Protein AF-0000000077098611 (afdb_homodimer)

Solvent-accessible surface area (backbone atoms only — not comparable to full-atom values): 46359 Å² total; per-residue (Å²): 106,64,64,56,53,30,49,45,60,71,39,35,53,67,47,50,50,50,18,51,51,48,28,51,51,20,46,74,39,63,38,55,68,68,58,20,48,51,23,18,50,30,32,17,23,20,48,46,45,51,47,28,49,39,51,44,49,31,53,56,49,40,54,41,50,51,50,37,32,71,72,68,63,63,77,56,55,20,38,31,62,15,58,68,53,44,39,54,40,20,45,57,32,74,67,26,41,52,38,56,57,53,49,48,54,49,44,52,48,40,34,73,72,60,78,41,55,52,43,49,68,69,38,51,78,49,47,36,56,40,32,44,58,21,51,52,45,25,72,75,69,67,40,65,67,64,16,50,52,47,30,54,48,48,50,51,51,25,50,52,45,22,58,64,45,20,62,43,45,15,61,65,70,68,36,82,56,35,25,60,52,47,39,54,48,30,30,43,42,68,59,44,54,51,42,51,53,52,40,48,73,72,46,38,36,52,53,59,44,24,55,71,51,38,22,72,73,60,41,74,57,32,35,53,39,43,41,20,30,50,50,15,40,52,39,21,45,66,47,28,61,90,42,68,86,38,66,59,38,51,24,50,18,51,49,38,9,44,47,36,14,19,50,49,54,47,43,34,59,42,32,51,46,26,52,58,20,48,50,61,46,55,55,28,42,52,57,46,30,59,72,31,91,82,23,67,92,44,68,73,24,38,28,37,64,60,64,67,52,32,38,40,62,37,22,37,52,29,17,56,61,40,40,56,51,50,58,51,42,45,73,65,41,84,80,41,35,39,40,72,47,47,48,48,60,48,33,18,56,66,31,44,61,42,23,30,54,41,61,30,21,28,56,49,24,37,54,48,46,53,54,51,46,53,54,22,42,45,40,27,37,72,44,18,67,63,46,31,53,52,32,47,74,54,63,50,79,70,70,95,71,95,60,34,34,35,28,69,53,60,12,23,52,47,56,48,54,52,48,55,39,52,71,65,71,38,66,65,56,39,47,50,54,51,46,52,49,52,50,53,49,51,53,39,71,75,36,42,70,60,52,45,48,48,50,47,46,52,14,50,46,28,51,51,48,15,54,54,62,63,58,62,69,75,109,108,66,64,56,52,29,49,45,61,71,38,35,53,66,47,52,50,50,19,50,50,48,27,52,51,21,45,72,39,64,38,56,68,68,59,20,48,51,24,16,50,30,34,16,23,20,48,46,46,50,47,27,48,40,52,44,49,30,53,56,49,41,54,40,52,50,49,36,30,70,72,68,64,61,77,56,54,20,39,31,62,15,59,68,54,44,38,52,42,21,45,57,31,73,67,26,42,53,39,56,57,54,48,50,53,51,44,51,47,41,33,75,71,60,76,41,54,51,43,48,68,69,39,52,77,49,46,36,56,40,33,44,58,22,50,52,46,25,72,75,68,66,42,64,67,63,18,51,51,48,28,55,50,49,50,51,51,26,51,52,45,21,59,62,46,19,62,43,44,16,61,64,71,67,38,82,55,34,26,61,53,48,40,56,50,30,29,43,42,68,60,44,55,53,43,53,53,53,40,48,75,72,45,39,36,52,51,59,46,24,56,70,50,38,23,72,74,58,40,73,57,29,35,52,38,43,40,21,30,52,51,14,39,53,40,23,45,64,46,29,63,90,41,68,85,38,66,59,39,50,23,48,18,50,50,38,9,44,48,35,13,19,49,49,54,45,42,34,60,40,31,50,46,24,54,58,20,48,51,60,45,56,55,29,42,53,56,45,29,58,70,31,90,81,21,67,91,45,70,73,24,40,27,38,64,59,62,67,54,31,38,39,63,38,22,36,51,30,16,58,60,40,42,55,52,50,57,52,43,42,73,67,42,82,79,41,35,40,41,74,46,48,46,50,59,48,32,20,56,65,31,44,60,42,23,28,54,42,61,30,21,29,58,48,24,37,55,48,45,53,54,50,46,52,53,22,42,42,39,27,34,72,43,18,66,62,46,31,53,53,32,48,73,55,63,52,81,72,71,95,67,95,61,31,33,34,28,68,54,60,12,23,54,49,56,47,53,51,48,55,38,52,70,63,73,39,64,66,56,39,47,49,54,52,46,52,49,51,50,52,49,51,54,40,70,75,36,44,68,60,54,43,47,47,52,48,47,53,15,49,46,29,51,51,50,15,53,54,61,63,59,57,71,76,107

pLDDT: mean 88.27, std 10.85, range [21.41, 98.06]

Nearest PDB structures (foldseek):
  4rp9-assembly1_A  TM=6.936E-01  e=1.919E-07  Escherichia coli K-12
  4rp8-assembly1_C  TM=6.468E-01  e=1.290E-05  Escherichia coli K-12
  4rp9-assembly1_A  TM=7.002E-01  e=1.663E-07  Escherichia coli K-12
  4rp8-assembly1_C  TM=6.258E-01  e=1.122E-05  Escherichia coli K-12

Secondary structure (DSSP, 8-state):
-HHHHHHHHHHS-HHHHHHHHHHHHHHHTT--HHHHHHHHHHHHHHHHHHHHHHHHHHHHHHHHHHHHHHHH----SEEE--HHHHHHHHHHSHHHHHHHHHHHHHHHHHHHTTS-SEEGGGGGGGGHHHHHHHHHHHHHH--HHHHHHHHHHHHHHHHHHHHHHHHHHHHHHT-TTEEE--HHHHTTHHHHHHHHHHHHHTTGGGS---HHHHHHHHGGGGSHHHHHHHHHHHHHHHHTGGGTTSHHHHHHHHHHHHHHHHHHHHHHHHHHHHHHTTHHHHHHHHHHHHHSTTTTT---EEEE-THHHHTSHHHHHHHHHHHHHHHHHHHHSTT--EE--TTGGGHHHHTHHHHHHTTT-HHHHHHHHHHHHHHHHHHHHHHHHHHHHHHHHTT----SS--EEE-GGGG-HHHHHHHHHHHT--HHHHHHHHHHHHHHHHHHHHTHHHHHHHHHHHHHHHHHHHHHHHHGGG-/-HHHHHHHHHHS-HHHHHHHHHHHHHHHTT--HHHHHHHHHHHHHHHHHHHHHHHHHHHHHHHHHHHHHHHH----SEEE--HHHHHHHHHHSHHHHHHHHHHHHHHHHHHHTTS-SEEGGGGGGGGHHHHHHHHHHHHHH--HHHHHHHHHHHHHHHHHHHHHHHHHHHHHHT-TTEEE--HHHHTTHHHHHHHHHHHHHTTGGGS---HHHHHHHHGGGGSHHHHHHHHHHHHHHHHTGGGTTSHHHHHHHHHHHHHHHHHHHHHHHHHHHHHHTTHHHHHHHHHHHHHSTTTTT---EEEE-THHHHTSHHHHHHHHHHHHHHHHHHHHSTT--EE--TTGGGHHHHTHHHHHHTTT-HHHHHHHHHHHHHHHHHHHHHHHHHHHHHHHHTT----SS--EEE-GGGG-HHHHHHHHHHHT--HHHHHHHHHHHHHHHHHHHHTHHHHHHHHHHHHHHHHHHHHHHHHGGG-

InterPro domains:
  IPR004703 Phosphotransferase system, sugar-specific permease component [PF03611] (13-397)
  IPR013853 Galactitol permease IIC component [PIRSF006304] (3-451)
  IPR013853 Galactitol permease IIC component [PTHR37324] (12-449)

Foldseek 3Di:
DLVVLLCVPLVDDCLQVLLVLQLVLLVVLPHPNVLSNVLSNLQSQLVVVLVVLLVVLLVLLLVLLVLLCVLVVDAFQAEAPADRLLLSLLSLDPLSSVCLVVVQVLLVVCCLVPLALENCSSVSSLLSLLSSLLLLLCLQPVDSVLSSVLSSVLLSLLRLLQLLCQLLLCVLLVPPQATARNSLQSLCSVLLVVLLVVCVVVPLLQAAPFLVVQCVVPPPCSQLLNLQLVLLLVLLCLSCVPPPVDPVSVVSSNVSSNSSSCCLVCLLVSLVSNVVSCPSSVVSVVVSLCPDPSRVPGRRHYYDHLSNQLNDRLLSSLLSNLLSLLQVCQRPPPQFSYDHRSCSSVSSSNLSRSCSLQSSSSRSSNVSSNVLSSQLRNQQSVCQVSVQVSSVVSPNDDPPDSGGYTHSSSSSNNSSVLSVQSSVVDCVSNVVVVVVSVVSSVVCVVCVVVSSVVSVCSNVVSVVSNVVVVPVPVD/DLVVLLCVPLVDDCLQPLLVLQLVLLVVLPHDNVLSNVLSNLQSQLVVVLVVLLVVLLVLLLVLLVLLCVVVVDAFQAEAPADRLLLSLLSLDPLSSVCLVVVQVLLVVCCLVPLALENCVSPSSLLSLLSSLLLLLCLQPVDSVLSSVLSSVLLSQLRLLQLLCQLLLCVLLVPPQATARNSLQSLCSVLLVVLLVVCVVVPLLQAAPFLVVQCVVPPPCSQLLNLQLVLLLVLLCLSCVPPPVDPVSVVSSNVSSNSSSCCLPCLLVSLVSNVVSCPSSVVSVVVSLCPDPSRVPGRRHYYDHLSNQLNDRLLSSLLSNLLSLLQVCQRVPPQFSYRYRSCSSVSSSNLSRSCSLQSSSSRSSNVSSSVLSSQLRNQQSVCQVSVQVSSVVSPNDDPPDSGGYTHSSSSSNNSSVLSVQSSVVDCVSNVVNVVVSVVSSVVCVVCVVVSSVVSVCSNVVSVVSNVVVVPVVVD

Structure (mmCIF, N/CA/C/O backbone):
data_AF-0000000077098611-model_v1
#
loop_
_entity.id
_entity.type
_entity.pdbx_description
1 polymer 'PTS system Galactitol-specific IIC component'
#
loop_
_atom_site.group_PDB
_atom_site.id
_atom_site.type_symbol
_atom_site.label_atom_id
_atom_site.label_alt_id
_atom_site.label_comp_id
_atom_site.label_asym_id
_atom_site.label_entity_id
_atom_site.label_seq_id
_atom_site.pdbx_PDB_ins_code
_atom_site.Cartn_x
_atom_site.Cartn_y
_atom_site.Cartn_z
_atom_site.occupancy
_atom_site.B_iso_or_equiv
_atom_site.auth_seq_id
_atom_site.auth_comp_id
_atom_site.auth_asym_id
_atom_site.auth_atom_id
_atom_site.pdbx_PDB_model_num
ATOM 1 N N . MET A 1 1 ? -10.586 -32.062 15.016 1 54.62 1 MET A N 1
ATOM 2 C CA . MET A 1 1 ? -9.281 -31.734 14.461 1 54.62 1 MET A CA 1
ATOM 3 C C . MET A 1 1 ? -9.422 -30.922 13.18 1 54.62 1 MET A C 1
ATOM 5 O O . MET A 1 1 ? -8.836 -29.844 13.055 1 54.62 1 MET A O 1
ATOM 9 N N . TRP A 1 2 ? -10.312 -31.453 12.375 1 61.53 2 TRP A N 1
ATOM 10 C CA . TRP A 1 2 ? -10.508 -30.766 11.102 1 61.53 2 TRP A CA 1
ATOM 11 C C . TRP A 1 2 ? -11.172 -29.406 11.312 1 61.53 2 TRP A C 1
ATOM 13 O O . TRP A 1 2 ? -10.828 -28.438 10.641 1 61.53 2 TRP A O 1
ATOM 23 N N . ASP A 1 3 ? -11.977 -29.391 12.375 1 65.56 3 ASP A N 1
ATOM 24 C CA . ASP A 1 3 ? -12.68 -28.125 12.648 1 65.56 3 ASP A CA 1
ATOM 25 C C . ASP A 1 3 ? -11.703 -27.047 13.117 1 65.56 3 ASP A C 1
ATOM 27 O O . ASP A 1 3 ? -11.836 -25.891 12.742 1 65.56 3 ASP A O 1
ATOM 31 N N . THR A 1 4 ? -10.734 -27.578 13.836 1 71.06 4 THR A N 1
ATOM 32 C CA . THR A 1 4 ? -9.742 -26.641 14.344 1 71.06 4 THR A CA 1
ATOM 33 C C . THR A 1 4 ? -8.844 -26.141 13.219 1 71.06 4 THR A C 1
ATOM 35 O O . THR A 1 4 ? -8.508 -24.953 13.164 1 71.06 4 THR A O 1
ATOM 38 N N . LEU A 1 5 ? -8.531 -27.031 12.367 1 67.12 5 LEU A N 1
ATOM 39 C CA . LEU A 1 5 ? -7.688 -26.656 11.234 1 67.12 5 LEU A CA 1
ATOM 40 C C . LEU A 1 5 ? -8.43 -25.719 10.289 1 67.12 5 LEU A C 1
ATOM 42 O O . LEU A 1 5 ? -7.848 -24.75 9.781 1 67.12 5 LEU A O 1
ATOM 46 N N . LYS A 1 6 ? -9.688 -26.062 10.211 1 66.25 6 LYS A N 1
ATOM 47 C CA . LYS A 1 6 ? -10.531 -25.188 9.406 1 66.25 6 LYS A CA 1
ATOM 48 C C . LYS A 1 6 ? -10.562 -23.781 9.977 1 66.25 6 LYS A C 1
ATOM 50 O O . LYS A 1 6 ? -10.391 -22.797 9.242 1 66.25 6 LYS A O 1
ATOM 55 N N . LEU A 1 7 ? -10.766 -23.844 11.203 1 70.06 7 LEU A N 1
ATOM 56 C CA . LEU A 1 7 ? -10.867 -22.547 11.875 1 70.06 7 LEU A CA 1
ATOM 57 C C . LEU A 1 7 ? -9.562 -21.766 11.758 1 70.06 7 LEU A C 1
ATOM 59 O O . LEU A 1 7 ? -9.578 -20.547 11.594 1 70.06 7 LEU A O 1
ATOM 63 N N . PHE A 1 8 ? -8.531 -22.453 11.734 1 73.12 8 PHE A N 1
ATOM 64 C CA . PHE A 1 8 ? -7.215 -21.828 11.648 1 73.12 8 PHE A CA 1
ATOM 65 C C . PHE A 1 8 ? -7.02 -21.172 10.281 1 73.12 8 PHE A C 1
ATOM 67 O O . PHE A 1 8 ? -6.645 -20 10.203 1 73.12 8 PHE A O 1
ATOM 74 N N . PHE A 1 9 ? -7.277 -21.828 9.242 1 67.62 9 PHE A N 1
ATOM 75 C CA . PHE A 1 9 ? -7.004 -21.312 7.902 1 67.62 9 PHE A CA 1
ATOM 76 C C . PHE A 1 9 ? -8.055 -20.297 7.488 1 67.62 9 PHE A C 1
ATOM 78 O O . PHE A 1 9 ? -7.773 -19.406 6.68 1 67.62 9 PHE A O 1
ATOM 85 N N . ASP A 1 10 ? -9.203 -20.422 8.172 1 66.44 10 ASP A N 1
ATOM 86 C CA . ASP A 1 10 ? -10.242 -19.422 7.945 1 66.44 10 ASP A CA 1
ATOM 87 C C . ASP A 1 10 ? -9.883 -18.094 8.617 1 66.44 10 ASP A C 1
ATOM 89 O O . ASP A 1 10 ? -10.242 -17.031 8.117 1 66.44 10 ASP A O 1
ATOM 93 N N . THR A 1 11 ? -9.242 -18.391 9.695 1 68.56 11 THR A N 1
ATOM 94 C CA . THR A 1 11 ? -9.008 -17.234 10.57 1 68.56 11 THR A CA 1
ATOM 95 C C . THR A 1 11 ? -7.738 -16.5 10.164 1 68.56 11 THR A C 1
ATOM 97 O O . THR A 1 11 ? -7.707 -15.266 10.164 1 68.56 11 THR A O 1
ATOM 100 N N . PHE A 1 12 ? -6.785 -17.391 9.695 1 73.62 12 PHE A N 1
ATOM 101 C CA . PHE A 1 12 ? -5.492 -16.766 9.453 1 73.62 12 PHE A CA 1
ATOM 102 C C . PHE A 1 12 ? -5.207 -16.672 7.961 1 73.62 12 PHE A C 1
ATOM 104 O O . PHE A 1 12 ? -5.32 -17.672 7.238 1 73.62 12 PHE A O 1
ATOM 111 N N . GLY A 1 13 ? -4.938 -15.586 7.414 1 70.81 13 GLY A N 1
ATOM 112 C CA . GLY A 1 13 ? -4.574 -15.359 6.023 1 70.81 13 GLY A CA 1
ATOM 113 C C . GLY A 1 13 ? -3.172 -15.828 5.691 1 70.81 13 GLY A C 1
ATOM 114 O O . GLY A 1 13 ? -2.471 -16.375 6.547 1 70.81 13 GLY A O 1
ATOM 115 N N . ASN A 1 14 ? -2.799 -15.727 4.508 1 73.25 14 ASN A N 1
ATOM 116 C CA . ASN A 1 14 ? -1.501 -16.188 4.02 1 73.25 14 ASN A CA 1
ATOM 117 C C . ASN A 1 14 ? -0.354 -15.445 4.703 1 73.25 14 ASN A C 1
ATOM 119 O O . ASN A 1 14 ? 0.731 -16 4.879 1 73.25 14 ASN A O 1
ATOM 123 N N . TYR A 1 15 ? -0.613 -14.258 5.109 1 81.88 15 TYR A N 1
ATOM 124 C CA . TYR A 1 15 ? 0.443 -13.445 5.711 1 81.88 15 TYR A CA 1
ATOM 125 C C . TYR A 1 15 ? 0.815 -13.977 7.09 1 81.88 15 TYR A C 1
ATOM 127 O O . TYR A 1 15 ? 1.852 -13.602 7.648 1 81.88 15 TYR A O 1
ATOM 135 N N . ILE A 1 16 ? 0.06 -14.883 7.633 1 84.75 16 ILE A N 1
ATOM 136 C CA . ILE A 1 16 ? 0.346 -15.469 8.938 1 84.75 16 ILE A CA 1
ATOM 137 C C . ILE A 1 16 ? 0.72 -16.938 8.766 1 84.75 16 ILE A C 1
ATOM 139 O O . ILE A 1 16 ? 1.687 -17.422 9.359 1 84.75 16 ILE A O 1
ATOM 143 N N . THR A 1 17 ? 0.016 -17.625 7.926 1 81.75 17 THR A N 1
ATOM 144 C CA . THR A 1 17 ? 0.207 -19.062 7.793 1 81.75 17 THR A CA 1
ATOM 145 C C . THR A 1 17 ? 1.542 -19.359 7.121 1 81.75 17 THR A C 1
ATOM 147 O O . THR A 1 17 ? 2.271 -20.266 7.555 1 81.75 17 THR A O 1
ATOM 150 N N . VAL A 1 18 ? 1.851 -18.625 6.062 1 79.81 18 VAL A N 1
ATOM 151 C CA . VAL A 1 18 ? 3.082 -18.875 5.324 1 79.81 18 VAL A CA 1
ATOM 152 C C . VAL A 1 18 ? 4.289 -18.625 6.227 1 79.81 18 VAL A C 1
ATOM 154 O O . VAL A 1 18 ? 5.195 -19.453 6.305 1 79.81 18 VAL A O 1
ATOM 157 N N . PRO A 1 19 ? 4.316 -17.547 6.902 1 88.69 19 PRO A N 1
ATOM 158 C CA . PRO A 1 19 ? 5.434 -17.312 7.82 1 88.69 19 PRO A CA 1
ATOM 159 C C . PRO A 1 19 ? 5.574 -18.406 8.875 1 88.69 19 PRO A C 1
ATOM 161 O O . PRO A 1 19 ? 6.691 -18.781 9.227 1 88.69 19 PRO A O 1
ATOM 164 N N . ILE A 1 20 ? 4.512 -18.875 9.383 1 87.94 20 ILE A N 1
ATOM 165 C CA . ILE A 1 20 ? 4.562 -19.922 10.391 1 87.94 20 ILE A CA 1
ATOM 166 C C . ILE A 1 20 ? 5.16 -21.188 9.789 1 87.94 20 ILE A C 1
ATOM 168 O O . ILE A 1 20 ? 5.996 -21.844 10.406 1 87.94 20 ILE A O 1
ATOM 172 N N . ILE A 1 21 ? 4.723 -21.516 8.648 1 82.69 21 ILE A N 1
ATOM 173 C CA . ILE A 1 21 ? 5.223 -22.688 7.965 1 82.69 21 ILE A CA 1
ATOM 174 C C . ILE A 1 21 ? 6.719 -22.547 7.707 1 82.69 21 ILE A C 1
ATOM 176 O O . ILE A 1 21 ? 7.488 -23.484 7.941 1 82.69 21 ILE A O 1
ATOM 180 N N . ILE A 1 22 ? 7.121 -21.453 7.227 1 84.56 22 ILE A N 1
ATOM 181 C CA . ILE A 1 22 ? 8.531 -21.203 6.938 1 84.56 22 ILE A CA 1
ATOM 182 C C . ILE A 1 22 ? 9.336 -21.281 8.234 1 84.56 22 ILE A C 1
ATOM 184 O O . ILE A 1 22 ? 10.453 -21.797 8.242 1 84.56 22 ILE A O 1
ATOM 188 N N . PHE A 1 23 ? 8.781 -20.734 9.305 1 92.94 23 PHE A N 1
ATOM 189 C CA . PHE A 1 23 ? 9.43 -20.812 10.602 1 92.94 23 PHE A CA 1
ATOM 190 C C . PHE A 1 23 ? 9.703 -22.266 10.977 1 92.94 23 PHE A C 1
ATOM 192 O O . PHE A 1 23 ? 10.82 -22.609 11.367 1 92.94 23 PHE A O 1
ATOM 199 N N . ILE A 1 24 ? 8.734 -23.094 10.812 1 90.06 24 ILE A N 1
ATOM 200 C CA . ILE A 1 24 ? 8.836 -24.516 11.156 1 90.06 24 ILE A CA 1
ATOM 201 C C . ILE A 1 24 ? 9.859 -25.188 10.242 1 90.06 24 ILE A C 1
ATOM 203 O O . ILE A 1 24 ? 10.688 -25.984 10.703 1 90.06 24 ILE A O 1
ATOM 207 N N . ILE A 1 25 ? 9.844 -24.891 9.031 1 82.88 25 ILE A N 1
ATOM 208 C CA . ILE A 1 25 ? 10.758 -25.484 8.07 1 82.88 25 ILE A CA 1
ATOM 209 C C . ILE A 1 25 ? 12.195 -25.094 8.398 1 82.88 25 ILE A C 1
ATOM 211 O O . ILE A 1 25 ? 13.109 -25.906 8.32 1 82.88 25 ILE A O 1
ATOM 215 N N . CYS A 1 26 ? 12.344 -23.797 8.703 1 88.88 26 CYS A N 1
ATOM 216 C CA . CYS A 1 26 ? 13.672 -23.344 9.094 1 88.88 26 CYS A CA 1
ATOM 217 C C . CYS A 1 26 ? 14.188 -24.125 10.297 1 88.88 26 CYS A C 1
ATOM 219 O O . CYS A 1 26 ? 15.359 -24.484 10.352 1 88.88 26 CYS A O 1
ATOM 221 N N . LEU A 1 27 ? 13.297 -24.391 11.266 1 92.75 27 LEU A N 1
ATOM 222 C CA . LEU A 1 27 ? 13.688 -25.141 12.453 1 92.75 27 LEU A CA 1
ATOM 223 C C . LEU A 1 27 ? 14.039 -26.578 12.102 1 92.75 27 LEU A C 1
ATOM 225 O O . LEU A 1 27 ? 14.969 -27.156 12.68 1 92.75 27 LEU A O 1
ATOM 229 N N . ILE A 1 28 ? 13.289 -27.109 11.203 1 85.56 28 ILE A N 1
ATOM 230 C CA . ILE A 1 28 ? 13.547 -28.469 10.758 1 85.56 28 ILE A CA 1
ATOM 231 C C . ILE A 1 28 ? 14.93 -28.562 10.125 1 85.56 28 ILE A C 1
ATOM 233 O O . ILE A 1 28 ? 15.641 -29.562 10.305 1 85.56 28 ILE A O 1
ATOM 237 N N . PHE A 1 29 ? 15.352 -27.578 9.43 1 84.56 29 PHE A N 1
ATOM 238 C CA . PHE A 1 29 ? 16.656 -27.547 8.789 1 84.56 29 PHE A CA 1
ATOM 239 C C . PHE A 1 29 ? 17.719 -27.031 9.758 1 84.56 29 PHE A C 1
ATOM 241 O O . PHE A 1 29 ? 18.828 -26.656 9.344 1 84.56 29 PHE A O 1
ATOM 248 N N . LYS A 1 30 ? 17.297 -26.781 11.07 1 90.56 30 LYS A N 1
ATOM 249 C CA . LYS A 1 30 ? 18.188 -26.516 12.188 1 90.56 30 LYS A CA 1
ATOM 250 C C . LYS A 1 30 ? 18.734 -25.094 12.141 1 90.56 30 LYS A C 1
ATOM 252 O O . LYS A 1 30 ? 19.875 -24.844 12.508 1 90.56 30 LYS A O 1
ATOM 257 N N . ALA A 1 31 ? 17.984 -24.312 11.547 1 93.25 31 ALA A N 1
ATOM 258 C CA . ALA A 1 31 ? 18.344 -22.891 11.664 1 93.25 31 ALA A CA 1
ATOM 259 C C . ALA A 1 31 ? 18.125 -22.391 13.086 1 93.25 31 ALA A C 1
ATOM 261 O O . ALA A 1 31 ? 17.219 -22.859 13.789 1 93.25 31 ALA A O 1
ATOM 262 N N . PRO A 1 32 ? 19.031 -21.516 13.562 1 95.06 32 PRO A N 1
ATOM 263 C CA . PRO A 1 32 ? 18.766 -20.922 14.875 1 95.06 32 PRO A CA 1
ATOM 264 C C . PRO A 1 32 ? 17.391 -20.281 14.969 1 95.06 32 PRO A C 1
ATOM 266 O O . PRO A 1 32 ? 16.922 -19.656 14.016 1 95.06 32 PRO A O 1
ATOM 269 N N . VAL A 1 33 ? 16.797 -20.359 16.109 1 95.81 33 VAL A N 1
ATOM 270 C CA . VAL A 1 33 ? 15.438 -19.891 16.344 1 95.81 33 VAL A CA 1
ATOM 271 C C . VAL A 1 33 ? 15.32 -18.406 15.992 1 95.81 33 VAL A C 1
ATOM 273 O O . VAL A 1 33 ? 14.336 -17.984 15.383 1 95.81 33 VAL A O 1
ATOM 276 N N . LYS A 1 34 ? 16.359 -17.656 16.328 1 93.88 34 LYS A N 1
ATOM 277 C CA . LYS A 1 34 ? 16.375 -16.234 16.062 1 93.88 34 LYS A CA 1
ATOM 278 C C . LYS A 1 34 ? 16.297 -15.953 14.562 1 93.88 34 LYS A C 1
ATOM 280 O O . LYS A 1 34 ? 15.492 -15.133 14.117 1 93.88 34 LYS A O 1
ATOM 285 N N . LYS A 1 35 ? 17.062 -16.609 13.797 1 94.19 35 LYS A N 1
ATOM 286 C CA . LYS A 1 35 ? 17.109 -16.422 12.352 1 94.19 35 LYS A CA 1
ATOM 287 C C . LYS A 1 35 ? 15.812 -16.906 11.703 1 94.19 35 LYS A C 1
ATOM 289 O O . LYS A 1 35 ? 15.328 -16.297 10.742 1 94.19 35 LYS A O 1
ATOM 294 N N . ALA A 1 36 ? 15.359 -18.031 12.281 1 95.19 36 ALA A N 1
ATOM 295 C CA . ALA A 1 36 ? 14.094 -18.562 11.773 1 95.19 36 ALA A CA 1
ATOM 296 C C . ALA A 1 36 ? 12.953 -17.578 11.992 1 95.19 36 ALA A C 1
ATOM 298 O O . ALA A 1 36 ? 12.109 -17.391 11.109 1 95.19 36 ALA A O 1
ATOM 299 N N . PHE A 1 37 ? 12.984 -16.969 13.156 1 95.75 37 PHE A N 1
ATOM 300 C CA . PHE A 1 37 ? 11.953 -15.992 13.484 1 95.75 37 PHE A CA 1
ATOM 301 C C . PHE A 1 37 ? 12.07 -14.766 12.586 1 95.75 37 PHE A C 1
ATOM 303 O O . PHE A 1 37 ? 11.062 -14.266 12.086 1 95.75 37 PHE A O 1
ATOM 310 N N . MET A 1 38 ? 13.25 -14.32 12.367 1 94.31 38 MET A N 1
ATOM 311 C CA . MET A 1 38 ? 13.484 -13.164 11.508 1 94.31 38 MET A CA 1
ATOM 312 C C . MET A 1 38 ? 13.023 -13.445 10.078 1 94.31 38 MET A C 1
ATOM 314 O O . MET A 1 38 ? 12.406 -12.586 9.445 1 94.31 38 MET A O 1
ATOM 318 N N . SER A 1 39 ? 13.297 -14.625 9.656 1 92.56 39 SER A N 1
ATOM 319 C CA . SER A 1 39 ? 12.867 -15.047 8.328 1 92.56 39 SER A CA 1
ATOM 320 C C . SER A 1 39 ? 11.344 -15.031 8.211 1 92.56 39 SER A C 1
ATOM 322 O O . SER A 1 39 ? 10.797 -14.523 7.234 1 92.56 39 SER A O 1
ATOM 324 N N . ALA A 1 40 ? 10.719 -15.57 9.203 1 93.5 40 ALA A N 1
ATOM 325 C CA . ALA A 1 40 ? 9.258 -15.648 9.211 1 93.5 40 ALA A CA 1
ATOM 326 C C . ALA A 1 40 ? 8.633 -14.258 9.195 1 93.5 40 ALA A C 1
ATOM 328 O O . ALA A 1 40 ? 7.684 -14 8.453 1 93.5 40 ALA A O 1
ATOM 329 N N . VAL A 1 41 ? 9.172 -13.367 9.992 1 94.25 41 VAL A N 1
ATOM 330 C CA . VAL A 1 41 ? 8.625 -12.023 10.086 1 94.25 41 VAL A CA 1
ATOM 331 C C . VAL A 1 41 ? 8.82 -11.289 8.758 1 94.25 41 VAL A C 1
ATOM 333 O O . VAL A 1 41 ? 7.914 -10.609 8.273 1 94.25 41 VAL A O 1
ATOM 336 N N . LEU A 1 42 ? 9.969 -11.445 8.156 1 93 42 LEU A N 1
ATOM 337 C CA . LEU A 1 42 ? 10.258 -10.805 6.879 1 93 42 LEU A CA 1
ATOM 338 C C . LEU A 1 42 ? 9.281 -11.266 5.801 1 93 42 LEU A C 1
ATOM 340 O O . LEU A 1 42 ? 8.805 -10.461 5 1 93 42 LEU A O 1
ATOM 344 N N . ILE A 1 43 ? 9.016 -12.5 5.836 1 90.44 43 ILE A N 1
ATOM 345 C CA . ILE A 1 43 ? 8.109 -13.07 4.848 1 90.44 43 ILE A CA 1
ATOM 346 C C . ILE A 1 43 ? 6.695 -12.539 5.078 1 90.44 43 ILE A C 1
ATOM 348 O O . ILE A 1 43 ? 6.012 -12.148 4.133 1 90.44 43 ILE A O 1
ATOM 352 N N . GLY A 1 44 ? 6.277 -12.562 6.328 1 92.25 44 GLY A N 1
ATOM 353 C CA . GLY A 1 44 ? 4.969 -12.008 6.645 1 92.25 44 GLY A CA 1
ATOM 354 C C . GLY A 1 44 ? 4.824 -10.547 6.266 1 92.25 44 GLY A C 1
ATOM 355 O O . GLY A 1 44 ? 3.822 -10.156 5.664 1 92.25 44 GLY A O 1
ATOM 356 N N . VAL A 1 45 ? 5.801 -9.781 6.566 1 93.44 45 VAL A N 1
ATOM 357 C CA . VAL A 1 45 ? 5.828 -8.352 6.285 1 93.44 45 VAL A CA 1
ATOM 358 C C . VAL A 1 45 ? 5.848 -8.117 4.777 1 93.44 45 VAL A C 1
ATOM 360 O O . VAL A 1 45 ? 5.145 -7.238 4.27 1 93.44 45 VAL A O 1
ATOM 363 N N . GLY A 1 46 ? 6.641 -8.883 4.121 1 91.5 46 GLY A N 1
ATOM 364 C CA . GLY A 1 46 ? 6.688 -8.781 2.67 1 91.5 46 GLY A CA 1
ATOM 365 C C . GLY A 1 46 ? 5.355 -9.078 2.008 1 91.5 46 GLY A C 1
ATOM 366 O O . GLY A 1 46 ? 4.898 -8.32 1.151 1 91.5 46 GLY A O 1
ATOM 367 N N . LEU A 1 47 ? 4.762 -10.133 2.441 1 88.75 47 LEU A N 1
ATOM 368 C CA . LEU A 1 47 ? 3.475 -10.531 1.876 1 88.75 47 LEU A CA 1
ATOM 369 C C . LEU A 1 47 ? 2.406 -9.484 2.176 1 88.75 47 LEU A C 1
ATOM 371 O O . LEU A 1 47 ? 1.6 -9.148 1.305 1 88.75 47 LEU A O 1
ATOM 375 N N . LYS A 1 48 ? 2.379 -9.023 3.35 1 91.44 48 LYS A N 1
ATOM 376 C CA . LYS A 1 48 ? 1.413 -7.996 3.725 1 91.44 48 LYS A CA 1
ATOM 377 C C . LYS A 1 48 ? 1.639 -6.715 2.932 1 91.44 48 LYS A C 1
ATOM 379 O O . LYS A 1 48 ? 0.681 -6.07 2.496 1 91.44 48 LYS A O 1
ATOM 384 N N . GLY A 1 49 ? 2.883 -6.32 2.83 1 90.38 49 GLY A N 1
ATOM 385 C CA . GLY A 1 49 ? 3.209 -5.148 2.029 1 90.38 49 GLY A CA 1
ATOM 386 C C . GLY A 1 49 ? 2.736 -5.262 0.592 1 90.38 49 GLY A C 1
ATOM 387 O O . GLY A 1 49 ? 2.184 -4.305 0.039 1 90.38 49 GLY A O 1
ATOM 388 N N . MET A 1 50 ? 2.949 -6.371 -0.006 1 88.25 50 MET A N 1
ATOM 389 C CA . MET A 1 50 ? 2.504 -6.59 -1.379 1 88.25 50 MET A CA 1
ATOM 390 C C . MET A 1 50 ? 0.983 -6.543 -1.472 1 88.25 50 MET A C 1
ATOM 392 O O . MET A 1 50 ? 0.433 -6.055 -2.461 1 88.25 50 MET A O 1
ATOM 396 N N . ALA A 1 51 ? 0.385 -7.047 -0.451 1 87 51 ALA A N 1
ATOM 397 C CA . ALA A 1 51 ? -1.075 -7.012 -0.41 1 87 51 ALA A CA 1
ATOM 398 C C . ALA A 1 51 ? -1.587 -5.574 -0.337 1 87 51 ALA A C 1
ATOM 400 O O . ALA A 1 51 ? -2.629 -5.25 -0.912 1 87 51 ALA A O 1
ATOM 401 N N . PHE A 1 52 ? -0.87 -4.719 0.41 1 88.69 52 PHE A N 1
ATOM 402 C CA . PHE A 1 52 ? -1.232 -3.307 0.479 1 88.69 52 PHE A CA 1
ATOM 403 C C . PHE A 1 52 ? -1.282 -2.691 -0.915 1 88.69 52 PHE A C 1
ATOM 405 O O . PHE A 1 52 ? -2.258 -2.027 -1.271 1 88.69 52 PHE A O 1
ATOM 412 N N . ILE A 1 53 ? -0.291 -2.988 -1.677 1 87.69 53 ILE A N 1
ATOM 413 C CA . ILE A 1 53 ? -0.143 -2.369 -2.99 1 87.69 53 ILE A CA 1
ATOM 414 C C . ILE A 1 53 ? -1.187 -2.939 -3.949 1 87.69 53 ILE A C 1
ATOM 416 O O . ILE A 1 53 ? -1.854 -2.189 -4.668 1 87.69 53 ILE A O 1
ATOM 420 N N . THR A 1 54 ? -1.378 -4.207 -3.938 1 86.06 54 THR A N 1
ATOM 421 C CA . THR A 1 54 ? -2.289 -4.836 -4.883 1 86.06 54 THR A CA 1
ATOM 422 C C . THR A 1 54 ? -3.734 -4.457 -4.578 1 86.06 54 THR A C 1
ATOM 424 O O . THR A 1 54 ? -4.543 -4.281 -5.496 1 86.06 54 THR A O 1
ATOM 427 N N . SER A 1 55 ? -3.992 -4.379 -3.307 1 84.44 55 SER A N 1
ATOM 428 C CA . SER A 1 55 ? -5.344 -3.973 -2.93 1 84.44 55 SER A CA 1
ATOM 429 C C . SER A 1 55 ? -5.625 -2.537 -3.357 1 84.44 55 SER A C 1
ATOM 431 O O . SER A 1 55 ? -6.691 -2.246 -3.904 1 84.44 55 SER A O 1
ATOM 433 N N . ALA A 1 56 ? -4.75 -1.721 -3.084 1 85.56 56 ALA A N 1
ATOM 434 C CA . ALA A 1 56 ? -4.91 -0.323 -3.475 1 85.56 56 ALA A CA 1
ATOM 435 C C . ALA A 1 56 ? -4.969 -0.18 -4.992 1 85.56 56 ALA A C 1
ATOM 437 O O . ALA A 1 56 ? -5.785 0.579 -5.52 1 85.56 56 ALA A O 1
ATOM 438 N N . PHE A 1 57 ? -4.082 -0.862 -5.676 1 89.12 57 PHE A N 1
ATOM 439 C CA . PHE A 1 57 ? -4.09 -0.872 -7.133 1 89.12 57 PHE A CA 1
ATOM 440 C C . PHE A 1 57 ? -5.426 -1.387 -7.664 1 89.12 57 PHE A C 1
ATOM 442 O O . PHE A 1 57 ? -5.988 -0.816 -8.602 1 89.12 57 PHE A O 1
ATOM 449 N N . GLY A 1 58 ? -5.965 -2.408 -7.035 1 88.38 58 GLY A N 1
ATOM 450 C CA . GLY A 1 58 ? -7.254 -2.98 -7.406 1 88.38 58 GLY A CA 1
ATOM 451 C C . GLY A 1 58 ? -8.398 -2 -7.266 1 88.38 58 GLY A C 1
ATOM 452 O O . GLY A 1 58 ? -9.312 -1.979 -8.102 1 88.38 58 GLY A O 1
ATOM 453 N N . SER A 1 59 ? -8.352 -1.209 -6.277 1 86.44 59 SER A N 1
ATOM 454 C CA . SER A 1 59 ? -9.398 -0.217 -6.059 1 86.44 59 SER A CA 1
ATOM 455 C C . SER A 1 59 ? -9.414 0.826 -7.172 1 86.44 59 SER A C 1
ATOM 457 O O . SER A 1 59 ? -10.477 1.248 -7.621 1 86.44 59 SER A O 1
ATOM 459 N N . VAL A 1 60 ? -8.258 1.198 -7.59 1 88.44 60 VAL A N 1
ATOM 460 C CA . VAL A 1 60 ? -8.141 2.184 -8.656 1 88.44 60 VAL A CA 1
ATOM 461 C C . VAL A 1 60 ? -8.656 1.589 -9.969 1 88.44 60 VAL A C 1
ATOM 463 O O . VAL A 1 60 ? -9.406 2.244 -10.703 1 88.44 60 VAL A O 1
ATOM 466 N N . LEU A 1 61 ? -8.297 0.393 -10.203 1 88.75 61 LEU A N 1
ATOM 467 C CA . LEU A 1 61 ? -8.703 -0.26 -11.445 1 88.75 61 LEU A CA 1
ATOM 468 C C . LEU A 1 61 ? -10.188 -0.582 -11.43 1 88.75 61 LEU A C 1
ATOM 470 O O . LEU A 1 61 ? -10.852 -0.532 -12.469 1 88.75 61 LEU A O 1
ATOM 474 N N . SER A 1 62 ? -10.648 -0.986 -10.258 1 86.75 62 SER A N 1
ATOM 475 C CA . SER A 1 62 ? -12.078 -1.252 -10.141 1 86.75 62 SER A CA 1
ATOM 476 C C . SER A 1 62 ? -12.898 -0.018 -10.492 1 86.75 62 SER A C 1
ATOM 478 O O . SER A 1 62 ? -13.938 -0.124 -11.148 1 86.75 62 SER A O 1
ATOM 480 N N . ALA A 1 63 ? -12.508 1.114 -10.047 1 86.06 63 ALA A N 1
ATOM 481 C CA . ALA A 1 63 ? -13.188 2.365 -10.375 1 86.06 63 ALA A CA 1
ATOM 482 C C . ALA A 1 63 ? -13.141 2.635 -11.875 1 86.06 63 ALA A C 1
ATOM 484 O O . ALA A 1 63 ? -14.117 3.127 -12.453 1 86.06 63 ALA A O 1
ATOM 485 N N . LEU A 1 64 ? -12.031 2.334 -12.445 1 86.5 64 LEU A N 1
ATOM 486 C CA . LEU A 1 64 ? -11.867 2.51 -13.883 1 86.5 64 LEU A CA 1
ATOM 487 C C . LEU A 1 64 ? -12.82 1.602 -14.648 1 86.5 64 LEU A C 1
ATOM 489 O O . LEU A 1 64 ? -13.461 2.035 -15.609 1 86.5 64 LEU A O 1
ATOM 493 N N . VAL A 1 65 ? -12.93 0.381 -14.242 1 84.31 65 VAL A N 1
ATOM 494 C CA . VAL A 1 65 ? -13.773 -0.607 -14.898 1 84.31 65 VAL A CA 1
ATOM 495 C C . VAL A 1 65 ? -15.242 -0.236 -14.711 1 84.31 65 VAL A C 1
ATOM 497 O O . VAL A 1 65 ? -16.047 -0.389 -15.633 1 84.31 65 VAL A O 1
ATOM 500 N N . THR A 1 66 ? -15.594 0.163 -13.523 1 83.75 66 THR A N 1
ATOM 501 C CA . THR A 1 66 ? -16.969 0.578 -13.25 1 83.75 66 THR A CA 1
ATOM 502 C C . THR A 1 66 ? -17.375 1.725 -14.164 1 83.75 66 THR A C 1
ATOM 504 O O . THR A 1 66 ? -18.484 1.736 -14.688 1 83.75 66 THR A O 1
ATOM 507 N N . LYS A 1 67 ? -16.516 2.596 -14.312 1 83.12 67 LYS A N 1
ATOM 508 C CA . LYS A 1 67 ? -16.781 3.705 -15.219 1 83.12 67 LYS A CA 1
ATOM 509 C C . LYS A 1 67 ? -16.984 3.213 -16.656 1 83.12 67 LYS A C 1
ATOM 511 O O . LYS A 1 67 ? -17.859 3.693 -17.375 1 83.12 67 LYS A O 1
ATOM 516 N N . LEU A 1 68 ? -16.203 2.352 -17.062 1 80.56 68 LEU A N 1
ATOM 517 C CA . LEU A 1 68 ? -16.312 1.781 -18.406 1 80.56 68 LEU A CA 1
ATOM 518 C C . LEU A 1 68 ? -17.656 1.087 -18.594 1 80.56 68 LEU A C 1
ATOM 520 O O . LEU A 1 68 ? -18.266 1.196 -19.656 1 80.56 68 LEU A O 1
ATOM 524 N N . ILE A 1 69 ? -18.109 0.395 -17.594 1 81.5 69 ILE A N 1
ATOM 525 C CA . ILE A 1 69 ? -19.391 -0.3 -17.641 1 81.5 69 ILE A CA 1
ATOM 526 C C . ILE A 1 69 ? -20.531 0.716 -17.734 1 81.5 69 ILE A C 1
ATOM 528 O O . ILE A 1 69 ? -21.469 0.527 -18.516 1 81.5 69 ILE A O 1
ATOM 532 N N . GLU A 1 70 ? -20.422 1.716 -16.984 1 82.12 70 GLU A N 1
ATOM 533 C CA . GLU A 1 70 ? -21.453 2.744 -16.984 1 82.12 70 GLU A CA 1
ATOM 534 C C . GLU A 1 70 ? -21.531 3.451 -18.328 1 82.12 70 GLU A C 1
ATOM 536 O O . GLU A 1 70 ? -22.625 3.803 -18.797 1 82.12 70 GLU A O 1
ATOM 541 N N . GLN A 1 71 ? -20.484 3.564 -18.969 1 80.56 71 GLN A N 1
ATOM 542 C CA . GLN A 1 71 ? -20.422 4.309 -20.219 1 80.56 71 GLN A CA 1
ATOM 543 C C . GLN A 1 71 ? -20.812 3.424 -21.406 1 80.56 71 GLN A C 1
ATOM 545 O O . GLN A 1 71 ? -21.406 3.9 -22.375 1 80.56 71 GLN A O 1
ATOM 550 N N . THR A 1 72 ? -20.406 2.211 -21.312 1 78.19 72 THR A N 1
ATOM 551 C CA . THR A 1 72 ? -20.625 1.334 -22.453 1 78.19 72 THR A CA 1
ATOM 552 C C . THR A 1 72 ? -21.938 0.567 -22.312 1 78.19 72 THR A C 1
ATOM 554 O O . THR A 1 72 ? -22.469 0.053 -23.297 1 78.19 72 THR A O 1
ATOM 557 N N . GLY A 1 73 ? -22.406 0.384 -21.062 1 77.25 73 GLY A N 1
ATOM 558 C CA . GLY A 1 73 ? -23.609 -0.385 -20.812 1 77.25 73 GLY A CA 1
ATOM 559 C C . GLY A 1 73 ? -23.391 -1.885 -20.875 1 77.25 73 GLY A C 1
ATOM 560 O O . GLY A 1 73 ? -24.344 -2.662 -20.844 1 77.25 73 GLY A O 1
ATOM 561 N N . ILE A 1 74 ? -22.25 -2.264 -21.031 1 76.06 74 ILE A N 1
ATOM 562 C CA . ILE A 1 74 ? -21.938 -3.689 -21.125 1 76.06 74 ILE A CA 1
ATOM 563 C C . ILE A 1 74 ? -22.016 -4.312 -19.719 1 76.06 74 ILE A C 1
ATOM 565 O O . ILE A 1 74 ? -21.391 -3.824 -18.781 1 76.06 74 ILE A O 1
ATOM 569 N N . ASN A 1 75 ? -22.922 -5.207 -19.609 1 78.06 75 ASN A N 1
ATOM 570 C CA . ASN A 1 75 ? -23.078 -5.902 -18.344 1 78.06 75 ASN A CA 1
ATOM 571 C C . ASN A 1 75 ? -22.812 -7.395 -18.469 1 78.06 75 ASN A C 1
ATOM 573 O O . ASN A 1 75 ? -23.562 -8.109 -19.141 1 78.06 75 ASN A O 1
ATOM 577 N N . LEU A 1 76 ? -21.703 -7.809 -18.047 1 85.31 76 LEU A N 1
ATOM 578 C CA . LEU A 1 76 ? -21.375 -9.227 -17.984 1 85.31 76 LEU A CA 1
ATOM 579 C C . LEU A 1 76 ? -21.859 -9.852 -16.688 1 85.31 76 LEU A C 1
ATOM 581 O O . LEU A 1 76 ? -21.719 -9.266 -15.617 1 85.31 76 LEU A O 1
ATOM 585 N N . PRO A 1 77 ? -22.391 -10.922 -16.734 1 88.31 77 PRO A N 1
ATOM 586 C CA . PRO A 1 77 ? -23.109 -11.492 -15.594 1 88.31 77 PRO A CA 1
ATOM 587 C C . PRO A 1 77 ? -22.188 -12 -14.492 1 88.31 77 PRO A C 1
ATOM 589 O O . PRO A 1 77 ? -22.609 -12.164 -13.344 1 88.31 77 PRO A O 1
ATOM 592 N N . ALA A 1 78 ? -21.016 -12.422 -14.867 1 92.44 78 ALA A N 1
ATOM 593 C CA . ALA A 1 78 ? -20.141 -12.992 -13.859 1 92.44 78 ALA A CA 1
ATOM 594 C C . ALA A 1 78 ? -19.047 -12 -13.461 1 92.44 78 ALA A C 1
ATOM 596 O O . ALA A 1 78 ? -18.438 -11.359 -14.32 1 92.44 78 ALA A O 1
ATOM 597 N N . LEU A 1 79 ? -18.875 -11.875 -12.172 1 89.5 79 LEU A N 1
ATOM 598 C CA . LEU A 1 79 ? -17.891 -10.938 -11.633 1 89.5 79 LEU A CA 1
ATOM 599 C C . LEU A 1 79 ? -16.688 -11.68 -11.062 1 89.5 79 LEU A C 1
ATOM 601 O O . LEU A 1 79 ? -16.859 -12.633 -10.289 1 89.5 79 LEU A O 1
ATOM 605 N N . ASP A 1 80 ? -15.531 -11.273 -11.461 1 92.75 80 ASP A N 1
ATOM 606 C CA . ASP A 1 80 ? -14.305 -11.789 -10.867 1 92.75 80 ASP A CA 1
ATOM 607 C C . ASP A 1 80 ? -14.102 -11.242 -9.453 1 92.75 80 ASP A C 1
ATOM 609 O O . ASP A 1 80 ? -13.859 -10.039 -9.281 1 92.75 80 ASP A O 1
ATOM 613 N N . VAL A 1 81 ? -14.109 -12.156 -8.477 1 87.75 81 VAL A N 1
ATOM 614 C CA . VAL A 1 81 ? -14.07 -11.727 -7.086 1 87.75 81 VAL A CA 1
ATOM 615 C C . VAL A 1 81 ? -12.641 -11.812 -6.559 1 87.75 81 VAL A C 1
ATOM 617 O O . VAL A 1 81 ? -12.375 -11.461 -5.406 1 87.75 81 VAL A O 1
ATOM 620 N N . GLY A 1 82 ? -11.703 -12.359 -7.355 1 87.56 82 GLY A N 1
ATOM 621 C CA . GLY A 1 82 ? -10.297 -12.344 -6.973 1 87.56 82 GLY A CA 1
ATOM 622 C C . GLY A 1 82 ? -9.836 -13.633 -6.332 1 87.56 82 GLY A C 1
ATOM 623 O O . GLY A 1 82 ? -10.656 -14.469 -5.938 1 87.56 82 GLY A O 1
ATOM 624 N N . TRP A 1 83 ? -8.555 -13.742 -6.145 1 87.56 83 TRP A N 1
ATOM 625 C CA . TRP A 1 83 ? -7.941 -14.977 -5.66 1 87.56 83 TRP A CA 1
ATOM 626 C C . TRP A 1 83 ? -8.156 -15.133 -4.156 1 87.56 83 TRP A C 1
ATOM 628 O O . TRP A 1 83 ? -8.305 -16.25 -3.662 1 87.56 83 TRP A O 1
ATOM 638 N N . GLN A 1 84 ? -8.156 -14.086 -3.375 1 80.31 84 GLN A N 1
ATOM 639 C CA . GLN A 1 84 ? -8.336 -14.156 -1.928 1 80.31 84 GLN A CA 1
ATOM 640 C C . GLN A 1 84 ? -9.703 -14.734 -1.568 1 80.31 84 GLN A C 1
ATOM 642 O O . GLN A 1 84 ? -9.812 -15.555 -0.658 1 80.31 84 GLN A O 1
ATOM 647 N N . ALA A 1 85 ? -10.719 -14.219 -2.32 1 83.12 85 ALA A N 1
ATOM 648 C CA . ALA A 1 85 ? -12.07 -14.734 -2.098 1 83.12 85 ALA A CA 1
ATOM 649 C C . ALA A 1 85 ? -12.148 -16.219 -2.426 1 83.12 85 ALA A C 1
ATOM 651 O O . ALA A 1 85 ? -12.797 -16.984 -1.707 1 83.12 85 ALA A O 1
ATOM 652 N N . VAL A 1 86 ? -11.484 -16.578 -3.471 1 90 86 VAL A N 1
ATOM 653 C CA . VAL A 1 86 ? -11.484 -17.984 -3.891 1 90 86 VAL A CA 1
ATOM 654 C C . VAL A 1 86 ? -10.773 -18.844 -2.846 1 90 86 VAL A C 1
ATOM 656 O O . VAL A 1 86 ? -11.227 -19.938 -2.523 1 90 86 VAL A O 1
ATOM 659 N N . ALA A 1 87 ? -9.688 -18.344 -2.346 1 86.94 87 ALA A N 1
ATOM 660 C CA . ALA A 1 87 ? -8.953 -19.062 -1.313 1 86.94 87 ALA A CA 1
ATOM 661 C C . ALA A 1 87 ? -9.805 -19.266 -0.066 1 86.94 87 ALA A C 1
ATOM 663 O O . ALA A 1 87 ? -9.82 -20.344 0.522 1 86.94 87 ALA A O 1
ATOM 664 N N . SER A 1 88 ? -10.547 -18.219 0.309 1 81.25 88 SER A N 1
ATOM 665 C CA . SER A 1 88 ? -11.422 -18.297 1.472 1 81.25 88 SER A CA 1
ATOM 666 C C . SER A 1 88 ? -12.516 -19.344 1.269 1 81.25 88 SER A C 1
ATOM 668 O O . SER A 1 88 ? -12.82 -20.109 2.18 1 81.25 88 SER A O 1
ATOM 670 N N . VAL A 1 89 ? -13.039 -19.359 0.112 1 85.31 89 VAL A N 1
ATOM 671 C CA . VAL A 1 89 ? -14.086 -20.328 -0.201 1 85.31 89 VAL A CA 1
ATOM 672 C C . VAL A 1 89 ? -13.5 -21.734 -0.203 1 85.31 89 VAL A C 1
ATOM 674 O O . VAL A 1 89 ? -14.078 -22.656 0.382 1 85.31 89 VAL A O 1
ATOM 677 N N . ALA A 1 90 ? -12.352 -21.859 -0.834 1 88.5 90 ALA A N 1
ATOM 678 C CA . ALA A 1 90 ? -11.719 -23.172 -0.963 1 88.5 90 ALA A CA 1
ATOM 679 C C . ALA A 1 90 ? -11.414 -23.766 0.407 1 88.5 90 ALA A C 1
ATOM 681 O O . ALA A 1 90 ? -11.711 -24.938 0.658 1 88.5 90 ALA A O 1
ATOM 682 N N . TYR A 1 91 ? -10.984 -23.062 1.29 1 83.25 91 TYR A N 1
ATOM 683 C CA . TYR A 1 91 ? -10.57 -23.562 2.596 1 83.25 91 TYR A CA 1
ATOM 684 C C . TYR A 1 91 ? -11.766 -23.672 3.537 1 83.25 91 TYR A C 1
ATOM 686 O O . TYR A 1 91 ? -11.664 -24.281 4.609 1 83.25 91 TYR A O 1
ATOM 694 N N . SER A 1 92 ? -12.898 -23.109 3.135 1 79.19 92 SER A N 1
ATOM 695 C CA . SER A 1 92 ? -14.094 -23.188 3.965 1 79.19 92 SER A CA 1
ATOM 696 C C . SER A 1 92 ? -14.945 -24.406 3.607 1 79.19 92 SER A C 1
ATOM 698 O O . SER A 1 92 ? -15.891 -24.734 4.32 1 79.19 92 SER A O 1
ATOM 700 N N . THR A 1 93 ? -14.609 -25.016 2.506 1 83.38 93 THR A N 1
ATOM 701 C CA . THR A 1 93 ? -15.344 -26.219 2.129 1 83.38 93 THR A CA 1
ATOM 702 C C . THR A 1 93 ? -14.852 -27.438 2.916 1 83.38 93 THR A C 1
ATOM 704 O O . THR A 1 93 ? -13.703 -27.453 3.365 1 83.38 93 THR A O 1
ATOM 707 N N . ASP A 1 94 ? -15.727 -28.422 3.064 1 81.69 94 ASP A N 1
ATOM 708 C CA . ASP A 1 94 ? -15.336 -29.641 3.771 1 81.69 94 ASP A CA 1
ATOM 709 C C . ASP A 1 94 ? -14.211 -30.359 3.039 1 81.69 94 ASP A C 1
ATOM 711 O O . ASP A 1 94 ? -13.266 -30.844 3.668 1 81.69 94 ASP A O 1
ATOM 715 N N . ILE A 1 95 ? -14.32 -30.406 1.797 1 86.81 95 ILE A N 1
ATOM 716 C CA . ILE A 1 95 ? -13.32 -31.109 0.987 1 86.81 95 ILE A CA 1
ATOM 717 C C . ILE A 1 95 ? -11.984 -30.375 1.072 1 86.81 95 ILE A C 1
ATOM 719 O O . ILE A 1 95 ? -10.93 -31 1.074 1 86.81 95 ILE A O 1
ATOM 723 N N . GLY A 1 96 ? -12.023 -29.094 1.02 1 86.12 96 GLY A N 1
ATOM 724 C CA . GLY A 1 96 ? -10.812 -28.297 1.14 1 86.12 96 GLY A CA 1
ATOM 725 C C . GLY A 1 96 ? -10.078 -28.531 2.447 1 86.12 96 GLY A C 1
ATOM 726 O O . GLY A 1 96 ? -8.852 -28.672 2.459 1 86.12 96 GLY A O 1
ATOM 727 N N . MET A 1 97 ? -10.805 -28.625 3.455 1 79 97 MET A N 1
ATOM 728 C CA . MET A 1 97 ? -10.211 -28.844 4.77 1 79 97 MET A CA 1
ATOM 729 C C . MET A 1 97 ? -9.539 -30.219 4.828 1 79 97 MET A C 1
ATOM 731 O O . MET A 1 97 ? -8.453 -30.359 5.391 1 79 97 MET A O 1
ATOM 735 N N . MET A 1 98 ? -10.195 -31.141 4.297 1 85.38 98 MET A N 1
ATOM 736 C CA . MET A 1 98 ? -9.633 -32.469 4.266 1 85.38 98 MET A CA 1
ATOM 737 C C . MET A 1 98 ? -8.359 -32.531 3.434 1 85.38 98 MET A C 1
ATOM 739 O O . MET A 1 98 ? -7.41 -33.219 3.775 1 85.38 98 MET A O 1
ATOM 743 N N . PHE A 1 99 ? -8.391 -31.75 2.443 1 89.12 99 PHE A N 1
ATOM 744 C CA . PHE A 1 99 ? -7.258 -31.781 1.528 1 89.12 99 PHE A CA 1
ATOM 745 C C . PHE A 1 99 ? -6.027 -31.156 2.168 1 89.12 99 PHE A C 1
ATOM 747 O O . PHE A 1 99 ? -4.895 -31.469 1.79 1 89.12 99 PHE A O 1
ATOM 754 N N . ILE A 1 100 ? -6.188 -30.266 3.031 1 79.19 100 ILE A N 1
ATOM 755 C CA . ILE A 1 100 ? -5.039 -29.656 3.703 1 79.19 100 ILE A CA 1
ATOM 756 C C . ILE A 1 100 ? -4.164 -30.75 4.305 1 79.19 100 ILE A C 1
ATOM 758 O O . ILE A 1 100 ? -2.943 -30.75 4.121 1 79.19 100 ILE A O 1
ATOM 762 N N . GLY A 1 101 ? -4.746 -31.641 5.02 1 78.81 101 GLY A N 1
ATOM 763 C CA . GLY A 1 101 ? -4.012 -32.75 5.609 1 78.81 101 GLY A CA 1
ATOM 764 C C . GLY A 1 101 ? -3.531 -33.75 4.582 1 78.81 101 GLY A C 1
ATOM 765 O O . GLY A 1 101 ? -2.342 -34.094 4.535 1 78.81 101 GLY A O 1
ATOM 766 N N . VAL A 1 102 ? -4.457 -34.156 3.707 1 88.62 102 VAL A N 1
ATOM 767 C CA . VAL A 1 102 ? -4.152 -35.188 2.711 1 88.62 102 VAL A CA 1
ATOM 768 C C . VAL A 1 102 ? -3.115 -34.656 1.725 1 88.62 102 VAL A C 1
ATOM 770 O O . VAL A 1 102 ? -2.189 -35.375 1.341 1 88.62 102 VAL A O 1
ATOM 773 N N . GLY A 1 103 ? -3.34 -33.438 1.312 1 89.44 103 GLY A N 1
ATOM 774 C CA . GLY A 1 103 ? -2.406 -32.812 0.383 1 89.44 103 GLY A CA 1
ATOM 775 C C . GLY A 1 103 ? -1 -32.688 0.938 1 89.44 103 GLY A C 1
ATOM 776 O O . GLY A 1 103 ? -0.026 -33 0.24 1 89.44 103 GLY A O 1
ATOM 777 N N . LEU A 1 104 ? -0.914 -32.25 2.16 1 84.69 104 LEU A N 1
ATOM 778 C CA . LEU A 1 104 ? 0.387 -32.125 2.805 1 84.69 104 LEU A CA 1
ATOM 779 C C . LEU A 1 104 ? 1.112 -33.469 2.873 1 84.69 104 LEU A C 1
ATOM 781 O O . LEU A 1 104 ? 2.295 -33.531 2.535 1 84.69 104 LEU A O 1
ATOM 785 N N . ILE A 1 105 ? 0.466 -34.469 3.365 1 88.62 105 ILE A N 1
ATOM 786 C CA . ILE A 1 105 ? 1.054 -35.781 3.467 1 88.62 105 ILE A CA 1
ATOM 787 C C . ILE A 1 105 ? 1.48 -36.281 2.082 1 88.62 105 ILE A C 1
ATOM 789 O O . ILE A 1 105 ? 2.586 -36.812 1.911 1 88.62 105 ILE A O 1
ATOM 793 N N . PHE A 1 106 ? 0.608 -36.125 1.127 1 94.44 106 PHE A N 1
ATOM 794 C CA . PHE A 1 106 ? 0.889 -36.531 -0.247 1 94.44 106 PHE A CA 1
ATOM 795 C C . PHE A 1 106 ? 2.139 -35.844 -0.769 1 94.44 106 PHE A C 1
ATOM 797 O O . PHE A 1 106 ? 3.016 -36.469 -1.354 1 94.44 106 PHE A O 1
ATOM 804 N N . GLN A 1 107 ? 2.256 -34.562 -0.552 1 93 107 GLN A N 1
ATOM 805 C CA . GLN A 1 107 ? 3.367 -33.75 -1.043 1 93 107 GLN A CA 1
ATOM 806 C C . GLN A 1 107 ? 4.68 -34.156 -0.379 1 93 107 GLN A C 1
ATOM 808 O O . GLN A 1 107 ? 5.727 -34.188 -1.026 1 93 107 GLN A O 1
ATOM 813 N N . ILE A 1 108 ? 4.625 -34.438 0.866 1 87.31 108 ILE A N 1
ATOM 814 C CA . ILE A 1 108 ? 5.812 -34.906 1.582 1 87.31 108 ILE A CA 1
ATOM 815 C C . ILE A 1 108 ? 6.234 -36.281 1.054 1 87.31 108 ILE A C 1
ATOM 817 O O . ILE A 1 108 ? 7.418 -36.5 0.802 1 87.31 108 ILE A O 1
ATOM 821 N N . VAL A 1 109 ? 5.27 -37.156 0.866 1 92.38 109 VAL A N 1
ATOM 822 C CA . VAL A 1 109 ? 5.547 -38.5 0.422 1 92.38 109 VAL A CA 1
ATOM 823 C C . VAL A 1 109 ? 6.176 -38.469 -0.968 1 92.38 109 VAL A C 1
ATOM 825 O O . VAL A 1 109 ? 7.18 -39.156 -1.216 1 92.38 109 VAL A O 1
ATOM 828 N N . ILE A 1 110 ? 5.594 -37.719 -1.896 1 93.31 110 ILE A N 1
ATOM 829 C CA . ILE A 1 110 ? 6.102 -37.719 -3.266 1 93.31 110 ILE A CA 1
ATOM 830 C C . ILE A 1 110 ? 7.504 -37.125 -3.293 1 93.31 110 ILE A C 1
ATOM 832 O O . ILE A 1 110 ? 8.32 -37.5 -4.141 1 93.31 110 ILE A O 1
ATOM 836 N N . PHE A 1 111 ? 7.793 -36.25 -2.393 1 88.94 111 PHE A N 1
ATOM 837 C CA . PHE A 1 111 ? 9.133 -35.688 -2.283 1 88.94 111 PHE A CA 1
ATOM 838 C C . PHE A 1 111 ? 10.117 -36.719 -1.758 1 88.94 111 PHE A C 1
ATOM 840 O O . PHE A 1 111 ? 11.219 -36.875 -2.285 1 88.94 111 PHE A O 1
ATOM 847 N N . LEU A 1 112 ? 9.688 -37.469 -0.762 1 86.44 112 LEU A N 1
ATOM 848 C CA . LEU A 1 112 ? 10.547 -38.469 -0.115 1 86.44 112 LEU A CA 1
ATOM 849 C C . LEU A 1 112 ? 10.836 -39.625 -1.051 1 86.44 112 LEU A C 1
ATOM 851 O O . LEU A 1 112 ? 11.93 -40.219 -1.024 1 86.44 112 LEU A O 1
ATOM 855 N N . VAL A 1 113 ? 9.836 -39.969 -1.878 1 90.25 113 VAL A N 1
ATOM 856 C CA . VAL A 1 113 ? 10.016 -41.094 -2.779 1 90.25 113 VAL A CA 1
ATOM 857 C C . VAL A 1 113 ? 10.695 -40.656 -4.066 1 90.25 113 VAL A C 1
ATOM 859 O O . VAL A 1 113 ? 10.812 -41.406 -5.023 1 90.25 113 VAL A O 1
ATOM 862 N N . LYS A 1 114 ? 11.023 -39.375 -4.242 1 88.75 114 LYS A N 1
ATOM 863 C CA . LYS A 1 114 ? 11.859 -38.781 -5.281 1 88.75 114 LYS A CA 1
ATOM 864 C C . LYS A 1 114 ? 11.117 -38.719 -6.609 1 88.75 114 LYS A C 1
ATOM 866 O O . LYS A 1 114 ? 11.719 -38.844 -7.676 1 88.75 114 LYS A O 1
ATOM 871 N N . ILE A 1 115 ? 9.836 -38.656 -6.453 1 91.5 115 ILE A N 1
ATOM 872 C CA . ILE A 1 115 ? 9.047 -38.375 -7.652 1 91.5 115 ILE A CA 1
ATOM 873 C C . ILE A 1 115 ? 9.344 -36.938 -8.148 1 91.5 115 ILE A C 1
ATOM 875 O O . ILE A 1 115 ? 9.352 -36.688 -9.352 1 91.5 115 ILE A O 1
ATOM 879 N N . THR A 1 116 ? 9.578 -36.062 -7.188 1 92.44 116 THR A N 1
ATOM 880 C CA . THR A 1 116 ? 9.938 -34.688 -7.504 1 92.44 116 THR A CA 1
ATOM 881 C C . THR A 1 116 ? 11.055 -34.188 -6.586 1 92.44 116 THR A C 1
ATOM 883 O O . THR A 1 116 ? 11.242 -34.719 -5.488 1 92.44 116 THR A O 1
ATOM 886 N N . ASP A 1 117 ? 11.797 -33.25 -7.078 1 89.25 117 ASP A N 1
ATOM 887 C CA . ASP A 1 117 ? 12.867 -32.625 -6.293 1 89.25 117 ASP A CA 1
ATOM 888 C C . ASP A 1 117 ? 12.391 -31.328 -5.641 1 89.25 117 ASP A C 1
ATOM 890 O O . ASP A 1 117 ? 13.148 -30.688 -4.91 1 89.25 117 ASP A O 1
ATOM 894 N N . ILE A 1 118 ? 11.148 -30.984 -5.906 1 92.25 118 ILE A N 1
ATOM 895 C CA . ILE A 1 118 ? 10.602 -29.75 -5.379 1 92.25 118 ILE A CA 1
ATOM 896 C C . ILE A 1 118 ? 9.898 -30.016 -4.051 1 92.25 118 ILE A C 1
ATOM 898 O O . ILE A 1 118 ? 9.031 -30.891 -3.965 1 92.25 118 ILE A O 1
ATOM 902 N N . PHE A 1 119 ? 10.305 -29.391 -3.047 1 89.19 119 PHE A N 1
ATOM 903 C CA . PHE A 1 119 ? 9.633 -29.453 -1.756 1 89.19 119 PHE A CA 1
ATOM 904 C C . PHE A 1 119 ? 8.438 -28.5 -1.724 1 89.19 119 PHE A C 1
ATOM 906 O O . PHE A 1 119 ? 8.562 -27.344 -1.303 1 89.19 119 PHE A O 1
ATOM 913 N N . GLN A 1 120 ? 7.281 -29.016 -1.969 1 91.5 120 GLN A N 1
ATOM 914 C CA . GLN A 1 120 ? 6.078 -28.234 -2.225 1 91.5 120 GLN A CA 1
ATOM 915 C C . GLN A 1 120 ? 5.504 -27.672 -0.927 1 91.5 120 GLN A C 1
ATOM 917 O O . GLN A 1 120 ? 4.844 -26.641 -0.935 1 91.5 120 GLN A O 1
ATOM 922 N N . PRO A 1 121 ? 5.668 -28.312 0.211 1 84.06 121 PRO A N 1
ATOM 923 C CA . PRO A 1 121 ? 5.035 -27.844 1.446 1 84.06 121 PRO A CA 1
ATOM 924 C C . PRO A 1 121 ? 5.492 -26.438 1.854 1 84.06 121 PRO A C 1
ATOM 926 O O . PRO A 1 121 ? 4.82 -25.781 2.643 1 84.06 121 PRO A O 1
ATOM 929 N N . SER A 1 122 ? 6.602 -26 1.363 1 82.88 122 SER A N 1
ATOM 930 C CA . SER A 1 122 ? 7.07 -24.656 1.682 1 82.88 122 SER A CA 1
ATOM 931 C C . SER A 1 122 ? 6.137 -23.594 1.115 1 82.88 122 SER A C 1
ATOM 933 O O . SER A 1 122 ? 6.18 -22.438 1.53 1 82.88 122 SER A O 1
ATOM 935 N N . ASP A 1 123 ? 5.312 -23.875 0.227 1 85.62 123 ASP A N 1
ATOM 936 C CA . ASP A 1 123 ? 4.289 -23 -0.326 1 85.62 123 ASP A CA 1
ATOM 937 C C . ASP A 1 123 ? 2.906 -23.641 -0.234 1 85.62 123 ASP A C 1
ATOM 939 O O . ASP A 1 123 ? 2.148 -23.625 -1.206 1 85.62 123 ASP A O 1
ATOM 943 N N . LEU A 1 124 ? 2.625 -24.109 0.9 1 78.19 124 LEU A N 1
ATOM 944 C CA . LEU A 1 124 ? 1.429 -24.906 1.165 1 78.19 124 LEU A CA 1
ATOM 945 C C . LEU A 1 124 ? 0.169 -24.062 0.979 1 78.19 124 LEU A C 1
ATOM 947 O O . LEU A 1 124 ? -0.882 -24.594 0.605 1 78.19 124 LEU A O 1
ATOM 951 N N . TRP A 1 125 ? 0.284 -22.781 1.152 1 78.69 125 TRP A N 1
ATOM 952 C CA . TRP A 1 125 ? -0.886 -21.922 1.109 1 78.69 125 TRP A CA 1
ATOM 953 C C . TRP A 1 125 ? -1.517 -21.922 -0.279 1 78.69 125 TRP A C 1
ATOM 955 O O . TRP A 1 125 ? -2.732 -21.766 -0.416 1 78.69 125 TRP A O 1
ATOM 965 N N . ASN A 1 126 ? -0.769 -22.172 -1.287 1 87.5 126 ASN A N 1
ATOM 966 C CA . ASN A 1 126 ? -1.271 -22.125 -2.656 1 87.5 126 ASN A CA 1
ATOM 967 C C . ASN A 1 126 ? -2.025 -23.406 -3.02 1 87.5 126 ASN A C 1
ATOM 969 O O . ASN A 1 126 ? -2.557 -23.531 -4.125 1 87.5 126 ASN A O 1
ATOM 973 N N . ASN A 1 127 ? -2.244 -24.25 -2.082 1 89.56 127 ASN A N 1
ATOM 974 C CA . ASN A 1 127 ? -3.01 -25.469 -2.316 1 89.56 127 ASN A CA 1
ATOM 975 C C . ASN A 1 127 ? -4.48 -25.172 -2.582 1 89.56 127 ASN A C 1
ATOM 977 O O . ASN A 1 127 ? -5.203 -26.016 -3.127 1 89.56 127 ASN A O 1
ATOM 981 N N . TYR A 1 128 ? -4.895 -24 -2.23 1 90.69 128 TYR A N 1
ATOM 982 C CA . TYR A 1 128 ? -6.277 -23.625 -2.506 1 90.69 128 TYR A CA 1
ATOM 983 C C . TYR A 1 128 ? -6.57 -23.688 -4 1 90.69 128 TYR A C 1
ATOM 985 O O . TYR A 1 128 ? -7.703 -23.953 -4.406 1 90.69 128 TYR A O 1
ATOM 993 N N . SER A 1 129 ? -5.488 -23.5 -4.824 1 94.38 129 SER A N 1
ATOM 994 C CA . SER A 1 129 ? -5.637 -23.516 -6.277 1 94.38 129 SER A CA 1
ATOM 995 C C . SER A 1 129 ? -5.871 -24.922 -6.797 1 94.38 129 SER A C 1
ATOM 997 O O . SER A 1 129 ? -6.316 -25.109 -7.93 1 94.38 129 SER A O 1
ATOM 999 N N . ILE A 1 130 ? -5.609 -25.891 -5.988 1 95.69 130 ILE A N 1
ATOM 1000 C CA . ILE A 1 130 ? -5.887 -27.281 -6.32 1 95.69 130 ILE A CA 1
ATOM 1001 C C . ILE A 1 130 ? -7.238 -27.688 -5.742 1 95.69 130 ILE A C 1
ATOM 1003 O O . ILE A 1 130 ? -8.031 -28.359 -6.41 1 95.69 130 ILE A O 1
ATOM 1007 N N . ILE A 1 131 ? -7.516 -27.219 -4.578 1 94.5 131 ILE A N 1
ATOM 1008 C CA . ILE A 1 131 ? -8.719 -27.562 -3.83 1 94.5 131 ILE A CA 1
ATOM 1009 C C . ILE A 1 131 ? -9.961 -27.156 -4.621 1 94.5 131 ILE A C 1
ATOM 1011 O O . ILE A 1 131 ? -10.969 -27.859 -4.621 1 94.5 131 ILE A O 1
ATOM 1015 N N . VAL A 1 132 ? -9.891 -26.078 -5.293 1 94.88 132 VAL A N 1
ATOM 1016 C CA . VAL A 1 132 ? -11.047 -25.531 -5.988 1 94.88 132 VAL A CA 1
ATOM 1017 C C . VAL A 1 132 ? -11.523 -26.516 -7.055 1 94.88 132 VAL A C 1
ATOM 1019 O O . VAL A 1 132 ? -12.727 -26.672 -7.285 1 94.88 132 VAL A O 1
ATOM 1022 N N . TRP A 1 133 ? -10.672 -27.172 -7.695 1 96.38 133 TRP A N 1
ATOM 1023 C CA . TRP A 1 133 ? -11.047 -28.109 -8.758 1 96.38 133 TRP A CA 1
ATOM 1024 C C . TRP A 1 133 ? -11.742 -29.344 -8.18 1 96.38 133 TRP A C 1
ATOM 1026 O O . TRP A 1 133 ? -12.703 -29.844 -8.766 1 96.38 133 TRP A O 1
ATOM 1036 N N . GLY A 1 134 ? -11.227 -29.828 -7.113 1 96.12 134 GLY A N 1
ATOM 1037 C CA . GLY A 1 134 ? -11.914 -30.922 -6.438 1 96.12 134 GLY A CA 1
ATOM 1038 C C . GLY A 1 134 ? -13.297 -30.531 -5.945 1 96.12 134 GLY A C 1
ATOM 1039 O O . GLY A 1 134 ? -14.234 -31.328 -6.027 1 96.12 134 GLY A O 1
ATOM 1040 N N . SER A 1 135 ? -13.406 -29.328 -5.43 1 93.81 135 SER A N 1
ATOM 1041 C CA . SER A 1 135 ? -14.695 -28.844 -4.949 1 93.81 135 SER A CA 1
ATOM 1042 C C . SER A 1 135 ? -15.703 -28.734 -6.086 1 93.81 135 SER A C 1
ATOM 1044 O O . SER A 1 135 ? -16.891 -29 -5.891 1 93.81 135 SER A O 1
ATOM 1046 N N . LEU A 1 136 ? -15.234 -28.312 -7.23 1 94.5 136 LEU A N 1
ATOM 1047 C CA . LEU A 1 136 ? -16.109 -28.219 -8.398 1 94.5 136 LEU A CA 1
ATOM 1048 C C . LEU A 1 136 ? -16.641 -29.594 -8.781 1 94.5 136 LEU A C 1
ATOM 1050 O O . LEU A 1 136 ? -17.844 -29.75 -9 1 94.5 136 LEU A O 1
ATOM 1054 N N . LEU A 1 137 ? -15.773 -30.516 -8.867 1 96.12 137 LEU A N 1
ATOM 1055 C CA . LEU A 1 137 ? -16.188 -31.875 -9.234 1 96.12 137 LEU A CA 1
ATOM 1056 C C . LEU A 1 137 ? -17.141 -32.438 -8.195 1 96.12 137 LEU A C 1
ATOM 1058 O O . LEU A 1 137 ? -18.141 -33.094 -8.547 1 96.12 137 LEU A O 1
ATOM 1062 N N . TYR A 1 138 ? -16.844 -32.219 -6.992 1 94.75 138 TYR A N 1
ATOM 1063 C CA . TYR A 1 138 ? -17.703 -32.719 -5.922 1 94.75 138 TYR A CA 1
ATOM 1064 C C . TYR A 1 138 ? -19.078 -32.094 -5.984 1 94.75 138 TYR A C 1
ATOM 1066 O O . TYR A 1 138 ? -20.094 -32.781 -5.73 1 94.75 138 TYR A O 1
ATOM 1074 N N . GLN A 1 139 ? -19.141 -30.891 -6.211 1 91.69 139 GLN A N 1
ATOM 1075 C CA . GLN A 1 139 ? -20.422 -30.188 -6.297 1 91.69 139 GLN A CA 1
ATOM 1076 C C . GLN A 1 139 ? -21.297 -30.75 -7.418 1 91.69 139 GLN A C 1
ATOM 1078 O O . GLN A 1 139 ? -22.516 -30.828 -7.289 1 91.69 139 GLN A O 1
ATOM 1083 N N . ILE A 1 140 ? -20.703 -31.141 -8.5 1 93.75 140 ILE A N 1
ATOM 1084 C CA . ILE A 1 140 ? -21.422 -31.578 -9.68 1 93.75 140 ILE A CA 1
ATOM 1085 C C . ILE A 1 140 ? -21.766 -33.062 -9.539 1 93.75 140 ILE A C 1
ATOM 1087 O O . ILE A 1 140 ? -22.891 -33.5 -9.812 1 93.75 140 ILE A O 1
ATOM 1091 N N . LYS A 1 141 ? -20.828 -33.875 -9.07 1 95 141 LYS A N 1
ATOM 1092 C CA . LYS A 1 141 ? -20.984 -35.344 -9.117 1 95 141 LYS A CA 1
ATOM 1093 C C . LYS A 1 141 ? -21.25 -35.906 -7.723 1 95 141 LYS A C 1
ATOM 1095 O O . LYS A 1 141 ? -21.688 -37.031 -7.59 1 95 141 LYS A O 1
ATOM 1100 N N . GLY A 1 142 ? -20.859 -35.219 -6.707 1 93.19 142 GLY A N 1
ATOM 1101 C CA . GLY A 1 142 ? -21.062 -35.656 -5.344 1 93.19 142 GLY A CA 1
ATOM 1102 C C . GLY A 1 142 ? -20.172 -36.844 -4.965 1 93.19 142 GLY A C 1
ATOM 1103 O O . GLY A 1 142 ? -20.484 -37.594 -4.051 1 93.19 142 GLY A O 1
ATOM 1104 N N . ASN A 1 143 ? -19.172 -37.062 -5.664 1 94.69 143 ASN A N 1
ATOM 1105 C CA . ASN A 1 143 ? -18.25 -38.188 -5.41 1 94.69 143 ASN A CA 1
ATOM 1106 C C . ASN A 1 143 ? -16.953 -37.688 -4.777 1 94.69 143 ASN A C 1
ATOM 1108 O O . ASN A 1 143 ? -16.125 -37.094 -5.453 1 94.69 143 ASN A O 1
ATOM 1112 N N . LEU A 1 144 ? -16.766 -38.031 -3.553 1 94.38 144 LEU A N 1
ATOM 1113 C CA . LEU A 1 144 ? -15.633 -37.531 -2.771 1 94.38 144 LEU A CA 1
ATOM 1114 C C . LEU A 1 144 ? -14.336 -38.188 -3.227 1 94.38 144 LEU A C 1
ATOM 1116 O O . LEU A 1 144 ? -13.305 -37.531 -3.334 1 94.38 144 LEU A O 1
ATOM 1120 N N . VAL A 1 145 ? -14.344 -39.406 -3.467 1 94.94 145 VAL A N 1
ATOM 1121 C CA . VAL A 1 145 ? -13.148 -40.156 -3.816 1 94.94 145 VAL A CA 1
ATOM 1122 C C . VAL A 1 145 ? -12.578 -39.656 -5.137 1 94.94 145 VAL A C 1
ATOM 1124 O O . VAL A 1 145 ? -11.383 -39.375 -5.227 1 94.94 145 VAL A O 1
ATOM 1127 N N . ILE A 1 146 ? -13.414 -39.562 -6.148 1 96.12 146 ILE A N 1
ATOM 1128 C CA . ILE A 1 146 ? -12.953 -39.094 -7.453 1 96.12 146 ILE A CA 1
ATOM 1129 C C . ILE A 1 146 ? -12.461 -37.656 -7.348 1 96.12 146 ILE A C 1
ATOM 1131 O O . ILE A 1 146 ? -11.539 -37.25 -8.055 1 96.12 146 ILE A O 1
ATOM 1135 N N . SER A 1 147 ? -13.094 -36.875 -6.477 1 97.12 147 SER A N 1
ATOM 1136 C CA . SER A 1 147 ? -12.641 -35.5 -6.258 1 97.12 147 SER A CA 1
ATOM 1137 C C . SER A 1 147 ? -11.227 -35.469 -5.699 1 97.12 147 SER A C 1
ATOM 1139 O O . SER A 1 147 ? -10.406 -34.625 -6.121 1 97.12 147 SER A O 1
ATOM 1141 N N . PHE A 1 148 ? -10.953 -36.281 -4.762 1 96.94 148 PHE A N 1
ATOM 1142 C CA . PHE A 1 148 ? -9.609 -36.344 -4.184 1 96.94 148 PHE A CA 1
ATOM 1143 C C . PHE A 1 148 ? -8.602 -36.844 -5.211 1 96.94 148 PHE A C 1
ATOM 1145 O O . PHE A 1 148 ? -7.477 -36.344 -5.277 1 96.94 148 PHE A O 1
ATOM 1152 N N . VAL A 1 149 ? -8.984 -37.844 -5.98 1 97.25 149 VAL A N 1
ATOM 1153 C CA . VAL A 1 149 ? -8.094 -38.344 -7.031 1 97.25 149 VAL A CA 1
ATOM 1154 C C . VAL A 1 149 ? -7.773 -37.219 -8.008 1 97.25 149 VAL A C 1
ATOM 1156 O O . VAL A 1 149 ? -6.629 -37.094 -8.438 1 97.25 149 VAL A O 1
ATOM 1159 N N . LEU A 1 150 ? -8.773 -36.469 -8.352 1 97.88 150 LEU A N 1
ATOM 1160 C CA . LEU A 1 150 ? -8.578 -35.344 -9.242 1 97.88 150 LEU A CA 1
ATOM 1161 C C . LEU A 1 150 ? -7.582 -34.344 -8.648 1 97.88 150 LEU A C 1
ATOM 1163 O O . LEU A 1 150 ? -6.645 -33.938 -9.328 1 97.88 150 LEU A O 1
ATOM 1167 N N . MET A 1 151 ? -7.758 -33.969 -7.395 1 97.81 151 MET A N 1
ATOM 1168 C CA . MET A 1 151 ? -6.891 -32.969 -6.754 1 97.81 151 MET A CA 1
ATOM 1169 C C . MET A 1 151 ? -5.453 -33.469 -6.691 1 97.81 151 MET A C 1
ATOM 1171 O O . MET A 1 151 ? -4.52 -32.719 -6.98 1 97.81 151 MET A O 1
ATOM 1175 N N . LEU A 1 152 ? -5.297 -34.719 -6.316 1 97.81 152 LEU A N 1
ATOM 1176 C CA . LEU A 1 152 ? -3.959 -35.281 -6.242 1 97.81 152 LEU A CA 1
ATOM 1177 C C . LEU A 1 152 ? -3.316 -35.344 -7.625 1 97.81 152 LEU A C 1
ATOM 1179 O O . LEU A 1 152 ? -2.117 -35.094 -7.77 1 97.81 152 LEU A O 1
ATOM 1183 N N . PHE A 1 153 ? -4.113 -35.719 -8.594 1 98.06 153 PHE A N 1
ATOM 1184 C CA . PHE A 1 153 ? -3.607 -35.781 -9.961 1 98.06 153 PHE A CA 1
ATOM 1185 C C . PHE A 1 153 ? -3.219 -34.406 -10.469 1 98.06 153 PHE A C 1
ATOM 1187 O O . PHE A 1 153 ? -2.164 -34.25 -11.086 1 98.06 153 PHE A O 1
ATOM 1194 N N . VAL A 1 154 ? -4.082 -33.406 -10.266 1 97.44 154 VAL A N 1
ATOM 1195 C CA . VAL A 1 154 ? -3.773 -32.062 -10.664 1 97.44 154 VAL A CA 1
ATOM 1196 C C . VAL A 1 154 ? -2.484 -31.594 -9.984 1 97.44 154 VAL A C 1
ATOM 1198 O O . VAL A 1 154 ? -1.665 -30.906 -10.602 1 97.44 154 VAL A O 1
ATOM 1201 N N . ASN A 1 155 ? -2.297 -31.938 -8.727 1 97.06 155 ASN A N 1
ATOM 1202 C CA . ASN A 1 155 ? -1.07 -31.609 -8.008 1 97.06 155 ASN A CA 1
ATOM 1203 C C . ASN A 1 155 ? 0.158 -32.188 -8.703 1 97.06 155 ASN A C 1
ATOM 1205 O O . ASN A 1 155 ? 1.178 -31.516 -8.836 1 97.06 155 ASN A O 1
ATOM 1209 N N . LEU A 1 156 ? 0.05 -33.406 -9.125 1 97.56 156 LEU A N 1
ATOM 1210 C CA . LEU A 1 156 ? 1.151 -34.062 -9.828 1 97.56 156 LEU A CA 1
ATOM 1211 C C . LEU A 1 156 ? 1.454 -33.344 -11.141 1 97.56 156 LEU A C 1
ATOM 1213 O O . LEU A 1 156 ? 2.619 -33.156 -11.492 1 97.56 156 LEU A O 1
ATOM 1217 N N . VAL A 1 157 ? 0.425 -33 -11.844 1 97.69 157 VAL A N 1
ATOM 1218 C CA . VAL A 1 157 ? 0.595 -32.312 -13.117 1 97.69 157 VAL A CA 1
ATOM 1219 C C . VAL A 1 157 ? 1.271 -30.969 -12.883 1 97.69 157 VAL A C 1
ATOM 1221 O O . VAL A 1 157 ? 2.195 -30.594 -13.609 1 97.69 157 VAL A O 1
ATOM 1224 N N . VAL A 1 158 ? 0.836 -30.219 -11.891 1 96.12 158 VAL A N 1
ATOM 1225 C CA . VAL A 1 158 ? 1.389 -28.922 -11.547 1 96.12 158 VAL A CA 1
ATOM 1226 C C . VAL A 1 158 ? 2.875 -29.062 -11.227 1 96.12 158 VAL A C 1
ATOM 1228 O O . VAL A 1 158 ? 3.691 -28.25 -11.68 1 96.12 158 VAL A O 1
ATOM 1231 N N . LEU A 1 159 ? 3.232 -30.062 -10.516 1 96.25 159 LEU A N 1
ATOM 1232 C CA . LEU A 1 159 ? 4.625 -30.281 -10.125 1 96.25 159 LEU A CA 1
ATOM 1233 C C . LEU A 1 159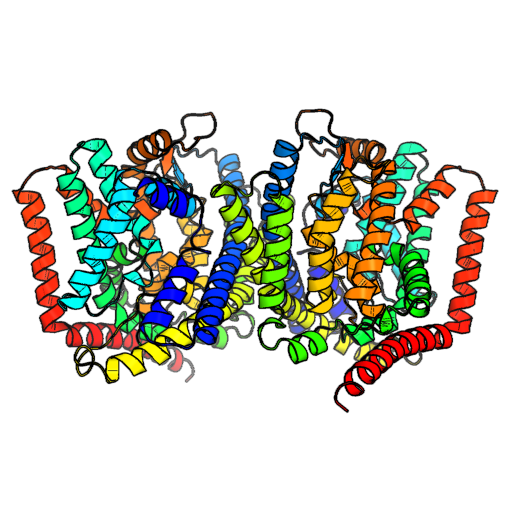 ? 5.484 -30.594 -11.344 1 96.25 159 LEU A C 1
ATOM 1235 O O . LEU A 1 159 ? 6.625 -30.141 -11.445 1 96.25 159 LEU A O 1
ATOM 1239 N N . LEU A 1 160 ? 4.961 -31.406 -12.211 1 97.19 160 LEU A N 1
ATOM 1240 C CA . LEU A 1 160 ? 5.691 -31.703 -13.438 1 97.19 160 LEU A CA 1
ATOM 1241 C C . LEU A 1 160 ? 5.953 -30.438 -14.242 1 97.19 160 LEU A C 1
ATOM 1243 O O . LEU A 1 160 ? 7.078 -30.203 -14.695 1 97.19 160 LEU A O 1
ATOM 1247 N N . LEU A 1 161 ? 4.957 -29.656 -14.414 1 97.56 161 LEU A N 1
ATOM 1248 C CA . LEU A 1 161 ? 5.078 -28.422 -15.18 1 97.56 161 LEU A CA 1
ATOM 1249 C C . LEU A 1 161 ? 6.031 -27.438 -14.492 1 97.56 161 LEU A C 1
ATOM 1251 O O . LEU A 1 161 ? 6.805 -26.75 -15.164 1 97.56 161 LEU A O 1
ATOM 1255 N N . ALA A 1 162 ? 5.965 -27.391 -13.18 1 97 162 ALA A N 1
ATOM 1256 C CA . ALA A 1 162 ? 6.871 -26.531 -12.414 1 97 162 ALA A CA 1
ATOM 1257 C C . ALA A 1 162 ? 8.32 -26.969 -12.602 1 97 162 ALA A C 1
ATOM 1259 O O . ALA A 1 162 ? 9.219 -26.141 -12.719 1 97 162 ALA A O 1
ATOM 1260 N N . GLU A 1 163 ? 8.555 -28.25 -12.625 1 96.12 163 GLU A N 1
ATOM 1261 C CA . GLU A 1 163 ? 9.906 -28.766 -12.82 1 96.12 163 GLU A CA 1
ATOM 1262 C C . GLU A 1 163 ? 10.43 -28.422 -14.211 1 96.12 163 GLU A C 1
ATOM 1264 O O . GLU A 1 163 ? 11.617 -28.156 -14.391 1 96.12 163 GLU A O 1
ATOM 1269 N N . ILE A 1 164 ? 9.562 -28.5 -15.148 1 97.06 164 ILE A N 1
ATOM 1270 C CA . ILE A 1 164 ? 9.953 -28.234 -16.531 1 97.06 164 ILE A CA 1
ATOM 1271 C C . ILE A 1 164 ? 10.5 -26.812 -16.641 1 97.06 164 ILE A C 1
ATOM 1273 O O . ILE A 1 164 ? 11.531 -26.594 -17.297 1 97.06 164 ILE A O 1
ATOM 1277 N N . VAL A 1 165 ? 9.859 -25.844 -15.984 1 97.19 165 VAL A N 1
ATOM 1278 C CA . VAL A 1 165 ? 10.242 -24.453 -16.188 1 97.19 165 VAL A CA 1
ATOM 1279 C C . VAL A 1 165 ? 11.086 -23.984 -15.008 1 97.19 165 VAL A C 1
ATOM 1281 O O . VAL A 1 165 ? 11.422 -22.797 -14.922 1 97.19 165 VAL A O 1
ATOM 1284 N N . GLN A 1 166 ? 11.406 -24.859 -14.062 1 96.44 166 GLN A N 1
ATOM 1285 C CA . GLN A 1 166 ? 12.086 -24.5 -12.82 1 96.44 166 GLN A CA 1
ATOM 1286 C C . GLN A 1 166 ? 13.406 -23.781 -13.102 1 96.44 166 GLN A C 1
ATOM 1288 O O . GLN A 1 166 ? 13.664 -22.703 -12.555 1 96.44 166 GLN A O 1
ATOM 1293 N N . LYS A 1 167 ? 14.242 -24.328 -13.914 1 95.25 167 LYS A N 1
ATOM 1294 C CA . LYS A 1 167 ? 15.562 -23.766 -14.18 1 95.25 167 LYS A CA 1
ATOM 1295 C C . LYS A 1 167 ? 15.453 -22.391 -14.859 1 95.25 167 LYS A C 1
ATOM 1297 O O . LYS A 1 167 ? 16.156 -21.453 -14.484 1 95.25 167 LYS A O 1
ATOM 1302 N N . ARG A 1 168 ? 14.586 -22.359 -15.828 1 96.06 168 ARG A N 1
ATOM 1303 C CA . ARG A 1 168 ? 14.383 -21.094 -16.531 1 96.06 168 ARG A CA 1
ATOM 1304 C C . ARG A 1 168 ? 13.922 -20 -15.586 1 96.06 168 ARG A C 1
ATOM 1306 O O . ARG A 1 168 ? 14.414 -18.875 -15.648 1 96.06 168 ARG A O 1
ATOM 1313 N N . TRP A 1 169 ? 12.953 -20.297 -14.734 1 96.56 169 TRP A N 1
ATOM 1314 C CA . TRP A 1 169 ? 12.414 -19.344 -13.781 1 96.56 169 TRP A CA 1
ATOM 1315 C C . TRP A 1 169 ? 13.469 -18.938 -12.766 1 96.56 169 TRP A C 1
ATOM 1317 O O . TRP A 1 169 ? 13.664 -17.734 -12.5 1 96.56 169 TRP A O 1
ATOM 1327 N N . SER A 1 170 ? 14.211 -19.891 -12.258 1 94.88 170 SER A N 1
ATOM 1328 C CA . SER A 1 170 ? 15.242 -19.672 -11.25 1 94.88 170 SER A CA 1
ATOM 1329 C C . SER A 1 170 ? 16.375 -18.812 -11.805 1 94.88 170 SER A C 1
ATOM 1331 O O . SER A 1 170 ? 16.859 -17.891 -11.133 1 94.88 170 SER A O 1
ATOM 1333 N N . THR A 1 171 ? 16.75 -19.078 -13.016 1 95 171 THR A N 1
ATOM 1334 C CA . THR A 1 171 ? 17.844 -18.344 -13.641 1 95 171 THR A CA 1
ATOM 1335 C C . THR A 1 171 ? 17.422 -16.891 -13.93 1 95 171 THR A C 1
ATOM 1337 O O . THR A 1 171 ? 18.156 -15.961 -13.617 1 95 171 THR A O 1
ATOM 1340 N N . TYR A 1 172 ? 16.281 -16.719 -14.461 1 95.88 172 TYR A N 1
ATOM 1341 C CA . TYR A 1 172 ? 15.852 -15.391 -14.875 1 95.88 172 TYR A CA 1
ATOM 1342 C C . TYR A 1 172 ? 15.609 -14.492 -13.672 1 95.88 172 TYR A C 1
ATOM 1344 O O . TYR A 1 172 ? 16.016 -13.328 -13.664 1 95.88 172 TYR A O 1
ATOM 1352 N N . TYR A 1 173 ? 14.953 -14.992 -12.664 1 94.94 173 TYR A N 1
ATOM 1353 C CA . TYR A 1 173 ? 14.562 -14.18 -11.523 1 94.94 173 TYR A CA 1
ATOM 1354 C C . TYR A 1 173 ? 15.633 -14.203 -10.445 1 94.94 173 TYR A C 1
ATOM 1356 O O . TYR A 1 173 ? 15.5 -13.547 -9.406 1 94.94 173 TYR A O 1
ATOM 1364 N N . HIS A 1 174 ? 16.688 -15.031 -10.594 1 91.56 174 HIS A N 1
ATOM 1365 C CA . HIS A 1 174 ? 17.875 -15.062 -9.75 1 91.56 174 HIS A CA 1
ATOM 1366 C C . HIS A 1 174 ? 17.562 -15.602 -8.359 1 91.56 174 HIS A C 1
ATOM 1368 O O . HIS A 1 174 ? 17.938 -14.992 -7.352 1 91.56 174 HIS A O 1
ATOM 1374 N N . TYR A 1 175 ? 16.828 -16.656 -8.383 1 88.5 175 TYR A N 1
ATOM 1375 C CA . TYR A 1 175 ? 16.578 -17.406 -7.156 1 88.5 175 TYR A CA 1
ATOM 1376 C C . TYR A 1 175 ? 17.062 -18.859 -7.285 1 88.5 175 TYR A C 1
ATOM 1378 O O . TYR A 1 175 ? 16.266 -19.766 -7.508 1 88.5 175 TYR A O 1
ATOM 1386 N N . PRO A 1 176 ? 18.344 -18.969 -7.059 1 87.38 176 PRO A N 1
ATOM 1387 C CA . PRO A 1 176 ? 18.906 -20.312 -7.227 1 87.38 176 PRO A CA 1
ATOM 1388 C C . PRO A 1 176 ? 18.297 -21.328 -6.258 1 87.38 176 PRO A C 1
ATOM 1390 O O . PRO A 1 176 ? 18.141 -21.031 -5.07 1 87.38 176 PRO A O 1
ATOM 1393 N N . GLY A 1 177 ? 17.922 -22.453 -6.812 1 84.12 177 GLY A N 1
ATOM 1394 C CA . GLY A 1 177 ? 17.391 -23.531 -5.992 1 84.12 177 GLY A CA 1
ATOM 1395 C C . GLY A 1 177 ? 15.93 -23.344 -5.621 1 84.12 177 GLY A C 1
ATOM 1396 O O . GLY A 1 177 ? 15.43 -24.016 -4.715 1 84.12 177 GLY A O 1
ATOM 1397 N N . CYS A 1 178 ? 15.297 -22.484 -6.25 1 90.12 178 CYS A N 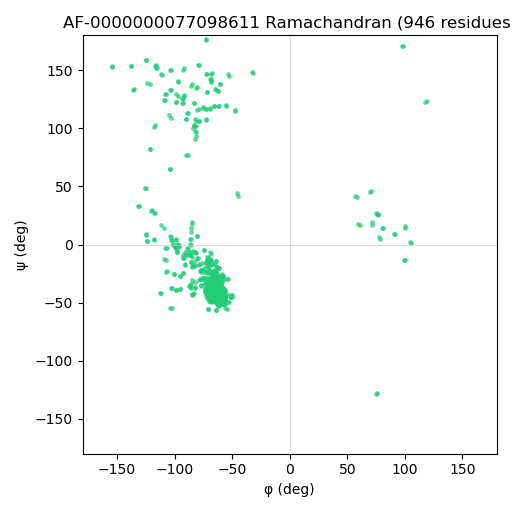1
ATOM 1398 C CA . CYS A 1 178 ? 13.891 -22.219 -5.965 1 90.12 178 CYS A CA 1
ATOM 1399 C C . CYS A 1 178 ? 13.016 -22.531 -7.172 1 90.12 178 CYS A C 1
ATOM 1401 O O . CYS A 1 178 ? 13.516 -22.609 -8.297 1 90.12 178 CYS A O 1
ATOM 1403 N N . ALA A 1 179 ? 11.812 -22.844 -6.879 1 94.06 179 ALA A N 1
ATOM 1404 C CA . ALA A 1 179 ? 10.828 -23.078 -7.934 1 94.06 179 ALA A CA 1
ATOM 1405 C C . ALA A 1 179 ? 9.508 -22.391 -7.617 1 94.06 179 ALA A C 1
ATOM 1407 O O . ALA A 1 179 ? 9.078 -22.359 -6.461 1 94.06 179 ALA A O 1
ATOM 1408 N N . MET A 1 180 ? 9 -21.734 -8.594 1 93.62 180 MET A N 1
ATOM 1409 C CA . MET A 1 180 ? 7.629 -21.234 -8.492 1 93.62 180 MET A CA 1
ATOM 1410 C C . MET A 1 180 ? 6.625 -22.328 -8.859 1 93.62 180 MET A C 1
ATOM 1412 O O . MET A 1 180 ? 6.664 -22.859 -9.969 1 93.62 180 MET A O 1
ATOM 1416 N N . ILE A 1 181 ? 5.703 -22.688 -7.953 1 93.88 181 ILE A N 1
ATOM 1417 C CA . ILE A 1 181 ? 4.855 -23.844 -8.211 1 93.88 181 ILE A CA 1
ATOM 1418 C C . ILE A 1 181 ? 3.385 -23.438 -8.117 1 93.88 181 ILE A C 1
ATOM 1420 O O . ILE A 1 181 ? 2.504 -24.297 -8.031 1 93.88 181 ILE A O 1
ATOM 1424 N N . ALA A 1 182 ? 3.092 -22.156 -8 1 92.88 182 ALA A N 1
ATOM 1425 C CA . ALA A 1 182 ? 1.692 -21.75 -7.918 1 92.88 182 ALA A CA 1
ATOM 1426 C C . ALA A 1 182 ? 0.857 -22.422 -9 1 92.88 182 ALA A C 1
ATOM 1428 O O . ALA A 1 182 ? 1.079 -22.219 -10.188 1 92.88 182 ALA A O 1
ATOM 1429 N N . PRO A 1 183 ? -0.068 -23.25 -8.57 1 93.31 183 PRO A N 1
ATOM 1430 C CA . PRO A 1 183 ? -0.812 -24.047 -9.547 1 93.31 183 PRO A CA 1
ATOM 1431 C C . PRO A 1 183 ? -1.556 -23.188 -10.57 1 93.31 183 PRO A C 1
ATOM 1433 O O . PRO A 1 183 ? -1.7 -23.594 -11.727 1 93.31 183 PRO A O 1
ATOM 1436 N N . HIS A 1 184 ? -1.993 -22.016 -10.148 1 92.31 184 HIS A N 1
ATOM 1437 C CA . HIS A 1 184 ? -2.785 -21.156 -11.023 1 92.31 184 HIS A CA 1
ATOM 1438 C C . HIS A 1 184 ? -1.925 -20.547 -12.125 1 92.31 184 HIS A C 1
ATOM 1440 O O . HIS A 1 184 ? -2.449 -20.062 -13.125 1 92.31 184 HIS A O 1
ATOM 1446 N N . HIS A 1 185 ? -0.665 -20.609 -12.031 1 93.5 185 HIS A N 1
ATOM 1447 C CA . HIS A 1 185 ? 0.224 -20.172 -13.102 1 93.5 185 HIS A CA 1
ATOM 1448 C C . HIS A 1 185 ? 0.782 -21.359 -13.875 1 93.5 185 HIS A C 1
ATOM 1450 O O . HIS A 1 185 ? 0.912 -21.297 -15.102 1 93.5 185 HIS A O 1
ATOM 1456 N N . MET A 1 186 ? 1.06 -22.422 -13.148 1 94.69 186 MET A N 1
ATOM 1457 C CA . MET A 1 186 ? 1.724 -23.562 -13.766 1 94.69 186 MET A CA 1
ATOM 1458 C C . MET A 1 186 ? 0.803 -24.25 -14.766 1 94.69 186 MET A C 1
ATOM 1460 O O . MET A 1 186 ? 1.271 -24.844 -15.742 1 94.69 186 MET A O 1
ATOM 1464 N N . GLY A 1 187 ? -0.434 -24.156 -14.547 1 93.88 187 GLY A N 1
ATOM 1465 C CA . GLY A 1 187 ? -1.374 -24.766 -15.477 1 93.88 187 GLY A CA 1
ATOM 1466 C C . GLY A 1 187 ? -1.332 -24.141 -16.859 1 93.88 187 GLY A C 1
ATOM 1467 O O . GLY A 1 187 ? -1.82 -24.719 -17.828 1 93.88 187 GLY A O 1
ATOM 1468 N N . ASP A 1 188 ? -0.737 -23.031 -16.969 1 95.56 188 ASP A N 1
ATOM 1469 C CA . ASP A 1 188 ? -0.675 -22.344 -18.25 1 95.56 188 ASP A CA 1
ATOM 1470 C C . ASP A 1 188 ? 0.647 -22.609 -18.969 1 95.56 188 ASP A C 1
ATOM 1472 O O . ASP A 1 188 ? 0.84 -22.203 -20.109 1 95.56 188 ASP A O 1
ATOM 1476 N N . VAL A 1 189 ? 1.528 -23.312 -18.344 1 97.5 189 VAL A N 1
ATOM 1477 C CA . VAL A 1 189 ? 2.879 -23.547 -18.844 1 97.5 189 VAL A CA 1
ATOM 1478 C C . VAL A 1 189 ? 2.814 -24.234 -20.203 1 97.5 189 VAL A C 1
ATOM 1480 O O . VAL A 1 189 ? 3.521 -23.844 -21.141 1 97.5 189 VAL A O 1
ATOM 1483 N N . PRO A 1 190 ? 1.945 -25.281 -20.422 1 97.38 190 PRO A N 1
ATOM 1484 C CA . PRO A 1 190 ? 1.911 -25.922 -21.734 1 97.38 190 PRO A CA 1
ATOM 1485 C C . PRO A 1 190 ? 1.574 -24.938 -22.859 1 97.38 190 PRO A C 1
ATOM 1487 O O . PRO A 1 190 ? 2.199 -24.969 -23.922 1 97.38 190 PRO A O 1
ATOM 1490 N N . LEU A 1 191 ? 0.659 -24.078 -22.609 1 97.5 191 LEU A N 1
ATOM 1491 C CA . LEU A 1 191 ? 0.303 -23.078 -23.609 1 97.5 191 LEU A CA 1
ATOM 1492 C C . LEU A 1 191 ? 1.461 -22.109 -23.859 1 97.5 191 LEU A C 1
ATOM 1494 O O . LEU A 1 191 ? 1.746 -21.75 -25 1 97.5 191 LEU A O 1
ATOM 1498 N N . TYR A 1 192 ? 2.088 -21.719 -22.797 1 97.88 192 TYR A N 1
ATOM 1499 C CA . TYR A 1 192 ? 3.184 -20.75 -22.922 1 97.88 192 TYR A CA 1
ATOM 1500 C C . TYR A 1 192 ? 4.371 -21.391 -23.641 1 97.88 192 TYR A C 1
ATOM 1502 O O . TYR A 1 192 ? 5.086 -20.703 -24.375 1 97.88 192 TYR A O 1
ATOM 1510 N N . LEU A 1 193 ? 4.617 -22.688 -23.406 1 97.44 193 LEU A N 1
ATOM 1511 C CA . LEU A 1 193 ? 5.711 -23.375 -24.094 1 97.44 193 LEU A CA 1
ATOM 1512 C C . LEU A 1 193 ? 5.457 -23.422 -25.594 1 97.44 193 LEU A C 1
ATOM 1514 O O . LEU A 1 193 ? 6.359 -23.172 -26.391 1 97.44 193 LEU A O 1
ATOM 1518 N N . VAL A 1 194 ? 4.238 -23.734 -25.953 1 97.38 194 VAL A N 1
ATOM 1519 C CA . VAL A 1 194 ? 3.873 -23.812 -27.359 1 97.38 194 VAL A CA 1
ATOM 1520 C C . VAL A 1 194 ? 3.969 -22.438 -28 1 97.38 194 VAL A C 1
ATOM 1522 O O . VAL A 1 194 ? 4.516 -22.281 -29.094 1 97.38 194 VAL A O 1
ATOM 1525 N N . LEU A 1 195 ? 3.463 -21.469 -27.328 1 97.62 195 LEU A N 1
ATOM 1526 C CA . LEU A 1 195 ? 3.467 -20.109 -27.875 1 97.62 195 LEU A CA 1
ATOM 1527 C C . LEU A 1 195 ? 4.891 -19.562 -27.969 1 97.62 195 LEU A C 1
ATOM 1529 O O . LEU A 1 195 ? 5.207 -18.797 -28.891 1 97.62 195 LEU A O 1
ATOM 1533 N N . ASP A 1 196 ? 5.703 -19.906 -26.938 1 96.81 196 ASP A N 1
ATOM 1534 C CA . ASP A 1 196 ? 7.102 -19.484 -26.984 1 96.81 196 ASP A CA 1
ATOM 1535 C C . ASP A 1 196 ? 7.789 -20.016 -28.25 1 96.81 196 ASP A C 1
ATOM 1537 O O . ASP A 1 196 ? 8.555 -19.297 -28.891 1 96.81 196 ASP A O 1
ATOM 1541 N N . PHE A 1 197 ? 7.496 -21.25 -28.562 1 95 197 PHE A N 1
ATOM 1542 C CA . PHE A 1 197 ? 8.062 -21.875 -29.75 1 95 197 PHE A CA 1
ATOM 1543 C C . PHE A 1 197 ? 7.551 -21.219 -31.016 1 95 197 PHE A C 1
ATOM 1545 O O . PHE A 1 197 ? 8.336 -20.859 -31.906 1 95 197 PHE A O 1
ATOM 1552 N N . ILE A 1 198 ? 6.25 -21.016 -31.141 1 97.19 198 ILE A N 1
ATOM 1553 C CA . ILE A 1 198 ? 5.613 -20.484 -32.344 1 97.19 198 ILE A CA 1
ATOM 1554 C C . ILE A 1 198 ? 6.059 -19.031 -32.562 1 97.19 198 ILE A C 1
ATOM 1556 O O . ILE A 1 198 ? 6.441 -18.656 -33.656 1 97.19 198 ILE A O 1
ATOM 1560 N N . LEU A 1 199 ? 6.008 -18.266 -31.516 1 96.19 199 LEU A N 1
ATOM 1561 C CA . LEU A 1 199 ? 6.363 -16.859 -31.641 1 96.19 199 LEU A CA 1
ATOM 1562 C C . LEU A 1 199 ? 7.852 -16.703 -31.922 1 96.19 199 LEU A C 1
ATOM 1564 O O . LEU A 1 199 ? 8.258 -15.758 -32.594 1 96.19 199 LEU A O 1
ATOM 1568 N N . GLY A 1 200 ? 8.656 -17.578 -31.312 1 92.69 200 GLY A N 1
ATOM 1569 C CA . GLY A 1 200 ? 10.07 -17.578 -31.656 1 92.69 200 GLY A CA 1
ATOM 1570 C C . GLY A 1 200 ? 10.328 -17.812 -33.125 1 92.69 200 GLY A C 1
ATOM 1571 O O . GLY A 1 200 ? 11.164 -17.141 -33.719 1 92.69 200 GLY A O 1
ATOM 1572 N N . LYS A 1 201 ? 9.602 -18.719 -33.719 1 93.12 201 LYS A N 1
ATOM 1573 C CA . LYS A 1 201 ? 9.734 -19.031 -35.125 1 93.12 201 LYS A CA 1
ATOM 1574 C C . LYS A 1 201 ? 9.234 -17.891 -36.031 1 93.12 201 LYS A C 1
ATOM 1576 O O . LYS A 1 201 ? 9.75 -17.672 -37.125 1 93.12 201 LYS A O 1
ATOM 1581 N N . LEU A 1 202 ? 8.273 -17.188 -35.5 1 94.88 202 LEU A N 1
ATOM 1582 C CA . LEU A 1 202 ? 7.699 -16.078 -36.25 1 94.88 202 LEU A CA 1
ATOM 1583 C C . LEU A 1 202 ? 8.562 -14.82 -36.125 1 94.88 202 LEU A C 1
ATOM 1585 O O . LEU A 1 202 ? 8.258 -13.789 -36.719 1 94.88 202 LEU A O 1
ATOM 1589 N N . GLY A 1 203 ? 9.609 -14.805 -35.281 1 91.12 203 GLY A N 1
ATOM 1590 C CA . GLY A 1 203 ? 10.578 -13.719 -35.219 1 91.12 203 GLY A CA 1
ATOM 1591 C C . GLY A 1 203 ? 10.328 -12.758 -34.062 1 91.12 203 GLY A C 1
ATOM 1592 O O . GLY A 1 203 ? 10.922 -11.672 -34.031 1 91.12 203 GLY A O 1
ATOM 1593 N N . ALA A 1 204 ? 9.539 -13.133 -33.156 1 92.56 204 ALA A N 1
ATOM 1594 C CA . ALA A 1 204 ? 9.234 -12.25 -32.031 1 92.56 204 ALA A CA 1
ATOM 1595 C C . ALA A 1 204 ? 10.477 -11.992 -31.172 1 92.56 204 ALA A C 1
ATOM 1597 O O . ALA A 1 204 ? 10.578 -10.961 -30.5 1 92.56 204 ALA A O 1
ATOM 1598 N N . ASP A 1 205 ? 11.398 -12.852 -31.203 1 90.94 205 ASP A N 1
ATOM 1599 C CA . ASP A 1 205 ? 12.617 -12.727 -30.406 1 90.94 205 ASP A CA 1
ATOM 1600 C C . ASP A 1 205 ? 13.523 -11.625 -30.969 1 90.94 205 ASP A C 1
ATOM 1602 O O . ASP A 1 205 ? 14.398 -11.125 -30.25 1 90.94 205 ASP A O 1
ATOM 1606 N N . LYS A 1 206 ? 13.312 -11.25 -32.188 1 87.56 206 LYS A N 1
ATOM 1607 C CA . LYS A 1 206 ? 14.148 -10.234 -32.812 1 87.56 206 LYS A CA 1
ATOM 1608 C C . LYS A 1 206 ? 13.781 -8.836 -32.344 1 87.56 206 LYS A C 1
ATOM 1610 O O . LYS A 1 206 ? 14.594 -7.91 -32.438 1 87.56 206 LYS A O 1
ATOM 1615 N N . ILE A 1 207 ? 12.594 -8.734 -31.875 1 89.38 207 ILE A N 1
ATOM 1616 C CA . ILE A 1 207 ? 12.172 -7.453 -31.312 1 89.38 207 ILE A CA 1
ATOM 1617 C C . ILE A 1 207 ? 12.68 -7.34 -29.875 1 89.38 207 ILE A C 1
ATOM 1619 O O . ILE A 1 207 ? 12.18 -8.016 -28.969 1 89.38 207 ILE A O 1
ATOM 1623 N N . ASN A 1 208 ? 13.664 -6.496 -29.672 1 85.31 208 ASN A N 1
ATOM 1624 C CA . ASN A 1 208 ? 14.328 -6.402 -28.375 1 85.31 208 ASN A CA 1
ATOM 1625 C C . ASN A 1 208 ? 13.648 -5.379 -27.469 1 85.31 208 ASN A C 1
ATOM 1627 O O . ASN A 1 208 ? 14.195 -4.297 -27.234 1 85.31 208 ASN A O 1
ATOM 1631 N N . LEU A 1 209 ? 12.562 -5.742 -26.922 1 89.94 209 LEU A N 1
ATOM 1632 C CA . LEU A 1 209 ? 11.875 -4.898 -25.953 1 89.94 209 LEU A CA 1
ATOM 1633 C C . LEU A 1 209 ? 12.078 -5.418 -24.531 1 89.94 209 LEU A C 1
ATOM 1635 O O . LEU A 1 209 ? 11.117 -5.832 -23.875 1 89.94 209 LEU A O 1
ATOM 1639 N N . ARG A 1 210 ? 13.312 -5.359 -24.125 1 90.56 210 ARG A N 1
ATOM 1640 C CA . ARG A 1 210 ? 13.734 -5.676 -22.766 1 90.56 210 ARG A CA 1
ATOM 1641 C C . ARG A 1 210 ? 14.031 -4.41 -21.984 1 90.56 210 ARG A C 1
ATOM 1643 O O . ARG A 1 210 ? 14.352 -3.369 -22.562 1 90.56 210 ARG A O 1
ATOM 1650 N N . PRO A 1 211 ? 13.812 -4.527 -20.703 1 87.94 211 PRO A N 1
ATOM 1651 C CA . PRO A 1 211 ? 13.984 -3.32 -19.891 1 87.94 211 PRO A CA 1
ATOM 1652 C C . PRO A 1 211 ? 15.32 -2.623 -20.141 1 87.94 211 PRO A C 1
ATOM 1654 O O . PRO A 1 211 ? 15.367 -1.399 -20.281 1 87.94 211 PRO A O 1
ATOM 1657 N N . ASP A 1 212 ? 16.391 -3.344 -20.203 1 87.38 212 ASP A N 1
ATOM 1658 C CA . ASP A 1 212 ? 17.703 -2.762 -20.438 1 87.38 212 ASP A CA 1
ATOM 1659 C C . ASP A 1 212 ? 17.781 -2.111 -21.812 1 87.38 212 ASP A C 1
ATOM 1661 O O . ASP A 1 212 ? 18.359 -1.033 -21.969 1 87.38 212 ASP A O 1
ATOM 1665 N N . ALA A 1 213 ? 17.25 -2.74 -22.812 1 86 213 ALA A N 1
ATOM 1666 C CA . ALA A 1 213 ? 17.234 -2.213 -24.172 1 86 213 ALA A CA 1
ATOM 1667 C C . ALA A 1 213 ? 16.391 -0.944 -24.266 1 86 213 ALA A C 1
ATOM 1669 O O . ALA A 1 213 ? 16.766 0.006 -24.953 1 86 213 ALA A O 1
ATOM 1670 N N . ILE A 1 214 ? 15.336 -0.969 -23.625 1 87.25 214 ILE A N 1
ATOM 1671 C CA . ILE A 1 214 ? 14.453 0.193 -23.609 1 87.25 214 ILE A CA 1
ATOM 1672 C C . ILE A 1 214 ? 15.164 1.379 -22.969 1 87.25 214 ILE A C 1
ATOM 1674 O O . ILE A 1 214 ? 15.148 2.488 -23.5 1 87.25 214 ILE A O 1
ATOM 1678 N N . LYS A 1 215 ? 15.695 1.118 -21.828 1 87.12 215 LYS A N 1
ATOM 1679 C CA . LYS A 1 215 ? 16.422 2.164 -21.125 1 87.12 215 LYS A CA 1
ATOM 1680 C C . LYS A 1 215 ? 17.547 2.736 -21.984 1 87.12 215 LYS A C 1
ATOM 1682 O O . LYS A 1 215 ? 17.781 3.945 -21.984 1 87.12 215 LYS A O 1
ATOM 1687 N N . LYS A 1 216 ? 18.266 1.945 -22.75 1 87.56 216 LYS A N 1
ATOM 1688 C CA . LYS A 1 216 ? 19.359 2.371 -23.609 1 87.56 216 LYS A CA 1
ATOM 1689 C C . LYS A 1 216 ? 18.844 3.217 -24.781 1 87.56 216 LYS A C 1
ATOM 1691 O O . LYS A 1 216 ? 19.516 4.156 -25.203 1 87.56 216 LYS A O 1
ATOM 1696 N N . LYS A 1 217 ? 17.719 2.971 -25.234 1 87.62 217 LYS A N 1
ATOM 1697 C CA . LYS A 1 217 ? 17.172 3.635 -26.406 1 87.62 217 LYS A CA 1
ATOM 1698 C C . LYS A 1 217 ? 16.547 4.977 -26.047 1 87.62 217 LYS A C 1
ATOM 1700 O O . LYS A 1 217 ? 16.719 5.965 -26.766 1 87.62 217 LYS A O 1
ATOM 1705 N N . ILE A 1 218 ? 15.789 4.988 -24.875 1 89 218 ILE A N 1
ATOM 1706 C CA . ILE A 1 218 ? 15.016 6.195 -24.625 1 89 218 ILE A CA 1
ATOM 1707 C C . ILE A 1 218 ? 15.492 6.852 -23.328 1 89 218 ILE A C 1
ATOM 1709 O O . ILE A 1 218 ? 14.906 7.84 -22.875 1 89 218 ILE A O 1
ATOM 1713 N N . GLY A 1 219 ? 16.469 6.344 -22.75 1 88.56 219 GLY A N 1
ATOM 1714 C CA . GLY A 1 219 ? 17.094 6.969 -21.594 1 88.56 219 GLY A CA 1
ATOM 1715 C C . GLY A 1 219 ? 16.297 6.82 -20.312 1 88.56 219 GLY A C 1
ATOM 1716 O O . GLY A 1 219 ? 15.883 5.715 -19.969 1 88.56 219 GLY A O 1
ATOM 1717 N N . PHE A 1 220 ? 16.062 8 -19.641 1 87.12 220 PHE A N 1
ATOM 1718 C CA . PHE A 1 220 ? 15.438 7.957 -18.328 1 87.12 220 PHE A CA 1
ATOM 1719 C C . PHE A 1 220 ? 13.984 7.5 -18.438 1 87.12 220 PHE A C 1
ATOM 1721 O O . PHE A 1 220 ? 13.438 6.918 -17.5 1 87.12 220 PHE A O 1
ATOM 1728 N N . LEU A 1 221 ? 13.398 7.672 -19.562 1 89.44 221 LEU A N 1
ATOM 1729 C CA . LEU A 1 221 ? 12.008 7.273 -19.766 1 89.44 221 LEU A CA 1
ATOM 1730 C C . LEU A 1 221 ? 11.875 5.758 -19.797 1 89.44 221 LEU A C 1
ATOM 1732 O O . LEU A 1 221 ? 10.766 5.227 -19.672 1 89.44 221 LEU A O 1
ATOM 1736 N N . GLY A 1 222 ? 13.008 5.113 -19.906 1 88.25 222 GLY A N 1
ATOM 1737 C CA . GLY A 1 222 ? 13.023 3.658 -19.922 1 88.25 222 GLY A CA 1
ATOM 1738 C C . GLY A 1 222 ? 13.117 3.049 -18.531 1 88.25 222 GLY A C 1
ATOM 1739 O O . GLY A 1 222 ? 12.992 1.832 -18.375 1 88.25 222 GLY A O 1
ATOM 1740 N N . GLU A 1 223 ? 13.242 3.92 -17.562 1 91 223 GLU A N 1
ATOM 1741 C CA . GLU A 1 223 ? 13.242 3.428 -16.188 1 91 223 GLU A CA 1
ATOM 1742 C C . GLU A 1 223 ? 11.852 2.967 -15.758 1 91 223 GLU A C 1
ATOM 1744 O O . GLU A 1 223 ? 10.844 3.537 -16.188 1 91 223 GLU A O 1
ATOM 1749 N N . PRO A 1 224 ? 11.812 1.941 -14.906 1 89.62 224 PRO A N 1
ATOM 1750 C CA . PRO A 1 224 ? 10.539 1.313 -14.555 1 89.62 224 PRO A CA 1
ATOM 1751 C C . PRO A 1 224 ? 9.484 2.328 -14.102 1 89.62 224 PRO A C 1
ATOM 1753 O O . PRO A 1 224 ? 8.32 2.236 -14.508 1 89.62 224 PRO A O 1
ATOM 1756 N N . MET A 1 225 ? 9.852 3.232 -13.328 1 92.31 225 MET A N 1
ATOM 1757 C CA . MET A 1 225 ? 8.914 4.219 -12.797 1 92.31 225 MET A CA 1
ATOM 1758 C C . MET A 1 225 ? 8.258 5.008 -13.93 1 92.31 225 MET A C 1
ATOM 1760 O O . MET A 1 225 ? 7.047 5.227 -13.922 1 92.31 225 MET A O 1
ATOM 1764 N N . TYR A 1 226 ? 8.977 5.367 -14.969 1 94.12 226 TYR A N 1
ATOM 1765 C CA . TYR A 1 226 ? 8.461 6.176 -16.078 1 94.12 226 TYR A CA 1
ATOM 1766 C C . TYR A 1 226 ? 7.719 5.309 -17.078 1 94.12 226 TYR A C 1
ATOM 1768 O O . TYR A 1 226 ? 6.75 5.758 -17.703 1 94.12 226 TYR A O 1
ATOM 1776 N N . VAL A 1 227 ? 8.25 4.145 -17.266 1 90.69 227 VAL A N 1
ATOM 1777 C CA . VAL A 1 227 ? 7.512 3.199 -18.094 1 90.69 227 VAL A CA 1
ATOM 1778 C C . VAL A 1 227 ? 6.113 2.988 -17.516 1 90.69 227 VAL A C 1
ATOM 1780 O O . VAL A 1 227 ? 5.129 2.939 -18.25 1 90.69 227 VAL A O 1
ATOM 1783 N N . GLY A 1 228 ? 6.074 2.84 -16.188 1 92.44 228 GLY A N 1
ATOM 1784 C CA . GLY A 1 228 ? 4.785 2.725 -15.531 1 92.44 228 GLY A CA 1
ATOM 1785 C C . GLY A 1 228 ? 3.877 3.916 -15.781 1 92.44 228 GLY A C 1
ATOM 1786 O O . GLY A 1 228 ? 2.67 3.752 -15.969 1 92.44 228 GLY A O 1
ATOM 1787 N N . LEU A 1 229 ? 4.441 5.062 -15.766 1 94.81 229 LEU A N 1
ATOM 1788 C CA . LEU A 1 229 ? 3.68 6.277 -16.031 1 94.81 229 LEU A CA 1
ATOM 1789 C C . LEU A 1 229 ? 3.061 6.234 -17.438 1 94.81 229 LEU A C 1
ATOM 1791 O O . LEU A 1 229 ? 1.888 6.574 -17.609 1 94.81 229 LEU A O 1
ATOM 1795 N N . ILE A 1 230 ? 3.803 5.84 -18.391 1 93.25 230 ILE A N 1
ATOM 1796 C CA . ILE A 1 230 ? 3.361 5.785 -19.781 1 93.25 230 ILE A CA 1
ATOM 1797 C C . ILE A 1 230 ? 2.277 4.723 -19.938 1 93.25 230 ILE A C 1
ATOM 1799 O O . ILE A 1 230 ? 1.231 4.977 -20.531 1 93.25 230 ILE A O 1
ATOM 1803 N N . VAL A 1 231 ? 2.582 3.605 -19.391 1 90.12 231 VAL A N 1
ATOM 1804 C CA . VAL A 1 231 ? 1.616 2.516 -19.469 1 90.12 231 VAL A CA 1
ATOM 1805 C C . VAL A 1 231 ? 0.314 2.922 -18.781 1 90.12 231 VAL A C 1
ATOM 1807 O O . VAL A 1 231 ? -0.775 2.623 -19.281 1 90.12 231 VAL A O 1
ATOM 1810 N N . GLY A 1 232 ? 0.445 3.529 -17.609 1 93.25 232 GLY A N 1
ATOM 1811 C CA . GLY A 1 232 ? -0.73 4.008 -16.891 1 93.25 232 GLY A CA 1
ATOM 1812 C C . GLY A 1 232 ? -1.531 5.027 -17.688 1 93.25 232 GLY A C 1
ATOM 1813 O O . GLY A 1 232 ? -2.762 5.035 -17.625 1 93.25 232 GLY A O 1
ATOM 1814 N N . LEU A 1 233 ? -0.825 5.902 -18.375 1 94.06 233 LEU A N 1
ATOM 1815 C CA . LEU A 1 233 ? -1.493 6.875 -19.234 1 94.06 233 LEU A CA 1
ATOM 1816 C C . LEU A 1 233 ? -2.311 6.176 -20.312 1 94.06 233 LEU A C 1
ATOM 1818 O O . LEU A 1 233 ? -3.455 6.555 -20.578 1 94.06 233 LEU A O 1
ATOM 1822 N N . ILE A 1 234 ? -1.718 5.191 -20.891 1 90.75 234 ILE A N 1
ATOM 1823 C CA . ILE A 1 234 ? -2.402 4.426 -21.938 1 90.75 234 ILE A CA 1
ATOM 1824 C C . ILE A 1 234 ? -3.635 3.744 -21.344 1 90.75 234 ILE A C 1
ATOM 1826 O O . ILE A 1 234 ? -4.727 3.82 -21.906 1 90.75 234 ILE A O 1
ATOM 1830 N N . LEU A 1 235 ? -3.477 3.17 -20.234 1 88.88 235 LEU A N 1
ATOM 1831 C CA . LEU A 1 235 ? -4.566 2.463 -19.578 1 88.88 235 LEU A CA 1
ATOM 1832 C C . LEU A 1 235 ? -5.688 3.426 -19.203 1 88.88 235 LEU A C 1
ATOM 1834 O O . LEU A 1 235 ? -6.867 3.117 -19.391 1 88.88 235 LEU A O 1
ATOM 1838 N N . GLY A 1 236 ? -5.27 4.539 -18.594 1 91.06 236 GLY A N 1
ATOM 1839 C CA . GLY A 1 236 ? -6.258 5.543 -18.234 1 91.06 236 GLY A CA 1
ATOM 1840 C C . GLY A 1 236 ? -7.059 6.047 -19.422 1 91.06 236 GLY A C 1
ATOM 1841 O O . GLY A 1 236 ? -8.273 6.223 -19.328 1 91.06 236 GLY A O 1
ATOM 1842 N N . ILE A 1 237 ? -6.398 6.258 -20.547 1 90.75 237 ILE A N 1
ATOM 1843 C CA . ILE A 1 237 ? -7.051 6.758 -21.75 1 90.75 237 ILE A CA 1
ATOM 1844 C C . ILE A 1 237 ? -8.008 5.703 -22.297 1 90.75 237 ILE A C 1
ATOM 1846 O O . ILE A 1 237 ? -9.148 6.012 -22.656 1 90.75 237 ILE A O 1
ATOM 1850 N N . VAL A 1 238 ? -7.613 4.52 -22.297 1 84.25 238 VAL A N 1
ATOM 1851 C CA . VAL A 1 238 ? -8.445 3.432 -22.797 1 84.25 238 VAL A CA 1
ATOM 1852 C C . VAL A 1 238 ? -9.688 3.289 -21.922 1 84.25 238 VAL A C 1
ATOM 1854 O O . VAL A 1 238 ? -10.789 3.061 -22.422 1 84.25 238 VAL A O 1
ATOM 1857 N N . GLY A 1 239 ? -9.508 3.426 -20.656 1 84.56 239 GLY A N 1
ATOM 1858 C CA . GLY A 1 239 ? -10.617 3.295 -19.719 1 84.56 239 GLY A CA 1
ATOM 1859 C C . GLY A 1 239 ? -11.602 4.445 -19.812 1 84.56 239 GLY A C 1
ATOM 1860 O O . GLY A 1 239 ? -12.75 4.324 -19.359 1 84.56 239 GLY A O 1
ATOM 1861 N N . ASN A 1 240 ? -11.102 5.582 -20.359 1 87.5 240 ASN A N 1
ATOM 1862 C CA . ASN A 1 240 ? -11.945 6.77 -20.453 1 87.5 240 ASN A CA 1
ATOM 1863 C C . ASN A 1 240 ? -12.156 7.184 -21.906 1 87.5 240 ASN A C 1
ATOM 1865 O O . ASN A 1 240 ? -12.398 8.359 -22.188 1 87.5 240 ASN A O 1
ATOM 1869 N N . ILE A 1 241 ? -12.094 6.309 -22.766 1 82.5 241 ILE A N 1
ATOM 1870 C CA . ILE A 1 241 ? -12.062 6.602 -24.188 1 82.5 241 ILE A CA 1
ATOM 1871 C C . ILE A 1 241 ? -13.344 7.328 -24.594 1 82.5 241 ILE A C 1
ATOM 1873 O O . ILE A 1 241 ? -13.32 8.188 -25.484 1 82.5 241 ILE A O 1
ATOM 1877 N N . SER A 1 242 ? -14.43 7.121 -23.984 1 83.5 242 SER A N 1
ATOM 1878 C CA . SER A 1 242 ? -15.711 7.695 -24.359 1 83.5 242 SER A CA 1
ATOM 1879 C C . SER A 1 242 ? -15.898 9.078 -23.75 1 83.5 242 SER A C 1
ATOM 1881 O O . SER A 1 242 ? -16.781 9.836 -24.172 1 83.5 242 SER A O 1
ATOM 1883 N N . THR A 1 243 ? -15.148 9.477 -22.812 1 87.5 243 THR A N 1
ATOM 1884 C CA . THR A 1 243 ? -15.383 10.727 -22.094 1 87.5 243 THR A CA 1
ATOM 1885 C C . THR A 1 243 ? -14.102 11.547 -22 1 87.5 243 THR A C 1
ATOM 1887 O O . THR A 1 243 ? -13.852 12.219 -21 1 87.5 243 THR A O 1
ATOM 1890 N N . LEU A 1 244 ? -13.32 11.445 -22.984 1 87 244 LEU A N 1
ATOM 1891 C CA . LEU A 1 244 ? -12.031 12.133 -22.953 1 87 244 LEU A CA 1
ATOM 1892 C C . LEU A 1 244 ? -12.211 13.641 -23.031 1 87 244 LEU A C 1
ATOM 1894 O O . LEU A 1 244 ? -11.281 14.398 -22.766 1 87 244 LEU A O 1
ATOM 1898 N N . ASN A 1 245 ? -13.367 14.062 -23.234 1 84.94 245 ASN A N 1
ATOM 1899 C CA . ASN A 1 245 ? -13.648 15.492 -23.328 1 84.94 245 ASN A CA 1
ATOM 1900 C C . ASN A 1 245 ? -13.961 16.078 -21.953 1 84.94 245 ASN A C 1
ATOM 1902 O O . ASN A 1 245 ? -14.062 17.297 -21.797 1 84.94 245 ASN A O 1
ATOM 1906 N N . GLU A 1 246 ? -14.109 15.297 -21.031 1 84.62 246 GLU A N 1
ATOM 1907 C CA . GLU A 1 246 ? -14.422 15.727 -19.672 1 84.62 246 GLU A CA 1
ATOM 1908 C C . GLU A 1 246 ? -13.164 15.805 -18.812 1 84.62 246 GLU A C 1
ATOM 1910 O O . GLU A 1 246 ? -12.297 14.93 -18.891 1 84.62 246 GLU A O 1
ATOM 1915 N N . MET A 1 247 ? -13.102 16.828 -18 1 82.12 247 MET A N 1
ATOM 1916 C CA . MET A 1 247 ? -11.961 17.016 -17.109 1 82.12 247 MET A CA 1
ATOM 1917 C C . MET A 1 247 ? -11.883 15.906 -16.078 1 82.12 247 MET A C 1
ATOM 1919 O O . MET A 1 247 ? -10.789 15.484 -15.688 1 82.12 247 MET A O 1
ATOM 1923 N N . THR A 1 248 ? -13.016 15.508 -15.664 1 80.81 248 THR A N 1
ATOM 1924 C CA . THR A 1 248 ? -13.062 14.445 -14.664 1 80.81 248 THR A CA 1
ATOM 1925 C C . THR A 1 248 ? -12.383 13.18 -15.195 1 80.81 248 THR A C 1
ATOM 1927 O O . THR A 1 248 ? -11.742 12.453 -14.438 1 80.81 248 THR A O 1
ATOM 1930 N N . SER A 1 249 ? -12.508 12.969 -16.484 1 87.19 249 SER A N 1
ATOM 1931 C CA . SER A 1 249 ? -11.852 11.82 -17.094 1 87.19 249 SER A CA 1
ATOM 1932 C C . SER A 1 249 ? -10.336 11.961 -17.062 1 87.19 249 SER A C 1
ATOM 1934 O O . SER A 1 249 ? -9.625 10.984 -16.844 1 87.19 249 SER A O 1
ATOM 1936 N N . TRP A 1 250 ? -9.93 13.125 -17.203 1 87.88 250 TRP A N 1
ATOM 1937 C CA . TRP A 1 250 ? -8.484 13.344 -17.172 1 87.88 250 TRP A CA 1
ATOM 1938 C C . TRP A 1 250 ? -7.934 13.211 -15.766 1 87.88 250 TRP A C 1
ATOM 1940 O O . TRP A 1 250 ? -6.762 12.867 -15.578 1 87.88 250 TRP A O 1
ATOM 1950 N N . GLY A 1 251 ? -8.789 13.523 -14.812 1 87.5 251 GLY A N 1
ATOM 1951 C CA . GLY A 1 251 ? -8.406 13.25 -13.438 1 87.5 251 GLY A CA 1
ATOM 1952 C C . GLY A 1 251 ? -8.188 11.773 -13.164 1 87.5 251 GLY A C 1
ATOM 1953 O O . GLY A 1 251 ? -7.219 11.398 -12.492 1 87.5 251 GLY A O 1
ATOM 1954 N N . GLN A 1 252 ? -9.07 11.031 -13.695 1 89 252 GLN A N 1
ATOM 1955 C CA . GLN A 1 252 ? -8.938 9.594 -13.508 1 89 252 GLN A CA 1
ATOM 1956 C C . GLN A 1 252 ? -7.742 9.047 -14.289 1 89 252 GLN A C 1
ATOM 1958 O O . GLN A 1 252 ? -7.051 8.141 -13.82 1 89 252 GLN A O 1
ATOM 1963 N N . VAL A 1 253 ? -7.562 9.594 -15.477 1 92.25 253 VAL A N 1
ATOM 1964 C CA . VAL A 1 253 ? -6.422 9.188 -16.281 1 92.25 253 VAL A CA 1
ATOM 1965 C C . VAL A 1 253 ? -5.121 9.469 -15.539 1 92.25 253 VAL A C 1
ATOM 1967 O O . VAL A 1 253 ? -4.242 8.609 -15.461 1 92.25 253 VAL A O 1
ATOM 1970 N N . ALA A 1 254 ? -5.047 10.625 -14.977 1 92.31 254 ALA A N 1
ATOM 1971 C CA . ALA A 1 254 ? -3.857 11 -14.211 1 92.31 254 ALA A CA 1
ATOM 1972 C C . ALA A 1 254 ? -3.682 10.102 -12.992 1 92.31 254 ALA A C 1
ATOM 1974 O O . ALA A 1 254 ? -2.561 9.727 -12.648 1 92.31 254 ALA A O 1
ATOM 1975 N N . ASP A 1 255 ? -4.738 9.789 -12.406 1 91.5 255 ASP A N 1
ATOM 1976 C CA . ASP A 1 255 ? -4.695 8.938 -11.227 1 91.5 255 ASP A CA 1
ATOM 1977 C C . ASP A 1 255 ? -4.172 7.543 -11.57 1 91.5 255 ASP A C 1
ATOM 1979 O O . ASP A 1 255 ? -3.332 6.992 -10.859 1 91.5 255 ASP A O 1
ATOM 1983 N N . VAL A 1 256 ? -4.684 7.02 -12.641 1 92.56 256 VAL A N 1
ATOM 1984 C CA . VAL A 1 256 ? -4.246 5.699 -13.078 1 92.56 256 VAL A CA 1
ATOM 1985 C C . VAL A 1 256 ? -2.77 5.738 -13.461 1 92.56 256 VAL A C 1
ATOM 1987 O O . VAL A 1 256 ? -2.012 4.82 -13.133 1 92.56 256 VAL A O 1
ATOM 1990 N N . ALA A 1 257 ? -2.389 6.785 -14.125 1 94.5 257 ALA A N 1
ATOM 1991 C CA . ALA A 1 257 ? -1.004 6.938 -14.562 1 94.5 257 ALA A CA 1
ATOM 1992 C C . ALA A 1 257 ? -0.053 6.973 -13.367 1 94.5 257 ALA A C 1
ATOM 1994 O O . ALA A 1 257 ? 0.933 6.234 -13.328 1 94.5 257 ALA A O 1
ATOM 1995 N N . VAL A 1 258 ? -0.332 7.762 -12.398 1 94.06 258 VAL A N 1
ATOM 1996 C CA . VAL A 1 258 ? 0.537 7.891 -11.234 1 94.06 258 VAL A CA 1
ATOM 1997 C C . VAL A 1 258 ? 0.503 6.602 -10.414 1 94.06 258 VAL A C 1
ATOM 1999 O O . VAL A 1 258 ? 1.515 6.203 -9.836 1 94.06 258 VAL A O 1
ATOM 2002 N N . THR A 1 259 ? -0.632 5.965 -10.359 1 93.94 259 THR A N 1
ATOM 2003 C CA . THR A 1 259 ? -0.767 4.703 -9.641 1 93.94 259 THR A CA 1
ATOM 2004 C C . THR A 1 259 ? 0.144 3.637 -10.242 1 93.94 259 THR A C 1
ATOM 2006 O O . THR A 1 259 ? 0.868 2.951 -9.516 1 93.94 259 THR A O 1
ATOM 2009 N N . CYS A 1 260 ? 0.088 3.496 -11.555 1 93.19 260 CYS A N 1
ATOM 2010 C CA . CYS A 1 260 ? 0.938 2.518 -12.227 1 93.19 260 CYS A CA 1
ATOM 2011 C C . CYS A 1 260 ? 2.412 2.83 -12 1 93.19 260 CYS A C 1
ATOM 2013 O O . CYS A 1 260 ? 3.219 1.925 -11.781 1 93.19 260 CYS A O 1
ATOM 2015 N N . SER A 1 261 ? 2.693 4.07 -12.055 1 95.06 261 SER A N 1
ATOM 2016 C CA . SER A 1 261 ? 4.062 4.504 -11.789 1 95.06 261 SER A CA 1
ATOM 2017 C C . SER A 1 261 ? 4.492 4.141 -10.367 1 95.06 261 SER A C 1
ATOM 2019 O O . SER A 1 261 ? 5.605 3.66 -10.156 1 95.06 261 SER A O 1
ATOM 2021 N N . ALA A 1 262 ? 3.678 4.355 -9.438 1 94.31 262 ALA A N 1
ATOM 2022 C CA . ALA A 1 262 ? 3.965 4.051 -8.039 1 94.31 262 ALA A CA 1
ATOM 2023 C C . ALA A 1 262 ? 4.152 2.551 -7.832 1 94.31 262 ALA A C 1
ATOM 2025 O O . ALA A 1 262 ? 5.055 2.125 -7.105 1 94.31 262 ALA A O 1
ATOM 2026 N N . VAL A 1 263 ? 3.307 1.799 -8.438 1 92.25 263 VAL A N 1
ATOM 2027 C CA . VAL A 1 263 ? 3.402 0.348 -8.312 1 92.25 263 VAL A CA 1
ATOM 2028 C C . VAL A 1 263 ? 4.754 -0.129 -8.844 1 92.25 263 VAL A C 1
ATOM 2030 O O . VAL A 1 263 ? 5.43 -0.932 -8.195 1 92.25 263 VAL A O 1
ATOM 2033 N N . MET A 1 264 ? 5.172 0.432 -10.023 1 91.81 264 MET A N 1
ATOM 2034 C CA . MET A 1 264 ? 6.43 0.036 -10.656 1 91.81 264 MET A CA 1
ATOM 2035 C C . MET A 1 264 ? 7.621 0.425 -9.781 1 91.81 264 MET A C 1
ATOM 2037 O O . MET A 1 264 ? 8.641 -0.267 -9.773 1 91.81 264 MET A O 1
ATOM 2041 N N . ALA A 1 265 ? 7.477 1.467 -9.055 1 92 265 ALA A N 1
ATOM 2042 C CA . ALA A 1 265 ? 8.586 1.983 -8.258 1 92 265 ALA A CA 1
ATOM 2043 C C . ALA A 1 265 ? 8.656 1.3 -6.898 1 92 265 ALA A C 1
ATOM 2045 O O . ALA A 1 265 ? 9.75 1.052 -6.375 1 92 265 ALA A O 1
ATOM 2046 N N . ILE A 1 266 ? 7.574 0.972 -6.316 1 92.69 266 ILE A N 1
ATOM 2047 C CA . ILE A 1 266 ? 7.516 0.604 -4.906 1 92.69 266 ILE A CA 1
ATOM 2048 C C . ILE A 1 266 ? 7.496 -0.917 -4.77 1 92.69 266 ILE A C 1
ATOM 2050 O O . ILE A 1 266 ? 8.117 -1.473 -3.861 1 92.69 266 ILE A O 1
ATOM 2054 N N . PHE A 1 267 ? 6.801 -1.611 -5.633 1 91.38 267 PHE A N 1
ATOM 2055 C CA . PHE A 1 267 ? 6.605 -3.051 -5.5 1 91.38 267 PHE A CA 1
ATOM 2056 C C . PHE A 1 267 ? 7.945 -3.773 -5.422 1 91.38 267 PHE A C 1
ATOM 2058 O O . PHE A 1 267 ? 8.141 -4.645 -4.574 1 91.38 267 PHE A O 1
ATOM 2065 N N . PRO A 1 268 ? 8.922 -3.414 -6.312 1 90.25 268 PRO A N 1
ATOM 2066 C CA . PRO A 1 268 ? 10.211 -4.105 -6.262 1 90.25 268 PRO A CA 1
ATOM 2067 C C . PRO A 1 268 ? 10.922 -3.934 -4.918 1 90.25 268 PRO A C 1
ATOM 2069 O O . PRO A 1 268 ? 11.633 -4.832 -4.473 1 90.25 268 PRO A O 1
ATOM 2072 N N . LYS A 1 269 ? 10.75 -2.828 -4.309 1 90.75 269 LYS A N 1
ATOM 2073 C CA . LYS A 1 269 ? 11.359 -2.592 -3.002 1 90.75 269 LYS A CA 1
ATOM 2074 C C . LYS A 1 269 ? 10.766 -3.512 -1.94 1 90.75 269 LYS A C 1
ATOM 2076 O O . LYS A 1 269 ? 11.477 -4.016 -1.072 1 90.75 269 LYS A O 1
ATOM 2081 N N . ILE A 1 270 ? 9.547 -3.713 -2.002 1 91.5 270 ILE A N 1
ATOM 2082 C CA . ILE A 1 270 ? 8.867 -4.602 -1.066 1 91.5 270 ILE A CA 1
ATOM 2083 C C . ILE A 1 270 ? 9.234 -6.055 -1.371 1 91.5 270 ILE A C 1
ATOM 2085 O O . ILE A 1 270 ? 9.453 -6.852 -0.456 1 91.5 270 ILE A O 1
ATOM 2089 N N . ALA A 1 271 ? 9.266 -6.336 -2.689 1 88.19 271 ALA A N 1
ATOM 2090 C CA . ALA A 1 271 ? 9.648 -7.684 -3.107 1 88.19 271 ALA A CA 1
ATOM 2091 C C . ALA A 1 271 ? 11.031 -8.047 -2.594 1 88.19 271 ALA A C 1
ATOM 2093 O O . ALA A 1 271 ? 11.297 -9.211 -2.268 1 88.19 271 ALA A O 1
ATOM 2094 N N . GLY A 1 272 ? 11.914 -7.062 -2.6 1 87.88 272 GLY A N 1
ATOM 2095 C CA . GLY A 1 272 ? 13.25 -7.297 -2.057 1 87.88 272 GLY A CA 1
ATOM 2096 C C . GLY A 1 272 ? 13.234 -7.68 -0.59 1 87.88 272 GLY A C 1
ATOM 2097 O O . GLY A 1 272 ? 13.977 -8.562 -0.167 1 87.88 272 GLY A O 1
ATOM 2098 N N . LEU A 1 273 ? 12.406 -7.039 0.139 1 88.12 273 LEU A N 1
ATOM 2099 C CA . LEU A 1 273 ? 12.242 -7.379 1.548 1 88.12 273 LEU A CA 1
ATOM 2100 C C . LEU A 1 273 ? 11.719 -8.805 1.705 1 88.12 273 LEU A C 1
ATOM 2102 O O . LEU A 1 273 ? 12.195 -9.555 2.555 1 88.12 273 LEU A O 1
ATOM 2106 N N . PHE A 1 274 ? 10.797 -9.164 0.941 1 88.44 274 PHE A N 1
ATOM 2107 C CA . PHE A 1 274 ? 10.203 -10.5 0.945 1 88.44 274 PHE A CA 1
ATOM 2108 C C . PHE A 1 274 ? 11.242 -11.555 0.592 1 88.44 274 PHE A C 1
ATOM 2110 O O . PHE A 1 274 ? 11.367 -12.562 1.288 1 88.44 274 PHE A O 1
ATOM 2117 N N . ALA A 1 275 ? 12.008 -11.273 -0.438 1 86.62 275 ALA A N 1
ATOM 2118 C CA . ALA A 1 275 ? 13.023 -12.219 -0.916 1 86.62 275 ALA A CA 1
ATOM 2119 C C . ALA A 1 275 ? 14.078 -12.477 0.155 1 86.62 275 ALA A C 1
ATOM 2121 O O . ALA A 1 275 ? 14.594 -13.594 0.266 1 86.62 275 ALA A O 1
ATOM 2122 N N . SER A 1 276 ? 14.359 -11.484 0.902 1 88.5 276 SER A N 1
ATOM 2123 C CA . SER A 1 276 ? 15.375 -11.609 1.939 1 88.5 276 SER A CA 1
ATOM 2124 C C . SER A 1 276 ? 14.945 -12.602 3.018 1 88.5 276 SER A C 1
ATOM 2126 O O . SER A 1 276 ? 15.781 -13.172 3.715 1 88.5 276 SER A O 1
ATOM 2128 N N . GLY A 1 277 ? 13.695 -12.812 3.104 1 88.06 277 GLY A N 1
ATOM 2129 C CA . GLY A 1 277 ? 13.172 -13.75 4.086 1 88.06 277 GLY A CA 1
ATOM 2130 C C . GLY A 1 277 ? 13.5 -15.195 3.758 1 88.06 277 GLY A C 1
ATOM 2131 O O . GLY A 1 277 ? 13.438 -16.062 4.633 1 88.06 277 GLY A O 1
ATOM 2132 N N . PHE A 1 278 ? 13.883 -15.469 2.551 1 82.88 278 PHE A N 1
ATOM 2133 C CA . PHE A 1 278 ? 14.094 -16.844 2.135 1 82.88 278 PHE A CA 1
ATOM 2134 C C . PHE A 1 278 ? 15.578 -17.203 2.178 1 82.88 278 PHE A C 1
ATOM 2136 O O . PHE A 1 278 ? 15.945 -18.359 1.941 1 82.88 278 PHE A O 1
ATOM 2143 N N . THR A 1 279 ? 16.375 -16.266 2.512 1 83.88 279 THR A N 1
ATOM 2144 C CA . THR A 1 279 ? 17.812 -16.516 2.529 1 83.88 279 THR A CA 1
ATOM 2145 C C . THR A 1 279 ? 18.172 -17.547 3.584 1 83.88 279 THR A C 1
ATOM 2147 O O . THR A 1 279 ? 19.016 -18.422 3.346 1 83.88 279 THR A O 1
ATOM 2150 N N . VAL A 1 280 ? 17.547 -17.547 4.695 1 87.12 280 VAL A N 1
ATOM 2151 C CA . VAL A 1 280 ? 17.844 -18.469 5.797 1 87.12 280 VAL A CA 1
ATOM 2152 C C . VAL A 1 280 ? 17.5 -19.891 5.391 1 87.12 280 VAL A C 1
ATOM 2154 O O . VAL A 1 280 ? 18.266 -20.828 5.641 1 87.12 280 VAL A O 1
ATOM 2157 N N . ILE A 1 281 ? 16.406 -20.078 4.789 1 82.12 281 ILE A N 1
ATOM 2158 C CA . ILE A 1 281 ? 15.969 -21.422 4.406 1 82.12 281 ILE A CA 1
ATOM 2159 C C . ILE A 1 281 ? 16.906 -21.969 3.336 1 82.12 281 ILE A C 1
ATOM 2161 O O . ILE A 1 281 ? 17.25 -23.156 3.361 1 82.12 281 ILE A O 1
ATOM 2165 N N . THR A 1 282 ? 17.25 -21.141 2.414 1 77.62 282 THR A N 1
ATOM 2166 C CA . THR A 1 282 ? 18.109 -21.594 1.337 1 77.62 282 THR A CA 1
ATOM 2167 C C . THR A 1 282 ? 19.5 -21.938 1.875 1 77.62 282 THR A C 1
ATOM 2169 O O . THR A 1 282 ? 20.078 -22.969 1.496 1 77.62 282 THR A O 1
ATOM 2172 N N . ASP A 1 283 ? 20 -21.156 2.785 1 83.06 283 ASP A N 1
ATOM 2173 C CA . ASP A 1 283 ? 21.328 -21.375 3.355 1 83.06 283 ASP A CA 1
ATOM 2174 C C . ASP A 1 283 ? 21.344 -22.641 4.211 1 83.06 283 ASP A C 1
ATOM 2176 O O . ASP A 1 283 ? 22.25 -23.484 4.078 1 83.06 283 ASP A O 1
ATOM 2180 N N . TYR A 1 284 ? 20.375 -22.812 5.016 1 84.31 284 TYR A N 1
ATOM 2181 C CA . TYR A 1 284 ? 20.406 -23.906 5.984 1 84.31 284 TYR A CA 1
ATOM 2182 C C . TYR A 1 284 ? 19.906 -25.203 5.352 1 84.31 284 TYR A C 1
ATOM 2184 O O . TYR A 1 284 ? 20.297 -26.281 5.777 1 84.31 284 TYR A O 1
ATOM 2192 N N . SER A 1 285 ? 19.031 -25.078 4.426 1 76.94 285 SER A N 1
ATOM 2193 C CA . SER A 1 285 ? 18.641 -26.281 3.701 1 76.94 285 SER A CA 1
ATOM 2194 C C . SER A 1 285 ? 19.812 -26.875 2.945 1 76.94 285 SER A C 1
ATOM 2196 O O . SER A 1 285 ? 20 -28.094 2.936 1 76.94 285 SER A O 1
ATOM 2198 N N . ARG A 1 286 ? 20.516 -26.078 2.311 1 74.31 286 ARG A N 1
ATOM 2199 C CA . ARG A 1 286 ? 21.703 -26.531 1.603 1 74.31 286 ARG A CA 1
ATOM 2200 C C . ARG A 1 286 ? 22.703 -27.188 2.561 1 74.31 286 ARG A C 1
ATOM 2202 O O . ARG A 1 286 ? 23.281 -28.234 2.244 1 74.31 286 ARG A O 1
ATOM 2209 N N . LYS A 1 287 ? 22.875 -26.594 3.686 1 78 287 LYS A N 1
ATOM 2210 C CA . LYS A 1 287 ? 23.828 -27.078 4.676 1 78 287 LYS A CA 1
ATOM 2211 C C . LYS A 1 287 ? 23.375 -28.422 5.234 1 78 287 LYS A C 1
ATOM 2213 O O . LYS A 1 287 ? 24.203 -29.344 5.398 1 78 287 LYS A O 1
ATOM 2218 N N . THR A 1 288 ? 22.156 -28.5 5.562 1 77.31 288 THR A N 1
ATOM 2219 C CA . THR A 1 288 ? 21.625 -29.703 6.188 1 77.31 288 THR A CA 1
ATOM 2220 C C . THR A 1 288 ? 21.562 -30.844 5.176 1 77.31 288 THR A C 1
ATOM 2222 O O . THR A 1 288 ? 21.844 -32 5.512 1 77.31 288 THR A O 1
ATOM 2225 N N . LEU A 1 289 ? 21.141 -30.562 4.023 1 70.44 289 LEU A N 1
ATOM 2226 C CA . LEU A 1 289 ? 20.984 -31.609 3.01 1 70.44 289 LEU A CA 1
ATOM 2227 C C . LEU A 1 289 ? 22.328 -32.094 2.521 1 70.44 289 LEU A C 1
ATOM 2229 O O . LEU A 1 289 ? 22.484 -33.281 2.176 1 70.44 289 LEU A O 1
ATOM 2233 N N . LYS A 1 290 ? 23.219 -31.266 2.389 1 68.81 290 LYS A N 1
ATOM 2234 C CA . LYS A 1 290 ? 24.562 -31.688 2.021 1 68.81 290 LYS A CA 1
ATOM 2235 C C . LYS A 1 290 ? 25.094 -32.75 2.99 1 68.81 290 LYS A C 1
ATOM 2237 O O . LYS A 1 290 ? 25.859 -33.625 2.596 1 68.81 290 LYS A O 1
ATOM 2242 N N . LYS A 1 291 ? 24.625 -32.625 4.121 1 68.38 291 LYS A N 1
ATOM 2243 C CA . LYS A 1 291 ? 25.125 -33.531 5.152 1 68.38 291 LYS A CA 1
ATOM 2244 C C . LYS A 1 291 ? 24.281 -34.812 5.242 1 68.38 291 LYS A C 1
ATOM 2246 O O . LYS A 1 291 ? 24.672 -35.781 5.875 1 68.38 291 LYS A O 1
ATOM 2251 N N . SER A 1 292 ? 23.125 -34.656 4.668 1 65.06 292 SER A N 1
ATOM 2252 C CA . SER A 1 292 ? 22.203 -35.781 4.844 1 65.06 292 SER A CA 1
ATOM 2253 C C . SER A 1 292 ? 22.328 -36.781 3.713 1 65.06 292 SER A C 1
ATOM 2255 O O . SER A 1 292 ? 22.844 -36.469 2.641 1 65.06 292 SER A O 1
ATOM 2257 N N . LYS A 1 293 ? 22.031 -38.062 4.004 1 59.56 293 LYS A N 1
ATOM 2258 C CA . LYS A 1 293 ? 22.031 -39.188 3.076 1 59.56 293 LYS A CA 1
ATOM 2259 C C . LYS A 1 293 ? 21.062 -38.969 1.917 1 59.56 293 LYS A C 1
ATOM 2261 O O . LYS A 1 293 ? 21.234 -39.531 0.834 1 59.56 293 LYS A O 1
ATOM 2266 N N . TYR A 1 294 ? 20.047 -38.156 2.148 1 57.06 294 TYR A N 1
ATOM 2267 C CA . TYR A 1 294 ? 19.016 -37.938 1.152 1 57.06 294 TYR A CA 1
ATOM 2268 C C . TYR A 1 294 ? 19.453 -36.875 0.139 1 57.06 294 TYR A C 1
ATOM 2270 O O . TYR A 1 294 ? 18.875 -36.781 -0.944 1 57.06 294 TYR A O 1
ATOM 2278 N N . GLY A 1 295 ? 20.5 -36.062 0.53 1 57.5 295 GLY A N 1
ATOM 2279 C CA . GLY A 1 295 ? 20.781 -34.844 -0.249 1 57.5 295 GLY A CA 1
ATOM 2280 C C . GLY A 1 295 ? 22.047 -34.969 -1.073 1 57.5 295 GLY A C 1
ATOM 2281 O O . GLY A 1 295 ? 22.391 -34.031 -1.819 1 57.5 295 GLY A O 1
ATOM 2282 N N . LYS A 1 296 ? 22.906 -36 -0.827 1 55.81 296 LYS A N 1
ATOM 2283 C CA . LYS A 1 296 ? 24.219 -35.906 -1.471 1 55.81 296 LYS A CA 1
ATOM 2284 C C . LYS A 1 296 ? 24.078 -35.719 -2.977 1 55.81 296 LYS A C 1
ATOM 2286 O O . LYS A 1 296 ? 24.844 -34.969 -3.58 1 55.81 296 LYS A O 1
ATOM 2291 N N . ASP A 1 297 ? 23.109 -36.5 -3.658 1 59.78 297 ASP A N 1
ATOM 2292 C CA . ASP A 1 297 ? 23.062 -36.406 -5.113 1 59.78 297 ASP A CA 1
ATOM 2293 C C . ASP A 1 297 ? 21.781 -35.719 -5.582 1 59.78 297 ASP A C 1
ATOM 2295 O O . ASP A 1 297 ? 21.375 -35.875 -6.734 1 59.78 297 ASP A O 1
ATOM 2299 N N . ARG A 1 298 ? 21.109 -35 -4.586 1 69.25 298 ARG A N 1
ATOM 2300 C CA . ARG A 1 298 ? 19.828 -34.406 -5.02 1 69.25 298 ARG A CA 1
ATOM 2301 C C . ARG A 1 298 ? 19.812 -32.906 -4.793 1 69.25 298 ARG A C 1
ATOM 2303 O O . ARG A 1 298 ? 20.5 -32.406 -3.893 1 69.25 298 ARG A O 1
ATOM 2310 N N . GLU A 1 299 ? 19.234 -32.344 -5.863 1 73.25 299 GLU A N 1
ATOM 2311 C CA . GLU A 1 299 ? 19 -30.891 -5.707 1 73.25 299 GLU A CA 1
ATOM 2312 C C . GLU A 1 299 ? 17.75 -30.625 -4.887 1 73.25 299 GLU A C 1
ATOM 2314 O O . GLU A 1 299 ? 16.703 -31.234 -5.117 1 73.25 299 GLU A O 1
ATOM 2319 N N . PHE A 1 300 ? 17.828 -30.062 -3.805 1 80.31 300 PHE A N 1
ATOM 2320 C CA . PHE A 1 300 ? 16.703 -29.625 -3.002 1 80.31 300 PHE A CA 1
ATOM 2321 C C . PHE A 1 300 ? 16.156 -28.281 -3.494 1 80.31 300 PHE A C 1
ATOM 2323 O O . PHE A 1 300 ? 16.781 -27.234 -3.27 1 80.31 300 PHE A O 1
ATOM 2330 N N . ILE A 1 301 ? 15.086 -28.406 -4.195 1 89.44 301 ILE A N 1
ATOM 2331 C CA . ILE A 1 301 ? 14.461 -27.203 -4.738 1 89.44 301 ILE A CA 1
ATOM 2332 C C . ILE A 1 301 ? 13.305 -26.781 -3.836 1 89.44 301 ILE A C 1
ATOM 2334 O O . ILE A 1 301 ? 12.406 -27.578 -3.543 1 89.44 301 ILE A O 1
ATOM 2338 N N . ILE A 1 302 ? 13.383 -25.625 -3.389 1 86.75 302 ILE A N 1
ATOM 2339 C CA . ILE A 1 302 ? 12.359 -25.109 -2.482 1 86.75 302 ILE A CA 1
ATOM 2340 C C . ILE A 1 302 ? 11.266 -24.406 -3.281 1 86.75 302 ILE A C 1
ATOM 2342 O O . ILE A 1 302 ? 11.555 -23.594 -4.164 1 86.75 302 ILE A O 1
ATOM 2346 N N . ALA A 1 303 ? 10.047 -24.781 -3.02 1 91.69 303 ALA A N 1
ATOM 2347 C CA . ALA A 1 303 ? 8.93 -24.062 -3.617 1 91.69 303 ALA A CA 1
ATOM 2348 C C . ALA A 1 303 ? 8.758 -22.688 -2.98 1 91.69 303 ALA A C 1
ATOM 2350 O O . ALA A 1 303 ? 8.797 -22.547 -1.755 1 91.69 303 ALA A O 1
ATOM 2351 N N . VAL A 1 304 ? 8.633 -21.703 -3.832 1 87.94 304 VAL A N 1
ATOM 2352 C CA . VAL A 1 304 ? 8.516 -20.344 -3.32 1 87.94 304 VAL A CA 1
ATOM 2353 C C . VAL A 1 304 ? 7.25 -19.688 -3.863 1 87.94 304 VAL A C 1
ATOM 2355 O O . VAL A 1 304 ? 6.707 -20.125 -4.883 1 87.94 304 VAL A O 1
ATOM 2358 N N . ASN A 1 305 ? 6.832 -18.703 -3.168 1 87.62 305 ASN A N 1
ATOM 2359 C CA . ASN A 1 305 ? 5.648 -17.938 -3.555 1 87.62 305 ASN A CA 1
ATOM 2360 C C . ASN A 1 305 ? 5.887 -17.141 -4.84 1 87.62 305 ASN A C 1
ATOM 2362 O O . ASN A 1 305 ? 7 -16.672 -5.086 1 87.62 305 ASN A O 1
ATOM 2366 N N . ASP A 1 306 ? 4.867 -17 -5.578 1 91.38 306 ASP A N 1
ATOM 2367 C CA . ASP A 1 306 ? 4.941 -16.328 -6.879 1 91.38 306 ASP A CA 1
ATOM 2368 C C . ASP A 1 306 ? 5.195 -14.836 -6.715 1 91.38 306 ASP A C 1
ATOM 2370 O O . ASP A 1 306 ? 5.605 -14.164 -7.66 1 91.38 306 ASP A O 1
ATOM 2374 N N . ALA A 1 307 ? 5.039 -14.328 -5.59 1 88.31 307 ALA A N 1
ATOM 2375 C CA . ALA A 1 307 ? 5.266 -12.906 -5.332 1 88.31 307 ALA A CA 1
ATOM 2376 C C . ALA A 1 307 ? 6.723 -12.531 -5.582 1 88.31 307 ALA A C 1
ATOM 2378 O O . ALA A 1 307 ? 7.039 -11.367 -5.832 1 88.31 307 ALA A O 1
ATOM 2379 N N . LEU A 1 308 ? 7.605 -13.445 -5.59 1 88.25 308 LEU A N 1
ATOM 2380 C CA . LEU A 1 308 ? 9.031 -13.195 -5.754 1 88.25 308 LEU A CA 1
ATOM 2381 C C . LEU A 1 308 ? 9.336 -12.656 -7.148 1 88.25 308 LEU A C 1
ATOM 2383 O O . LEU A 1 308 ? 10.266 -11.867 -7.324 1 88.25 308 LEU A O 1
ATOM 2387 N N . GLY A 1 309 ? 8.539 -13.109 -8.078 1 92.94 309 GLY A N 1
ATOM 2388 C CA . GLY A 1 309 ? 8.805 -12.68 -9.445 1 92.94 309 GLY A CA 1
ATOM 2389 C C . GLY A 1 309 ? 8.023 -11.445 -9.836 1 92.94 309 GLY A C 1
ATOM 2390 O O . GLY A 1 309 ? 8.305 -10.82 -10.867 1 92.94 309 GLY A O 1
ATOM 2391 N N . TYR A 1 310 ? 7.07 -11.031 -9.023 1 91.25 310 TYR A N 1
ATOM 2392 C CA . TYR A 1 310 ? 6.113 -9.977 -9.344 1 91.25 310 TYR A CA 1
ATOM 2393 C C . TYR A 1 310 ? 6.82 -8.641 -9.539 1 91.25 310 TYR A C 1
ATOM 2395 O O . TYR A 1 310 ? 6.469 -7.867 -10.43 1 91.25 310 TYR A O 1
ATOM 2403 N N . GLY A 1 311 ? 7.855 -8.391 -8.828 1 88.75 311 GLY A N 1
ATOM 2404 C CA . GLY A 1 311 ? 8.469 -7.07 -8.758 1 88.75 311 GLY A CA 1
ATOM 2405 C C . GLY A 1 311 ? 9.484 -6.824 -9.859 1 88.75 311 GLY A C 1
ATOM 2406 O O . GLY A 1 311 ? 9.961 -5.703 -10.031 1 88.75 311 GLY A O 1
ATOM 2407 N N . GLU A 1 312 ? 9.789 -7.852 -10.641 1 93.62 312 GLU A N 1
ATOM 2408 C CA . GLU A 1 312 ? 10.766 -7.707 -11.727 1 93.62 312 GLU A CA 1
ATOM 2409 C C . GLU A 1 312 ? 10.227 -6.805 -12.828 1 93.62 312 GLU A C 1
ATOM 2411 O O . GLU A 1 312 ? 9.039 -6.84 -13.148 1 93.62 312 GLU A O 1
ATOM 2416 N N . ALA A 1 313 ? 11.07 -5.941 -13.406 1 92.25 313 ALA A N 1
ATOM 2417 C CA . ALA A 1 313 ? 10.703 -4.832 -14.281 1 92.25 313 ALA A CA 1
ATOM 2418 C C . ALA A 1 313 ? 9.93 -5.328 -15.5 1 92.25 313 ALA A C 1
ATOM 2420 O O . ALA A 1 313 ? 8.875 -4.785 -15.836 1 92.25 313 ALA A O 1
ATOM 2421 N N . ALA A 1 314 ? 10.469 -6.324 -16.188 1 95.56 314 ALA A N 1
ATOM 2422 C CA . ALA A 1 314 ? 9.797 -6.84 -17.375 1 95.56 314 ALA A CA 1
ATOM 2423 C C . ALA A 1 314 ? 8.461 -7.48 -17.016 1 95.56 314 ALA A C 1
ATOM 2425 O O . ALA A 1 314 ? 7.496 -7.391 -17.781 1 95.56 314 ALA A O 1
ATOM 2426 N N . THR A 1 315 ? 8.43 -8.125 -15.891 1 96.62 315 THR A N 1
ATOM 2427 C CA . THR A 1 315 ? 7.219 -8.789 -15.414 1 96.62 315 THR A CA 1
ATOM 2428 C C . THR A 1 315 ? 6.133 -7.762 -15.109 1 96.62 315 THR A C 1
ATOM 2430 O O . THR A 1 315 ? 4.996 -7.891 -15.578 1 96.62 315 THR A O 1
ATOM 2433 N N . LEU A 1 316 ? 6.445 -6.758 -14.406 1 93.56 316 LEU A N 1
ATOM 2434 C CA . LEU A 1 316 ? 5.504 -5.695 -14.062 1 93.56 316 LEU A CA 1
ATOM 2435 C C . LEU A 1 316 ? 5.016 -4.973 -15.312 1 93.56 316 LEU A C 1
ATOM 2437 O O . LEU A 1 316 ? 3.814 -4.75 -15.477 1 93.56 316 LEU A O 1
ATOM 2441 N N . THR A 1 317 ? 5.965 -4.664 -16.172 1 93.12 317 THR A N 1
ATOM 2442 C CA . THR A 1 317 ? 5.621 -3.928 -17.391 1 93.12 317 THR A CA 1
ATOM 2443 C C . THR A 1 317 ? 4.688 -4.75 -18.266 1 93.12 317 THR A C 1
ATOM 2445 O O . THR A 1 317 ? 3.668 -4.242 -18.75 1 93.12 317 THR A O 1
ATOM 2448 N N . THR A 1 318 ? 5.055 -5.965 -18.438 1 96.19 318 THR A N 1
ATOM 2449 C CA . THR A 1 318 ? 4.242 -6.848 -19.266 1 96.19 318 THR A CA 1
ATOM 2450 C C . THR A 1 318 ? 2.84 -7 -18.672 1 96.19 318 THR A C 1
ATOM 2452 O O . THR A 1 318 ? 1.846 -6.887 -19.406 1 96.19 318 THR A O 1
ATOM 2455 N N . GLY A 1 319 ? 2.799 -7.27 -17.406 1 95.38 319 GLY A N 1
ATOM 2456 C CA . GLY A 1 319 ? 1.513 -7.414 -16.75 1 95.38 319 GLY A CA 1
ATOM 2457 C C . GLY A 1 319 ? 0.635 -6.184 -16.875 1 95.38 319 GLY A C 1
ATOM 2458 O O . GLY A 1 319 ? -0.567 -6.293 -17.125 1 95.38 319 GLY A O 1
ATOM 2459 N N . LEU A 1 320 ? 1.199 -5.027 -16.734 1 91.94 320 LEU A N 1
ATOM 2460 C CA . LEU A 1 320 ? 0.458 -3.773 -16.828 1 91.94 320 LEU A CA 1
ATOM 2461 C C . LEU A 1 320 ? -0.057 -3.551 -18.25 1 91.94 320 LEU A C 1
ATOM 2463 O O . LEU A 1 320 ? -1.18 -3.078 -18.438 1 91.94 320 LEU A O 1
ATOM 2467 N N . LEU A 1 321 ? 0.754 -3.943 -19.203 1 93.56 321 LEU A N 1
ATOM 2468 C CA . LEU A 1 321 ? 0.378 -3.742 -20.594 1 93.56 321 LEU A CA 1
ATOM 2469 C C . LEU A 1 321 ? -0.754 -4.684 -20.984 1 93.56 321 LEU A C 1
ATOM 2471 O O . LEU A 1 321 ? -1.506 -4.395 -21.922 1 93.56 321 LEU A O 1
ATOM 2475 N N . VAL A 1 322 ? -0.847 -5.746 -20.297 1 95.81 322 VAL A N 1
ATOM 2476 C CA . VAL A 1 322 ? -1.899 -6.715 -20.594 1 95.81 322 VAL A CA 1
ATOM 2477 C C . VAL A 1 322 ? -3.246 -6.172 -20.109 1 95.81 322 VAL A C 1
ATOM 2479 O O . VAL A 1 322 ? -4.293 -6.535 -20.656 1 95.81 322 VAL A O 1
ATOM 2482 N N . ILE A 1 323 ? -3.293 -5.266 -19.156 1 92.56 323 ILE A N 1
ATOM 2483 C CA . ILE A 1 323 ? -4.512 -4.828 -18.484 1 92.56 323 ILE A CA 1
ATOM 2484 C C . ILE A 1 323 ? -5.461 -4.191 -19.5 1 92.56 323 ILE A C 1
ATOM 2486 O O . ILE A 1 323 ? -6.613 -4.605 -19.625 1 92.56 323 ILE A O 1
ATOM 2490 N N . PRO A 1 324 ? -4.984 -3.215 -20.281 1 89.31 324 PRO A N 1
ATOM 2491 C CA . PRO A 1 324 ? -5.914 -2.611 -21.234 1 89.31 324 PRO A CA 1
ATOM 2492 C C . PRO A 1 324 ? -6.438 -3.615 -22.266 1 89.31 324 PRO A C 1
ATOM 2494 O O . PRO A 1 324 ? -7.609 -3.564 -22.641 1 89.31 324 PRO A O 1
ATOM 2497 N N . VAL A 1 325 ? -5.664 -4.504 -22.688 1 92 325 VAL A N 1
ATOM 2498 C CA . VAL A 1 325 ? -6.07 -5.5 -23.672 1 92 325 VAL A CA 1
ATOM 2499 C C . VAL A 1 325 ? -7.035 -6.492 -23.031 1 92 325 VAL A C 1
ATOM 2501 O O . VAL A 1 325 ? -8.008 -6.926 -23.656 1 92 325 VAL A O 1
ATOM 2504 N N . ALA A 1 326 ? -6.691 -6.848 -21.812 1 92 326 ALA A N 1
ATOM 2505 C CA . ALA A 1 326 ? -7.562 -7.766 -21.078 1 92 326 ALA A CA 1
ATOM 2506 C C . ALA A 1 326 ? -8.969 -7.195 -20.953 1 92 326 ALA A C 1
ATOM 2508 O O . ALA A 1 326 ? -9.953 -7.914 -21.109 1 92 326 ALA A O 1
ATOM 2509 N N . LEU A 1 327 ? -9.062 -5.969 -20.672 1 86.38 327 LEU A N 1
ATOM 2510 C CA . LEU A 1 327 ? -10.359 -5.312 -20.562 1 86.38 327 LEU A CA 1
ATOM 2511 C C . LEU A 1 327 ? -11.094 -5.316 -21.891 1 86.38 327 LEU A C 1
ATOM 2513 O O . LEU A 1 327 ? -12.289 -5.605 -21.953 1 86.38 327 LEU A O 1
ATOM 2517 N N . LEU A 1 328 ? -10.398 -5.047 -22.906 1 86.69 328 LEU A N 1
ATOM 2518 C CA . LEU A 1 328 ? -11 -5.047 -24.234 1 86.69 328 LEU A CA 1
ATOM 2519 C C . LEU A 1 328 ? -11.453 -6.449 -24.641 1 86.69 328 LEU A C 1
ATOM 2521 O O . LEU A 1 328 ? -12.547 -6.629 -25.172 1 86.69 328 LEU A O 1
ATOM 2525 N N . LEU A 1 329 ? -10.648 -7.398 -24.328 1 91.62 329 LEU A N 1
ATOM 2526 C CA . LEU A 1 329 ? -10.945 -8.781 -24.672 1 91.62 329 LEU A CA 1
ATOM 2527 C C . LEU A 1 329 ? -12.18 -9.281 -23.922 1 91.62 329 LEU A C 1
ATOM 2529 O O . LEU A 1 329 ? -12.961 -10.07 -24.453 1 91.62 329 LEU A O 1
ATOM 2533 N N . ALA A 1 330 ? -12.289 -8.883 -22.703 1 89.81 330 ALA A N 1
ATOM 2534 C CA . ALA A 1 330 ? -13.422 -9.32 -21.891 1 89.81 330 ALA A CA 1
ATOM 2535 C C . ALA A 1 330 ? -14.75 -8.914 -22.547 1 89.81 330 ALA A C 1
ATOM 2537 O O . ALA A 1 330 ? -15.75 -9.625 -22.406 1 89.81 330 ALA A O 1
ATOM 2538 N N . PHE A 1 331 ? -14.742 -7.867 -23.312 1 86.5 331 PHE A N 1
ATOM 2539 C CA . PHE A 1 331 ? -15.969 -7.344 -23.875 1 86.5 331 PHE A CA 1
ATOM 2540 C C . PHE A 1 331 ? -16.188 -7.883 -25.297 1 86.5 331 PHE A C 1
ATOM 2542 O O . PHE A 1 331 ? -17.328 -8.016 -25.75 1 86.5 331 PHE A O 1
ATOM 2549 N N . ILE A 1 332 ? -15.07 -8.211 -25.969 1 90.12 332 ILE A N 1
ATOM 2550 C CA . ILE A 1 332 ? -15.195 -8.539 -27.375 1 90.12 332 ILE A CA 1
ATOM 2551 C C . ILE A 1 332 ? -15.188 -10.055 -27.562 1 90.12 332 ILE A C 1
ATOM 2553 O O . ILE A 1 332 ? -15.664 -10.562 -28.578 1 90.12 332 ILE A O 1
ATOM 2557 N N . LEU A 1 333 ? -14.617 -10.805 -26.688 1 94.38 333 LEU A N 1
ATOM 2558 C CA . LEU A 1 333 ? -14.461 -12.242 -26.844 1 94.38 333 LEU A CA 1
ATOM 2559 C C . LEU A 1 333 ? -15.805 -12.953 -26.75 1 94.38 333 LEU A C 1
ATOM 2561 O O . LEU A 1 333 ? -16.469 -12.906 -25.703 1 94.38 333 LEU A O 1
ATOM 2565 N N . PRO A 1 334 ? -16.125 -13.57 -27.844 1 94.44 334 PRO A N 1
ATOM 2566 C CA . PRO A 1 334 ? -17.391 -14.305 -27.797 1 94.44 334 PRO A CA 1
ATOM 2567 C C . PRO A 1 334 ? -17.375 -15.461 -26.812 1 94.44 334 PRO A C 1
ATOM 2569 O O . PRO A 1 334 ? -16.406 -16.234 -26.766 1 94.44 334 PRO A O 1
ATOM 2572 N N . GLY A 1 335 ? -18.375 -15.555 -26.047 1 93.94 335 GLY A N 1
ATOM 2573 C CA . GLY A 1 335 ? -18.484 -16.656 -25.094 1 93.94 335 GLY A CA 1
ATOM 2574 C C . GLY A 1 335 ? -18.078 -16.25 -23.672 1 93.94 335 GLY A C 1
ATOM 2575 O O . GLY A 1 335 ? -18.406 -16.953 -22.719 1 93.94 335 GLY A O 1
ATOM 2576 N N . ASN A 1 336 ? -17.469 -15.141 -23.578 1 95.94 336 ASN A N 1
ATOM 2577 C CA . ASN A 1 336 ? -17.047 -14.695 -22.25 1 95.94 336 ASN A CA 1
ATOM 2578 C C . ASN A 1 336 ? -18.188 -14.055 -21.484 1 95.94 336 ASN A C 1
ATOM 2580 O O . ASN A 1 336 ? -18.953 -13.25 -22.031 1 95.94 336 ASN A O 1
ATOM 2584 N N . ILE A 1 337 ? -18.328 -14.406 -20.234 1 94.62 337 ILE A N 1
ATOM 2585 C CA . ILE A 1 337 ? -19.359 -13.797 -19.422 1 94.62 337 ILE A CA 1
ATOM 2586 C C . ILE A 1 337 ? -18.75 -13.172 -18.172 1 94.62 337 ILE A C 1
ATOM 2588 O O . ILE A 1 337 ? -19.453 -12.688 -17.281 1 94.62 337 ILE A O 1
ATOM 2592 N N . VAL A 1 338 ? -17.438 -13.234 -18.094 1 94.31 338 VAL A N 1
ATOM 2593 C CA . VAL A 1 338 ? -16.734 -12.805 -16.891 1 94.31 338 VAL A CA 1
ATOM 2594 C C . VAL A 1 338 ? -16.234 -11.375 -17.047 1 94.31 338 VAL A C 1
ATOM 2596 O O . VAL A 1 338 ? -15.617 -11.047 -18.078 1 94.31 338 VAL A O 1
ATOM 2599 N N . LEU A 1 339 ? -16.531 -10.57 -16.141 1 90.12 339 LEU A N 1
ATOM 2600 C CA . LEU A 1 339 ? -15.883 -9.266 -16 1 90.12 339 LEU A CA 1
ATOM 2601 C C . LEU A 1 339 ? -14.656 -9.352 -15.102 1 90.12 339 LEU A C 1
ATOM 2603 O O . LEU A 1 339 ? -14.781 -9.477 -13.883 1 90.12 339 LEU A O 1
ATOM 2607 N N . PRO A 1 340 ? -13.438 -9.242 -15.703 1 92 340 PRO A N 1
ATOM 2608 C CA . PRO A 1 340 ? -12.203 -9.43 -14.93 1 92 340 PRO A CA 1
ATOM 2609 C C . PRO A 1 340 ? -11.797 -8.172 -14.164 1 92 340 PRO A C 1
ATOM 2611 O O . PRO A 1 340 ? -10.883 -7.461 -14.578 1 92 340 PRO A O 1
ATOM 2614 N N . VAL A 1 341 ? -12.234 -8.039 -12.969 1 86.19 341 VAL A N 1
ATOM 2615 C CA . VAL A 1 341 ? -11.961 -6.816 -12.219 1 86.19 341 VAL A CA 1
ATOM 2616 C C . VAL A 1 341 ? -10.828 -7.07 -11.219 1 86.19 341 VAL A C 1
ATOM 2618 O O . VAL A 1 341 ? -9.734 -6.516 -11.359 1 86.19 341 VAL A O 1
ATOM 2621 N N . MET A 1 342 ? -10.992 -8.07 -10.398 1 87.81 342 MET A N 1
ATOM 2622 C CA . MET A 1 342 ? -10.078 -8.258 -9.281 1 87.81 342 MET A CA 1
ATOM 2623 C C . MET A 1 342 ? -8.781 -8.922 -9.734 1 87.81 342 MET A C 1
ATOM 2625 O O . MET A 1 342 ? -7.785 -8.906 -9.016 1 87.81 342 MET A O 1
ATOM 2629 N N . VAL A 1 343 ? -8.758 -9.422 -10.93 1 92.31 343 VAL A N 1
ATOM 2630 C CA . VAL A 1 343 ? -7.566 -10.094 -11.43 1 92.31 343 VAL A CA 1
ATOM 2631 C C . VAL A 1 343 ? -6.598 -9.07 -12.008 1 92.31 343 VAL A C 1
ATOM 2633 O O . VAL A 1 343 ? -5.402 -9.344 -12.141 1 92.31 343 VAL A O 1
ATOM 2636 N N . LEU A 1 344 ? -7.055 -7.938 -12.312 1 90.44 344 LEU A N 1
ATOM 2637 C CA . LEU A 1 344 ? -6.27 -6.98 -13.078 1 90.44 344 LEU A CA 1
ATOM 2638 C C . LEU A 1 344 ? -4.969 -6.641 -12.367 1 90.44 344 LEU A C 1
ATOM 2640 O O . LEU A 1 344 ? -3.891 -6.715 -12.961 1 90.44 344 LEU A O 1
ATOM 2644 N N . PRO A 1 345 ? -5 -6.367 -11.062 1 89.5 345 PRO A N 1
ATOM 2645 C CA . PRO A 1 345 ? -3.729 -6.082 -10.391 1 89.5 345 PRO A CA 1
ATOM 2646 C C . PRO A 1 345 ? -2.824 -7.305 -10.281 1 89.5 345 PRO A C 1
ATOM 2648 O O . PRO A 1 345 ? -1.63 -7.176 -10 1 89.5 345 PRO A O 1
ATOM 2651 N N . SER A 1 346 ? -3.318 -8.461 -10.531 1 91.31 346 SER A N 1
ATOM 2652 C CA . SER A 1 346 ? -2.576 -9.703 -10.375 1 91.31 346 SER A CA 1
ATOM 2653 C C . SER A 1 346 ? -1.998 -10.18 -11.703 1 91.31 346 SER A C 1
ATOM 2655 O O . SER A 1 346 ? -1.302 -11.195 -11.766 1 91.31 346 SER A O 1
ATOM 2657 N N . LEU A 1 347 ? -2.229 -9.461 -12.742 1 93.81 347 LEU A N 1
ATOM 2658 C CA . LEU A 1 347 ? -1.817 -9.906 -14.062 1 93.81 347 LEU A CA 1
ATOM 2659 C C . LEU A 1 347 ? -0.3 -10.039 -14.148 1 93.81 347 LEU A C 1
ATOM 2661 O O . LEU A 1 347 ? 0.214 -10.922 -14.828 1 93.81 347 LEU A O 1
ATOM 2665 N N . PRO A 1 348 ? 0.437 -9.188 -13.414 1 93.19 348 PRO A N 1
ATOM 2666 C CA . PRO A 1 348 ? 1.886 -9.398 -13.438 1 93.19 348 PRO A CA 1
ATOM 2667 C C . PRO A 1 348 ? 2.293 -10.758 -12.867 1 93.19 348 PRO A C 1
ATOM 2669 O O . PRO A 1 348 ? 3.307 -11.32 -13.273 1 93.19 348 PRO A O 1
ATOM 2672 N N . TYR A 1 349 ? 1.538 -11.312 -12.016 1 92.94 349 TYR A N 1
ATOM 2673 C CA . TYR A 1 349 ? 1.807 -12.664 -11.539 1 92.94 349 TYR A CA 1
ATOM 2674 C C . TYR A 1 349 ? 1.679 -13.672 -12.664 1 92.94 349 TYR A C 1
ATOM 2676 O O . TYR A 1 349 ? 2.453 -14.633 -12.742 1 92.94 349 TYR A O 1
ATOM 2684 N N . MET A 1 350 ? 0.786 -13.445 -13.555 1 94.25 350 MET A N 1
ATOM 2685 C CA . MET A 1 350 ? 0.392 -14.422 -14.57 1 94.25 350 MET A CA 1
ATOM 2686 C C . MET A 1 350 ? 1.408 -14.469 -15.703 1 94.25 350 MET A C 1
ATOM 2688 O O . MET A 1 350 ? 1.445 -15.43 -16.469 1 94.25 350 MET A O 1
ATOM 2692 N N . VAL A 1 351 ? 2.225 -13.453 -15.773 1 97.25 351 VAL A N 1
ATOM 2693 C CA . VAL A 1 351 ? 3.092 -13.391 -16.953 1 97.25 351 VAL A CA 1
ATOM 2694 C C . VAL A 1 351 ? 4.508 -13.812 -16.562 1 97.25 351 VAL A C 1
ATOM 2696 O O . VAL A 1 351 ? 5.434 -13.711 -17.375 1 97.25 351 VAL A O 1
ATOM 2699 N N . GLU A 1 352 ? 4.715 -14.289 -15.359 1 97.12 352 GLU A N 1
ATOM 2700 C CA . GLU A 1 352 ? 6.051 -14.688 -14.914 1 97.12 352 GLU A CA 1
ATOM 2701 C C . GLU A 1 352 ? 6.633 -15.773 -15.812 1 97.12 352 GLU A C 1
ATOM 2703 O O . GLU A 1 352 ? 7.82 -15.75 -16.141 1 97.12 352 GLU A O 1
ATOM 2708 N N . VAL A 1 353 ? 5.801 -16.688 -16.266 1 97.44 353 VAL A N 1
ATOM 2709 C CA . VAL A 1 353 ? 6.281 -17.828 -17.047 1 97.44 353 VAL A CA 1
ATOM 2710 C C . VAL A 1 353 ? 6.73 -17.344 -18.438 1 97.44 353 VAL A C 1
ATOM 2712 O O . VAL A 1 353 ? 7.879 -17.562 -18.828 1 97.44 353 VAL A O 1
ATOM 2715 N N . PRO A 1 354 ? 5.883 -16.672 -19.188 1 97.81 354 PRO A N 1
ATOM 2716 C CA . PRO A 1 354 ? 6.348 -16.234 -20.5 1 97.81 354 PRO A CA 1
ATOM 2717 C C . PRO A 1 354 ? 7.508 -15.242 -20.422 1 97.81 354 PRO A C 1
ATOM 2719 O O . PRO A 1 354 ? 8.367 -15.211 -21.297 1 97.81 354 PRO A O 1
ATOM 2722 N N . VAL A 1 355 ? 7.582 -14.414 -19.406 1 97.5 355 VAL A N 1
ATOM 2723 C CA . VAL A 1 355 ? 8.672 -13.461 -19.25 1 97.5 355 VAL A CA 1
ATOM 2724 C C . VAL A 1 355 ? 9.984 -14.211 -19.016 1 97.5 355 VAL A C 1
ATOM 2726 O O . VAL A 1 355 ? 11.016 -13.859 -19.594 1 97.5 355 VAL A O 1
ATOM 2729 N N . SER A 1 356 ? 9.953 -15.242 -18.203 1 97.31 356 SER A N 1
ATOM 2730 C CA . SER A 1 356 ? 11.164 -16.031 -17.969 1 97.31 356 SER A CA 1
ATOM 2731 C C . SER A 1 356 ? 11.57 -16.797 -19.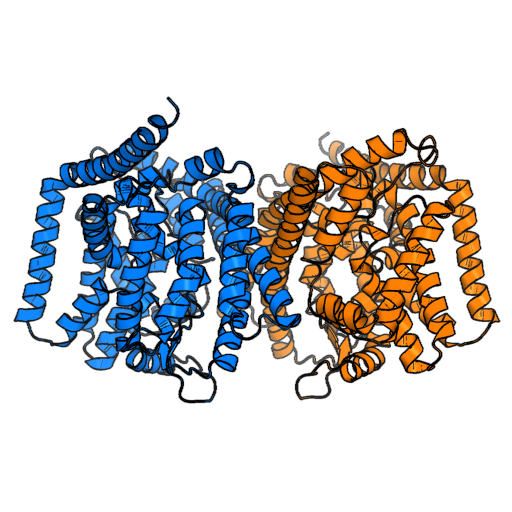219 1 97.31 356 SER A C 1
ATOM 2733 O O . SER A 1 356 ? 12.758 -16.891 -19.531 1 97.31 356 SER A O 1
ATOM 2735 N N . LEU A 1 357 ? 10.594 -17.312 -19.969 1 96.94 357 LEU A N 1
ATOM 2736 C CA . LEU A 1 357 ? 10.875 -18.109 -21.172 1 96.94 357 LEU A CA 1
ATOM 2737 C C . LEU A 1 357 ? 11.5 -17.234 -22.25 1 96.94 357 LEU A C 1
ATOM 2739 O O . LEU A 1 357 ? 12.297 -17.719 -23.062 1 96.94 357 LEU A O 1
ATOM 2743 N N . SER A 1 358 ? 11.141 -16.016 -22.266 1 95.88 358 SER A N 1
ATOM 2744 C CA . SER A 1 358 ? 11.625 -15.109 -23.312 1 95.88 358 SER A CA 1
ATOM 2745 C C . SER A 1 358 ? 12.789 -14.266 -22.812 1 95.88 358 SER A C 1
ATOM 2747 O O . SER A 1 358 ? 13.227 -13.328 -23.484 1 95.88 358 SER A O 1
ATOM 2749 N N . ASN A 1 359 ? 13.25 -14.492 -21.625 1 95.81 359 ASN A N 1
ATOM 2750 C CA . ASN A 1 359 ? 14.352 -13.781 -21.016 1 95.81 359 ASN A CA 1
ATOM 2751 C C . ASN A 1 359 ? 14.086 -12.273 -20.938 1 95.81 359 ASN A C 1
ATOM 2753 O O . ASN A 1 359 ? 14.93 -11.469 -21.344 1 95.81 359 ASN A O 1
ATOM 2757 N N . GLY A 1 360 ? 12.82 -12.008 -20.594 1 95.38 360 GLY A N 1
ATOM 2758 C CA . GLY A 1 360 ? 12.477 -10.625 -20.297 1 95.38 360 GLY A CA 1
ATOM 2759 C C . GLY A 1 360 ? 11.984 -9.867 -21.516 1 95.38 360 GLY A C 1
ATOM 2760 O O . GLY A 1 360 ? 11.859 -8.641 -21.484 1 95.38 360 GLY A O 1
ATOM 2761 N N . ASN A 1 361 ? 11.75 -10.57 -22.625 1 96.25 361 ASN A N 1
ATOM 2762 C CA . ASN A 1 361 ? 11.211 -9.922 -23.812 1 96.25 361 ASN A CA 1
ATOM 2763 C C . ASN A 1 361 ? 9.734 -9.555 -23.641 1 96.25 361 ASN A C 1
ATOM 2765 O O . ASN A 1 361 ? 8.859 -10.414 -23.766 1 96.25 361 ASN A O 1
ATOM 2769 N N . ILE A 1 362 ? 9.508 -8.289 -23.484 1 96.06 362 ILE A N 1
ATOM 2770 C CA . ILE A 1 362 ? 8.172 -7.793 -23.156 1 96.06 362 ILE A CA 1
ATOM 2771 C C . ILE A 1 362 ? 7.227 -8.031 -24.328 1 96.06 362 ILE A C 1
ATOM 2773 O O . ILE A 1 362 ? 6.082 -8.445 -24.141 1 96.06 362 ILE A O 1
ATOM 2777 N N . PHE A 1 363 ? 7.711 -7.852 -25.531 1 95.81 363 PHE A N 1
ATOM 2778 C CA . PHE A 1 363 ? 6.875 -7.98 -26.719 1 95.81 363 PHE A CA 1
ATOM 2779 C C . PHE A 1 363 ? 6.363 -9.406 -26.859 1 95.81 363 PHE A C 1
ATOM 2781 O O . PHE A 1 363 ? 5.156 -9.633 -26.969 1 95.81 363 PHE A O 1
ATOM 2788 N N . LYS A 1 364 ? 7.242 -10.344 -26.906 1 96.88 364 LYS A N 1
ATOM 2789 C CA . LYS A 1 364 ? 6.891 -11.758 -27.047 1 96.88 364 LYS A CA 1
ATOM 2790 C C . LYS A 1 364 ? 6.004 -12.219 -25.891 1 96.88 364 LYS A C 1
ATOM 2792 O O . LYS A 1 364 ? 5.02 -12.93 -26.109 1 96.88 364 LYS A O 1
ATOM 2797 N N . SER A 1 365 ? 6.363 -11.828 -24.656 1 97.56 365 SER A N 1
ATOM 2798 C CA . SER A 1 365 ? 5.605 -12.211 -23.469 1 97.56 365 SER A CA 1
ATOM 2799 C C . SER A 1 365 ? 4.203 -11.609 -23.484 1 97.56 365 SER A C 1
ATOM 2801 O O . SER A 1 365 ? 3.24 -12.25 -23.078 1 97.56 365 SER A O 1
ATOM 2803 N N . TRP A 1 366 ? 4.141 -10.375 -23.906 1 97.38 366 TRP A N 1
ATOM 2804 C CA . TRP A 1 366 ? 2.863 -9.672 -23.953 1 97.38 366 TRP A CA 1
ATOM 2805 C C . TRP A 1 366 ? 1.898 -10.359 -24.906 1 97.38 366 TRP A C 1
ATOM 2807 O O . TRP A 1 366 ? 0.728 -10.57 -24.578 1 97.38 366 TRP A O 1
ATOM 2817 N N . ILE A 1 367 ? 2.354 -10.75 -26.094 1 97.81 367 ILE A N 1
ATOM 2818 C CA . ILE A 1 367 ? 1.522 -11.43 -27.078 1 97.81 367 ILE A CA 1
ATOM 2819 C C . ILE A 1 367 ? 1.051 -12.773 -26.516 1 97.81 367 ILE A C 1
ATOM 2821 O O . ILE A 1 367 ? -0.135 -13.102 -26.594 1 97.81 367 ILE A O 1
ATOM 2825 N N . ALA A 1 368 ? 1.993 -13.492 -26.016 1 98.06 368 ALA A N 1
ATOM 2826 C CA . ALA A 1 368 ? 1.665 -14.797 -25.438 1 98.06 368 ALA A CA 1
ATOM 2827 C C . ALA A 1 368 ? 0.636 -14.656 -24.312 1 98.06 368 ALA A C 1
ATOM 2829 O O . ALA A 1 368 ? -0.324 -15.422 -24.25 1 98.06 368 ALA A O 1
ATOM 2830 N N . ALA A 1 369 ? 0.81 -13.672 -23.469 1 97.69 369 ALA A N 1
ATOM 2831 C CA . ALA A 1 369 ? -0.072 -13.453 -22.312 1 97.69 369 ALA A CA 1
ATOM 2832 C C . ALA A 1 369 ? -1.48 -13.086 -22.766 1 97.69 369 ALA A C 1
ATOM 2834 O O . ALA A 1 369 ? -2.469 -13.531 -22.188 1 97.69 369 ALA A O 1
ATOM 2835 N N . CYS A 1 370 ? -1.6 -12.266 -23.766 1 97.44 370 CYS A N 1
ATOM 2836 C CA . CYS A 1 370 ? -2.904 -11.867 -24.281 1 97.44 370 CYS A CA 1
ATOM 2837 C C . CYS A 1 370 ? -3.66 -13.07 -24.828 1 97.44 370 CYS A C 1
ATOM 2839 O O . CYS A 1 370 ? -4.859 -13.219 -24.594 1 97.44 370 CYS A O 1
ATOM 2841 N N . ILE A 1 371 ? -2.965 -13.914 -25.516 1 97.44 371 ILE A N 1
ATOM 2842 C CA . ILE A 1 371 ? -3.586 -15.094 -26.094 1 97.44 371 ILE A CA 1
ATOM 2843 C C . ILE A 1 371 ? -4.039 -16.047 -24.984 1 97.44 371 ILE A C 1
ATOM 2845 O O . ILE A 1 371 ? -5.172 -16.531 -25 1 97.44 371 ILE A O 1
ATOM 2849 N N . VAL A 1 372 ? -3.168 -16.25 -24.078 1 97.25 372 VAL A N 1
ATOM 2850 C CA . VAL A 1 372 ? -3.49 -17.141 -22.969 1 97.25 372 VAL A CA 1
ATOM 2851 C C . VAL A 1 372 ? -4.637 -16.562 -22.156 1 97.25 372 VAL A C 1
ATOM 2853 O O . VAL A 1 372 ? -5.48 -17.312 -21.641 1 97.25 372 VAL A O 1
ATOM 2856 N N . PHE A 1 373 ? -4.684 -15.273 -22 1 96.81 373 PHE A N 1
ATOM 2857 C CA . PHE A 1 373 ? -5.754 -14.633 -21.25 1 96.81 373 PHE A CA 1
ATOM 2858 C C . PHE A 1 373 ? -7.105 -14.891 -21.906 1 96.81 373 PHE A C 1
ATOM 2860 O O . PHE A 1 373 ? -8.117 -15.047 -21.203 1 96.81 373 PHE A O 1
ATOM 2867 N N . CYS A 1 374 ? -7.133 -14.953 -23.219 1 96.81 374 CYS A N 1
ATOM 2868 C CA . CYS A 1 374 ? -8.367 -15.297 -23.922 1 96.81 374 CYS A CA 1
ATOM 2869 C C . CYS A 1 374 ? -8.852 -16.688 -23.516 1 96.81 374 CYS A C 1
ATOM 2871 O O . CYS A 1 374 ? -10.031 -16.875 -23.219 1 96.81 374 CYS A O 1
ATOM 2873 N N . ALA A 1 375 ? -7.949 -17.578 -23.531 1 96.75 375 ALA A N 1
ATOM 2874 C CA . ALA A 1 375 ? -8.289 -18.938 -23.141 1 96.75 375 ALA A CA 1
ATOM 2875 C C . ALA A 1 375 ? -8.758 -18.984 -21.688 1 96.75 375 ALA A C 1
ATOM 2877 O O . ALA A 1 375 ? -9.703 -19.703 -21.359 1 96.75 375 ALA A O 1
ATOM 2878 N N . LYS A 1 376 ? -8.148 -18.203 -20.875 1 96.25 376 LYS A N 1
ATOM 2879 C CA . LYS A 1 376 ? -8.469 -18.172 -19.453 1 96.25 376 LYS A CA 1
ATOM 2880 C C . LYS A 1 376 ? -9.852 -17.578 -19.219 1 96.25 376 LYS A C 1
ATOM 2882 O O . LYS A 1 376 ? -10.602 -18.047 -18.359 1 96.25 376 LYS A O 1
ATOM 2887 N N . LEU A 1 377 ? -10.188 -16.562 -19.984 1 96.44 377 LEU A N 1
ATOM 2888 C CA . LEU A 1 377 ? -11.508 -15.953 -19.891 1 96.44 377 LEU A CA 1
ATOM 2889 C C . LEU A 1 377 ? -12.594 -16.969 -20.203 1 96.44 377 LEU A C 1
ATOM 2891 O O . LEU A 1 377 ? -13.602 -17.062 -19.5 1 96.44 377 LEU A O 1
ATOM 2895 N N . LEU A 1 378 ? -12.352 -17.75 -21.219 1 96.94 378 LEU A N 1
ATOM 2896 C CA . LEU A 1 378 ? -13.336 -18.734 -21.625 1 96.94 378 LEU A CA 1
ATOM 2897 C C . LEU A 1 378 ? -13.445 -19.859 -20.594 1 96.94 378 LEU A C 1
ATOM 2899 O O . LEU A 1 378 ? -14.539 -20.328 -20.297 1 96.94 378 LEU A O 1
ATOM 2903 N N . MET A 1 379 ? -12.344 -20.25 -20.094 1 96.75 379 MET A N 1
ATOM 2904 C CA . MET A 1 379 ? -12.344 -21.281 -19.062 1 96.75 379 MET A CA 1
ATOM 2905 C C . MET A 1 379 ? -13.078 -20.797 -17.812 1 96.75 379 MET A C 1
ATOM 2907 O O . MET A 1 379 ? -13.891 -21.531 -17.25 1 96.75 379 MET A O 1
ATOM 2911 N N . ALA A 1 380 ? -12.758 -19.594 -17.375 1 96.19 380 ALA A N 1
ATOM 2912 C CA . ALA A 1 380 ? -13.43 -19.016 -16.219 1 96.19 380 ALA A CA 1
ATOM 2913 C C . ALA A 1 380 ? -14.938 -18.906 -16.453 1 96.19 380 ALA A C 1
ATOM 2915 O O . ALA A 1 380 ? -15.734 -19.156 -15.547 1 96.19 380 ALA A O 1
ATOM 2916 N N . SER A 1 381 ? -15.32 -18.531 -17.641 1 96.5 381 SER A N 1
ATOM 2917 C CA . SER A 1 381 ? -16.719 -18.375 -18 1 96.5 381 SER A CA 1
ATOM 2918 C C . SER A 1 381 ? -17.484 -19.688 -17.844 1 96.5 381 SER A C 1
ATOM 2920 O O . SER A 1 381 ? -18.641 -19.703 -17.453 1 96.5 381 SER A O 1
ATOM 2922 N N . SER A 1 382 ? -16.797 -20.75 -18.125 1 96.06 382 SER A N 1
ATOM 2923 C CA . SER A 1 382 ? -17.453 -22.062 -18.109 1 96.06 382 SER A CA 1
ATOM 2924 C C . SER A 1 382 ? -17.703 -22.531 -16.688 1 96.06 382 SER A C 1
ATOM 2926 O O . SER A 1 382 ? -18.578 -23.359 -16.438 1 96.06 382 SER A O 1
ATOM 2928 N N . TRP A 1 383 ? -17 -22 -15.711 1 96.44 383 TRP A N 1
ATOM 2929 C CA . TRP A 1 383 ? -17.062 -22.516 -14.352 1 96.44 383 TRP A CA 1
ATOM 2930 C C . TRP A 1 383 ? -17.812 -21.547 -13.438 1 96.44 383 TRP A C 1
ATOM 2932 O O . TRP A 1 383 ? -18.062 -21.859 -12.266 1 96.44 383 TRP A O 1
ATOM 2942 N N . ALA A 1 384 ? -18.234 -20.422 -13.914 1 94.69 384 ALA A N 1
ATOM 2943 C CA . ALA A 1 384 ? -18.781 -19.328 -13.094 1 94.69 384 ALA A CA 1
ATOM 2944 C C . ALA A 1 384 ? -20.031 -19.781 -12.352 1 94.69 384 ALA A C 1
ATOM 2946 O O . ALA A 1 384 ? -20.172 -19.516 -11.156 1 94.69 384 ALA A O 1
ATOM 2947 N N . ALA A 1 385 ? -20.922 -20.5 -12.992 1 93.06 385 ALA A N 1
ATOM 2948 C CA . ALA A 1 385 ? -22.172 -20.922 -12.383 1 93.06 385 ALA A CA 1
ATOM 2949 C C . ALA A 1 385 ? -21.922 -21.906 -11.242 1 93.06 385 ALA A C 1
ATOM 2951 O O . ALA A 1 385 ? -22.469 -21.75 -10.148 1 93.06 385 ALA A O 1
ATOM 2952 N N . VAL A 1 386 ? -21.109 -22.859 -11.484 1 93.88 386 VAL A N 1
ATOM 2953 C CA . VAL A 1 386 ? -20.844 -23.906 -10.492 1 93.88 386 VAL A CA 1
ATOM 2954 C C . VAL A 1 386 ? -20.094 -23.297 -9.297 1 93.88 386 VAL A C 1
ATOM 2956 O O . VAL A 1 386 ? -20.391 -23.625 -8.148 1 93.88 386 VAL A O 1
ATOM 2959 N N . PHE A 1 387 ? -19.156 -22.453 -9.578 1 94.44 387 PHE A N 1
ATOM 2960 C CA . PHE A 1 387 ? -18.406 -21.844 -8.484 1 94.44 387 PHE A CA 1
ATOM 2961 C C . PHE A 1 387 ? -19.312 -20.984 -7.617 1 94.44 387 PHE A C 1
ATOM 2963 O O . PHE A 1 387 ? -19.141 -20.938 -6.395 1 94.44 387 PHE A O 1
ATOM 2970 N N . THR A 1 388 ? -20.219 -20.297 -8.219 1 92.62 388 THR A N 1
ATOM 2971 C CA . THR A 1 388 ? -21.156 -19.484 -7.469 1 92.62 388 THR A CA 1
ATOM 2972 C C . THR A 1 388 ? -21.938 -20.328 -6.465 1 92.62 388 THR A C 1
ATOM 2974 O O . THR A 1 388 ? -22.109 -19.922 -5.312 1 92.62 388 THR A O 1
ATOM 2977 N N . GLU A 1 389 ? -22.344 -21.453 -6.91 1 90.56 389 GLU A N 1
ATOM 2978 C CA . GLU A 1 389 ? -23.078 -22.359 -6.031 1 90.56 389 GLU A CA 1
ATOM 2979 C C . GLU A 1 389 ? -22.219 -22.797 -4.852 1 90.56 389 GLU A C 1
ATOM 2981 O O . GLU A 1 389 ? -22.703 -22.859 -3.717 1 90.56 389 GLU A O 1
ATOM 2986 N N . ILE A 1 390 ? -21.031 -23.109 -5.105 1 90.44 390 ILE A N 1
ATOM 2987 C CA . ILE A 1 390 ? -20.109 -23.547 -4.059 1 90.44 390 ILE A CA 1
ATOM 2988 C C . ILE A 1 390 ? -19.891 -22.422 -3.053 1 90.44 390 ILE A C 1
ATOM 2990 O O . ILE A 1 390 ? -19.891 -22.641 -1.842 1 90.44 390 ILE A O 1
ATOM 2994 N N . ALA A 1 391 ? -19.656 -21.219 -3.561 1 87.94 391 ALA A N 1
ATOM 2995 C CA . ALA A 1 391 ? -19.406 -20.062 -2.717 1 87.94 391 ALA A CA 1
ATOM 2996 C C . ALA A 1 391 ? -20.594 -19.766 -1.811 1 87.94 391 ALA A C 1
ATOM 2998 O O . ALA A 1 391 ? -20.422 -19.484 -0.622 1 87.94 391 ALA A O 1
ATOM 2999 N N . VAL A 1 392 ? -21.797 -19.875 -2.346 1 86.06 392 VAL A N 1
ATOM 3000 C CA . VAL A 1 392 ? -23.016 -19.641 -1.58 1 86.06 392 VAL A CA 1
ATOM 3001 C C . VAL A 1 392 ? -23.156 -20.703 -0.493 1 86.06 392 VAL A C 1
ATOM 3003 O O . VAL A 1 392 ? -23.5 -20.391 0.652 1 86.06 392 VAL A O 1
ATOM 3006 N N . ASN A 1 393 ? -22.844 -21.859 -0.837 1 84.62 393 ASN A N 1
ATOM 3007 C CA . ASN A 1 393 ? -22.938 -22.969 0.119 1 84.62 393 ASN A CA 1
ATOM 3008 C C . ASN A 1 393 ? -21.906 -22.812 1.238 1 84.62 393 ASN A C 1
ATOM 3010 O O . ASN A 1 393 ? -22.141 -23.281 2.357 1 84.62 393 ASN A O 1
ATOM 3014 N N . ALA A 1 394 ? -20.859 -22.219 0.885 1 79.88 394 ALA A N 1
ATOM 3015 C CA . ALA A 1 394 ? -19.797 -22.016 1.869 1 79.88 394 ALA A CA 1
ATOM 3016 C C . ALA A 1 394 ? -20.062 -20.797 2.732 1 79.88 394 ALA A C 1
ATOM 3018 O O . ALA A 1 394 ? -19.281 -20.484 3.641 1 79.88 394 ALA A O 1
ATOM 3019 N N . GLY A 1 395 ? -21.094 -20.016 2.432 1 75.75 395 GLY A N 1
ATOM 3020 C CA . GLY A 1 395 ? -21.484 -18.891 3.271 1 75.75 395 GLY A CA 1
ATOM 3021 C C . GLY A 1 395 ? -21.109 -17.547 2.688 1 75.75 395 GLY A C 1
ATOM 3022 O O . GLY A 1 395 ? -21.234 -16.516 3.35 1 75.75 395 GLY A O 1
ATOM 3023 N N . TYR A 1 396 ? -20.562 -17.609 1.581 1 75.12 396 TYR A N 1
ATOM 3024 C CA . TYR A 1 396 ? -20.219 -16.359 0.924 1 75.12 396 TYR A CA 1
ATOM 3025 C C . TYR A 1 396 ? -21.469 -15.578 0.546 1 75.12 396 TYR A C 1
ATOM 3027 O O . TYR A 1 396 ? -22.391 -16.125 -0.065 1 75.12 396 TYR A O 1
ATOM 3035 N N . GLU A 1 397 ? -21.578 -14.312 1.148 1 69.75 397 GLU A N 1
ATOM 3036 C CA . GLU A 1 397 ? -22.734 -13.484 0.83 1 69.75 397 GLU A CA 1
ATOM 3037 C C . GLU A 1 397 ? -22.578 -12.797 -0.522 1 69.75 397 GLU A C 1
ATOM 3039 O O . GLU A 1 397 ? -21.578 -12.109 -0.759 1 69.75 397 GLU A O 1
ATOM 3044 N N . VAL A 1 398 ? -23.266 -13.273 -1.386 1 65.94 398 VAL A N 1
ATOM 3045 C CA . VAL A 1 398 ? -23.266 -12.633 -2.697 1 65.94 398 VAL A CA 1
ATOM 3046 C C . VAL A 1 398 ? -24.234 -11.461 -2.703 1 65.94 398 VAL A C 1
ATOM 3048 O O . VAL A 1 398 ? -25.328 -11.547 -2.127 1 65.94 398 VAL A O 1
ATOM 3051 N N . THR A 1 399 ? -23.688 -10.148 -2.584 1 56.5 399 THR A N 1
ATOM 3052 C CA . THR A 1 399 ? -24.547 -8.969 -2.576 1 56.5 399 THR A CA 1
ATOM 3053 C C . THR A 1 399 ? -25.781 -9.188 -3.453 1 56.5 399 THR A C 1
ATOM 3055 O O . THR A 1 399 ? -25.734 -9.938 -4.43 1 56.5 399 THR A O 1
ATOM 3058 N N . ALA A 1 400 ? -26.906 -8.547 -3.039 1 44.34 400 ALA A N 1
ATOM 3059 C CA . ALA A 1 400 ? -28.25 -8.539 -3.6 1 44.34 400 ALA A CA 1
ATOM 3060 C C . ALA A 1 400 ? -28.234 -8.109 -5.062 1 44.34 400 ALA A C 1
ATOM 3062 O O . ALA A 1 400 ? -27.594 -7.121 -5.422 1 44.34 400 ALA A O 1
ATOM 3063 N N . GLY A 1 401 ? -28.734 -9.016 -6.141 1 50.84 401 GLY A N 1
ATOM 3064 C CA . GLY A 1 401 ? -28.953 -9.07 -7.582 1 50.84 401 GLY A CA 1
ATOM 3065 C C . GLY A 1 401 ? -28.125 -10.148 -8.266 1 50.84 401 GLY A C 1
ATOM 3066 O O . GLY A 1 401 ? -27.109 -10.586 -7.73 1 50.84 401 GLY A O 1
ATOM 3067 N N . THR A 1 402 ? -28.609 -11.164 -9.023 1 56.53 402 THR A N 1
ATOM 3068 C CA . THR A 1 402 ? -28.328 -12.477 -9.586 1 56.53 402 THR A CA 1
ATOM 3069 C C . THR A 1 402 ? -26.938 -12.516 -10.219 1 56.53 402 THR A C 1
ATOM 3071 O O . THR A 1 402 ? -26.781 -13.031 -11.328 1 56.53 402 THR A O 1
ATOM 3074 N N . VAL A 1 403 ? -25.828 -11.961 -9.578 1 75.88 403 VAL A N 1
ATOM 3075 C CA . VAL A 1 403 ? -24.594 -11.938 -10.344 1 75.88 403 VAL A CA 1
ATOM 3076 C C . VAL A 1 403 ? -23.766 -13.18 -10.023 1 75.88 403 VAL A C 1
ATOM 3078 O O . VAL A 1 403 ? -23.781 -13.672 -8.898 1 75.88 403 VAL A O 1
ATOM 3081 N N . LEU A 1 404 ? -23.359 -13.961 -11.062 1 90.12 404 LEU A N 1
ATOM 3082 C CA . LEU A 1 404 ? -22.375 -15.031 -10.961 1 90.12 404 LEU A CA 1
ATOM 3083 C C . LEU A 1 404 ? -21.031 -14.492 -10.492 1 90.12 404 LEU A C 1
ATOM 3085 O O . LEU A 1 404 ? -20.703 -13.32 -10.711 1 90.12 404 LEU A O 1
ATOM 3089 N N . ILE A 1 405 ? -20.453 -15.289 -9.602 1 91.56 405 ILE A N 1
ATOM 3090 C CA . ILE A 1 405 ? -19.125 -14.898 -9.18 1 91.56 405 ILE A CA 1
ATOM 3091 C C . ILE A 1 405 ? -18.109 -15.953 -9.602 1 91.56 405 ILE A C 1
ATOM 3093 O O . ILE A 1 405 ? -18.453 -17.125 -9.773 1 91.56 405 ILE A O 1
ATOM 3097 N N . ILE A 1 406 ? -16.875 -15.539 -9.82 1 93.31 406 ILE A N 1
ATOM 3098 C CA . ILE A 1 406 ? -15.781 -16.438 -10.188 1 93.31 406 ILE A CA 1
ATOM 3099 C C . ILE A 1 406 ? -14.445 -15.836 -9.766 1 93.31 406 ILE A C 1
ATOM 3101 O O . ILE A 1 406 ? -14.367 -14.648 -9.445 1 93.31 406 ILE A O 1
ATOM 3105 N N . GLY A 1 407 ? -13.453 -16.688 -9.516 1 92.12 407 GLY A N 1
ATOM 3106 C CA . GLY A 1 407 ? -12.07 -16.25 -9.422 1 92.12 407 GLY A CA 1
ATOM 3107 C C . GLY A 1 407 ? -11.203 -16.766 -10.562 1 92.12 407 GLY A C 1
ATOM 3108 O O . GLY A 1 407 ? -11.359 -17.891 -11.008 1 92.12 407 GLY A O 1
ATOM 3109 N N . PHE A 1 408 ? -10.266 -16 -10.953 1 91.88 408 PHE A N 1
ATOM 3110 C CA . PHE A 1 408 ? -9.469 -16.328 -12.133 1 91.88 408 PHE A CA 1
ATOM 3111 C C . PHE A 1 408 ? -8.492 -17.453 -11.82 1 91.88 408 PHE A C 1
ATOM 3113 O O . PHE A 1 408 ? -7.797 -17.938 -12.719 1 91.88 408 PHE A O 1
ATOM 3120 N N . ILE A 1 409 ? -8.484 -17.828 -10.609 1 90.44 409 ILE A N 1
ATOM 3121 C CA . ILE A 1 409 ? -7.773 -19.062 -10.258 1 90.44 409 ILE A CA 1
ATOM 3122 C C . ILE A 1 409 ? -8.359 -20.234 -11.023 1 90.44 409 ILE A C 1
ATOM 3124 O O . ILE A 1 409 ? -7.641 -21.172 -11.398 1 90.44 409 ILE A O 1
ATOM 3128 N N . LEU A 1 410 ? -9.68 -20.156 -11.242 1 93.5 410 LEU A N 1
ATOM 3129 C CA . LEU A 1 410 ? -10.406 -21.203 -11.93 1 93.5 410 LEU A CA 1
ATOM 3130 C C . LEU A 1 410 ? -10.328 -21.031 -13.445 1 93.5 410 LEU A C 1
ATOM 3132 O O . LEU A 1 410 ? -11.125 -21.609 -14.188 1 93.5 410 LEU A O 1
ATOM 3136 N N . SER A 1 411 ? -9.391 -20.25 -13.867 1 94.31 411 SER A N 1
ATOM 3137 C CA . SER A 1 411 ? -9.211 -20.016 -15.289 1 94.31 411 SER A CA 1
ATOM 3138 C C . SER A 1 411 ? -8.062 -20.844 -15.852 1 94.31 411 SER A C 1
ATOM 3140 O O . SER A 1 411 ? -7.781 -20.797 -17.047 1 94.31 411 SER A O 1
ATOM 3142 N N . ASN A 1 412 ? -7.438 -21.625 -15 1 94.31 412 ASN A N 1
ATOM 3143 C CA . ASN A 1 412 ? -6.344 -22.484 -15.438 1 94.31 412 ASN A CA 1
ATOM 3144 C C . ASN A 1 412 ? -6.809 -23.5 -16.469 1 94.31 412 ASN A C 1
ATOM 3146 O O . ASN A 1 412 ? -7.59 -24.391 -16.156 1 94.31 412 ASN A O 1
ATOM 3150 N N . CYS A 1 413 ? -6.254 -23.453 -17.625 1 94.5 413 CYS A N 1
ATOM 3151 C CA . CYS A 1 413 ? -6.77 -24.219 -18.75 1 94.5 413 CYS A CA 1
ATOM 3152 C C . CYS A 1 413 ? -6.438 -25.703 -18.578 1 94.5 413 CYS A C 1
ATOM 3154 O O . CYS A 1 413 ? -7.27 -26.562 -18.859 1 94.5 413 CYS A O 1
ATOM 3156 N N . THR A 1 414 ? -5.262 -26 -18.125 1 97.06 414 THR A N 1
ATOM 3157 C CA . THR A 1 414 ? -4.848 -27.391 -17.969 1 97.06 414 THR A CA 1
ATOM 3158 C C . THR A 1 414 ? -5.66 -28.078 -16.875 1 97.06 414 THR A C 1
ATOM 3160 O O . THR A 1 414 ? -6.219 -29.156 -17.094 1 97.06 414 THR A O 1
ATOM 3163 N N . ALA A 1 415 ? -5.77 -27.469 -15.773 1 96.75 415 ALA A N 1
ATOM 3164 C CA . ALA A 1 415 ? -6.555 -28.031 -14.688 1 96.75 415 ALA A CA 1
ATOM 3165 C C . ALA A 1 415 ? -8.031 -28.125 -15.062 1 96.75 415 ALA A C 1
ATOM 3167 O O . ALA A 1 415 ? -8.711 -29.094 -14.695 1 96.75 415 ALA A O 1
ATOM 3168 N N . GLY A 1 416 ? -8.492 -27.125 -15.805 1 96.56 416 GLY A N 1
ATOM 3169 C CA . GLY A 1 416 ? -9.875 -27.141 -16.266 1 96.56 416 GLY A CA 1
ATOM 3170 C C . GLY A 1 416 ? -10.172 -28.281 -17.203 1 96.56 416 GLY A C 1
ATOM 3171 O O . GLY A 1 416 ? -11.18 -28.984 -17.047 1 96.56 416 GLY A O 1
ATOM 3172 N N . LEU A 1 417 ? -9.281 -28.516 -18.141 1 96.69 417 LEU A N 1
ATOM 3173 C CA . LEU A 1 417 ? -9.469 -29.594 -19.094 1 96.69 417 LEU A CA 1
ATOM 3174 C C . LEU A 1 417 ? -9.406 -30.953 -18.406 1 96.69 417 LEU A C 1
ATOM 3176 O O . LEU A 1 417 ? -10.18 -31.859 -18.75 1 96.69 417 LEU A O 1
ATOM 3180 N N . ILE A 1 418 ? -8.523 -31.078 -17.469 1 97.88 418 ILE A N 1
ATOM 3181 C CA . ILE A 1 418 ? -8.422 -32.312 -16.703 1 97.88 418 ILE A CA 1
ATOM 3182 C C . ILE A 1 418 ? -9.719 -32.531 -15.93 1 97.88 418 ILE A C 1
ATOM 3184 O O . ILE A 1 418 ? -10.242 -33.656 -15.898 1 97.88 418 ILE A O 1
ATOM 3188 N N . THR A 1 419 ? -10.219 -31.453 -15.352 1 97.81 419 THR A N 1
ATOM 3189 C CA . THR A 1 419 ? -11.445 -31.562 -14.57 1 97.81 419 THR A CA 1
ATOM 3190 C C . THR A 1 419 ? -12.625 -31.953 -15.469 1 97.81 419 THR A C 1
ATOM 3192 O O . THR A 1 419 ? -13.461 -32.781 -15.078 1 97.81 419 THR A O 1
ATOM 3195 N N . TYR A 1 420 ? -12.688 -31.438 -16.703 1 97.25 420 TYR A N 1
ATOM 3196 C CA . TYR A 1 420 ? -13.719 -31.828 -17.656 1 97.25 420 TYR A CA 1
ATOM 3197 C C . TYR A 1 420 ? -13.625 -33.312 -17.969 1 97.25 420 TYR A C 1
ATOM 3199 O O . TYR A 1 420 ? -14.648 -34 -18.078 1 97.25 420 TYR A O 1
ATOM 3207 N N . ALA A 1 421 ? -12.453 -33.781 -18.109 1 97.75 421 ALA A N 1
ATOM 3208 C CA . ALA A 1 421 ? -12.25 -35.188 -18.391 1 97.75 421 ALA A CA 1
ATOM 3209 C C . ALA A 1 421 ? -12.75 -36.062 -17.234 1 97.75 421 ALA A C 1
ATOM 3211 O O . ALA A 1 421 ? -13.406 -37.094 -17.438 1 97.75 421 ALA A O 1
ATOM 3212 N N . PHE A 1 422 ? -12.414 -35.656 -16.047 1 97.94 422 PHE A N 1
ATOM 3213 C CA . PHE A 1 422 ? -12.82 -36.406 -14.867 1 97.94 422 PHE A CA 1
ATOM 3214 C C . PHE A 1 422 ? -14.336 -36.344 -14.688 1 97.94 422 PHE A C 1
ATOM 3216 O O . PHE A 1 422 ? -14.938 -37.312 -14.188 1 97.94 422 PHE A O 1
ATOM 3223 N N . LEU A 1 423 ? -14.953 -35.25 -15.07 1 97.12 423 LEU A N 1
ATOM 3224 C CA . LEU A 1 423 ? -16.391 -35.062 -14.93 1 97.12 423 LEU A CA 1
ATOM 3225 C C . LEU A 1 423 ? -17.156 -36.062 -15.797 1 97.12 423 LEU A C 1
ATOM 3227 O O . LEU A 1 423 ? -18.312 -36.375 -15.516 1 97.12 423 LEU A O 1
ATOM 3231 N N . THR A 1 424 ? -16.547 -36.594 -16.828 1 96.75 424 THR A N 1
ATOM 3232 C CA . THR A 1 424 ? -17.203 -37.594 -17.672 1 96.75 424 THR A CA 1
ATOM 3233 C C . THR A 1 424 ? -17.422 -38.906 -16.891 1 96.75 424 THR A C 1
ATOM 3235 O O . THR A 1 424 ? -18.25 -39.719 -17.266 1 96.75 424 THR A O 1
ATOM 3238 N N . MET A 1 425 ? -16.703 -39.156 -15.945 1 96.06 425 MET A N 1
ATOM 3239 C CA . MET A 1 425 ? -16.719 -40.375 -15.125 1 96.06 425 MET A CA 1
ATOM 3240 C C . MET A 1 425 ? -16.469 -41.594 -15.977 1 96.06 425 MET A C 1
ATOM 3242 O O . MET A 1 425 ? -16.812 -42.719 -15.578 1 96.06 425 MET A O 1
ATOM 3246 N N . ASN A 1 426 ? -15.938 -41.375 -17.141 1 96.81 426 ASN A N 1
ATOM 3247 C CA . ASN A 1 426 ? -15.562 -42.438 -18.062 1 96.81 426 ASN A CA 1
ATOM 3248 C C . ASN A 1 426 ? -14.125 -42.906 -17.812 1 96.81 426 ASN A C 1
ATOM 3250 O O . ASN A 1 426 ? -13.18 -42.156 -18.016 1 96.81 426 ASN A O 1
ATOM 3254 N N . PRO A 1 427 ? -13.977 -44.094 -17.375 1 95.75 427 PRO A N 1
ATOM 3255 C CA . PRO A 1 427 ? -12.641 -44.562 -17.031 1 95.75 427 PRO A CA 1
ATOM 3256 C C . PRO A 1 427 ? -11.672 -44.531 -18.219 1 95.75 427 PRO A C 1
ATOM 3258 O O . PRO A 1 427 ? -10.461 -44.375 -18.031 1 95.75 427 PRO A O 1
ATOM 3261 N N . ILE A 1 428 ? -12.164 -44.656 -19.406 1 97.12 428 ILE A N 1
ATOM 3262 C CA . ILE A 1 428 ? -11.305 -44.594 -20.578 1 97.12 428 ILE A CA 1
ATOM 3263 C C . ILE A 1 428 ? -10.75 -43.188 -20.766 1 97.12 428 ILE A C 1
ATOM 3265 O O . ILE A 1 428 ? -9.555 -43.031 -21.016 1 97.12 428 ILE A O 1
ATOM 3269 N N . ILE A 1 429 ? -11.609 -42.25 -20.641 1 97.62 429 ILE A N 1
ATOM 3270 C CA . ILE A 1 429 ? -11.188 -40.875 -20.797 1 97.62 429 ILE A CA 1
ATOM 3271 C C . ILE A 1 429 ? -10.227 -40.469 -19.688 1 97.62 429 IL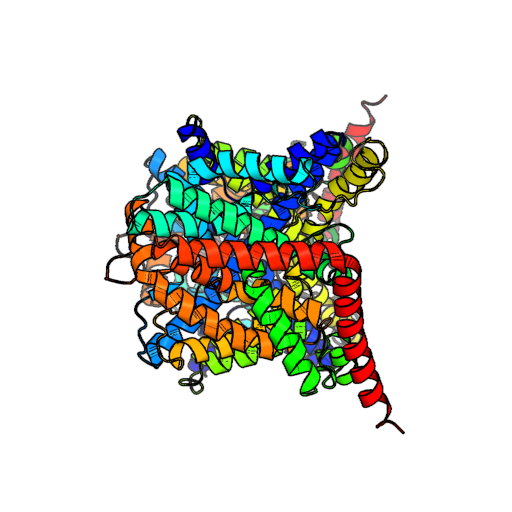E A C 1
ATOM 3273 O O . ILE A 1 429 ? -9.18 -39.875 -19.922 1 97.62 429 ILE A O 1
ATOM 3277 N N . ILE A 1 430 ? -10.578 -40.781 -18.469 1 97.5 430 ILE A N 1
ATOM 3278 C CA . ILE A 1 430 ? -9.734 -40.5 -17.312 1 97.5 430 ILE A CA 1
ATOM 3279 C C . ILE A 1 430 ? -8.406 -41.25 -17.453 1 97.5 430 ILE A C 1
ATOM 3281 O O . ILE A 1 430 ? -7.34 -40.656 -17.203 1 97.5 430 ILE A O 1
ATOM 3285 N N . GLY A 1 431 ? -8.5 -42.469 -17.875 1 97.19 431 GLY A N 1
ATOM 3286 C CA . GLY A 1 431 ? -7.289 -43.25 -18.109 1 97.19 431 GLY A CA 1
ATOM 3287 C C . GLY A 1 431 ? -6.387 -42.656 -19.172 1 97.19 431 GLY A C 1
ATOM 3288 O O . GLY A 1 431 ? -5.16 -42.688 -19.047 1 97.19 431 GLY A O 1
ATOM 3289 N N . LEU A 1 432 ? -6.984 -42.156 -20.219 1 97.38 432 LEU A N 1
ATOM 3290 C CA . LEU A 1 432 ? -6.219 -41.531 -21.281 1 97.38 432 LEU A CA 1
ATOM 3291 C C . LEU A 1 432 ? -5.492 -40.312 -20.766 1 97.38 432 LEU A C 1
ATOM 3293 O O . LEU A 1 432 ? -4.348 -40.031 -21.156 1 97.38 432 LEU A O 1
ATOM 3297 N N . VAL A 1 433 ? -6.168 -39.5 -19.938 1 97.81 433 VAL A N 1
ATOM 3298 C CA . VAL A 1 433 ? -5.566 -38.312 -19.359 1 97.81 433 VAL A CA 1
ATOM 3299 C C . VAL A 1 433 ? -4.387 -38.688 -18.484 1 97.81 433 VAL A C 1
ATOM 3301 O O . VAL A 1 433 ? -3.328 -38.062 -18.531 1 97.81 433 VAL A O 1
ATOM 3304 N N . ILE A 1 434 ? -4.516 -39.656 -17.672 1 97.88 434 ILE A N 1
ATOM 3305 C CA . ILE A 1 434 ? -3.455 -40.156 -16.797 1 97.88 434 ILE A CA 1
ATOM 3306 C C . ILE A 1 434 ? -2.299 -40.688 -17.641 1 97.88 434 ILE A C 1
ATOM 3308 O O . ILE A 1 434 ? -1.131 -40.469 -17.312 1 97.88 434 ILE A O 1
ATOM 3312 N N . ALA A 1 435 ? -2.643 -41.375 -18.734 1 97.94 435 ALA A N 1
ATOM 3313 C CA . ALA A 1 435 ? -1.623 -41.906 -19.625 1 97.94 435 ALA A CA 1
ATOM 3314 C C . ALA A 1 435 ? -0.794 -40.812 -20.266 1 97.94 435 ALA A C 1
ATOM 3316 O O . ALA A 1 435 ? 0.423 -40.938 -20.422 1 97.94 435 ALA A O 1
ATOM 3317 N N . VAL A 1 436 ? -1.454 -39.812 -20.688 1 97.69 436 VAL A N 1
ATOM 3318 C CA . VAL A 1 436 ? -0.747 -38.656 -21.281 1 97.69 436 VAL A CA 1
ATOM 3319 C C . VAL A 1 436 ? 0.212 -38.062 -20.25 1 97.69 436 VAL A C 1
ATOM 3321 O O . VAL A 1 436 ? 1.353 -37.75 -20.578 1 97.69 436 VAL A O 1
ATOM 3324 N N . TYR A 1 437 ? -0.233 -37.906 -19 1 97.62 437 TYR A N 1
ATOM 3325 C CA . TYR A 1 437 ? 0.616 -37.406 -17.938 1 97.62 437 TYR A CA 1
ATOM 3326 C C . TYR A 1 437 ? 1.827 -38.281 -17.719 1 97.62 437 TYR A C 1
ATOM 3328 O O . TYR A 1 437 ? 2.957 -37.812 -17.625 1 97.62 437 TYR A O 1
ATOM 3336 N N . LEU A 1 438 ? 1.558 -39.594 -17.625 1 97.69 438 LEU A N 1
ATOM 3337 C CA . LEU A 1 438 ? 2.643 -40.531 -17.375 1 97.69 438 LEU A CA 1
ATOM 3338 C C . LEU A 1 438 ? 3.658 -40.5 -18.516 1 97.69 438 LEU A C 1
ATOM 3340 O O . LEU A 1 438 ? 4.863 -40.594 -18.281 1 97.69 438 LEU A O 1
ATOM 3344 N N . LEU A 1 439 ? 3.137 -40.406 -19.688 1 97.5 439 LEU A N 1
ATOM 3345 C CA . LEU A 1 439 ? 4.027 -40.281 -20.844 1 97.5 439 LEU A CA 1
ATOM 3346 C C . LEU A 1 439 ? 4.887 -39.031 -20.75 1 97.5 439 LEU A C 1
ATOM 3348 O O . LEU A 1 439 ? 6.102 -39.094 -20.938 1 97.5 439 LEU A O 1
ATOM 3352 N N . CYS A 1 440 ? 4.273 -37.875 -20.484 1 97.19 440 CYS A N 1
ATOM 3353 C CA . CYS A 1 440 ? 5.008 -36.625 -20.359 1 97.19 440 CYS A CA 1
ATOM 3354 C C . CYS A 1 440 ? 5.992 -36.688 -19.188 1 97.19 440 CYS A C 1
ATOM 3356 O O . CYS A 1 440 ? 7.102 -36.156 -19.297 1 97.19 440 CYS A O 1
ATOM 3358 N N . PHE A 1 441 ? 5.551 -37.344 -18.125 1 97.38 441 PHE A N 1
ATOM 3359 C CA . PHE A 1 441 ? 6.375 -37.469 -16.938 1 97.38 441 PHE A CA 1
ATOM 3360 C C . PHE A 1 441 ? 7.637 -38.25 -17.219 1 97.38 441 PHE A C 1
ATOM 3362 O O . PHE A 1 441 ? 8.742 -37.812 -16.922 1 97.38 441 PHE A O 1
ATOM 3369 N N . VAL A 1 442 ? 7.488 -39.375 -17.875 1 97 442 VAL A N 1
ATOM 3370 C CA . VAL A 1 442 ? 8.609 -40.25 -18.172 1 97 442 VAL A CA 1
ATOM 3371 C C . VAL A 1 442 ? 9.523 -39.594 -19.203 1 97 442 VAL A C 1
ATOM 3373 O O . VAL A 1 442 ? 10.75 -39.625 -19.062 1 97 442 VAL A O 1
ATOM 3376 N N . LEU A 1 443 ? 8.914 -38.969 -20.203 1 96.56 443 LEU A N 1
ATOM 3377 C CA . LEU A 1 443 ? 9.695 -38.312 -21.234 1 96.56 443 LEU A CA 1
ATOM 3378 C C . LEU A 1 443 ? 10.523 -37.188 -20.625 1 96.56 443 LEU A C 1
ATOM 3380 O O . LEU A 1 443 ? 11.68 -36.969 -21 1 96.56 443 LEU A O 1
ATOM 3384 N N . PHE A 1 444 ? 9.938 -36.469 -19.688 1 96.19 444 PHE A N 1
ATOM 3385 C CA . PHE A 1 444 ? 10.656 -35.344 -19.078 1 96.19 444 PHE A CA 1
ATOM 3386 C C . PHE A 1 444 ? 11.766 -35.844 -18.172 1 96.19 444 PHE A C 1
ATOM 3388 O O . PHE A 1 444 ? 12.891 -35.344 -18.203 1 96.19 444 PHE A O 1
ATOM 3395 N N . LYS A 1 445 ? 11.422 -36.844 -17.344 1 94.44 445 LYS A N 1
ATOM 3396 C CA . LYS A 1 445 ? 12.414 -37.375 -16.406 1 94.44 445 LYS A CA 1
ATOM 3397 C C . LYS A 1 445 ? 13.609 -37.969 -17.141 1 94.44 445 LYS A C 1
ATOM 3399 O O . LYS A 1 445 ? 14.75 -37.844 -16.672 1 94.44 445 LYS A O 1
ATOM 3404 N N . LYS A 1 446 ? 13.406 -38.5 -18.281 1 95.25 446 LYS A N 1
ATOM 3405 C CA . LYS A 1 446 ? 14.477 -39.094 -19.078 1 95.25 446 LYS A CA 1
ATOM 3406 C C . LYS A 1 446 ? 15.289 -38.031 -19.797 1 95.25 446 LYS A C 1
ATOM 3408 O O . LYS A 1 446 ? 16.469 -38.25 -20.094 1 95.25 446 LYS A O 1
ATOM 3413 N N . ASN A 1 447 ? 14.602 -36.969 -20.109 1 96.56 447 ASN A N 1
ATOM 3414 C CA . ASN A 1 447 ? 15.258 -35.938 -20.891 1 96.56 447 ASN A CA 1
ATOM 3415 C C . ASN A 1 447 ? 15.305 -34.625 -20.156 1 96.56 447 ASN A C 1
ATOM 3417 O O . ASN A 1 447 ? 15.219 -33.531 -20.766 1 96.56 447 ASN A O 1
ATOM 3421 N N . LYS A 1 448 ? 15.352 -34.656 -18.938 1 94.38 448 LYS A N 1
ATOM 3422 C CA . LYS A 1 448 ? 15.25 -33.469 -18.094 1 94.38 448 LYS A CA 1
ATOM 3423 C C . LYS A 1 448 ? 16.312 -32.438 -18.469 1 94.38 448 LYS A C 1
ATOM 3425 O O . LYS A 1 448 ? 15.977 -31.281 -18.734 1 94.38 448 LYS A O 1
ATOM 3430 N N . GLN A 1 449 ? 17.578 -32.812 -18.484 1 94.25 449 GLN A N 1
ATOM 3431 C CA . GLN A 1 449 ? 18.672 -31.891 -18.781 1 94.25 449 GLN A CA 1
ATOM 3432 C C . GLN A 1 449 ? 18.547 -31.312 -20.188 1 94.25 449 GLN A C 1
ATOM 3434 O O . GLN A 1 449 ? 18.844 -30.141 -20.422 1 94.25 449 GLN A O 1
ATOM 3439 N N . LYS A 1 450 ? 18.094 -32.156 -21.109 1 95.81 450 LYS A N 1
ATOM 3440 C CA . LYS A 1 450 ? 17.922 -31.703 -22.484 1 95.81 450 LYS A CA 1
ATOM 3441 C C . LYS A 1 450 ? 16.844 -30.641 -22.578 1 95.81 450 LYS A C 1
ATOM 3443 O O . LYS A 1 450 ? 16.984 -29.656 -23.312 1 95.81 450 LYS A O 1
ATOM 3448 N N . VAL A 1 451 ? 15.758 -30.875 -21.906 1 95.81 451 VAL A N 1
ATOM 3449 C CA . VAL A 1 451 ? 14.648 -29.922 -21.906 1 95.81 451 VAL A CA 1
ATOM 3450 C C . VAL A 1 451 ? 15.102 -28.609 -21.281 1 95.81 451 VAL A C 1
ATOM 3452 O O . VAL A 1 451 ? 14.852 -27.531 -21.844 1 95.81 451 VAL A O 1
ATOM 3455 N N . TRP A 1 452 ? 15.758 -28.641 -20.141 1 95.81 452 TRP A N 1
ATOM 3456 C CA . TRP A 1 452 ? 16.25 -27.453 -19.453 1 95.81 452 TRP A CA 1
ATOM 3457 C C . TRP A 1 452 ? 17.25 -26.688 -20.328 1 95.81 452 TRP A C 1
ATOM 3459 O O . TRP A 1 452 ? 17.156 -25.453 -20.438 1 95.81 452 TRP A O 1
ATOM 3469 N N . ASP A 1 453 ? 18.172 -27.406 -20.953 1 95.38 453 ASP A N 1
ATOM 3470 C CA . ASP A 1 453 ? 19.156 -26.781 -21.812 1 95.38 453 ASP A CA 1
ATOM 3471 C C . ASP A 1 453 ? 18.484 -26.109 -23.016 1 95.38 453 ASP A C 1
ATOM 3473 O O . ASP A 1 453 ? 18.891 -25.016 -23.422 1 95.38 453 ASP A O 1
ATOM 3477 N N . TYR A 1 454 ? 17.547 -26.797 -23.547 1 94.75 454 TYR A N 1
ATOM 3478 C CA . TYR A 1 454 ? 16.812 -26.234 -24.672 1 94.75 454 TYR A CA 1
ATOM 3479 C C . TYR A 1 454 ? 16.156 -24.906 -24.266 1 94.75 454 TYR A C 1
ATOM 3481 O O . TYR A 1 454 ? 16.25 -23.922 -25 1 94.75 454 TYR A O 1
ATOM 3489 N N . LEU A 1 455 ? 15.438 -24.875 -23.156 1 95.62 455 LEU A N 1
ATOM 3490 C CA . LEU A 1 455 ? 14.742 -23.672 -22.703 1 95.62 455 LEU A CA 1
ATOM 3491 C C . LEU A 1 455 ? 15.727 -22.547 -22.406 1 95.62 455 LEU A C 1
ATOM 3493 O O . LEU A 1 455 ? 15.445 -21.391 -22.688 1 95.62 455 LEU A O 1
ATOM 3497 N N . GLU A 1 456 ? 16.875 -22.922 -21.797 1 94.81 456 GLU A N 1
ATOM 3498 C CA . GLU A 1 456 ? 17.906 -21.922 -21.531 1 94.81 456 GLU A CA 1
ATOM 3499 C C . GLU A 1 456 ? 18.484 -21.359 -22.828 1 94.81 456 GLU A C 1
ATOM 3501 O O . GLU A 1 456 ? 18.656 -20.141 -22.953 1 94.81 456 GLU A O 1
ATOM 3506 N N . HIS A 1 457 ? 18.719 -22.25 -23.75 1 92.31 457 HIS A N 1
ATOM 3507 C CA . HIS A 1 457 ? 19.297 -21.844 -25.031 1 92.31 457 HIS A CA 1
ATOM 3508 C C . HIS A 1 457 ? 18.312 -21 -25.828 1 92.31 457 HIS A C 1
ATOM 3510 O O . HIS A 1 457 ? 18.703 -20.016 -26.469 1 92.31 457 HIS A O 1
ATOM 3516 N N . ASN A 1 458 ? 17.156 -21.438 -25.812 1 91.5 458 ASN A N 1
ATOM 3517 C CA . ASN A 1 458 ? 16.125 -20.703 -26.531 1 91.5 458 ASN A CA 1
ATOM 3518 C C . ASN A 1 458 ? 15.953 -19.297 -25.969 1 91.5 458 ASN A C 1
ATOM 3520 O O . ASN A 1 458 ? 15.797 -18.328 -26.734 1 91.5 458 ASN A O 1
ATOM 3524 N N . ALA A 1 459 ? 15.945 -19.125 -24.719 1 91.81 459 ALA A N 1
ATOM 3525 C CA . ALA A 1 459 ? 15.789 -17.844 -24.062 1 91.81 459 ALA A CA 1
ATOM 3526 C C . ALA A 1 459 ? 16.984 -16.938 -24.344 1 91.81 459 ALA A C 1
ATOM 3528 O O . ALA A 1 459 ? 16.812 -15.742 -24.641 1 91.81 459 ALA A O 1
ATOM 3529 N N . MET A 1 460 ? 18.172 -17.469 -24.266 1 87 460 MET A N 1
ATOM 3530 C CA . MET A 1 460 ? 19.391 -16.703 -24.484 1 87 460 MET A CA 1
ATOM 3531 C C . MET A 1 460 ? 19.578 -16.391 -25.969 1 87 460 MET A C 1
ATOM 3533 O O . MET A 1 460 ? 20.078 -15.32 -26.328 1 87 460 MET A O 1
ATOM 3537 N N . GLY A 1 461 ? 19.234 -17.344 -26.734 1 77.69 461 GLY A N 1
ATOM 3538 C CA . GLY A 1 461 ? 19.312 -17.141 -28.172 1 77.69 461 GLY A CA 1
ATOM 3539 C C . GLY A 1 461 ? 18.438 -16 -28.672 1 77.69 461 GLY A C 1
ATOM 3540 O O . GLY A 1 461 ? 18.844 -15.211 -29.516 1 77.69 461 GLY A O 1
ATOM 3541 N N . GLY A 1 462 ? 17.359 -15.93 -28.188 1 76.88 462 GLY A N 1
ATOM 3542 C CA . GLY A 1 462 ? 16.484 -14.812 -28.516 1 76.88 462 GLY A CA 1
ATOM 3543 C C . GLY A 1 462 ? 17.047 -13.469 -28.109 1 76.88 462 GLY A C 1
ATOM 3544 O O . GLY A 1 462 ? 16.938 -12.492 -28.844 1 76.88 462 GLY A O 1
ATOM 3545 N N . ALA A 1 463 ? 17.719 -13.523 -26.984 1 77.31 463 ALA A N 1
ATOM 3546 C CA . ALA A 1 463 ? 18.344 -12.297 -26.5 1 77.31 463 ALA A CA 1
ATOM 3547 C C . ALA A 1 463 ? 19.516 -11.891 -27.375 1 77.31 463 ALA A C 1
ATOM 3549 O O . ALA A 1 463 ? 19.703 -10.711 -27.672 1 77.31 463 ALA A O 1
ATOM 3550 N N . GLN A 1 464 ? 20.297 -12.867 -27.766 1 73.69 464 GLN A N 1
ATOM 3551 C CA . GLN A 1 464 ? 21.422 -12.625 -28.641 1 73.69 464 GLN A CA 1
ATOM 3552 C C . GLN A 1 464 ? 20.969 -12.188 -30.031 1 73.69 464 GLN A C 1
ATOM 3554 O O . GLN A 1 464 ? 21.562 -11.297 -30.641 1 73.69 464 GLN A O 1
ATOM 3559 N N . ALA A 1 465 ? 19.969 -12.742 -30.516 1 68 465 ALA A N 1
ATOM 3560 C CA . ALA A 1 465 ? 19.406 -12.367 -31.812 1 68 465 ALA A CA 1
ATOM 3561 C C . ALA A 1 465 ? 18.953 -10.906 -31.812 1 68 465 ALA A C 1
ATOM 3563 O O . ALA A 1 465 ? 19.141 -10.188 -32.781 1 68 465 ALA A O 1
ATOM 3564 N N . ALA A 1 466 ? 18.375 -10.484 -30.797 1 70 466 ALA A N 1
ATOM 3565 C CA . ALA A 1 466 ? 17.891 -9.109 -30.656 1 70 466 ALA A CA 1
ATOM 3566 C C . ALA A 1 466 ? 19.062 -8.125 -30.594 1 70 466 ALA A C 1
ATOM 3568 O O . ALA A 1 466 ? 18.984 -7.031 -31.172 1 70 466 ALA A O 1
ATOM 3569 N N . ALA A 1 467 ? 20.141 -8.484 -29.906 1 67 467 ALA A N 1
ATOM 3570 C CA . ALA A 1 467 ? 21.328 -7.645 -29.781 1 67 467 ALA A CA 1
ATOM 3571 C C . ALA A 1 467 ? 22.031 -7.488 -31.125 1 67 467 ALA A C 1
ATOM 3573 O O . ALA A 1 467 ? 22.609 -6.434 -31.406 1 67 467 ALA A O 1
ATOM 3574 N N . GLY A 1 468 ? 22.094 -8.461 -31.891 1 55.75 468 GLY A N 1
ATOM 3575 C CA . GLY A 1 468 ? 22.688 -8.438 -33.219 1 55.75 468 GLY A CA 1
ATOM 3576 C C . GLY A 1 468 ? 21.938 -7.562 -34.188 1 55.75 468 GLY A C 1
ATOM 3577 O O . GLY A 1 468 ? 22.547 -6.914 -35.031 1 55.75 468 GLY A O 1
ATOM 3578 N N . THR A 1 469 ? 20.703 -7.602 -34.125 1 54.03 469 THR A N 1
ATOM 3579 C CA . THR A 1 469 ? 19.906 -6.77 -35.031 1 54.03 469 THR A CA 1
ATOM 3580 C C . THR A 1 469 ? 20.031 -5.297 -34.625 1 54.03 469 THR A C 1
ATOM 3582 O O . THR A 1 469 ? 19.938 -4.418 -35.5 1 54.03 469 THR A O 1
ATOM 3585 N N . SER A 1 470 ? 20.125 -4.98 -33.438 1 52.97 470 SER A N 1
ATOM 3586 C CA . SER A 1 470 ? 20.281 -3.6 -32.969 1 52.97 470 SER A CA 1
ATOM 3587 C C . SER A 1 470 ? 21.672 -3.068 -33.312 1 52.97 470 SER A C 1
ATOM 3589 O O . SER A 1 470 ? 21.844 -1.869 -33.562 1 52.97 470 SER A O 1
ATOM 3591 N N . GLY A 1 471 ? 22.781 -3.832 -33.375 1 45.97 471 GLY A N 1
ATOM 3592 C CA . GLY A 1 471 ? 24.125 -3.428 -33.75 1 45.97 471 GLY A CA 1
ATOM 3593 C C . GLY A 1 471 ? 24.266 -3.172 -35.25 1 45.97 471 GLY A C 1
ATOM 3594 O O . GLY A 1 471 ? 25.234 -2.539 -35.656 1 45.97 471 GLY A O 1
ATOM 3595 N N . GLY A 1 472 ? 23.656 -3.746 -36.125 1 37.03 472 GLY A N 1
ATOM 3596 C CA . GLY A 1 472 ? 23.859 -3.459 -37.531 1 37.03 472 GLY A CA 1
ATOM 3597 C C . GLY A 1 472 ? 23.484 -2.039 -37.906 1 37.03 472 GLY A C 1
ATOM 3598 O O . GLY A 1 472 ? 23.781 -1.594 -39.031 1 37.03 472 GLY A O 1
ATOM 3599 N N . GLU A 1 473 ? 22.625 -1.425 -37.406 1 32.34 473 GLU A N 1
ATOM 3600 C CA . GLU A 1 473 ? 22.266 -0.124 -37.969 1 32.34 473 GLU A CA 1
ATOM 3601 C C . GLU A 1 473 ? 23.203 0.972 -37.469 1 32.34 473 GLU A C 1
ATOM 3603 O O . GLU A 1 473 ? 23.094 2.129 -37.875 1 32.34 473 GLU A O 1
ATOM 3608 N N . THR A 1 474 ? 23.969 0.821 -36.5 1 30.55 474 THR A N 1
ATOM 3609 C CA . THR A 1 474 ? 24.859 1.949 -36.25 1 30.55 474 THR A CA 1
ATOM 3610 C C . THR A 1 474 ? 26.125 1.857 -37.094 1 30.55 474 THR A C 1
ATOM 3612 O O . THR A 1 474 ? 27.047 2.648 -36.906 1 30.55 474 THR A O 1
ATOM 3615 N N . ALA A 1 475 ? 26.266 0.98 -38.094 1 22.08 475 ALA A N 1
ATOM 3616 C CA . ALA A 1 475 ? 27.375 1.387 -38.938 1 22.08 475 ALA A CA 1
ATOM 3617 C C . ALA A 1 475 ? 26.938 2.463 -39.938 1 22.08 475 ALA A C 1
ATOM 3619 O O . ALA A 1 475 ? 25.891 2.34 -40.594 1 22.08 475 ALA A O 1
ATOM 3620 N N . MET B 1 1 ? -13.461 31.156 -14.297 1 54.06 1 MET B N 1
ATOM 3621 C CA . MET B 1 1 ? -12.094 30.906 -13.836 1 54.06 1 MET B CA 1
ATOM 3622 C C . MET B 1 1 ? -12.102 30.078 -12.555 1 54.06 1 MET B C 1
ATOM 3624 O O . MET B 1 1 ? -11.438 29.047 -12.484 1 54.06 1 MET B O 1
ATOM 3628 N N . TRP B 1 2 ? -12.969 30.547 -11.672 1 61.12 2 TRP B N 1
ATOM 3629 C CA . TRP B 1 2 ? -13.039 29.844 -10.398 1 61.12 2 TRP B CA 1
ATOM 3630 C C . TRP B 1 2 ? -13.633 28.453 -10.57 1 61.12 2 TRP B C 1
ATOM 3632 O O . TRP B 1 2 ? -13.188 27.5 -9.93 1 61.12 2 TRP B O 1
ATOM 3642 N N . ASP B 1 3 ? -14.508 28.359 -11.578 1 65.44 3 ASP B N 1
ATOM 3643 C CA . ASP B 1 3 ? -15.148 27.078 -11.82 1 65.44 3 ASP B CA 1
ATOM 3644 C C . ASP B 1 3 ? -14.148 26.062 -12.352 1 65.44 3 ASP B C 1
ATOM 3646 O O . ASP B 1 3 ? -14.188 24.891 -11.969 1 65.44 3 ASP B O 1
ATOM 3650 N N . THR B 1 4 ? -13.266 26.641 -13.156 1 70.94 4 THR B N 1
ATOM 3651 C CA . THR B 1 4 ? -12.266 25.75 -13.734 1 70.94 4 THR B CA 1
ATOM 3652 C C . THR B 1 4 ? -11.258 25.312 -12.672 1 70.94 4 THR B C 1
ATOM 3654 O O . THR B 1 4 ? -10.859 24.141 -12.641 1 70.94 4 THR B O 1
ATOM 3657 N N . LEU B 1 5 ? -10.938 26.203 -11.836 1 66.94 5 LEU B N 1
ATOM 3658 C CA . LEU B 1 5 ? -10 25.891 -10.766 1 66.94 5 LEU B CA 1
ATOM 3659 C C . LEU B 1 5 ? -10.617 24.906 -9.781 1 66.94 5 LEU B C 1
ATOM 3661 O O . LEU B 1 5 ? -9.945 23.969 -9.32 1 66.94 5 LEU B O 1
ATOM 3665 N N . LYS B 1 6 ? -11.883 25.172 -9.617 1 65.94 6 LYS B N 1
ATOM 3666 C CA . LYS B 1 6 ? -12.625 24.266 -8.75 1 65.94 6 LYS B CA 1
ATOM 3667 C C . LYS B 1 6 ? -12.617 22.844 -9.32 1 65.94 6 LYS B C 1
ATOM 3669 O O . LYS B 1 6 ? -12.336 21.891 -8.609 1 65.94 6 LYS B O 1
ATOM 3674 N N . LEU B 1 7 ? -12.898 22.891 -10.531 1 69.62 7 LEU B N 1
ATOM 3675 C CA . LEU B 1 7 ? -12.977 21.594 -11.195 1 69.62 7 LEU B CA 1
ATOM 3676 C C . LEU B 1 7 ? -11.625 20.891 -11.172 1 69.62 7 LEU B C 1
ATOM 3678 O O . LEU B 1 7 ? -11.562 19.672 -11.008 1 69.62 7 LEU B O 1
ATOM 3682 N N . PHE B 1 8 ? -10.633 21.641 -11.227 1 72.88 8 PHE B N 1
ATOM 3683 C CA . PHE B 1 8 ? -9.281 21.094 -11.234 1 72.88 8 PHE B CA 1
ATOM 3684 C C . PHE B 1 8 ? -8.945 20.453 -9.891 1 72.88 8 PHE B C 1
ATOM 3686 O O . PHE B 1 8 ? -8.508 19.297 -9.836 1 72.88 8 PHE B O 1
ATOM 3693 N N . PHE B 1 9 ? -9.172 21.078 -8.836 1 67.62 9 PHE B N 1
ATOM 3694 C CA . PHE B 1 9 ? -8.773 20.594 -7.523 1 67.62 9 PHE B CA 1
ATOM 3695 C C . PHE B 1 9 ? -9.727 19.516 -7.035 1 67.62 9 PHE B C 1
ATOM 3697 O O . PHE B 1 9 ? -9.336 18.641 -6.254 1 67.62 9 PHE B O 1
ATOM 3704 N N . ASP B 1 10 ? -10.938 19.578 -7.625 1 66.12 10 ASP B N 1
ATOM 3705 C CA . ASP B 1 10 ? -11.898 18.531 -7.324 1 66.12 10 ASP B CA 1
ATOM 3706 C C . ASP B 1 10 ? -11.516 17.219 -8.023 1 66.12 10 ASP B C 1
ATOM 3708 O O . ASP B 1 10 ? -11.773 16.141 -7.496 1 66.12 10 ASP B O 1
ATOM 3712 N N . THR B 1 11 ? -10.961 17.531 -9.148 1 68.12 11 THR B N 1
ATOM 3713 C CA . THR B 1 11 ? -10.734 16.406 -10.031 1 68.12 11 THR B CA 1
ATOM 3714 C C . THR B 1 11 ? -9.398 15.734 -9.719 1 68.12 11 THR B C 1
ATOM 3716 O O . THR B 1 11 ? -9.297 14.508 -9.727 1 68.12 11 THR B O 1
ATOM 3719 N N . PHE B 1 12 ? -8.469 16.688 -9.328 1 72.81 12 PHE B N 1
ATOM 3720 C CA . PHE B 1 12 ? -7.125 16.141 -9.188 1 72.81 12 PHE B CA 1
ATOM 3721 C C . PHE B 1 12 ? -6.73 16.062 -7.719 1 72.81 12 PHE B C 1
ATOM 3723 O O . PHE B 1 12 ? -6.859 17.047 -6.98 1 72.81 12 PHE B O 1
ATOM 3730 N N . GLY B 1 13 ? -6.363 15 -7.191 1 70.38 13 GLY B N 1
ATOM 3731 C CA . GLY B 1 13 ? -5.887 14.789 -5.832 1 70.38 13 GLY B CA 1
ATOM 3732 C C . GLY B 1 13 ? -4.492 15.336 -5.598 1 70.38 13 GLY B C 1
ATOM 3733 O O . GLY B 1 13 ? -3.895 15.938 -6.496 1 70.38 13 GLY B O 1
ATOM 3734 N N . ASN B 1 14 ? -4.027 15.273 -4.445 1 72.69 14 ASN B N 1
ATOM 3735 C CA . ASN B 1 14 ? -2.727 15.805 -4.047 1 72.69 14 ASN B CA 1
ATOM 3736 C C . ASN B 1 14 ? -1.591 15.125 -4.809 1 72.69 14 ASN B C 1
ATOM 3738 O O . ASN B 1 14 ? -0.55 15.742 -5.055 1 72.69 14 ASN B O 1
ATOM 3742 N N . TYR B 1 15 ? -1.819 13.93 -5.211 1 81.62 15 TYR B N 1
ATOM 3743 C CA . TYR B 1 15 ? -0.764 13.18 -5.883 1 81.62 15 TYR B CA 1
ATOM 3744 C C . TYR B 1 15 ? -0.518 13.727 -7.285 1 81.62 15 TYR B C 1
ATOM 3746 O O . TYR B 1 15 ? 0.498 13.414 -7.91 1 81.62 15 TYR B O 1
ATOM 3754 N N . ILE B 1 16 ? -1.361 14.586 -7.77 1 84.56 16 ILE B N 1
ATOM 3755 C CA . ILE B 1 16 ? -1.199 15.195 -9.086 1 84.56 16 ILE B CA 1
ATOM 3756 C C . ILE B 1 16 ? -0.897 16.688 -8.938 1 84.56 16 ILE B C 1
ATOM 3758 O O . ILE B 1 16 ? -0.004 17.219 -9.609 1 84.56 16 ILE B O 1
ATOM 3762 N N . THR B 1 17 ? -1.571 17.312 -8.047 1 81.38 17 THR B N 1
ATOM 3763 C CA . THR B 1 17 ? -1.453 18.766 -7.926 1 81.38 17 THR B CA 1
ATOM 3764 C C . THR B 1 17 ? -0.091 19.156 -7.352 1 81.38 17 THR B C 1
ATOM 3766 O O . THR B 1 17 ? 0.552 20.078 -7.84 1 81.38 17 THR B O 1
ATOM 3769 N N . VAL B 1 18 ? 0.342 18.422 -6.32 1 79.69 18 VAL B N 1
ATOM 3770 C CA . VAL B 1 18 ? 1.608 18.75 -5.676 1 79.69 18 VAL B CA 1
ATOM 3771 C C . VAL B 1 18 ? 2.758 18.562 -6.664 1 79.69 18 VAL B C 1
ATOM 3773 O O . VAL B 1 18 ? 3.609 19.438 -6.809 1 79.69 18 VAL B O 1
ATOM 3776 N N . PRO B 1 19 ? 2.779 17.484 -7.344 1 88.56 19 PRO B N 1
ATOM 3777 C CA . PRO B 1 19 ? 3.842 17.312 -8.336 1 88.56 19 PRO B CA 1
ATOM 3778 C C . PRO B 1 19 ? 3.84 18.406 -9.398 1 88.56 19 PRO B C 1
ATOM 3780 O O . PRO B 1 19 ? 4.906 18.859 -9.836 1 88.56 19 PRO B O 1
ATOM 3783 N N . ILE B 1 20 ? 2.727 18.812 -9.836 1 87.88 20 ILE B N 1
ATOM 3784 C CA . ILE B 1 20 ? 2.639 19.875 -10.836 1 87.88 20 ILE B CA 1
ATOM 3785 C C . ILE B 1 20 ? 3.207 21.172 -10.273 1 87.88 20 ILE B C 1
ATOM 3787 O O . ILE B 1 20 ? 3.955 21.875 -10.953 1 87.88 20 ILE B O 1
ATOM 3791 N N . ILE B 1 21 ? 2.84 21.469 -9.102 1 82.62 21 ILE B N 1
ATOM 3792 C CA . ILE B 1 21 ? 3.318 22.672 -8.445 1 82.62 21 ILE B CA 1
ATOM 3793 C C . ILE B 1 21 ? 4.84 22.625 -8.297 1 82.62 21 ILE B C 1
ATOM 3795 O O . ILE B 1 21 ? 5.531 23.594 -8.586 1 82.62 21 ILE B O 1
ATOM 3799 N N . ILE B 1 22 ? 5.332 21.547 -7.859 1 84.38 22 ILE B N 1
ATOM 3800 C CA . ILE B 1 22 ? 6.77 21.375 -7.68 1 84.38 22 ILE B CA 1
ATOM 3801 C C . ILE B 1 22 ? 7.477 21.5 -9.023 1 84.38 22 ILE B C 1
ATOM 3803 O O . ILE B 1 22 ? 8.562 22.078 -9.117 1 84.38 22 ILE B O 1
ATOM 3807 N N . PHE B 1 23 ? 6.871 20.922 -10.055 1 92.88 23 PHE B N 1
ATOM 3808 C CA . PHE B 1 23 ? 7.422 21.047 -11.398 1 92.88 23 PHE B CA 1
ATOM 3809 C C . PHE B 1 23 ? 7.582 22.5 -11.781 1 92.88 23 PHE B C 1
ATOM 3811 O O . PHE B 1 23 ? 8.648 22.922 -12.25 1 92.88 23 PHE B O 1
ATOM 3818 N N . ILE B 1 24 ? 6.582 23.266 -11.555 1 89.94 24 ILE B N 1
ATOM 3819 C CA . ILE B 1 24 ? 6.578 24.688 -11.906 1 89.94 24 ILE B CA 1
ATOM 3820 C C . ILE B 1 24 ? 7.625 25.422 -11.07 1 89.94 24 ILE B C 1
ATOM 3822 O O . ILE B 1 24 ? 8.367 26.266 -11.586 1 89.94 24 ILE B O 1
ATOM 3826 N N . ILE B 1 25 ? 7.711 25.141 -9.844 1 82.62 25 ILE B N 1
ATOM 3827 C CA . ILE B 1 25 ? 8.656 25.797 -8.953 1 82.62 25 ILE B CA 1
ATOM 3828 C C . ILE B 1 25 ? 10.086 25.469 -9.391 1 82.62 25 ILE B C 1
ATOM 3830 O O . ILE B 1 25 ? 10.961 26.344 -9.383 1 82.62 25 ILE B O 1
ATOM 3834 N N . CYS B 1 26 ? 10.289 24.203 -9.711 1 88.56 26 CYS B N 1
ATOM 3835 C CA . CYS B 1 26 ? 11.609 23.812 -10.195 1 88.56 26 CYS B CA 1
ATOM 3836 C C . CYS B 1 26 ? 11.992 24.625 -11.438 1 88.56 26 CYS B C 1
ATOM 3838 O O . CYS B 1 26 ? 13.133 25.062 -11.57 1 88.56 26 CYS B O 1
ATOM 3840 N N . LEU B 1 27 ? 11.016 24.844 -12.328 1 92.56 27 LEU B N 1
ATOM 3841 C CA . LEU B 1 27 ? 11.266 25.609 -13.547 1 92.56 27 LEU B CA 1
ATOM 3842 C C . LEU B 1 27 ? 11.562 27.062 -13.219 1 92.56 27 LEU B C 1
ATOM 3844 O O . LEU B 1 27 ? 12.406 27.688 -13.859 1 92.56 27 LEU B O 1
ATOM 3848 N N . ILE B 1 28 ? 10.852 27.547 -12.266 1 85.5 28 ILE B N 1
ATOM 3849 C CA . ILE B 1 28 ? 11.055 28.922 -11.836 1 85.5 28 ILE B CA 1
ATOM 3850 C C . ILE B 1 28 ? 12.477 29.094 -11.312 1 85.5 28 ILE B C 1
ATOM 3852 O O . ILE B 1 28 ? 13.109 30.125 -11.539 1 85.5 28 ILE B O 1
ATOM 3856 N N . PHE B 1 29 ? 13.016 28.141 -10.633 1 84.44 29 PHE B N 1
ATOM 3857 C CA . PHE B 1 29 ? 14.367 28.188 -10.094 1 84.44 29 PHE B CA 1
ATOM 3858 C C . PHE B 1 29 ? 15.383 27.734 -11.141 1 84.44 29 PHE B C 1
ATOM 3860 O O . PHE B 1 29 ? 16.531 27.438 -10.797 1 84.44 29 PHE B O 1
ATOM 3867 N N . LYS B 1 30 ? 14.875 27.469 -12.414 1 90.31 30 LYS B N 1
ATOM 3868 C CA . LYS B 1 30 ? 15.703 27.25 -13.602 1 90.31 30 LYS B CA 1
ATOM 3869 C C . LYS B 1 30 ? 16.312 25.859 -13.594 1 90.31 30 LYS B C 1
ATOM 3871 O O . LYS B 1 30 ? 17.453 25.672 -14.039 1 90.31 30 LYS B O 1
ATOM 3876 N N . ALA B 1 31 ? 15.672 25.031 -12.953 1 93.06 31 ALA B N 1
ATOM 3877 C CA . ALA B 1 31 ? 16.094 23.641 -13.094 1 93.06 31 ALA B CA 1
ATOM 3878 C C . ALA B 1 31 ? 15.805 23.125 -14.5 1 93.06 31 ALA B C 1
ATOM 3880 O O . ALA B 1 31 ? 14.836 23.531 -15.133 1 93.06 31 ALA B O 1
ATOM 3881 N N . PRO B 1 32 ? 16.719 22.297 -15.039 1 95.06 32 PRO B N 1
ATOM 3882 C CA . PRO B 1 32 ? 16.391 21.688 -16.328 1 95.06 32 PRO B CA 1
ATOM 3883 C C . PRO B 1 32 ? 15.047 20.969 -16.328 1 95.06 32 PRO B C 1
ATOM 3885 O O . PRO B 1 32 ? 14.695 20.328 -15.336 1 95.06 32 PRO B O 1
ATOM 3888 N N . VAL B 1 33 ? 14.375 20.984 -17.422 1 95.81 33 VAL B N 1
ATOM 3889 C CA . VAL B 1 33 ? 13.031 20.453 -17.562 1 95.81 33 VAL B CA 1
ATOM 3890 C C . VAL B 1 33 ? 13.023 18.969 -17.203 1 95.81 33 VAL B C 1
ATOM 3892 O O . VAL B 1 33 ? 12.109 18.484 -16.531 1 95.81 33 VAL B O 1
ATOM 3895 N N . LYS B 1 34 ? 14.086 18.281 -17.625 1 93.88 34 LYS B N 1
ATOM 3896 C CA . LYS B 1 34 ? 14.195 16.844 -17.344 1 93.88 34 LYS B CA 1
ATOM 3897 C C . LYS B 1 34 ? 14.25 16.578 -15.852 1 93.88 34 LYS B C 1
ATOM 3899 O O . LYS B 1 34 ? 13.523 15.711 -15.352 1 93.88 34 LYS B O 1
ATOM 3904 N N . LYS B 1 35 ? 15.031 17.281 -15.164 1 94.25 35 LYS B N 1
ATOM 3905 C CA . LYS B 1 35 ? 15.18 17.094 -13.719 1 94.25 35 LYS B CA 1
ATOM 3906 C C . LYS B 1 35 ? 13.914 17.5 -12.977 1 94.25 35 LYS B C 1
ATOM 3908 O O . LYS B 1 35 ? 13.539 16.875 -11.984 1 94.25 35 LYS B O 1
ATOM 3913 N N . ALA B 1 36 ? 13.359 18.594 -13.508 1 95.12 36 ALA B N 1
ATOM 3914 C CA . ALA B 1 36 ? 12.109 19.062 -12.906 1 95.12 36 ALA B CA 1
ATOM 3915 C C . ALA B 1 36 ? 11.016 18.016 -13.047 1 95.12 36 ALA B C 1
ATOM 3917 O O . ALA B 1 36 ? 10.25 17.781 -12.109 1 95.12 36 ALA B O 1
ATOM 3918 N N . PHE B 1 37 ? 11 17.406 -14.211 1 95.69 37 PHE B N 1
ATOM 3919 C CA . PHE B 1 37 ? 10.008 16.375 -14.461 1 95.69 37 PHE B CA 1
ATOM 3920 C C . PHE B 1 37 ? 10.258 15.156 -13.578 1 95.69 37 PHE B C 1
ATOM 3922 O O . PHE B 1 37 ? 9.32 14.594 -13.008 1 95.69 37 PHE B O 1
ATOM 3929 N N . MET B 1 38 ? 11.469 14.781 -13.453 1 94.38 38 MET B N 1
ATOM 3930 C CA . MET B 1 38 ? 11.836 13.641 -12.609 1 94.38 38 MET B CA 1
ATOM 3931 C C . MET B 1 38 ? 11.461 13.898 -11.156 1 94.38 38 MET B C 1
ATOM 3933 O O . MET B 1 38 ? 10.945 13.008 -10.477 1 94.38 38 MET B O 1
ATOM 3937 N N . SER B 1 39 ? 11.711 15.094 -10.75 1 92.44 39 SER B N 1
ATOM 3938 C CA . SER B 1 39 ? 11.352 15.492 -9.398 1 92.44 39 SER B CA 1
ATOM 3939 C C . SER B 1 39 ? 9.844 15.391 -9.164 1 92.44 39 SER B C 1
ATOM 3941 O O . SER B 1 39 ? 9.398 14.852 -8.148 1 92.44 39 SER B O 1
ATOM 3943 N N . ALA B 1 40 ? 9.109 15.891 -10.109 1 93.44 40 ALA B N 1
ATOM 3944 C CA . ALA B 1 40 ? 7.652 15.883 -10 1 93.44 40 ALA B CA 1
ATOM 3945 C C . ALA B 1 40 ? 7.113 14.453 -9.945 1 93.44 40 ALA B C 1
ATOM 3947 O O . ALA B 1 40 ? 6.238 14.148 -9.133 1 93.44 40 ALA B O 1
ATOM 3948 N N . VAL B 1 41 ? 7.645 13.594 -10.781 1 94.25 41 VAL B N 1
ATOM 3949 C CA . VAL B 1 41 ? 7.172 12.219 -10.836 1 94.25 41 VAL B CA 1
ATOM 3950 C C . VAL B 1 41 ? 7.508 11.5 -9.531 1 94.25 41 VAL B C 1
ATOM 3952 O O . VAL B 1 41 ? 6.676 10.773 -8.984 1 94.25 41 VAL B O 1
ATOM 3955 N N . LEU B 1 42 ? 8.68 11.727 -9.008 1 93 42 LEU B N 1
ATOM 3956 C CA . LEU B 1 42 ? 9.102 11.102 -7.762 1 93 42 LEU B CA 1
ATOM 3957 C C . LEU B 1 42 ? 8.18 11.516 -6.613 1 93 42 LEU B C 1
ATOM 3959 O O . LEU B 1 42 ? 7.809 10.68 -5.781 1 93 42 LEU B O 1
ATOM 3963 N N . ILE B 1 43 ? 7.848 12.742 -6.629 1 90.31 43 ILE B N 1
ATOM 3964 C CA . ILE B 1 43 ? 6.98 13.258 -5.574 1 90.31 43 ILE B CA 1
ATOM 3965 C C . ILE B 1 43 ? 5.586 12.641 -5.703 1 90.31 43 ILE B C 1
ATOM 3967 O O . ILE B 1 43 ? 4.996 12.211 -4.711 1 90.31 43 ILE B O 1
ATOM 3971 N N . GLY B 1 44 ? 5.078 12.625 -6.926 1 92.19 44 GLY B N 1
ATOM 3972 C CA . GLY B 1 44 ? 3.781 12 -7.148 1 92.19 44 GLY B CA 1
ATOM 3973 C C . GLY B 1 44 ? 3.75 10.539 -6.758 1 92.19 44 GLY B C 1
ATOM 3974 O O . GLY B 1 44 ? 2.82 10.094 -6.082 1 92.19 44 GLY B O 1
ATOM 3975 N N . VAL B 1 45 ? 4.738 9.828 -7.129 1 93.5 45 VAL B N 1
ATOM 3976 C CA . VAL B 1 45 ? 4.867 8.406 -6.852 1 93.5 45 VAL B CA 1
ATOM 3977 C C . VAL B 1 45 ? 5.004 8.18 -5.344 1 93.5 45 VAL B C 1
ATOM 3979 O O . VAL B 1 45 ? 4.395 7.266 -4.789 1 93.5 45 VAL B O 1
ATOM 3982 N N . GLY B 1 46 ? 5.809 8.984 -4.746 1 91.44 46 GLY B N 1
ATOM 3983 C CA . GLY B 1 46 ? 5.965 8.891 -3.303 1 91.44 46 GLY B CA 1
ATOM 3984 C C . GLY B 1 46 ? 4.672 9.117 -2.545 1 91.44 46 GLY B C 1
ATOM 3985 O O . GLY B 1 46 ? 4.316 8.336 -1.66 1 91.44 46 GLY B O 1
ATOM 3986 N N . LEU B 1 47 ? 3.986 10.148 -2.932 1 88.62 47 LEU B N 1
ATOM 3987 C CA . LEU B 1 47 ? 2.727 10.469 -2.273 1 88.62 47 LEU B CA 1
ATOM 3988 C C . LEU B 1 47 ? 1.698 9.359 -2.496 1 88.62 47 LEU B C 1
ATOM 3990 O O . LEU B 1 47 ? 0.976 8.984 -1.571 1 88.62 47 LEU B O 1
ATOM 3994 N N . LYS B 1 48 ? 1.607 8.891 -3.666 1 91.38 48 LYS B N 1
ATOM 3995 C CA . LYS B 1 48 ? 0.675 7.812 -3.971 1 91.38 48 LYS B CA 1
ATOM 3996 C C . LYS B 1 48 ? 1.028 6.547 -3.195 1 91.38 48 LYS B C 1
ATOM 3998 O O . LYS B 1 48 ? 0.142 5.855 -2.688 1 91.38 48 LYS B O 1
ATOM 4003 N N . GLY B 1 49 ? 2.295 6.223 -3.191 1 90.31 49 GLY B N 1
ATOM 4004 C CA . GLY B 1 49 ? 2.74 5.074 -2.414 1 90.31 49 GLY B CA 1
ATOM 4005 C C . GLY B 1 49 ? 2.367 5.164 -0.947 1 90.31 49 GLY B C 1
ATOM 4006 O O . GLY B 1 49 ? 1.91 4.184 -0.356 1 90.31 49 GLY B O 1
ATOM 4007 N N . MET B 1 50 ? 2.572 6.289 -0.365 1 88.12 50 MET B N 1
ATOM 4008 C CA . MET B 1 50 ? 2.217 6.492 1.037 1 88.12 50 MET B CA 1
ATOM 4009 C C . MET B 1 50 ? 0.712 6.355 1.242 1 88.12 50 MET B C 1
ATOM 4011 O O . MET B 1 50 ? 0.265 5.84 2.268 1 88.12 50 MET B O 1
ATOM 4015 N N . ALA B 1 51 ? 0.008 6.824 0.269 1 86.75 51 ALA B N 1
ATOM 4016 C CA . ALA B 1 51 ? -1.446 6.707 0.336 1 86.75 51 ALA B CA 1
ATOM 4017 C C . ALA B 1 51 ? -1.88 5.246 0.3 1 86.75 51 ALA B C 1
ATOM 4019 O O . ALA B 1 51 ? -2.855 4.863 0.952 1 86.75 51 ALA B O 1
ATOM 4020 N N . PHE B 1 52 ? -1.173 4.43 -0.499 1 88.62 52 PHE B N 1
ATOM 4021 C CA . PHE B 1 52 ? -1.462 3.004 -0.542 1 88.62 52 PHE B CA 1
ATOM 4022 C C . PHE B 1 52 ? -1.37 2.389 0.85 1 88.62 52 PHE B C 1
ATOM 4024 O O . PHE B 1 52 ? -2.277 1.673 1.278 1 88.62 52 PHE B O 1
ATOM 4031 N N . ILE B 1 53 ? -0.338 2.734 1.524 1 87.56 53 ILE B N 1
ATOM 4032 C CA . ILE B 1 53 ? -0.058 2.127 2.82 1 87.56 53 ILE B CA 1
ATOM 4033 C C . ILE B 1 53 ? -1.058 2.637 3.857 1 87.56 53 ILE B C 1
ATOM 4035 O O . ILE B 1 53 ? -1.627 1.85 4.617 1 87.56 53 ILE B O 1
ATOM 4039 N N . THR B 1 54 ? -1.315 3.898 3.869 1 85.88 54 THR B N 1
ATOM 4040 C CA . THR B 1 54 ? -2.189 4.477 4.883 1 85.88 54 THR B CA 1
ATOM 4041 C C . THR B 1 54 ? -3.629 4.012 4.684 1 85.88 54 THR B C 1
ATOM 4043 O O . THR B 1 54 ? -4.355 3.791 5.656 1 85.88 54 THR B O 1
ATOM 4046 N N . SER B 1 55 ? -3.973 3.912 3.434 1 84.31 55 SER B N 1
ATOM 4047 C CA . SER B 1 55 ? -5.324 3.43 3.158 1 84.31 55 SER B CA 1
ATOM 4048 C C . SER B 1 55 ? -5.492 1.979 3.598 1 84.31 55 SER B C 1
ATOM 4050 O O . SER B 1 55 ? -6.496 1.629 4.223 1 84.31 55 SER B O 1
ATOM 4052 N N . ALA B 1 56 ? -4.598 1.216 3.26 1 85.62 56 ALA B N 1
ATOM 4053 C CA . ALA B 1 56 ? -4.652 -0.188 3.658 1 85.62 56 ALA B CA 1
ATOM 4054 C C . ALA B 1 56 ? -4.59 -0.331 5.176 1 85.62 56 ALA B C 1
ATOM 4056 O O . ALA B 1 56 ? -5.32 -1.134 5.762 1 85.62 56 ALA B O 1
ATOM 4057 N N . PHE B 1 57 ? -3.688 0.386 5.793 1 89.06 57 PHE B N 1
ATOM 4058 C CA . PHE B 1 57 ? -3.588 0.398 7.25 1 89.06 57 PHE B CA 1
ATOM 4059 C C . PHE B 1 57 ? -4.906 0.839 7.879 1 89.06 57 PHE B C 1
ATOM 4061 O O . PHE B 1 57 ? -5.367 0.238 8.852 1 89.06 57 PHE B O 1
ATOM 4068 N N . GLY B 1 58 ? -5.547 1.837 7.289 1 88.44 58 GLY B N 1
ATOM 4069 C CA . GLY B 1 58 ? -6.832 2.336 7.754 1 88.44 58 GLY B CA 1
ATOM 4070 C C . GLY B 1 58 ? -7.934 1.293 7.695 1 88.44 58 GLY B C 1
ATOM 4071 O O . GLY B 1 58 ? -8.773 1.22 8.594 1 88.44 58 GLY B O 1
ATOM 4072 N N . SER B 1 59 ? -7.914 0.508 6.699 1 86.56 59 SER B N 1
ATOM 4073 C CA . SER B 1 59 ? -8.914 -0.542 6.555 1 86.56 59 SER B CA 1
ATOM 4074 C C . SER B 1 59 ? -8.789 -1.583 7.66 1 86.56 59 SER B C 1
ATOM 4076 O O . SER B 1 59 ? -9.797 -2.062 8.188 1 86.56 59 SER B O 1
ATOM 4078 N N . VAL B 1 60 ? -7.59 -1.89 7.996 1 88.38 60 VAL B N 1
ATOM 4079 C CA . VAL B 1 60 ? -7.34 -2.865 9.055 1 88.38 60 VAL B CA 1
ATOM 4080 C C . VAL B 1 60 ? -7.797 -2.301 10.398 1 88.38 60 VAL B C 1
ATOM 4082 O O . VAL B 1 60 ? -8.445 -2.994 11.18 1 88.38 60 VAL B O 1
ATOM 4085 N N . LEU B 1 61 ? -7.48 -1.089 10.609 1 88.75 61 LEU B N 1
ATOM 4086 C CA . LEU B 1 61 ? -7.828 -0.46 11.883 1 88.75 61 LEU B CA 1
ATOM 4087 C C . LEU B 1 61 ? -9.336 -0.226 11.977 1 88.75 61 LEU B C 1
ATOM 4089 O O . LEU B 1 61 ? -9.914 -0.314 13.062 1 88.75 61 LEU B O 1
ATOM 4093 N N . SER B 1 62 ? -9.898 0.152 10.836 1 86.81 62 SER B N 1
ATOM 4094 C CA . SER B 1 62 ? -11.344 0.335 10.82 1 86.81 62 SER B CA 1
ATOM 4095 C C . SER B 1 62 ? -12.07 -0.944 11.227 1 86.81 62 SER B C 1
ATOM 4097 O O . SER B 1 62 ? -13.055 -0.898 11.961 1 86.81 62 SER B O 1
ATOM 4099 N N . ALA B 1 63 ? -11.641 -2.053 10.758 1 86.12 63 ALA B N 1
ATOM 4100 C CA . ALA B 1 63 ? -12.219 -3.342 11.125 1 86.12 63 ALA B CA 1
ATOM 4101 C C . ALA B 1 63 ? -12.055 -3.607 12.617 1 86.12 63 ALA B C 1
ATOM 4103 O O . ALA B 1 63 ? -12.953 -4.152 13.266 1 86.12 63 ALA B O 1
ATOM 4104 N N . LEU B 1 64 ? -10.922 -3.25 13.102 1 86.5 64 LEU B N 1
ATOM 4105 C CA . LEU B 1 64 ? -10.641 -3.416 14.531 1 86.5 64 LEU B CA 1
ATOM 4106 C C . LEU B 1 64 ? -11.586 -2.562 15.367 1 86.5 64 LEU B C 1
ATOM 4108 O O . LEU B 1 64 ? -12.125 -3.031 16.375 1 86.5 64 LEU B O 1
ATOM 4112 N N . VAL B 1 65 ? -11.797 -1.337 14.977 1 84.12 65 VAL B N 1
ATOM 4113 C CA . VAL B 1 65 ? -12.648 -0.397 15.703 1 84.12 65 VAL B CA 1
ATOM 4114 C C . VAL B 1 65 ? -14.102 -0.848 15.617 1 84.12 65 VAL B C 1
ATOM 4116 O O . VAL B 1 65 ? -14.852 -0.739 16.594 1 84.12 65 VAL B O 1
ATOM 4119 N N . THR B 1 66 ? -14.508 -1.272 14.453 1 83.81 66 THR B N 1
ATOM 4120 C CA . THR B 1 66 ? -15.867 -1.762 14.273 1 83.81 66 THR B CA 1
ATOM 4121 C C . THR B 1 66 ? -16.156 -2.932 15.211 1 83.81 66 THR B C 1
ATOM 4123 O O . THR B 1 66 ? -17.219 -3.006 15.812 1 83.81 66 THR B O 1
ATOM 4126 N N . LYS B 1 67 ? -15.234 -3.748 15.297 1 83.12 67 LYS B N 1
ATOM 4127 C CA . LYS B 1 67 ? -15.383 -4.875 16.219 1 83.12 67 LYS B CA 1
ATOM 4128 C C . LYS B 1 67 ? -15.492 -4.391 17.656 1 83.12 67 LYS B C 1
ATOM 4130 O O . LYS B 1 67 ? -16.297 -4.922 18.438 1 83.12 67 LYS B O 1
ATOM 4135 N N . LEU B 1 68 ? -14.742 -3.49 18.016 1 80.38 68 LEU B N 1
ATOM 4136 C CA . LEU B 1 68 ? -14.781 -2.926 19.359 1 80.38 68 LEU B CA 1
ATOM 4137 C C . LEU B 1 68 ? -16.141 -2.311 19.656 1 80.38 68 LEU B C 1
ATOM 4139 O O . LEU B 1 68 ? -16.672 -2.455 20.75 1 80.38 68 LEU B O 1
ATOM 4143 N N . ILE B 1 69 ? -16.703 -1.642 18.688 1 81.31 69 ILE B N 1
ATOM 4144 C CA . ILE B 1 69 ? -18.016 -1.018 18.828 1 81.31 69 ILE B CA 1
ATOM 4145 C C . ILE B 1 69 ? -19.078 -2.094 19 1 81.31 69 ILE B C 1
ATOM 4147 O O . ILE B 1 69 ? -19.969 -1.959 19.844 1 81.31 69 ILE B O 1
ATOM 4151 N N . GLU B 1 70 ? -18.969 -3.092 18.234 1 82 70 GLU B N 1
ATOM 4152 C CA . GLU B 1 70 ? -19.953 -4.176 18.297 1 82 70 GLU B CA 1
ATOM 4153 C C . GLU B 1 70 ? -19.891 -4.887 19.641 1 82 70 GLU B C 1
ATOM 4155 O O . GLU B 1 70 ? -20.922 -5.301 20.172 1 82 70 GLU B O 1
ATOM 4160 N N . GLN B 1 71 ? -18.797 -4.941 20.203 1 80.38 71 GLN B N 1
ATOM 4161 C CA . GLN B 1 71 ? -18.625 -5.688 21.438 1 80.38 71 GLN B CA 1
ATOM 4162 C C . GLN B 1 71 ? -18.969 -4.828 22.656 1 80.38 71 GLN B C 1
ATOM 4164 O O . GLN B 1 71 ? -19.453 -5.336 23.672 1 80.38 71 GLN B O 1
ATOM 4169 N N . THR B 1 72 ? -18.625 -3.596 22.547 1 77.94 72 THR B N 1
ATOM 4170 C CA . THR B 1 72 ? -18.812 -2.732 23.719 1 77.94 72 THR B CA 1
ATOM 4171 C C . THR B 1 72 ? -20.172 -2.041 23.672 1 77.94 72 THR B C 1
ATOM 4173 O O . THR B 1 72 ? -20.656 -1.557 24.688 1 77.94 72 THR B O 1
ATOM 4176 N N . GLY B 1 73 ? -20.734 -1.882 22.453 1 77.12 73 GLY B N 1
ATOM 4177 C CA . GLY B 1 73 ? -22 -1.183 22.281 1 77.12 73 GLY B CA 1
ATOM 4178 C C . GLY B 1 73 ? -21.859 0.327 22.344 1 77.12 73 GLY B C 1
ATOM 4179 O O . GLY B 1 73 ? -22.859 1.049 22.375 1 77.12 73 GLY B O 1
ATOM 4180 N N . ILE B 1 74 ? -20.734 0.772 22.406 1 75.62 74 ILE B N 1
ATOM 4181 C CA . ILE B 1 74 ? -20.516 2.213 22.453 1 75.62 74 ILE B CA 1
ATOM 4182 C C . ILE B 1 74 ? -20.734 2.828 21.078 1 75.62 74 ILE B C 1
ATOM 4184 O O . ILE B 1 74 ? -20.156 2.373 20.094 1 75.62 74 ILE B O 1
ATOM 4188 N N . ASN B 1 75 ? -21.672 3.674 21.031 1 77.94 75 ASN B N 1
ATOM 4189 C CA . ASN B 1 75 ? -21.984 4.352 19.781 1 77.94 75 ASN B CA 1
ATOM 4190 C C . ASN B 1 75 ? -21.781 5.863 19.906 1 77.94 75 ASN B C 1
ATOM 4192 O O . ASN B 1 75 ? -22.531 6.535 20.609 1 77.94 75 ASN B O 1
ATOM 4196 N N . LEU B 1 76 ? -20.719 6.336 19.422 1 85 76 LEU B N 1
ATOM 4197 C CA . LEU B 1 76 ? -20.469 7.773 19.344 1 85 76 LEU B CA 1
ATOM 4198 C C . LEU B 1 76 ? -21.094 8.367 18.078 1 85 76 LEU B C 1
ATOM 4200 O O . LEU B 1 76 ? -20.984 7.777 17 1 85 76 LEU B O 1
ATOM 4204 N N . PRO B 1 77 ? -21.656 9.406 18.156 1 88.25 77 PRO B N 1
ATOM 4205 C CA . PRO B 1 77 ? -22.5 9.93 17.078 1 88.25 77 PRO B CA 1
ATOM 4206 C C . PRO B 1 77 ? -21.688 10.492 15.922 1 88.25 77 PRO B C 1
ATOM 4208 O O . PRO B 1 77 ? -22.203 10.641 14.812 1 88.25 77 PRO B O 1
ATOM 4211 N N . ALA B 1 78 ? -20.516 10.969 16.203 1 92.38 78 ALA B N 1
ATOM 4212 C CA . ALA B 1 78 ? -19.734 11.586 15.125 1 92.38 78 ALA B CA 1
ATOM 4213 C C . ALA B 1 78 ? -18.625 10.656 14.656 1 92.38 78 ALA B C 1
ATOM 4215 O O . ALA B 1 78 ? -17.922 10.055 15.469 1 92.38 78 ALA B O 1
ATOM 4216 N N . LEU B 1 79 ? -18.547 10.547 13.359 1 89.44 79 LEU B N 1
ATOM 4217 C CA . LEU B 1 79 ? -17.547 9.664 12.75 1 89.44 79 LEU B CA 1
ATOM 4218 C C . LEU B 1 79 ? -16.438 10.477 12.094 1 89.44 79 LEU B C 1
ATOM 4220 O O . LEU B 1 79 ? -16.719 11.414 11.344 1 89.44 79 LEU B O 1
ATOM 4224 N N . ASP B 1 80 ? -15.234 10.141 12.414 1 92.69 80 ASP B N 1
ATOM 4225 C CA . ASP B 1 80 ? -14.086 10.727 11.734 1 92.69 80 ASP B CA 1
ATOM 4226 C C . ASP B 1 80 ? -13.945 10.188 10.312 1 92.69 80 ASP B C 1
ATOM 4228 O O . ASP B 1 80 ? -13.648 9.008 10.125 1 92.69 80 ASP B O 1
ATOM 4232 N N . VAL B 1 81 ? -14.078 11.102 9.336 1 87.75 81 VAL B N 1
ATOM 4233 C CA . VAL B 1 81 ? -14.117 10.672 7.945 1 87.75 81 VAL B CA 1
ATOM 4234 C C . VAL B 1 81 ? -12.734 10.836 7.312 1 87.75 81 VAL B C 1
ATOM 4236 O O . VAL B 1 81 ? -12.539 10.5 6.145 1 87.75 81 VAL B O 1
ATOM 4239 N N . GLY B 1 82 ? -11.781 11.445 8.039 1 87.56 82 GLY B N 1
ATOM 4240 C CA . GLY B 1 82 ? -10.406 11.508 7.559 1 87.56 82 GLY B CA 1
ATOM 4241 C C . GLY B 1 82 ? -10.07 12.82 6.891 1 87.56 82 GLY B C 1
ATOM 4242 O O . GLY B 1 82 ? -10.961 13.609 6.562 1 87.56 82 GLY B O 1
ATOM 4243 N N . TRP B 1 83 ? -8.805 13 6.605 1 87.5 83 TRP B N 1
ATOM 4244 C CA . TRP B 1 83 ? -8.297 14.266 6.078 1 87.5 83 TRP B CA 1
ATOM 4245 C C . TRP B 1 83 ? -8.633 14.414 4.598 1 87.5 83 TRP B C 1
ATOM 4247 O O . TRP B 1 83 ? -8.883 15.523 4.117 1 87.5 83 TRP B O 1
ATOM 4257 N N . GLN B 1 84 ? -8.641 13.352 3.818 1 80.31 84 GLN B N 1
ATOM 4258 C CA . GLN B 1 84 ? -8.922 13.406 2.389 1 80.31 84 GLN B CA 1
ATOM 4259 C C . GLN B 1 84 ? -10.344 13.906 2.131 1 80.31 84 GLN B C 1
ATOM 4261 O O . GLN B 1 84 ? -10.57 14.719 1.231 1 80.31 84 GLN B O 1
ATOM 4266 N N . ALA B 1 85 ? -11.273 13.352 2.953 1 82.94 85 ALA B N 1
ATOM 4267 C CA . ALA B 1 85 ? -12.664 13.789 2.83 1 82.94 85 ALA B CA 1
ATOM 4268 C C . ALA B 1 85 ? -12.805 15.273 3.166 1 82.94 85 ALA B C 1
ATOM 4270 O O . ALA B 1 85 ? -13.547 16 2.5 1 82.94 85 ALA B O 1
ATOM 4271 N N . VAL B 1 86 ? -12.078 15.672 4.164 1 89.81 86 VAL B N 1
ATOM 4272 C CA . VAL B 1 86 ? -12.141 17.062 4.586 1 89.81 86 VAL B CA 1
ATOM 4273 C C . VAL B 1 86 ? -11.555 17.969 3.496 1 89.81 86 VAL B C 1
ATOM 4275 O O . VAL B 1 86 ? -12.094 19.031 3.209 1 89.81 86 VAL B O 1
ATOM 4278 N N . ALA B 1 87 ? -10.469 17.516 2.916 1 86.88 87 ALA B N 1
ATOM 4279 C CA . ALA B 1 87 ? -9.852 18.281 1.835 1 86.88 87 ALA B CA 1
ATOM 4280 C C . ALA B 1 87 ? -10.812 18.438 0.653 1 86.88 87 ALA B C 1
ATOM 4282 O O . ALA B 1 87 ? -10.93 19.516 0.067 1 86.88 87 ALA B O 1
ATOM 4283 N N . SER B 1 88 ? -11.508 17.359 0.333 1 81.25 88 SER B N 1
ATOM 4284 C CA . SER B 1 88 ? -12.477 17.375 -0.76 1 81.25 88 SER B CA 1
ATOM 4285 C C . SER B 1 88 ? -13.609 18.359 -0.475 1 81.25 88 SER B C 1
ATOM 4287 O O . SER B 1 88 ? -14.023 19.109 -1.359 1 81.25 88 SER B O 1
ATOM 4289 N N . VAL B 1 89 ? -14.039 18.344 0.712 1 85.25 89 VAL B N 1
ATOM 4290 C CA . VAL B 1 89 ? -15.117 19.25 1.104 1 85.25 89 VAL B CA 1
ATOM 4291 C C . VAL B 1 89 ? -14.617 20.688 1.065 1 85.25 89 VAL B C 1
ATOM 4293 O O . VAL B 1 89 ? -15.289 21.578 0.525 1 85.25 89 VAL B O 1
ATOM 4296 N N . ALA B 1 90 ? -13.438 20.875 1.614 1 88.38 90 ALA B N 1
ATOM 4297 C CA . ALA B 1 90 ? -12.883 22.219 1.702 1 88.38 90 ALA B CA 1
ATOM 4298 C C . ALA B 1 90 ? -12.711 22.828 0.316 1 88.38 90 ALA B C 1
ATOM 4300 O O . ALA B 1 90 ? -13.086 23.984 0.09 1 88.38 90 ALA B O 1
ATOM 4301 N N . TYR B 1 91 ? -12.305 22.141 -0.602 1 83.12 91 TYR B N 1
ATOM 4302 C CA . TYR B 1 91 ? -12.016 22.672 -1.933 1 83.12 91 TYR B CA 1
ATOM 4303 C C . TYR B 1 91 ? -13.273 22.703 -2.789 1 83.12 91 TYR B C 1
ATOM 4305 O O . TYR B 1 91 ? -13.281 23.312 -3.861 1 83.12 91 TYR B O 1
ATOM 4313 N N . SER B 1 92 ? -14.344 22.094 -2.305 1 79.06 92 SER B N 1
ATOM 4314 C CA . SER B 1 92 ? -15.602 22.094 -3.049 1 79.06 92 SER B CA 1
ATOM 4315 C C . SER B 1 92 ? -16.484 23.25 -2.629 1 79.06 92 SER B C 1
ATOM 4317 O O . SER B 1 92 ? -17.5 23.531 -3.271 1 79.06 92 SER B O 1
ATOM 4319 N N . THR B 1 93 ? -16.125 23.891 -1.55 1 83.19 93 THR B N 1
ATOM 4320 C CA . THR B 1 93 ? -16.891 25.047 -1.119 1 83.19 93 THR B CA 1
ATOM 4321 C C . THR B 1 93 ? -16.531 26.281 -1.935 1 83.19 93 THR B C 1
ATOM 4323 O O . THR B 1 93 ? -15.422 26.375 -2.463 1 83.19 93 THR B O 1
ATOM 4326 N N . ASP B 1 94 ? -17.469 27.219 -2.027 1 81.5 94 ASP B N 1
ATOM 4327 C CA . ASP B 1 94 ? -17.203 28.453 -2.754 1 81.5 94 ASP B CA 1
ATOM 4328 C C . ASP B 1 94 ? -16.078 29.234 -2.104 1 81.5 94 ASP B C 1
ATOM 4330 O O . ASP B 1 94 ? -15.203 29.781 -2.795 1 81.5 94 ASP B O 1
ATOM 4334 N N . ILE B 1 95 ? -16.094 29.281 -0.853 1 86.62 95 ILE B N 1
ATOM 4335 C CA . ILE B 1 95 ? -15.086 30.047 -0.116 1 86.62 95 ILE B CA 1
ATOM 4336 C C . ILE B 1 95 ? -13.719 29.391 -0.296 1 86.62 95 ILE B C 1
ATOM 4338 O O . ILE B 1 95 ? -12.695 30.078 -0.372 1 86.62 95 ILE B O 1
ATOM 4342 N N . GLY B 1 96 ? -13.672 28.109 -0.245 1 86.06 96 GLY B N 1
ATOM 4343 C CA . GLY B 1 96 ? -12.43 27.391 -0.452 1 86.06 96 GLY B CA 1
ATOM 4344 C C . GLY B 1 96 ? -11.805 27.656 -1.808 1 86.06 96 GLY B C 1
ATOM 4345 O O . GLY B 1 96 ? -10.594 27.859 -1.906 1 86.06 96 GLY B O 1
ATOM 4346 N N . MET B 1 97 ? -12.602 27.703 -2.764 1 78.88 97 MET B N 1
ATOM 4347 C CA . MET B 1 97 ? -12.109 27.953 -4.113 1 78.88 97 MET B CA 1
ATOM 4348 C C . MET B 1 97 ? -11.531 29.359 -4.223 1 78.88 97 MET B C 1
ATOM 4350 O O . MET B 1 97 ? -10.492 29.562 -4.859 1 78.88 97 MET B O 1
ATOM 4354 N N . MET B 1 98 ? -12.211 30.25 -3.643 1 85.06 98 MET B N 1
ATOM 4355 C CA . MET B 1 98 ? -11.727 31.625 -3.646 1 85.06 98 MET B CA 1
ATOM 4356 C C . MET B 1 98 ? -10.398 31.734 -2.906 1 85.06 98 MET B C 1
ATOM 4358 O O . MET B 1 98 ? -9.523 32.5 -3.311 1 85.06 98 MET B O 1
ATOM 4362 N N . PHE B 1 99 ? -10.312 30.969 -1.919 1 89.06 99 PHE B N 1
ATOM 4363 C CA . PHE B 1 99 ? -9.117 31.078 -1.087 1 89.06 99 PHE B CA 1
ATOM 4364 C C . PHE B 1 99 ? -7.902 30.516 -1.813 1 89.06 99 PHE B C 1
ATOM 4366 O O . PHE B 1 99 ? -6.766 30.891 -1.512 1 89.06 99 PHE B O 1
ATOM 4373 N N . ILE B 1 100 ? -8.078 29.594 -2.674 1 78.88 100 ILE B N 1
ATOM 4374 C CA . ILE B 1 100 ? -6.945 29.062 -3.428 1 78.88 100 ILE B CA 1
ATOM 4375 C C . ILE B 1 100 ? -6.18 30.219 -4.086 1 78.88 100 ILE B C 1
ATOM 4377 O O . ILE B 1 100 ? -4.953 30.281 -3.984 1 78.88 100 ILE B O 1
ATOM 4381 N N . GLY B 1 101 ? -6.859 31.078 -4.746 1 78.5 101 GLY B N 1
ATOM 4382 C CA . GLY B 1 101 ? -6.234 32.219 -5.379 1 78.5 101 GLY B CA 1
ATOM 4383 C C . GLY B 1 101 ? -5.738 33.25 -4.383 1 78.5 101 GLY B C 1
ATOM 4384 O O . GLY B 1 101 ? -4.57 33.656 -4.422 1 78.5 101 GLY B O 1
ATOM 4385 N N . VAL B 1 102 ? -6.617 33.594 -3.441 1 88.44 102 VAL B N 1
ATOM 4386 C CA . VAL B 1 102 ? -6.305 34.656 -2.467 1 88.44 102 VAL B CA 1
ATOM 4387 C C . VAL B 1 102 ? -5.168 34.188 -1.558 1 88.44 102 VAL B C 1
ATOM 4389 O O . VAL B 1 102 ? -4.262 34.938 -1.237 1 88.44 102 VAL B O 1
ATOM 4392 N N . GLY B 1 103 ? -5.289 32.938 -1.14 1 89.31 103 GLY B N 1
ATOM 4393 C CA . GLY B 1 103 ? -4.258 32.375 -0.282 1 89.31 103 GLY B CA 1
ATOM 4394 C C . GLY B 1 103 ? -2.889 32.344 -0.938 1 89.31 103 GLY B C 1
ATOM 4395 O O . GLY B 1 103 ? -1.885 32.688 -0.311 1 89.31 103 GLY B O 1
ATOM 4396 N N . LEU B 1 104 ? -2.863 31.891 -2.162 1 84.56 104 LEU B N 1
ATOM 4397 C CA . LEU B 1 104 ? -1.608 31.828 -2.9 1 84.56 104 LEU B CA 1
ATOM 4398 C C . LEU B 1 104 ? -0.967 33.219 -3.02 1 84.56 104 LEU B C 1
ATOM 4400 O O . LEU B 1 104 ? 0.231 33.375 -2.77 1 84.56 104 LEU B O 1
ATOM 4404 N N . ILE B 1 105 ? -1.708 34.188 -3.469 1 88.5 105 ILE B N 1
ATOM 4405 C CA . ILE B 1 105 ? -1.205 35.531 -3.607 1 88.5 105 ILE B CA 1
ATOM 4406 C C . ILE B 1 105 ? -0.707 36.062 -2.256 1 88.5 105 ILE B C 1
ATOM 4408 O O . ILE B 1 105 ? 0.377 36.625 -2.166 1 88.5 105 ILE B O 1
ATOM 4412 N N . PHE B 1 106 ? -1.502 35.875 -1.236 1 94.38 106 PHE B N 1
ATOM 4413 C CA . PHE B 1 106 ? -1.146 36.281 0.115 1 94.38 106 PHE B CA 1
ATOM 4414 C C . PHE B 1 106 ? 0.175 35.656 0.544 1 94.38 106 PHE B C 1
ATOM 4416 O O . PHE B 1 106 ? 1.053 36.344 1.067 1 94.38 106 PHE B O 1
ATOM 4423 N N . GLN B 1 107 ? 0.347 34.406 0.311 1 92.81 107 GLN B N 1
ATOM 4424 C CA . GLN B 1 107 ? 1.535 33.656 0.718 1 92.81 107 GLN B CA 1
ATOM 4425 C C . GLN B 1 107 ? 2.77 34.125 -0.039 1 92.81 107 GLN B C 1
ATOM 4427 O O . GLN B 1 107 ? 3.859 34.219 0.53 1 92.81 107 GLN B O 1
ATOM 4432 N N . ILE B 1 108 ? 2.607 34.406 -1.274 1 87.19 108 ILE B N 1
ATOM 4433 C CA . ILE B 1 108 ? 3.709 34.938 -2.074 1 87.19 108 ILE B CA 1
ATOM 4434 C C . ILE B 1 108 ? 4.09 36.312 -1.574 1 87.19 108 ILE B C 1
ATOM 4436 O O . ILE B 1 108 ? 5.273 36.625 -1.409 1 87.19 108 ILE B O 1
ATOM 4440 N N . VAL B 1 109 ? 3.1 37.125 -1.313 1 92.25 109 VAL B N 1
ATOM 4441 C CA . VAL B 1 109 ? 3.33 38.5 -0.887 1 92.25 109 VAL B CA 1
ATOM 4442 C C . VAL B 1 109 ? 4.059 38.5 0.454 1 92.25 109 VAL B C 1
ATOM 4444 O O . VAL B 1 109 ? 5.035 39.25 0.631 1 92.25 109 VAL B O 1
ATOM 4447 N N . ILE B 1 110 ? 3.592 37.75 1.421 1 93.06 110 ILE B N 1
ATOM 4448 C CA . ILE B 1 110 ? 4.195 37.781 2.75 1 93.06 110 ILE B CA 1
ATOM 4449 C C . ILE B 1 110 ? 5.629 37.25 2.674 1 93.06 110 ILE B C 1
ATOM 4451 O O . ILE B 1 110 ? 6.484 37.656 3.463 1 93.06 110 ILE B O 1
ATOM 4455 N N . PHE B 1 111 ? 5.898 36.375 1.745 1 88.81 111 PHE B N 1
ATOM 4456 C CA . PHE B 1 111 ? 7.262 35.906 1.537 1 88.81 111 PHE B CA 1
ATOM 4457 C C . PHE B 1 111 ? 8.133 37 0.945 1 88.81 111 PHE B C 1
ATOM 4459 O O . PHE B 1 111 ? 9.266 37.219 1.393 1 88.81 111 PHE B O 1
ATOM 4466 N N . LEU B 1 112 ? 7.609 37.719 -0.021 1 86.38 112 LEU B N 1
ATOM 4467 C CA . LEU B 1 112 ? 8.359 38.75 -0.727 1 86.38 112 LEU B CA 1
ATOM 4468 C C . LEU B 1 112 ? 8.641 39.938 0.189 1 86.38 112 LEU B C 1
ATOM 4470 O O . LEU B 1 112 ? 9.695 40.594 0.083 1 86.38 112 LEU B O 1
ATOM 4474 N N . VAL B 1 113 ? 7.684 40.219 1.089 1 90.19 113 VAL B N 1
ATOM 4475 C CA . VAL B 1 113 ? 7.859 41.375 1.977 1 90.19 113 VAL B CA 1
ATOM 4476 C C . VAL B 1 113 ? 8.656 40.938 3.209 1 90.19 113 VAL B C 1
ATOM 4478 O O . VAL B 1 113 ? 8.805 41.719 4.156 1 90.19 113 VAL B O 1
ATOM 4481 N N . LYS B 1 114 ? 9.078 39.719 3.357 1 88.69 114 LYS B N 1
ATOM 4482 C CA . LYS B 1 114 ? 10.031 39.188 4.328 1 88.69 114 LYS B CA 1
ATOM 4483 C C . LYS B 1 114 ? 9.391 39.062 5.711 1 88.69 114 LYS B C 1
ATOM 4485 O O . LYS B 1 114 ? 10.062 39.25 6.73 1 88.69 114 LYS B O 1
ATOM 4490 N N . ILE B 1 115 ? 8.102 38.906 5.66 1 91.31 115 ILE B N 1
ATOM 4491 C CA . ILE B 1 115 ? 7.426 38.594 6.91 1 91.31 115 ILE B CA 1
ATOM 4492 C C . ILE B 1 115 ? 7.84 37.188 7.379 1 91.31 115 ILE B C 1
ATOM 4494 O O . ILE B 1 115 ? 7.949 36.938 8.578 1 91.31 115 ILE B O 1
ATOM 4498 N N . THR B 1 116 ? 8.055 36.312 6.402 1 92.31 116 THR B N 1
ATOM 4499 C CA . THR B 1 116 ? 8.508 34.969 6.684 1 92.31 116 THR B CA 1
ATOM 4500 C C . THR B 1 116 ? 9.586 34.531 5.688 1 92.31 116 THR B C 1
ATOM 4502 O O . THR B 1 116 ? 9.664 35.062 4.582 1 92.31 116 THR B O 1
ATOM 4505 N N . ASP B 1 117 ? 10.422 33.625 6.125 1 89.31 117 ASP B N 1
ATOM 4506 C CA . ASP B 1 117 ? 11.453 33.062 5.262 1 89.31 117 ASP B CA 1
ATOM 4507 C C . ASP B 1 117 ? 11.008 31.75 4.641 1 89.31 117 ASP B C 1
ATOM 4509 O O . ASP B 1 117 ? 11.742 31.156 3.852 1 89.31 117 ASP B O 1
ATOM 4513 N N . ILE B 1 118 ? 9.812 31.344 4.996 1 92.25 118 ILE B N 1
ATOM 4514 C CA . ILE B 1 118 ? 9.297 30.062 4.508 1 92.25 118 ILE B CA 1
ATOM 4515 C C . ILE B 1 118 ? 8.484 30.297 3.232 1 92.25 118 ILE B C 1
ATOM 4517 O O . ILE B 1 118 ? 7.562 31.109 3.215 1 92.25 118 ILE B O 1
ATOM 4521 N N . PHE B 1 119 ? 8.852 29.688 2.197 1 89.25 119 PHE B N 1
ATOM 4522 C CA . PHE B 1 119 ? 8.078 29.719 0.96 1 89.25 119 PHE B CA 1
ATOM 4523 C C . PHE B 1 119 ? 6.945 28.688 1.012 1 89.25 119 PHE B C 1
ATOM 4525 O O . PHE B 1 119 ? 7.105 27.562 0.568 1 89.25 119 PHE B O 1
ATOM 4532 N N . GLN B 1 120 ? 5.785 29.141 1.354 1 91.38 120 GLN B N 1
ATOM 4533 C CA . GLN B 1 120 ? 4.648 28.297 1.694 1 91.38 120 GLN B CA 1
ATOM 4534 C C . GLN B 1 120 ? 4.012 27.703 0.441 1 91.38 120 GLN B C 1
ATOM 4536 O O . GLN B 1 120 ? 3.42 26.625 0.492 1 91.38 120 GLN B O 1
ATOM 4541 N N . PRO B 1 121 ? 4.051 28.344 -0.696 1 83.81 121 PRO B N 1
ATOM 4542 C CA . PRO B 1 121 ? 3.354 27.844 -1.883 1 83.81 121 PRO B CA 1
ATOM 4543 C C . PRO B 1 121 ? 3.861 26.469 -2.332 1 83.81 121 PRO B C 1
ATOM 4545 O O . PRO B 1 121 ? 3.174 25.766 -3.074 1 83.81 121 PRO B O 1
ATOM 4548 N N . SER B 1 122 ? 5.027 26.094 -1.931 1 82.81 122 SER B N 1
ATOM 4549 C CA . SER B 1 122 ? 5.551 24.766 -2.287 1 82.81 122 SER B CA 1
ATOM 4550 C C . SER B 1 122 ? 4.719 23.656 -1.66 1 82.81 122 SER B C 1
ATOM 4552 O O . SER B 1 122 ? 4.793 22.5 -2.086 1 82.81 122 SER B O 1
ATOM 4554 N N . ASP B 1 123 ? 3.959 23.906 -0.707 1 85.5 123 ASP B N 1
ATOM 4555 C CA . ASP B 1 123 ? 3.031 22.969 -0.083 1 85.5 123 ASP B CA 1
ATOM 4556 C C . ASP B 1 123 ? 1.609 23.516 -0.075 1 85.5 123 ASP B C 1
ATOM 4558 O O . ASP B 1 123 ? 0.924 23.469 0.948 1 85.5 123 ASP B O 1
ATOM 4562 N N . LEU B 1 124 ? 1.223 23.969 -1.187 1 78 124 LEU B N 1
ATOM 4563 C CA . LEU B 1 124 ? -0.034 24.688 -1.363 1 78 124 LEU B CA 1
ATOM 4564 C C . LEU B 1 124 ? -1.226 23.781 -1.089 1 78 124 LEU B C 1
ATOM 4566 O O . LEU B 1 124 ? -2.277 24.25 -0.641 1 78 124 LEU B O 1
ATOM 4570 N N . TRP B 1 125 ? -1.052 22.516 -1.266 1 78.69 125 TRP B N 1
ATOM 4571 C CA . TRP B 1 125 ? -2.162 21.578 -1.143 1 78.69 125 TRP B CA 1
ATOM 4572 C C . TRP B 1 125 ? -2.693 21.547 0.287 1 78.69 125 TRP B C 1
ATOM 4574 O O . TRP B 1 125 ? -3.887 21.328 0.509 1 78.69 125 TRP B O 1
ATOM 4584 N N . ASN B 1 126 ? -1.893 21.844 1.238 1 87.56 126 ASN B N 1
ATOM 4585 C CA . ASN B 1 126 ? -2.295 21.766 2.639 1 87.56 126 ASN B CA 1
ATOM 4586 C C . ASN B 1 126 ? -3.088 23 3.061 1 87.56 126 ASN B C 1
ATOM 4588 O O . ASN B 1 126 ? -3.547 23.094 4.199 1 87.56 126 ASN B O 1
ATOM 4592 N N . ASN B 1 127 ? -3.418 23.844 2.146 1 89.44 127 ASN B N 1
ATOM 4593 C CA . ASN B 1 127 ? -4.227 25.016 2.441 1 89.44 127 ASN B CA 1
ATOM 4594 C C . ASN B 1 127 ? -5.66 24.641 2.807 1 89.44 127 ASN B C 1
ATOM 4596 O O . ASN B 1 127 ? -6.387 25.438 3.404 1 89.44 127 ASN B O 1
ATOM 4600 N N . TYR B 1 128 ? -6.031 23.438 2.488 1 90.62 128 TYR B N 1
ATOM 4601 C CA . TYR B 1 128 ? -7.371 22.984 2.859 1 90.62 128 TYR B CA 1
ATOM 4602 C C . TYR B 1 128 ? -7.562 23.031 4.371 1 90.62 128 TYR B C 1
ATOM 4604 O O . TYR B 1 128 ? -8.672 23.25 4.855 1 90.62 128 TYR B O 1
ATOM 4612 N N . SER B 1 129 ? -6.418 22.906 5.109 1 94.38 129 SER B N 1
ATOM 4613 C CA . SER B 1 129 ? -6.461 22.922 6.566 1 94.38 129 SER B CA 1
ATOM 4614 C C . SER B 1 129 ? -6.738 24.312 7.105 1 94.38 129 SER B C 1
ATOM 4616 O O . SER B 1 129 ? -7.109 24.484 8.273 1 94.38 129 SER B O 1
ATOM 4618 N N . ILE B 1 130 ? -6.59 25.297 6.289 1 95.62 130 ILE B N 1
ATOM 4619 C CA . ILE B 1 130 ? -6.922 26.672 6.641 1 95.62 130 ILE B CA 1
ATOM 4620 C C . ILE B 1 130 ? -8.336 27 6.16 1 95.62 130 ILE B C 1
ATOM 4622 O O . ILE B 1 130 ? -9.109 27.625 6.887 1 95.62 130 ILE B O 1
ATOM 4626 N N . ILE B 1 131 ? -8.664 26.5 5.023 1 94.44 131 ILE B N 1
ATOM 4627 C CA . ILE B 1 131 ? -9.938 26.781 4.363 1 94.44 131 ILE B CA 1
ATOM 4628 C C . ILE B 1 131 ? -11.094 26.297 5.238 1 94.44 131 ILE B C 1
ATOM 4630 O O . ILE B 1 131 ? -12.141 26.953 5.312 1 94.44 131 ILE B O 1
ATOM 4634 N N . VAL B 1 132 ? -10.914 25.234 5.902 1 94.81 132 VAL B N 1
ATOM 4635 C CA . VAL B 1 132 ? -11.984 24.625 6.68 1 94.81 132 VAL B CA 1
ATOM 4636 C C . VAL B 1 132 ? -12.438 25.578 7.777 1 94.81 132 VAL B C 1
ATOM 4638 O O . VAL B 1 132 ? -13.633 25.656 8.094 1 94.81 132 VAL B O 1
ATOM 4641 N N . TRP B 1 133 ? -11.586 26.281 8.359 1 96.31 133 TRP B N 1
ATOM 4642 C CA . TRP B 1 133 ? -11.93 27.188 9.445 1 96.31 133 TRP B CA 1
ATOM 4643 C C . TRP B 1 133 ? -12.742 28.375 8.93 1 96.31 133 TRP B C 1
ATOM 4645 O O . TRP B 1 133 ? -13.688 28.828 9.578 1 96.31 133 TRP B O 1
ATOM 4655 N N . GLY B 1 134 ? -12.328 28.906 7.824 1 96.06 134 GLY B N 1
ATOM 4656 C CA . GLY B 1 134 ? -13.125 29.953 7.203 1 96.06 134 GLY B CA 1
ATOM 4657 C C . GLY B 1 134 ? -14.516 29.484 6.812 1 96.06 134 GLY B C 1
ATOM 4658 O O . GLY B 1 134 ? -15.492 30.234 6.961 1 96.06 134 GLY B O 1
ATOM 4659 N N . SER B 1 135 ? -14.602 28.281 6.301 1 93.88 135 SER B N 1
ATOM 4660 C CA . SER B 1 135 ? -15.883 27.703 5.91 1 93.88 135 SER B CA 1
ATOM 4661 C C . SER B 1 135 ? -16.812 27.531 7.113 1 93.88 135 SER B C 1
ATOM 4663 O O . SER B 1 135 ? -18.016 27.734 7.008 1 93.88 135 SER B O 1
ATOM 4665 N N . LEU B 1 136 ? -16.234 27.156 8.227 1 94.56 136 LEU B N 1
ATOM 4666 C CA . LEU B 1 136 ? -17 27.016 9.445 1 94.56 136 LEU B CA 1
ATOM 4667 C C . LEU B 1 136 ? -17.594 28.359 9.875 1 94.56 136 LEU B C 1
ATOM 4669 O O . LEU B 1 136 ? -18.797 28.438 10.18 1 94.56 136 LEU B O 1
ATOM 4673 N N . LEU B 1 137 ? -16.766 29.328 9.898 1 96.12 137 LEU B N 1
ATOM 4674 C CA . LEU B 1 137 ? -17.234 30.656 10.297 1 96.12 137 LEU B CA 1
ATOM 4675 C C . LEU B 1 137 ? -18.297 31.172 9.328 1 96.12 137 LEU B C 1
ATOM 4677 O O . LEU B 1 137 ? -19.297 31.75 9.758 1 96.12 137 LEU B O 1
ATOM 4681 N N . TYR B 1 138 ? -18.078 30.953 8.109 1 94.75 138 TYR B N 1
ATOM 4682 C CA . TYR B 1 138 ? -19.031 31.406 7.098 1 94.75 138 TYR B CA 1
ATOM 4683 C C . TYR B 1 138 ? -20.359 30.703 7.258 1 94.75 138 TYR B C 1
ATOM 4685 O O . TYR B 1 138 ? -21.422 31.328 7.078 1 94.75 138 TYR B O 1
ATOM 4693 N N . GLN B 1 139 ? -20.344 29.5 7.488 1 91.69 139 GLN B N 1
ATOM 4694 C CA . GLN B 1 139 ? -21.562 28.719 7.664 1 91.69 139 GLN B CA 1
ATOM 4695 C C . GLN B 1 139 ? -22.375 29.234 8.844 1 91.69 139 GLN B C 1
ATOM 4697 O O . GLN B 1 139 ? -23.609 29.234 8.805 1 91.69 139 GLN B O 1
ATOM 4702 N N . ILE B 1 140 ? -21.734 29.656 9.875 1 93.81 140 ILE B N 1
ATOM 4703 C CA . ILE B 1 140 ? -22.406 30.062 11.102 1 93.81 140 ILE B CA 1
ATOM 4704 C C . ILE B 1 140 ? -22.844 31.531 10.992 1 93.81 140 ILE B C 1
ATOM 4706 O O . ILE B 1 140 ? -23.969 31.875 11.344 1 93.81 140 ILE B O 1
ATOM 4710 N N . LYS B 1 141 ? -21.984 32.406 10.461 1 95.06 141 LYS B N 1
ATOM 4711 C CA . LYS B 1 141 ? -22.219 33.844 10.523 1 95.06 141 LYS B CA 1
ATOM 4712 C C . LYS B 1 141 ? -22.625 34.406 9.156 1 95.06 141 LYS B C 1
ATOM 4714 O O . LYS B 1 141 ? -23.141 35.5 9.055 1 95.06 141 LYS B O 1
ATOM 4719 N N . GLY B 1 142 ? -22.266 33.719 8.109 1 93.25 142 GLY B N 1
ATOM 4720 C CA . GLY B 1 142 ? -22.594 34.156 6.77 1 93.25 142 GLY B CA 1
ATOM 4721 C C . GLY B 1 142 ? -21.797 35.375 6.328 1 93.25 142 GLY B C 1
ATOM 4722 O O . GLY B 1 142 ? -22.234 36.094 5.438 1 93.25 142 GLY B O 1
ATOM 4723 N N . ASN B 1 143 ? -20.781 35.688 6.949 1 94.75 143 ASN B N 1
ATOM 4724 C CA . ASN B 1 143 ? -19.953 36.844 6.633 1 94.75 143 ASN B CA 1
ATOM 4725 C C . ASN B 1 143 ? -18.672 36.438 5.91 1 94.75 143 ASN B C 1
ATOM 4727 O O . ASN B 1 143 ? -17.75 35.875 6.52 1 94.75 143 ASN B O 1
ATOM 4731 N N . LEU B 1 144 ? -18.594 36.75 4.676 1 94.38 144 LEU B N 1
ATOM 4732 C CA . LEU B 1 144 ? -17.484 36.344 3.812 1 94.38 144 LEU B CA 1
ATOM 4733 C C . LEU B 1 144 ? -16.203 37.062 4.176 1 94.38 144 LEU B C 1
ATOM 4735 O O . LEU B 1 144 ? -15.125 36.469 4.211 1 94.38 144 LEU B O 1
ATOM 4739 N N . VAL B 1 145 ? -16.266 38.281 4.422 1 94.81 145 VAL B N 1
ATOM 4740 C CA . VAL B 1 145 ? -15.094 39.125 4.688 1 94.81 145 VAL B CA 1
ATOM 4741 C C . VAL B 1 145 ? -14.398 38.625 5.961 1 94.81 145 VAL B C 1
ATOM 4743 O O . VAL B 1 145 ? -13.18 38.406 5.965 1 94.81 145 VAL B O 1
ATOM 4746 N N . ILE B 1 146 ? -15.156 38.5 7.031 1 96.06 146 ILE B N 1
ATOM 4747 C CA . ILE B 1 146 ? -14.57 38.062 8.297 1 96.06 146 ILE B CA 1
ATOM 4748 C C . ILE B 1 146 ? -14.008 36.656 8.156 1 96.06 146 ILE B C 1
ATOM 4750 O O . ILE B 1 146 ? -13.008 36.312 8.789 1 96.06 146 ILE B O 1
ATOM 4754 N N . SER B 1 147 ? -14.648 35.812 7.336 1 97.06 147 SER B N 1
ATOM 4755 C CA . SER B 1 147 ? -14.141 34.469 7.082 1 97.06 147 SER B CA 1
ATOM 4756 C C . SER B 1 147 ? -12.766 34.531 6.422 1 97.06 147 SER B C 1
ATOM 4758 O O . SER B 1 147 ? -11.875 33.75 6.781 1 97.06 147 SER B O 1
ATOM 4760 N N . PHE B 1 148 ? -12.609 35.375 5.461 1 96.88 148 PHE B N 1
ATOM 4761 C CA . PHE B 1 148 ? -11.32 35.5 4.789 1 96.88 148 PHE B CA 1
ATOM 4762 C C . PHE B 1 148 ? -10.266 36.062 5.742 1 96.88 148 PHE B C 1
ATOM 4764 O O . PHE B 1 148 ? -9.117 35.625 5.727 1 96.88 148 PHE B O 1
ATOM 4771 N N . VAL B 1 149 ? -10.648 37.031 6.543 1 97.19 149 VAL B N 1
ATOM 4772 C CA . VAL B 1 149 ? -9.719 37.594 7.527 1 97.19 149 VAL B CA 1
ATOM 4773 C C . VAL B 1 149 ? -9.258 36.5 8.477 1 97.19 149 VAL B C 1
ATOM 4775 O O . VAL B 1 149 ? -8.078 36.406 8.828 1 97.19 149 VAL B O 1
ATOM 4778 N N . LEU B 1 150 ? -10.188 35.688 8.898 1 97.88 150 LEU B N 1
ATOM 4779 C CA . LEU B 1 150 ? -9.867 34.562 9.773 1 97.88 150 LEU B CA 1
ATOM 4780 C C . LEU B 1 150 ? -8.859 33.625 9.109 1 97.88 150 LEU B C 1
ATOM 4782 O O . LEU B 1 150 ? -7.855 33.25 9.719 1 97.88 150 LEU B O 1
ATOM 4786 N N . MET B 1 151 ? -9.094 33.219 7.855 1 97.75 151 MET B N 1
ATOM 4787 C CA . MET B 1 151 ? -8.219 32.281 7.152 1 97.75 151 MET B CA 1
ATOM 4788 C C . MET B 1 151 ? -6.82 32.875 6.988 1 97.75 151 MET B C 1
ATOM 4790 O O . MET B 1 151 ? -5.828 32.188 7.203 1 97.75 151 MET B O 1
ATOM 4794 N N . LEU B 1 152 ? -6.77 34.125 6.605 1 97.75 152 LEU B N 1
ATOM 4795 C CA . LEU B 1 152 ? -5.477 34.75 6.434 1 97.75 152 LEU B CA 1
ATOM 4796 C C . LEU B 1 152 ? -4.738 34.875 7.77 1 97.75 152 LEU B C 1
ATOM 4798 O O . LEU B 1 152 ? -3.521 34.688 7.824 1 97.75 152 LEU B O 1
ATOM 4802 N N . PHE B 1 153 ? -5.488 35.188 8.805 1 98 153 PHE B N 1
ATOM 4803 C CA . PHE B 1 153 ? -4.891 35.312 10.125 1 98 153 PHE B CA 1
ATOM 4804 C C . PHE B 1 153 ? -4.387 33.938 10.602 1 98 153 PHE B C 1
ATOM 4806 O O . PHE B 1 153 ? -3.281 33.844 11.141 1 98 153 PHE B O 1
ATOM 4813 N N . VAL B 1 154 ? -5.203 32.906 10.461 1 97.38 154 VAL B N 1
ATOM 4814 C CA . VAL B 1 154 ? -4.785 31.562 10.836 1 97.38 154 VAL B CA 1
ATOM 4815 C C . VAL B 1 154 ? -3.523 31.172 10.062 1 97.38 154 VAL B C 1
ATOM 4817 O O . VAL B 1 154 ? -2.623 30.531 10.609 1 97.38 154 VAL B O 1
ATOM 4820 N N . ASN B 1 155 ? -3.451 31.531 8.789 1 97.06 155 ASN B N 1
ATOM 4821 C CA . ASN B 1 155 ? -2.264 31.281 7.984 1 97.06 155 ASN B CA 1
ATOM 4822 C C . ASN B 1 155 ? -1.023 31.922 8.594 1 97.06 155 ASN B C 1
ATOM 4824 O O . ASN B 1 155 ? 0.041 31.312 8.648 1 97.06 155 ASN B O 1
ATOM 4828 N N . LEU B 1 156 ? -1.169 33.156 9.023 1 97.5 156 LEU B N 1
ATOM 4829 C CA . LEU B 1 156 ? -0.058 33.875 9.648 1 97.5 156 LEU B CA 1
ATOM 4830 C C . LEU B 1 156 ? 0.379 33.156 10.93 1 97.5 156 LEU B C 1
ATOM 4832 O O . LEU B 1 156 ? 1.577 33.031 11.195 1 97.5 156 LEU B O 1
ATOM 4836 N N . VAL B 1 157 ? -0.573 32.75 11.711 1 97.62 157 VAL B N 1
ATOM 4837 C CA . VAL B 1 157 ? -0.272 32.062 12.969 1 97.62 157 VAL B CA 1
ATOM 4838 C C . VAL B 1 157 ? 0.462 30.766 12.68 1 97.62 157 VAL B C 1
ATOM 4840 O O . VAL B 1 157 ? 1.456 30.453 13.336 1 97.62 157 VAL B O 1
ATOM 4843 N N . VAL B 1 158 ? 0.004 30 11.727 1 96 158 VAL B N 1
ATOM 4844 C CA . VAL B 1 158 ? 0.604 28.734 11.336 1 96 158 VAL B CA 1
ATOM 4845 C C . VAL B 1 158 ? 2.053 28.953 10.914 1 96 158 VAL B C 1
ATOM 4847 O O . VAL B 1 158 ? 2.943 28.188 11.289 1 96 158 VAL B O 1
ATOM 4850 N N . LEU B 1 159 ? 2.303 29.969 10.172 1 96.12 159 LEU B N 1
ATOM 4851 C CA . LEU B 1 159 ? 3.646 30.266 9.688 1 96.12 159 LEU B CA 1
ATOM 4852 C C . LEU B 1 159 ? 4.574 30.625 10.844 1 96.12 159 LEU B C 1
ATOM 4854 O O . LEU B 1 159 ? 5.742 30.234 10.852 1 96.12 159 LEU B O 1
ATOM 4858 N N . LEU B 1 160 ? 4.07 31.422 11.742 1 97.06 160 LEU B N 1
ATOM 4859 C CA . LEU B 1 160 ? 4.871 31.766 12.914 1 97.06 160 LEU B CA 1
ATOM 4860 C C . LEU B 1 160 ? 5.262 30.516 13.695 1 97.06 160 LEU B C 1
ATOM 4862 O O . LEU B 1 160 ? 6.426 30.344 14.062 1 97.06 160 LEU B O 1
ATOM 4866 N N . LEU B 1 161 ? 4.324 29.672 13.938 1 97.56 161 LEU B N 1
ATOM 4867 C CA . LEU B 1 161 ? 4.57 28.438 14.688 1 97.56 161 LEU B CA 1
ATOM 4868 C C . LEU B 1 161 ? 5.527 27.531 13.93 1 97.56 161 LEU B C 1
ATOM 4870 O O . LEU B 1 161 ? 6.387 26.875 14.539 1 97.56 161 LEU B O 1
ATOM 4874 N N . ALA B 1 162 ? 5.363 27.469 12.625 1 96.94 162 ALA B N 1
ATOM 4875 C CA . ALA B 1 162 ? 6.258 26.672 11.789 1 96.94 162 ALA B CA 1
ATOM 4876 C C . ALA B 1 162 ? 7.691 27.188 11.875 1 96.94 162 ALA B C 1
ATOM 4878 O O . ALA B 1 162 ? 8.641 26.406 11.922 1 96.94 162 ALA B O 1
ATOM 4879 N N . GLU B 1 163 ? 7.859 28.469 11.883 1 96 163 GLU B N 1
ATOM 4880 C CA . GLU B 1 163 ? 9.188 29.062 11.977 1 96 163 GLU B CA 1
ATOM 4881 C C . GLU B 1 163 ? 9.828 28.75 13.328 1 96 163 GLU B C 1
ATOM 4883 O O . GLU B 1 163 ? 11.047 28.547 13.414 1 96 163 GLU B O 1
ATOM 4888 N N . ILE B 1 164 ? 9.039 28.781 14.32 1 96.94 164 ILE B N 1
ATOM 4889 C CA . ILE B 1 164 ? 9.539 28.547 15.672 1 96.94 164 ILE B CA 1
ATOM 4890 C C . ILE B 1 164 ? 10.172 27.156 15.75 1 96.94 164 ILE B C 1
ATOM 4892 O O . ILE B 1 164 ? 11.258 27 16.312 1 96.94 164 ILE B O 1
ATOM 4896 N N . VAL B 1 165 ? 9.539 26.156 15.133 1 97.12 165 VAL B N 1
ATOM 4897 C CA . VAL B 1 165 ? 10.016 24.797 15.305 1 97.12 165 VAL B CA 1
ATOM 4898 C C . VAL B 1 165 ? 10.789 24.359 14.07 1 97.12 165 VAL B C 1
ATOM 4900 O O . VAL B 1 165 ? 11.195 23.203 13.953 1 97.12 165 VAL B O 1
ATOM 4903 N N . GLN B 1 166 ? 10.984 25.25 13.102 1 96.44 166 GLN B N 1
ATOM 4904 C CA . GLN B 1 166 ? 11.586 24.922 11.812 1 96.44 166 GLN B CA 1
ATOM 4905 C C . GLN B 1 166 ? 12.961 24.297 11.992 1 96.44 166 GLN B C 1
ATOM 4907 O O . GLN B 1 166 ? 13.242 23.234 11.43 1 96.44 166 GLN B O 1
ATOM 4912 N N . LYS B 1 167 ? 13.836 24.875 12.734 1 95.19 167 LYS B N 1
ATOM 4913 C CA . LYS B 1 167 ? 15.203 24.391 12.906 1 95.19 167 LYS B CA 1
ATOM 4914 C C . LYS B 1 167 ? 15.219 23.031 13.586 1 95.19 167 LYS B C 1
ATOM 4916 O O . LYS B 1 167 ? 15.938 22.125 13.156 1 95.19 167 LYS B O 1
ATOM 4921 N N . ARG B 1 168 ? 14.43 22.938 14.625 1 96 168 ARG B N 1
ATOM 4922 C CA . ARG B 1 168 ? 14.352 21.672 15.344 1 96 168 ARG B CA 1
ATOM 4923 C C . ARG B 1 168 ? 13.883 20.547 14.43 1 96 168 ARG B C 1
ATOM 4925 O O . ARG B 1 168 ? 14.445 19.453 14.445 1 96 168 ARG B O 1
ATOM 4932 N N . TRP B 1 169 ? 12.852 20.797 13.648 1 96.56 169 TRP B N 1
ATOM 4933 C CA . TRP B 1 169 ? 12.297 19.797 12.734 1 96.56 169 TRP B CA 1
ATOM 4934 C C . TRP B 1 169 ? 13.297 19.438 11.641 1 96.56 169 TRP B C 1
ATOM 4936 O O . TRP B 1 169 ? 13.531 18.266 11.367 1 96.56 169 TRP B O 1
ATOM 4946 N N . SER B 1 170 ? 13.938 20.453 11.078 1 94.88 170 SER B N 1
ATOM 4947 C CA . SER B 1 170 ? 14.906 20.281 10 1 94.88 170 SER B CA 1
ATOM 4948 C C . SER B 1 170 ? 16.125 19.484 10.477 1 94.88 170 SER B C 1
ATOM 4950 O O . SER B 1 170 ? 16.609 18.609 9.758 1 94.88 170 SER B O 1
ATOM 4952 N N . THR B 1 171 ? 16.578 19.781 11.648 1 95 171 THR B N 1
ATOM 4953 C CA . THR B 1 171 ? 17.75 19.094 12.195 1 95 171 THR B CA 1
ATOM 4954 C C . THR B 1 171 ? 17.422 17.641 12.508 1 95 171 THR B C 1
ATOM 4956 O O . THR B 1 171 ? 18.188 16.75 12.141 1 95 171 THR B O 1
ATOM 4959 N N . TYR B 1 172 ? 16.344 17.406 13.125 1 95.81 172 TYR B N 1
ATOM 4960 C CA . TYR B 1 172 ? 16.016 16.047 13.57 1 95.81 172 TYR B CA 1
ATOM 4961 C C . TYR B 1 172 ? 15.742 15.141 12.383 1 95.81 172 TYR B C 1
ATOM 4963 O O . TYR B 1 172 ? 16.203 14 12.344 1 95.81 172 TYR B O 1
ATOM 4971 N N . TYR B 1 173 ? 14.984 15.602 11.422 1 94.88 173 TYR B N 1
ATOM 4972 C CA . TYR B 1 173 ? 14.562 14.766 10.305 1 94.88 173 TYR B CA 1
ATOM 4973 C C . TYR B 1 173 ? 15.555 14.844 9.156 1 94.88 173 TYR B C 1
ATOM 4975 O O . TYR B 1 173 ? 15.383 14.18 8.133 1 94.88 173 TYR B O 1
ATOM 4983 N N . HIS B 1 174 ? 16.562 15.734 9.227 1 91.56 174 HIS B N 1
ATOM 4984 C CA . HIS B 1 174 ? 17.688 15.828 8.297 1 91.56 174 HIS B CA 1
ATOM 4985 C C . HIS B 1 174 ? 17.234 16.344 6.934 1 91.56 174 HIS B C 1
ATOM 4987 O O . HIS B 1 174 ? 17.562 15.758 5.902 1 91.56 174 HIS B O 1
ATOM 4993 N N . TYR B 1 175 ? 16.453 17.359 7.016 1 88.38 175 TYR B N 1
ATOM 4994 C CA . TYR B 1 175 ? 16.062 18.094 5.812 1 88.38 175 TYR B CA 1
ATOM 4995 C C . TYR B 1 175 ? 16.484 19.562 5.91 1 88.38 175 TYR B C 1
ATOM 4997 O O . TYR B 1 175 ? 15.656 20.422 6.195 1 88.38 175 TYR B O 1
ATOM 5005 N N . PRO B 1 176 ? 17.734 19.75 5.586 1 87.44 176 PRO B N 1
ATOM 5006 C CA . PRO B 1 176 ? 18.219 21.125 5.715 1 87.44 176 PRO B CA 1
ATOM 5007 C C . PRO B 1 176 ? 17.5 22.109 4.797 1 87.44 176 PRO B C 1
ATOM 5009 O O . PRO B 1 176 ? 17.266 21.797 3.625 1 87.44 176 PRO B O 1
ATOM 5012 N N . GLY B 1 177 ? 17.094 23.203 5.379 1 84.19 177 GLY B N 1
ATOM 5013 C CA . GLY B 1 177 ? 16.453 24.25 4.602 1 84.19 177 GLY B CA 1
ATOM 5014 C C . GLY B 1 177 ? 14.977 23.984 4.34 1 84.19 177 GLY B C 1
ATOM 5015 O O . GLY B 1 177 ? 14.375 24.625 3.477 1 84.19 177 GLY B O 1
ATOM 5016 N N . CYS B 1 178 ? 14.438 23.078 5.023 1 90.25 178 CYS B N 1
ATOM 5017 C CA . CYS B 1 178 ? 13.031 22.734 4.84 1 90.25 178 CY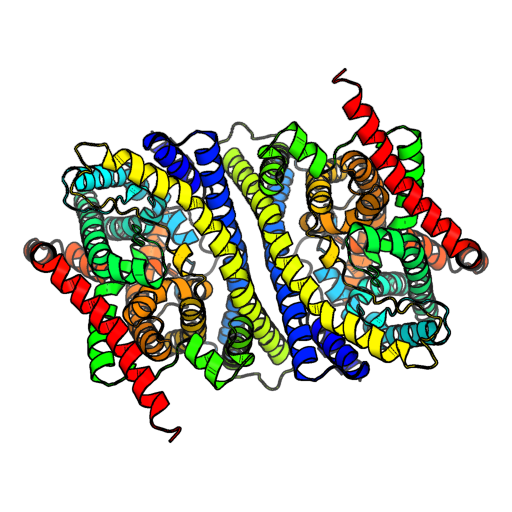S B CA 1
ATOM 5018 C C . CYS B 1 178 ? 12.227 23.016 6.105 1 90.25 178 CYS B C 1
ATOM 5020 O O . CYS B 1 178 ? 12.797 23.125 7.191 1 90.25 178 CYS B O 1
ATOM 5022 N N . ALA B 1 179 ? 11.008 23.234 5.902 1 94 179 ALA B N 1
ATOM 5023 C CA . ALA B 1 179 ? 10.086 23.422 7.02 1 94 179 ALA B CA 1
ATOM 5024 C C . ALA B 1 179 ? 8.789 22.656 6.801 1 94 179 ALA B C 1
ATOM 5026 O O . ALA B 1 179 ? 8.273 22.609 5.68 1 94 179 ALA B O 1
ATOM 5027 N N . MET B 1 180 ? 8.383 21.969 7.805 1 93.56 180 MET B N 1
ATOM 5028 C CA . MET B 1 180 ? 7.039 21.391 7.801 1 93.56 180 MET B CA 1
ATOM 5029 C C . MET B 1 180 ? 6.008 22.422 8.25 1 93.56 180 MET B C 1
ATOM 5031 O O . MET B 1 180 ? 6.094 22.953 9.352 1 93.56 180 MET B O 1
ATOM 5035 N N . ILE B 1 181 ? 5 22.734 7.422 1 93.69 181 ILE B N 1
ATOM 5036 C CA . ILE B 1 181 ? 4.109 23.844 7.746 1 93.69 181 ILE B CA 1
ATOM 5037 C C . ILE B 1 181 ? 2.662 23.359 7.754 1 93.69 181 ILE B C 1
ATOM 5039 O O . ILE B 1 181 ? 1.73 24.172 7.738 1 93.69 181 ILE B O 1
ATOM 5043 N N . ALA B 1 182 ? 2.438 22.062 7.66 1 92.81 182 ALA B N 1
ATOM 5044 C CA . ALA B 1 182 ? 1.06 21.562 7.676 1 92.81 182 ALA B CA 1
ATOM 5045 C C . ALA B 1 182 ? 0.267 22.203 8.812 1 92.81 182 ALA B C 1
ATOM 5047 O O . ALA B 1 182 ? 0.587 22.016 9.992 1 92.81 182 ALA B O 1
ATOM 5048 N N . PRO B 1 183 ? -0.732 22.984 8.453 1 93.19 183 PRO B N 1
ATOM 5049 C CA . PRO B 1 183 ? -1.449 23.75 9.484 1 93.19 183 PRO B CA 1
ATOM 5050 C C . PRO B 1 183 ? -2.064 22.844 10.555 1 93.19 183 PRO B C 1
ATOM 5052 O O . PRO B 1 183 ? -2.15 23.234 11.719 1 93.19 183 PRO B O 1
ATOM 5055 N N . HIS B 1 184 ? -2.467 21.641 10.164 1 92.19 184 HIS B N 1
ATOM 5056 C CA . HIS B 1 184 ? -3.143 20.734 11.086 1 92.19 184 HIS B CA 1
ATOM 5057 C C . HIS B 1 184 ? -2.17 20.172 12.117 1 92.19 184 HIS B C 1
ATOM 5059 O O . HIS B 1 184 ? -2.588 19.656 13.156 1 92.19 184 HIS B O 1
ATOM 5065 N N . HIS B 1 185 ? -0.922 20.312 11.938 1 93.44 185 HIS B N 1
ATOM 5066 C CA . HIS B 1 185 ? 0.066 19.922 12.938 1 93.44 185 HIS B CA 1
ATOM 5067 C C . HIS B 1 185 ? 0.606 21.156 13.672 1 93.44 185 HIS B C 1
ATOM 5069 O O . HIS B 1 185 ? 0.824 21.109 14.883 1 93.44 185 HIS B O 1
ATOM 5075 N N . MET B 1 186 ? 0.768 22.219 12.938 1 94.56 186 MET B N 1
ATOM 5076 C CA . MET B 1 186 ? 1.406 23.406 13.508 1 94.56 186 MET B CA 1
ATOM 5077 C C . MET B 1 186 ? 0.52 24.047 14.57 1 94.56 186 MET B C 1
ATOM 5079 O O . MET B 1 186 ? 1.021 24.656 15.516 1 94.56 186 MET B O 1
ATOM 5083 N N . GLY B 1 187 ? -0.725 23.875 14.43 1 93.69 187 GLY B N 1
ATOM 5084 C CA . GLY B 1 187 ? -1.631 24.422 15.422 1 93.69 187 GLY B CA 1
ATOM 5085 C C . GLY B 1 187 ? -1.457 23.812 16.797 1 93.69 187 GLY B C 1
ATOM 5086 O O . GLY B 1 187 ? -1.906 24.375 17.797 1 93.69 187 GLY B O 1
ATOM 5087 N N . ASP B 1 188 ? -0.791 22.75 16.875 1 95.5 188 ASP B N 1
ATOM 5088 C CA . ASP B 1 188 ? -0.601 22.062 18.156 1 95.5 188 ASP B CA 1
ATOM 5089 C C . ASP B 1 188 ? 0.751 22.406 18.766 1 95.5 188 ASP B C 1
ATOM 5091 O O . ASP B 1 188 ? 1.046 22.016 19.891 1 95.5 188 ASP B O 1
ATOM 5095 N N . VAL B 1 189 ? 1.547 23.156 18.078 1 97.44 189 VAL B N 1
ATOM 5096 C CA . VAL B 1 189 ? 2.916 23.469 18.484 1 97.44 189 VAL B CA 1
ATOM 5097 C C . VAL B 1 189 ? 2.912 24.141 19.859 1 97.44 189 VAL B C 1
ATOM 5099 O O . VAL B 1 189 ? 3.709 23.797 20.734 1 97.44 189 VAL B O 1
ATOM 5102 N N . PRO B 1 190 ? 2.012 25.141 20.109 1 97.31 190 PRO B N 1
ATOM 5103 C CA . PRO B 1 190 ? 2.039 25.781 21.438 1 97.31 190 PRO B CA 1
ATOM 5104 C C . PRO B 1 190 ? 1.841 24.781 22.578 1 97.31 190 PRO B C 1
ATOM 5106 O O . PRO B 1 190 ? 2.539 24.859 23.594 1 97.31 190 PRO B O 1
ATOM 5109 N N . LEU B 1 191 ? 0.957 23.859 22.406 1 97.5 191 LEU B N 1
ATOM 5110 C CA . LEU B 1 191 ? 0.733 22.844 23.438 1 97.5 191 LEU B CA 1
ATOM 5111 C C . LEU B 1 191 ? 1.959 21.953 23.578 1 97.5 191 LEU B C 1
ATOM 5113 O O . LEU B 1 191 ? 2.348 21.609 24.703 1 97.5 191 LEU B O 1
ATOM 5117 N N . TYR B 1 192 ? 2.529 21.594 22.469 1 97.88 192 TYR B N 1
ATOM 5118 C CA . TYR B 1 192 ? 3.684 20.703 22.516 1 97.88 192 TYR B CA 1
ATOM 5119 C C . TYR B 1 192 ? 4.883 21.391 23.156 1 97.88 192 TYR B C 1
ATOM 5121 O O . TYR B 1 192 ? 5.688 20.75 23.828 1 97.88 192 TYR B O 1
ATOM 5129 N N . LEU B 1 193 ? 5.035 22.719 22.891 1 97.31 193 LEU B N 1
ATOM 5130 C CA . LEU B 1 193 ? 6.133 23.453 23.5 1 97.31 193 LEU B CA 1
ATOM 5131 C C . LEU B 1 193 ? 5.988 23.5 25.016 1 97.31 193 LEU B C 1
ATOM 5133 O O . LEU B 1 193 ? 6.965 23.297 25.75 1 97.31 193 LEU B O 1
ATOM 5137 N N . VAL B 1 194 ? 4.789 23.734 25.469 1 97.31 194 VAL B N 1
ATOM 5138 C CA . VAL B 1 194 ? 4.527 23.797 26.906 1 97.31 194 VAL B CA 1
ATOM 5139 C C . VAL B 1 194 ? 4.746 22.422 27.531 1 97.31 194 VAL B C 1
ATOM 5141 O O . VAL B 1 194 ? 5.379 22.297 28.578 1 97.31 194 VAL B O 1
ATOM 5144 N N . LEU B 1 195 ? 4.25 21.406 26.906 1 97.56 195 LEU B N 1
ATOM 5145 C CA . LEU B 1 195 ? 4.371 20.062 27.438 1 97.56 195 LEU B CA 1
ATOM 5146 C C . LEU B 1 195 ? 5.824 19.594 27.422 1 97.56 195 LEU B C 1
ATOM 5148 O O . LEU B 1 195 ? 6.25 18.859 28.312 1 97.56 195 LEU B O 1
ATOM 5152 N N . ASP B 1 196 ? 6.539 19.984 26.328 1 96.75 196 ASP B N 1
ATOM 5153 C CA . ASP B 1 196 ? 7.957 19.656 26.281 1 96.75 196 ASP B CA 1
ATOM 5154 C C . ASP B 1 196 ? 8.703 20.219 27.484 1 96.75 196 ASP B C 1
ATOM 5156 O O . ASP B 1 196 ? 9.555 19.547 28.078 1 96.75 196 ASP B O 1
ATOM 5160 N N . PHE B 1 197 ? 8.367 21.438 27.828 1 94.94 197 PHE B N 1
ATOM 5161 C CA . PHE B 1 197 ? 8.984 22.109 28.969 1 94.94 197 PHE B CA 1
ATOM 5162 C C . PHE B 1 197 ? 8.602 21.422 30.266 1 94.94 197 PHE B C 1
ATOM 5164 O O . PHE B 1 197 ? 9.469 21.094 31.078 1 94.94 197 PHE B O 1
ATOM 5171 N N . ILE B 1 198 ? 7.32 21.125 30.484 1 97.06 198 ILE B N 1
ATOM 5172 C CA . ILE B 1 198 ? 6.809 20.562 31.734 1 97.06 198 ILE B CA 1
ATOM 5173 C C . ILE B 1 198 ? 7.352 19.141 31.906 1 97.06 198 ILE B C 1
ATOM 5175 O O . ILE B 1 198 ? 7.832 18.781 32.969 1 97.06 198 ILE B O 1
ATOM 5179 N N . LEU B 1 199 ? 7.277 18.375 30.875 1 96 199 LEU B N 1
ATOM 5180 C CA . LEU B 1 199 ? 7.723 16.984 30.969 1 96 199 LEU B CA 1
ATOM 5181 C C . LEU B 1 199 ? 9.234 16.906 31.125 1 96 199 LEU B C 1
ATOM 5183 O O . LEU B 1 199 ? 9.75 16 31.781 1 96 199 LEU B O 1
ATOM 5187 N N . GLY B 1 200 ? 9.93 17.844 30.484 1 92.5 200 GLY B N 1
ATOM 5188 C CA . GLY B 1 200 ? 11.367 17.938 30.719 1 92.5 200 GLY B CA 1
ATOM 5189 C C . GLY B 1 200 ? 11.719 18.172 32.156 1 92.5 200 GLY B C 1
ATOM 5190 O O . GLY B 1 200 ? 12.641 17.547 32.688 1 92.5 200 GLY B O 1
ATOM 5191 N N . LYS B 1 201 ? 10.992 19.031 32.812 1 92.94 201 LYS B N 1
ATOM 5192 C CA . LYS B 1 201 ? 11.211 19.359 34.219 1 92.94 201 LYS B CA 1
ATOM 5193 C C . LYS B 1 201 ? 10.844 18.188 35.125 1 92.94 201 LYS B C 1
ATOM 5195 O O . LYS B 1 201 ? 11.445 18 36.188 1 92.94 201 LYS B O 1
ATOM 5200 N N . LEU B 1 202 ? 9.891 17.422 34.688 1 94.81 202 LEU B N 1
ATOM 5201 C CA . LEU B 1 202 ? 9.438 16.281 35.469 1 94.81 202 LEU B CA 1
ATOM 5202 C C . LEU B 1 202 ? 10.352 15.086 35.25 1 94.81 202 LEU B C 1
ATOM 5204 O O . LEU B 1 202 ? 10.156 14.031 35.875 1 94.81 202 LEU B O 1
ATOM 5208 N N . GLY B 1 203 ? 11.328 15.117 34.344 1 91 203 GLY B N 1
ATOM 5209 C CA . GLY B 1 203 ? 12.352 14.094 34.219 1 91 203 GLY B CA 1
ATOM 5210 C C . GLY B 1 203 ? 12.07 13.117 33.094 1 91 203 GLY B C 1
ATOM 5211 O O . GLY B 1 203 ? 12.719 12.07 33 1 91 203 GLY B O 1
ATOM 5212 N N . ALA B 1 204 ? 11.203 13.445 32.219 1 92.25 204 ALA B N 1
ATOM 5213 C CA . ALA B 1 204 ? 10.859 12.539 31.141 1 92.25 204 ALA B CA 1
ATOM 5214 C C . ALA B 1 204 ? 12.039 12.352 30.188 1 92.25 204 ALA B C 1
ATOM 5216 O O . ALA B 1 204 ? 12.156 11.32 29.516 1 92.25 204 ALA B O 1
ATOM 5217 N N . ASP B 1 205 ? 12.922 13.266 30.141 1 90.81 205 ASP B N 1
ATOM 5218 C CA . ASP B 1 205 ? 14.086 13.211 29.266 1 90.81 205 ASP B CA 1
ATOM 5219 C C . ASP B 1 205 ? 15.086 12.156 29.75 1 90.81 205 ASP B C 1
ATOM 5221 O O . ASP B 1 205 ? 15.93 11.703 28.969 1 90.81 205 ASP B O 1
ATOM 5225 N N . LYS B 1 206 ? 14.984 11.773 30.969 1 87.31 206 LYS B N 1
ATOM 5226 C CA . LYS B 1 206 ? 15.922 10.812 31.562 1 87.31 206 LYS B CA 1
ATOM 5227 C C . LYS B 1 206 ? 15.602 9.391 31.109 1 87.31 206 LYS B C 1
ATOM 5229 O O . LYS B 1 206 ? 16.469 8.516 31.141 1 87.31 206 LYS B O 1
ATOM 5234 N N . ILE B 1 207 ? 14.398 9.211 30.734 1 89.25 207 ILE B N 1
ATOM 5235 C CA . ILE B 1 207 ? 14.008 7.91 30.188 1 89.25 207 ILE B CA 1
ATOM 5236 C C . ILE B 1 207 ? 14.406 7.816 28.719 1 89.25 207 ILE B C 1
ATOM 5238 O O . ILE B 1 207 ? 13.789 8.453 27.859 1 89.25 207 ILE B O 1
ATOM 5242 N N . ASN B 1 208 ? 15.43 7.047 28.453 1 85.25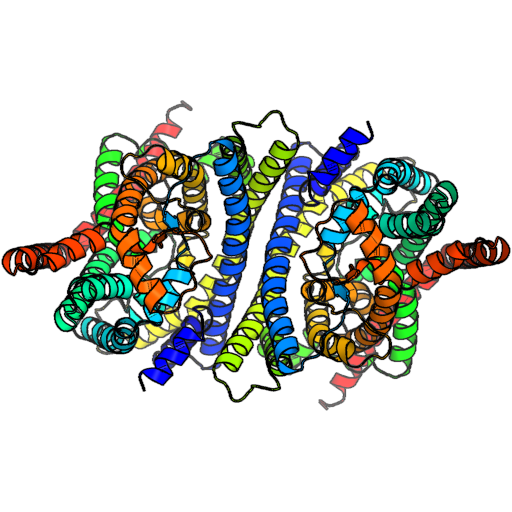 208 ASN B N 1
ATOM 5243 C CA . ASN B 1 208 ? 16 6.988 27.109 1 85.25 208 ASN B CA 1
ATOM 5244 C C . ASN B 1 208 ? 15.32 5.93 26.25 1 85.25 208 ASN B C 1
ATOM 5246 O O . ASN B 1 208 ? 15.891 4.875 25.969 1 85.25 208 ASN B O 1
ATOM 5250 N N . LEU B 1 209 ? 14.172 6.234 25.781 1 89.88 209 LEU B N 1
ATOM 5251 C CA . LEU B 1 209 ? 13.461 5.352 24.859 1 89.88 209 LEU B CA 1
ATOM 5252 C C . LEU B 1 209 ? 13.539 5.883 23.438 1 89.88 209 LEU B C 1
ATOM 5254 O O . LEU B 1 209 ? 12.516 6.25 22.844 1 89.88 209 LEU B O 1
ATOM 5258 N N . ARG B 1 210 ? 14.75 5.895 22.953 1 90.19 210 ARG B N 1
ATOM 5259 C CA . ARG B 1 210 ? 15.055 6.234 21.562 1 90.19 210 ARG B CA 1
ATOM 5260 C C . ARG B 1 210 ? 15.359 4.988 20.75 1 90.19 210 ARG B C 1
ATOM 5262 O O . ARG B 1 210 ? 15.781 3.967 21.297 1 90.19 210 ARG B O 1
ATOM 5269 N N . PRO B 1 211 ? 15.047 5.086 19.484 1 87.69 211 PRO B N 1
ATOM 5270 C CA . PRO B 1 211 ? 15.219 3.891 18.656 1 87.69 211 PRO B CA 1
ATOM 5271 C C . PRO B 1 211 ? 16.609 3.268 18.812 1 87.69 211 PRO B C 1
ATOM 5273 O O . PRO B 1 211 ? 16.734 2.047 18.938 1 87.69 211 PRO B O 1
ATOM 5276 N N . ASP B 1 212 ? 17.625 4.051 18.797 1 87.12 212 ASP B N 1
ATOM 5277 C CA . ASP B 1 212 ? 18.984 3.539 18.922 1 87.12 212 ASP B CA 1
ATOM 5278 C C . ASP B 1 212 ? 19.203 2.891 20.297 1 87.12 212 ASP B C 1
ATOM 5280 O O . ASP B 1 212 ? 19.859 1.847 20.391 1 87.12 212 ASP B O 1
ATOM 5284 N N . ALA B 1 213 ? 18.703 3.482 21.328 1 85.69 213 ALA B N 1
ATOM 5285 C CA . ALA B 1 213 ? 18.828 2.951 22.688 1 85.69 213 ALA B CA 1
ATOM 5286 C C . ALA B 1 213 ? 18.062 1.641 22.828 1 85.69 213 ALA B C 1
ATOM 5288 O O . ALA B 1 213 ? 18.531 0.711 23.5 1 85.69 213 ALA B O 1
ATOM 5289 N N . ILE B 1 214 ? 16.953 1.606 22.281 1 87.06 214 ILE B N 1
ATOM 5290 C CA . ILE B 1 214 ? 16.141 0.398 22.328 1 87.06 214 ILE B CA 1
ATOM 5291 C C . ILE B 1 214 ? 16.875 -0.748 21.625 1 87.06 214 ILE B C 1
ATOM 5293 O O . ILE B 1 214 ? 16.953 -1.856 22.172 1 87.06 214 ILE B O 1
ATOM 5297 N N . LYS B 1 215 ? 17.297 -0.456 20.453 1 86.81 215 LYS B N 1
ATOM 5298 C CA . LYS B 1 215 ? 18.031 -1.462 19.688 1 86.81 215 LYS B CA 1
ATOM 5299 C C . LYS B 1 215 ? 19.25 -1.972 20.469 1 86.81 215 LYS B C 1
ATOM 5301 O O . LYS B 1 215 ? 19.547 -3.166 20.438 1 86.81 215 LYS B O 1
ATOM 5306 N N . LYS B 1 216 ? 19.984 -1.127 21.188 1 87.25 216 LYS B N 1
ATOM 5307 C CA . LYS B 1 216 ? 21.156 -1.489 21.969 1 87.25 216 LYS B CA 1
ATOM 5308 C C . LYS B 1 216 ? 20.781 -2.363 23.156 1 87.25 216 LYS B C 1
ATOM 5310 O O . LYS B 1 216 ? 21.531 -3.266 23.547 1 87.25 216 LYS B O 1
ATOM 5315 N N . LYS B 1 217 ? 19.672 -2.189 23.688 1 87.31 217 LYS B N 1
ATOM 5316 C CA . LYS B 1 217 ? 19.25 -2.881 24.906 1 87.31 217 LYS B CA 1
ATOM 5317 C C . LYS B 1 217 ? 18.672 -4.258 24.578 1 87.31 217 LYS B C 1
ATOM 5319 O O . LYS B 1 217 ? 18.938 -5.234 25.281 1 87.31 217 LYS B O 1
ATOM 5324 N N . ILE B 1 218 ? 17.828 -4.297 23.484 1 88.81 218 ILE B N 1
ATOM 5325 C CA . ILE B 1 218 ? 17.109 -5.543 23.281 1 88.81 218 ILE B CA 1
ATOM 5326 C C . ILE B 1 218 ? 17.516 -6.168 21.938 1 88.81 218 ILE B C 1
ATOM 5328 O O . ILE B 1 218 ? 16.953 -7.184 21.531 1 88.81 218 ILE B O 1
ATOM 5332 N N . GLY B 1 219 ? 18.422 -5.613 21.297 1 88.44 219 GLY B N 1
ATOM 5333 C CA . GLY B 1 219 ? 19 -6.203 20.094 1 88.44 219 GLY B CA 1
ATOM 5334 C C . GLY B 1 219 ? 18.094 -6.098 18.875 1 88.44 219 GLY B C 1
ATOM 5335 O O . GLY B 1 219 ? 17.594 -5.016 18.562 1 88.44 219 GLY B O 1
ATOM 5336 N N . PHE B 1 220 ? 17.891 -7.285 18.219 1 86.94 220 PHE B N 1
ATOM 5337 C CA . PHE B 1 220 ? 17.156 -7.277 16.953 1 86.94 220 PHE B CA 1
ATOM 5338 C C . PHE B 1 220 ? 15.703 -6.906 17.172 1 86.94 220 PHE B C 1
ATOM 5340 O O . PHE B 1 220 ? 15.055 -6.352 16.281 1 86.94 220 PHE B O 1
ATOM 5347 N N . LEU B 1 221 ? 15.211 -7.113 18.344 1 89.31 221 LEU B N 1
ATOM 5348 C CA . LEU B 1 221 ? 13.82 -6.797 18.656 1 89.31 221 LEU B CA 1
ATOM 5349 C C . LEU B 1 221 ? 13.602 -5.289 18.703 1 89.31 221 LEU B C 1
ATOM 5351 O O . LEU B 1 221 ? 12.469 -4.816 18.672 1 89.31 221 LEU B O 1
ATOM 5355 N N . GLY B 1 222 ? 14.703 -4.574 18.719 1 88.06 222 GLY B N 1
ATOM 5356 C CA . GLY B 1 222 ? 14.633 -3.123 18.734 1 88.06 222 GLY B CA 1
ATOM 5357 C C . GLY B 1 222 ? 14.594 -2.508 17.359 1 88.06 222 GLY B C 1
ATOM 5358 O O . GLY B 1 222 ? 14.398 -1.3 17.219 1 88.06 222 GLY B O 1
ATOM 5359 N N . GLU B 1 223 ? 14.688 -3.383 16.375 1 90.81 223 GLU B N 1
ATOM 5360 C CA . GLU B 1 223 ? 14.562 -2.893 15 1 90.81 223 GLU B CA 1
ATOM 5361 C C . GLU B 1 223 ? 13.117 -2.514 14.68 1 90.81 223 GLU B C 1
ATOM 5363 O O . GLU B 1 223 ? 12.18 -3.139 15.18 1 90.81 223 GLU B O 1
ATOM 5368 N N . PRO B 1 224 ? 12.961 -1.488 13.844 1 89.5 224 PRO B N 1
ATOM 5369 C CA . PRO B 1 224 ? 11.633 -0.935 13.586 1 89.5 224 PRO B CA 1
ATOM 5370 C C . PRO B 1 224 ? 10.609 -2.008 13.211 1 89.5 224 PRO B C 1
ATOM 5372 O O . PRO B 1 224 ? 9.477 -1.982 13.703 1 89.5 224 PRO B O 1
ATOM 5375 N N . MET B 1 225 ? 10.961 -2.885 12.406 1 92.31 225 MET B N 1
ATOM 5376 C CA . MET B 1 225 ? 10.047 -3.926 11.945 1 92.31 225 MET B CA 1
ATOM 5377 C C . MET B 1 225 ? 9.523 -4.746 13.117 1 92.31 225 MET B C 1
ATOM 5379 O O . MET B 1 225 ? 8.328 -5.035 13.195 1 92.31 225 MET B O 1
ATOM 5383 N N . TYR B 1 226 ? 10.336 -5.062 14.094 1 94.12 226 TYR B N 1
ATOM 5384 C CA . TYR B 1 226 ? 9.953 -5.895 15.227 1 94.12 226 TYR B CA 1
ATOM 5385 C C . TYR B 1 226 ? 9.234 -5.07 16.297 1 94.12 226 TYR B C 1
ATOM 5387 O O . TYR B 1 226 ? 8.344 -5.574 16.984 1 94.12 226 TYR B O 1
ATOM 5395 N N . VAL B 1 227 ? 9.703 -3.887 16.438 1 90.56 227 VAL B N 1
ATOM 5396 C CA . VAL B 1 227 ? 8.977 -2.982 17.328 1 90.56 227 VAL B CA 1
ATOM 5397 C C . VAL B 1 227 ? 7.531 -2.854 16.844 1 90.56 227 VAL B C 1
ATOM 5399 O O . VAL B 1 227 ? 6.598 -2.861 17.656 1 90.56 227 VAL B O 1
ATOM 5402 N N . GLY B 1 228 ? 7.387 -2.711 15.539 1 92.44 228 GLY B N 1
ATOM 5403 C CA . GLY B 1 228 ? 6.047 -2.67 14.969 1 92.44 228 GLY B CA 1
ATOM 5404 C C . GLY B 1 228 ? 5.23 -3.91 15.281 1 92.44 228 GLY B C 1
ATOM 5405 O O . GLY B 1 228 ? 4.031 -3.816 15.562 1 92.44 228 GLY B O 1
ATOM 5406 N N . LEU B 1 229 ? 5.859 -5.023 15.219 1 94.75 229 LEU B N 1
ATOM 5407 C CA . LEU B 1 229 ? 5.188 -6.277 15.531 1 94.75 229 LEU B CA 1
ATOM 5408 C C . LEU B 1 229 ? 4.668 -6.273 16.969 1 94.75 229 LEU B C 1
ATOM 5410 O O . LEU B 1 229 ? 3.531 -6.676 17.219 1 94.75 229 LEU B O 1
ATOM 5414 N N . ILE B 1 230 ? 5.457 -5.84 17.875 1 93.12 230 ILE B N 1
ATOM 5415 C CA . ILE B 1 230 ? 5.113 -5.812 19.281 1 93.12 230 ILE B CA 1
ATOM 5416 C C . ILE B 1 230 ? 3.984 -4.812 19.531 1 93.12 230 ILE B C 1
ATOM 5418 O O . ILE B 1 230 ? 3.002 -5.129 20.203 1 93.12 230 ILE B O 1
ATOM 5422 N N . VAL B 1 231 ? 4.184 -3.67 18.969 1 90 231 VAL B N 1
ATOM 5423 C CA . VAL B 1 231 ? 3.168 -2.637 19.141 1 90 231 VAL B CA 1
ATOM 5424 C C . VAL B 1 231 ? 1.845 -3.115 18.547 1 90 231 VAL B C 1
ATOM 5426 O O . VAL B 1 231 ? 0.779 -2.881 19.109 1 90 231 VAL B O 1
ATOM 5429 N N . GLY B 1 232 ? 1.921 -3.721 17.359 1 93.25 232 GLY B N 1
ATOM 5430 C CA . GLY B 1 232 ? 0.725 -4.262 16.734 1 93.25 232 GLY B CA 1
ATOM 5431 C C . GLY B 1 232 ? 0.042 -5.328 17.562 1 93.25 232 GLY B C 1
ATOM 5432 O O . GLY B 1 232 ? -1.188 -5.402 17.594 1 93.25 232 GLY B O 1
ATOM 5433 N N . LEU B 1 233 ? 0.846 -6.156 18.203 1 94.06 233 LEU B N 1
ATOM 5434 C CA . LEU B 1 233 ? 0.297 -7.168 19.094 1 94.06 233 LEU B CA 1
ATOM 5435 C C . LEU B 1 233 ? -0.476 -6.516 20.234 1 94.06 233 LEU B C 1
ATOM 5437 O O . LEU B 1 233 ? -1.573 -6.961 20.578 1 94.06 233 LEU B O 1
ATOM 5441 N N . ILE B 1 234 ? 0.106 -5.512 20.781 1 90.75 234 ILE B N 1
ATOM 5442 C CA . ILE B 1 234 ? -0.543 -4.789 21.859 1 90.75 234 ILE B CA 1
ATOM 5443 C C . ILE B 1 234 ? -1.852 -4.176 21.375 1 90.75 234 ILE B C 1
ATOM 5445 O O . ILE B 1 234 ? -2.893 -4.316 22.016 1 90.75 234 ILE B O 1
ATOM 5449 N N . LEU B 1 235 ? -1.806 -3.588 20.266 1 88.75 235 LEU B N 1
ATOM 5450 C CA . LEU B 1 235 ? -2.982 -2.945 19.688 1 88.75 235 LEU B CA 1
ATOM 5451 C C . LEU B 1 235 ? -4.07 -3.971 19.391 1 88.75 235 LEU B C 1
ATOM 5453 O O . LEU B 1 235 ? -5.25 -3.729 19.656 1 88.75 235 LEU B O 1
ATOM 5457 N N . GLY B 1 236 ? -3.637 -5.055 18.75 1 91 236 GLY B N 1
ATOM 5458 C CA . GLY B 1 236 ? -4.59 -6.113 18.453 1 91 236 GLY B CA 1
ATOM 5459 C C . GLY B 1 236 ? -5.273 -6.66 19.688 1 91 236 GLY B C 1
ATOM 5460 O O . GLY B 1 236 ? -6.48 -6.898 19.688 1 91 236 GLY B O 1
ATOM 5461 N N . ILE B 1 237 ? -4.531 -6.836 20.766 1 90.62 237 ILE B N 1
ATOM 5462 C CA . ILE B 1 237 ? -5.062 -7.375 22.016 1 90.62 237 ILE B CA 1
ATOM 5463 C C . ILE B 1 237 ? -6.031 -6.375 22.641 1 90.62 237 ILE B C 1
ATOM 5465 O O . ILE B 1 237 ? -7.125 -6.746 23.078 1 90.62 237 ILE B O 1
ATOM 5469 N N . VAL B 1 238 ? -5.703 -5.164 22.609 1 84 238 VAL B N 1
ATOM 5470 C CA . VAL B 1 238 ? -6.562 -4.129 23.172 1 84 238 VAL B CA 1
ATOM 5471 C C . VAL B 1 238 ? -7.871 -4.059 22.391 1 84 238 VAL B C 1
ATOM 5473 O O . VAL B 1 238 ? -8.945 -3.893 22.969 1 84 238 VAL B O 1
ATOM 5476 N N . GLY B 1 239 ? -7.773 -4.18 21.109 1 84.5 239 GLY B N 1
ATOM 5477 C CA . GLY B 1 239 ? -8.961 -4.113 20.266 1 84.5 239 GLY B CA 1
ATOM 5478 C C . GLY B 1 239 ? -9.867 -5.32 20.406 1 84.5 239 GLY B C 1
ATOM 5479 O O . GLY B 1 239 ? -11.039 -5.266 20.047 1 84.5 239 GLY B O 1
ATOM 5480 N N . ASN B 1 240 ? -9.25 -6.426 20.906 1 87.44 240 ASN B N 1
ATOM 5481 C CA . ASN B 1 240 ? -10.016 -7.66 21.062 1 87.44 240 ASN B CA 1
ATOM 5482 C C . ASN B 1 240 ? -10.102 -8.086 22.531 1 87.44 240 ASN B C 1
ATOM 5484 O O . ASN B 1 240 ? -10.25 -9.273 22.828 1 87.44 240 ASN B O 1
ATOM 5488 N N . ILE B 1 241 ? -10.031 -7.219 23.391 1 82.56 241 ILE B N 1
ATOM 5489 C CA . ILE B 1 241 ? -9.875 -7.512 24.812 1 82.56 241 ILE B CA 1
ATOM 5490 C C . ILE B 1 241 ? -11.078 -8.312 25.297 1 82.56 241 ILE B C 1
ATOM 5492 O O . ILE B 1 241 ? -10.945 -9.172 26.188 1 82.56 241 ILE B O 1
ATOM 5496 N N . SER B 1 242 ? -12.219 -8.164 24.766 1 83.38 242 SER B N 1
ATOM 5497 C CA . SER B 1 242 ? -13.43 -8.82 25.234 1 83.38 242 SER B CA 1
ATOM 5498 C C . SER B 1 242 ? -13.586 -10.211 24.641 1 83.38 242 SER B C 1
ATOM 5500 O O . SER B 1 242 ? -14.367 -11.023 25.125 1 83.38 242 SER B O 1
ATOM 5502 N N . THR B 1 243 ? -12.891 -10.562 23.641 1 87.5 243 THR B N 1
ATOM 5503 C CA . THR B 1 243 ? -13.102 -11.82 22.922 1 87.5 243 THR B CA 1
ATOM 5504 C C . THR B 1 243 ? -11.781 -12.562 22.734 1 87.5 243 THR B C 1
ATOM 5506 O O . THR B 1 243 ? -11.57 -13.211 21.719 1 87.5 243 THR B O 1
ATOM 5509 N N . LEU B 1 244 ? -10.938 -12.422 23.656 1 87.12 244 LEU B N 1
ATOM 5510 C CA . LEU B 1 244 ? -9.617 -13.031 23.547 1 87.12 244 LEU B CA 1
ATOM 5511 C C . LEU B 1 244 ? -9.711 -14.555 23.625 1 87.12 244 LEU B C 1
ATOM 5513 O O . LEU B 1 244 ? -8.758 -15.258 23.281 1 87.12 244 LEU B O 1
ATOM 5517 N N . ASN B 1 245 ? -10.812 -15.039 23.922 1 84.88 245 ASN B N 1
ATOM 5518 C CA . ASN B 1 245 ? -11.008 -16.484 24.016 1 84.88 245 ASN B CA 1
ATOM 5519 C C . ASN B 1 245 ? -11.383 -17.078 22.672 1 84.88 245 ASN B C 1
ATOM 5521 O O . ASN B 1 245 ? -11.43 -18.312 22.516 1 84.88 245 ASN B O 1
ATOM 5525 N N . GLU B 1 246 ? -11.641 -16.312 21.766 1 84.56 246 GLU B N 1
ATOM 5526 C CA . GLU B 1 246 ? -12.031 -16.766 20.422 1 84.56 246 GLU B CA 1
ATOM 5527 C C . GLU B 1 246 ? -10.836 -16.766 19.484 1 84.56 246 GLU B C 1
ATOM 5529 O O . GLU B 1 246 ? -10.016 -15.836 19.5 1 84.56 246 GLU B O 1
ATOM 5534 N N . MET B 1 247 ? -10.773 -17.781 18.656 1 82.44 247 MET B N 1
ATOM 5535 C CA . MET B 1 247 ? -9.688 -17.906 17.688 1 82.44 247 MET B CA 1
ATOM 5536 C C . MET B 1 247 ? -9.75 -16.781 16.656 1 82.44 247 MET B C 1
ATOM 5538 O O . MET B 1 247 ? -8.719 -16.297 16.203 1 82.44 247 MET B O 1
ATOM 5542 N N . THR B 1 248 ? -10.93 -16.453 16.328 1 80.94 248 THR B N 1
ATOM 5543 C CA . THR B 1 248 ? -11.109 -15.391 15.344 1 80.94 248 THR B CA 1
ATOM 5544 C C . THR B 1 248 ? -10.477 -14.094 15.836 1 80.94 248 THR B C 1
ATOM 5546 O O . THR B 1 248 ? -9.93 -13.328 15.039 1 80.94 248 THR B O 1
ATOM 5549 N N . SER B 1 249 ? -10.523 -13.891 17.125 1 87.19 249 SER B N 1
ATOM 5550 C CA . SER B 1 249 ? -9.891 -12.703 17.703 1 87.19 249 SER B CA 1
ATOM 5551 C C . SER B 1 249 ? -8.375 -12.75 17.547 1 87.19 249 SER B C 1
ATOM 5553 O O . SER B 1 249 ? -7.738 -11.734 17.281 1 87.19 249 SER B O 1
ATOM 5555 N N . TRP B 1 250 ? -7.895 -13.891 17.641 1 88.06 250 TRP B N 1
ATOM 5556 C CA . TRP B 1 250 ? -6.445 -14.023 17.516 1 88.06 250 TRP B CA 1
ATOM 5557 C C . TRP B 1 250 ? -6.004 -13.859 16.078 1 88.06 250 TRP B C 1
ATOM 5559 O O . TRP B 1 250 ? -4.871 -13.453 15.805 1 88.06 250 TRP B O 1
ATOM 5569 N N . GLY B 1 251 ? -6.906 -14.219 15.188 1 87.69 251 GLY B N 1
ATOM 5570 C CA . GLY B 1 251 ? -6.641 -13.922 13.789 1 87.69 251 GLY B CA 1
ATOM 5571 C C . GLY B 1 251 ? -6.52 -12.438 13.508 1 87.69 251 GLY B C 1
ATOM 5572 O O . GLY B 1 251 ? -5.629 -12.008 12.773 1 87.69 251 GLY B O 1
ATOM 5573 N N . GLN B 1 252 ? -7.414 -11.75 14.109 1 89.12 252 GLN B N 1
ATOM 5574 C CA . GLN B 1 252 ? -7.375 -10.305 13.922 1 89.12 252 GLN B CA 1
ATOM 5575 C C . GLN B 1 252 ? -6.16 -9.695 14.617 1 89.12 252 GLN B C 1
ATOM 5577 O O . GLN B 1 252 ? -5.555 -8.75 14.102 1 89.12 252 GLN B O 1
ATOM 5582 N N . VAL B 1 253 ? -5.855 -10.234 15.781 1 92.31 253 VAL B N 1
ATOM 5583 C CA . VAL B 1 253 ? -4.688 -9.758 16.516 1 92.31 253 VAL B CA 1
ATOM 5584 C C . VAL B 1 253 ? -3.43 -9.969 15.664 1 92.31 253 VAL B C 1
ATOM 5586 O O . VAL B 1 253 ? -2.609 -9.055 15.531 1 92.31 253 VAL B O 1
ATOM 5589 N N . ALA B 1 254 ? -3.332 -11.109 15.086 1 92.38 254 ALA B N 1
ATOM 5590 C CA . ALA B 1 254 ? -2.182 -11.414 14.242 1 92.38 254 ALA B CA 1
ATOM 5591 C C . ALA B 1 254 ? -2.146 -10.516 13.016 1 92.38 254 ALA B C 1
ATOM 5593 O O . ALA B 1 254 ? -1.077 -10.07 12.594 1 92.38 254 ALA B O 1
ATOM 5594 N N . ASP B 1 255 ? -3.26 -10.258 12.508 1 91.62 255 ASP B N 1
ATOM 5595 C CA . ASP B 1 255 ? -3.355 -9.398 11.328 1 91.62 255 ASP B CA 1
ATOM 5596 C C . ASP B 1 255 ? -2.889 -7.984 11.641 1 91.62 255 ASP B C 1
ATOM 5598 O O . ASP B 1 255 ? -2.137 -7.387 10.875 1 91.62 255 ASP B O 1
ATOM 5602 N N . VAL B 1 256 ? -3.348 -7.488 12.758 1 92.56 256 VAL B N 1
ATOM 5603 C CA . VAL B 1 256 ? -2.957 -6.145 13.164 1 92.56 256 VAL B CA 1
ATOM 5604 C C . VAL B 1 256 ? -1.455 -6.102 13.438 1 92.56 256 VAL B C 1
ATOM 5606 O O . VAL B 1 256 ? -0.777 -5.145 13.062 1 92.56 256 VAL B O 1
ATOM 5609 N N . ALA B 1 257 ? -0.97 -7.129 14.055 1 94.44 257 ALA B N 1
ATOM 5610 C CA . ALA B 1 257 ? 0.449 -7.203 14.391 1 94.44 257 ALA B CA 1
ATOM 5611 C C . ALA B 1 257 ? 1.312 -7.184 13.133 1 94.44 257 ALA B C 1
ATOM 5613 O O . ALA B 1 257 ? 2.248 -6.387 13.023 1 94.44 257 ALA B O 1
ATOM 5614 N N . VAL B 1 258 ? 1.009 -7.992 12.18 1 94.12 258 VAL B N 1
ATOM 5615 C CA . VAL B 1 258 ? 1.797 -8.07 10.953 1 94.12 258 VAL B CA 1
ATOM 5616 C C . VAL B 1 258 ? 1.633 -6.789 10.148 1 94.12 258 VAL B C 1
ATOM 5618 O O . VAL B 1 258 ? 2.574 -6.332 9.492 1 94.12 258 VAL B O 1
ATOM 5621 N N . THR B 1 259 ? 0.467 -6.215 10.188 1 94 259 THR B N 1
ATOM 5622 C CA . THR B 1 259 ? 0.21 -4.965 9.477 1 94 259 THR B CA 1
ATOM 5623 C C . THR B 1 259 ? 1.1 -3.846 10.016 1 94 259 THR B C 1
ATOM 5625 O O . THR B 1 259 ? 1.729 -3.123 9.242 1 94 259 THR B O 1
ATOM 5628 N N . CYS B 1 260 ? 1.135 -3.701 11.336 1 93.12 260 CYS B N 1
ATOM 5629 C CA . CYS B 1 260 ? 1.975 -2.676 11.945 1 93.12 260 CYS B CA 1
ATOM 5630 C C . CYS B 1 260 ? 3.443 -2.906 11.609 1 93.12 260 CYS B C 1
ATOM 5632 O O . CYS B 1 260 ? 4.18 -1.957 11.336 1 93.12 260 CYS B O 1
ATOM 5634 N N . SER B 1 261 ? 3.793 -4.129 11.633 1 95.06 261 SER B N 1
ATOM 5635 C CA . SER B 1 261 ? 5.16 -4.484 11.273 1 95.06 261 SER B CA 1
ATOM 5636 C C . SER B 1 261 ? 5.465 -4.102 9.828 1 95.06 261 SER B C 1
ATOM 5638 O O . SER B 1 261 ? 6.531 -3.559 9.531 1 95.06 261 SER B O 1
ATOM 5640 N N . ALA B 1 262 ? 4.598 -4.359 8.953 1 94.38 262 ALA B N 1
ATOM 5641 C CA . ALA B 1 262 ? 4.762 -4.043 7.539 1 94.38 262 ALA B CA 1
ATOM 5642 C C . ALA B 1 262 ? 4.848 -2.533 7.32 1 94.38 262 ALA B C 1
ATOM 5644 O O . ALA B 1 262 ? 5.668 -2.061 6.531 1 94.38 262 ALA B O 1
ATOM 5645 N N . VAL B 1 263 ? 4.012 -1.83 7.996 1 92.25 263 VAL B N 1
ATOM 5646 C CA . VAL B 1 263 ? 4.016 -0.376 7.871 1 92.25 263 VAL B CA 1
ATOM 5647 C C . VAL B 1 263 ? 5.371 0.176 8.297 1 92.25 263 VAL B C 1
ATOM 5649 O O . VAL B 1 263 ? 5.953 1.016 7.605 1 92.25 263 VAL B O 1
ATOM 5652 N N . MET B 1 264 ? 5.914 -0.364 9.438 1 91.75 264 MET B N 1
ATOM 5653 C CA . MET B 1 264 ? 7.188 0.102 9.977 1 91.75 264 MET B CA 1
ATOM 5654 C C . MET B 1 264 ? 8.336 -0.221 9.023 1 91.75 264 MET B C 1
ATOM 5656 O O . MET B 1 264 ? 9.312 0.526 8.945 1 91.75 264 MET B O 1
ATOM 5660 N N . ALA B 1 265 ? 8.188 -1.263 8.305 1 92 265 ALA B N 1
ATOM 5661 C CA . ALA B 1 265 ? 9.273 -1.719 7.434 1 92 265 ALA B CA 1
ATOM 5662 C C . ALA B 1 265 ? 9.203 -1.035 6.07 1 92 265 ALA B C 1
ATOM 5664 O O . ALA B 1 265 ? 10.234 -0.727 5.473 1 92 265 ALA B O 1
ATOM 5665 N N . ILE B 1 266 ? 8.055 -0.778 5.57 1 92.75 266 ILE B N 1
ATOM 5666 C CA . ILE B 1 266 ? 7.879 -0.416 4.168 1 92.75 266 ILE B CA 1
ATOM 5667 C C . ILE B 1 266 ? 7.766 1.102 4.039 1 92.75 266 ILE B C 1
ATOM 5669 O O . ILE B 1 266 ? 8.281 1.689 3.086 1 92.75 266 ILE B O 1
ATOM 5673 N N . PHE B 1 267 ? 7.094 1.771 4.953 1 91.31 267 PHE B N 1
ATOM 5674 C CA . PHE B 1 267 ? 6.809 3.197 4.84 1 91.31 267 PHE B CA 1
ATOM 5675 C C . PHE B 1 267 ? 8.094 3.994 4.668 1 91.31 267 PHE B C 1
ATOM 5677 O O . PHE B 1 267 ? 8.18 4.875 3.809 1 91.31 267 PHE B O 1
ATOM 5684 N N . PRO B 1 268 ? 9.148 3.688 5.469 1 90.19 268 PRO B N 1
ATOM 5685 C CA . PRO B 1 268 ? 10.391 4.449 5.324 1 90.19 268 PRO B CA 1
ATOM 5686 C C . PRO B 1 268 ? 11.008 4.312 3.934 1 90.19 268 PRO B C 1
ATOM 5688 O O . PRO B 1 268 ? 11.641 5.25 3.439 1 90.19 268 PRO B O 1
ATOM 5691 N N . LYS B 1 269 ? 10.859 3.203 3.332 1 90.75 269 LYS B N 1
ATOM 5692 C CA . LYS B 1 269 ? 11.383 2.998 1.984 1 90.75 269 LYS B CA 1
ATOM 5693 C C . LYS B 1 269 ? 10.656 3.885 0.974 1 90.75 269 LYS B C 1
ATOM 5695 O O . LYS B 1 269 ? 11.281 4.422 0.056 1 90.75 269 LYS B O 1
ATOM 5700 N N . ILE B 1 270 ? 9.438 4.012 1.13 1 91.44 270 ILE B N 1
ATOM 5701 C CA . ILE B 1 270 ? 8.641 4.863 0.251 1 91.44 270 ILE B CA 1
ATOM 5702 C C . ILE B 1 270 ? 8.953 6.332 0.531 1 91.44 270 ILE B C 1
ATOM 5704 O O . ILE B 1 270 ? 9.055 7.137 -0.396 1 91.44 270 ILE B O 1
ATOM 5708 N N . ALA B 1 271 ? 9.062 6.621 1.849 1 88.06 271 ALA B N 1
ATOM 5709 C CA . ALA B 1 271 ? 9.398 7.988 2.244 1 88.06 271 ALA B CA 1
ATOM 5710 C C . ALA B 1 271 ? 10.719 8.43 1.63 1 88.06 271 ALA B C 1
ATOM 5712 O O . ALA B 1 271 ? 10.898 9.602 1.29 1 88.06 271 ALA B O 1
ATOM 5713 N N . GLY B 1 272 ? 11.656 7.492 1.554 1 87.81 272 GLY B N 1
ATOM 5714 C CA . GLY B 1 272 ? 12.922 7.797 0.914 1 87.81 272 GLY B CA 1
ATOM 5715 C C . GLY B 1 272 ? 12.781 8.18 -0.548 1 87.81 272 GLY B C 1
ATOM 5716 O O . GLY B 1 272 ? 13.445 9.102 -1.022 1 87.81 272 GLY B O 1
ATOM 5717 N N . LEU B 1 273 ? 11.93 7.496 -1.206 1 88.25 273 LEU B N 1
ATOM 5718 C CA . LEU B 1 273 ? 11.641 7.824 -2.598 1 88.25 273 LEU B CA 1
ATOM 5719 C C . LEU B 1 273 ? 11.031 9.219 -2.709 1 88.25 273 LEU B C 1
ATOM 5721 O O . LEU B 1 273 ? 11.398 9.992 -3.59 1 88.25 273 LEU B O 1
ATOM 5725 N N . PHE B 1 274 ? 10.148 9.523 -1.876 1 88.5 274 PHE B N 1
ATOM 5726 C CA . PHE B 1 274 ? 9.477 10.82 -1.829 1 88.5 274 PHE B CA 1
ATOM 5727 C C . PHE B 1 274 ? 10.477 11.938 -1.552 1 88.5 274 PHE B C 1
ATOM 5729 O O . PHE B 1 274 ? 10.492 12.953 -2.254 1 88.5 274 PHE B O 1
ATOM 5736 N N . ALA B 1 275 ? 11.344 11.703 -0.586 1 86.62 275 ALA B N 1
ATOM 5737 C CA . ALA B 1 275 ? 12.336 12.703 -0.182 1 86.62 275 ALA B CA 1
ATOM 5738 C C . ALA B 1 275 ? 13.289 13.023 -1.328 1 86.62 275 ALA B C 1
ATOM 5740 O O . ALA B 1 275 ? 13.734 14.164 -1.476 1 86.62 275 ALA B O 1
ATOM 5741 N N . SER B 1 276 ? 13.562 12.047 -2.098 1 88.5 276 SER B N 1
ATOM 5742 C CA . SER B 1 276 ? 14.492 12.227 -3.209 1 88.5 276 SER B CA 1
ATOM 5743 C C . SER B 1 276 ? 13.93 13.188 -4.25 1 88.5 276 SER B C 1
ATOM 5745 O O . SER B 1 276 ? 14.68 13.812 -5.004 1 88.5 276 SER B O 1
ATOM 5747 N N . GLY B 1 277 ? 12.672 13.328 -4.246 1 88 277 GLY B N 1
ATOM 5748 C CA . GLY B 1 277 ? 12.023 14.227 -5.184 1 88 277 GLY B CA 1
ATOM 5749 C C . GLY B 1 277 ? 12.281 15.695 -4.875 1 88 277 GLY B C 1
ATOM 5750 O O . GLY B 1 277 ? 12.109 16.562 -5.738 1 88 277 GLY B O 1
ATOM 5751 N N . PHE B 1 278 ? 12.742 15.992 -3.697 1 82.88 278 PHE B N 1
ATOM 5752 C CA . PHE B 1 278 ? 12.906 17.375 -3.295 1 82.88 278 PHE B CA 1
ATOM 5753 C C . PHE B 1 278 ? 14.352 17.828 -3.445 1 82.88 278 PHE B C 1
ATOM 5755 O O . PHE B 1 278 ? 14.672 19 -3.238 1 82.88 278 PHE B O 1
ATOM 5762 N N . THR B 1 279 ? 15.188 16.938 -3.842 1 83.69 279 THR B N 1
ATOM 5763 C CA . THR B 1 279 ? 16.594 17.266 -3.961 1 83.69 279 THR B CA 1
ATOM 5764 C C . THR B 1 279 ? 16.812 18.328 -5.035 1 83.69 279 THR B C 1
ATOM 5766 O O . THR B 1 279 ? 17.625 19.234 -4.855 1 83.69 279 THR B O 1
ATOM 5769 N N . VAL B 1 280 ? 16.109 18.281 -6.105 1 86.81 280 VAL B N 1
ATOM 5770 C CA . VAL B 1 280 ? 16.281 19.203 -7.223 1 86.81 280 VAL B CA 1
ATOM 5771 C C . VAL B 1 280 ? 15.867 20.609 -6.789 1 86.81 280 VAL B C 1
ATOM 5773 O O . VAL B 1 280 ? 16.562 21.578 -7.098 1 86.81 280 VAL B O 1
ATOM 5776 N N . ILE B 1 281 ? 14.82 20.719 -6.098 1 82.06 281 ILE B N 1
ATOM 5777 C CA . ILE B 1 281 ? 14.336 22.031 -5.68 1 82.06 281 ILE B CA 1
ATOM 5778 C C . ILE B 1 281 ? 15.312 22.656 -4.68 1 82.06 281 ILE B C 1
ATOM 5780 O O . ILE B 1 281 ? 15.586 23.859 -4.73 1 82.06 281 ILE B O 1
ATOM 5784 N N . THR B 1 282 ? 15.773 21.844 -3.795 1 77.56 282 THR B N 1
ATOM 5785 C CA . THR B 1 282 ? 16.688 22.344 -2.783 1 77.56 282 THR B CA 1
ATOM 5786 C C . THR B 1 282 ? 18.016 22.781 -3.42 1 77.56 282 THR B C 1
ATOM 5788 O O . THR B 1 282 ? 18.547 23.844 -3.08 1 77.56 282 THR B O 1
ATOM 5791 N N . ASP B 1 283 ? 18.484 22.031 -4.355 1 82.94 283 ASP B N 1
ATOM 5792 C CA . ASP B 1 283 ? 19.75 22.328 -5.02 1 82.94 283 ASP B CA 1
ATOM 5793 C C . ASP B 1 283 ? 19.641 23.594 -5.871 1 82.94 283 ASP B C 1
ATOM 5795 O O . ASP B 1 283 ? 20.5 24.469 -5.805 1 82.94 283 ASP B O 1
ATOM 5799 N N . TYR B 1 284 ? 18.609 23.688 -6.609 1 84.06 284 TYR B N 1
ATOM 5800 C CA . TYR B 1 284 ? 18.484 24.781 -7.57 1 84.06 284 TYR B CA 1
ATOM 5801 C C . TYR B 1 284 ? 17.969 26.047 -6.898 1 84.06 284 TYR B C 1
ATOM 5803 O O . TYR B 1 284 ? 18.266 27.156 -7.344 1 84.06 284 TYR B O 1
ATOM 5811 N N . SER B 1 285 ? 17.156 25.875 -5.918 1 76.81 285 SER B N 1
ATOM 5812 C CA . SER B 1 285 ? 16.75 27.062 -5.164 1 76.81 285 SER B CA 1
ATOM 5813 C C . SER B 1 285 ? 17.938 27.719 -4.492 1 76.81 285 SER B C 1
ATOM 5815 O O . SER B 1 285 ? 18.062 28.953 -4.496 1 76.81 285 SER B O 1
ATOM 5817 N N . ARG B 1 286 ? 18.734 26.969 -3.904 1 73.94 286 ARG B N 1
ATOM 5818 C CA . ARG B 1 286 ? 19.953 27.5 -3.281 1 73.94 286 ARG B CA 1
ATOM 5819 C C . ARG B 1 286 ? 20.828 28.203 -4.305 1 73.94 286 ARG B C 1
ATOM 5821 O O . ARG B 1 286 ? 21.375 29.266 -4.031 1 73.94 286 ARG B O 1
ATOM 5828 N N . LYS B 1 287 ? 20.953 27.609 -5.441 1 77.69 287 LYS B N 1
ATOM 5829 C CA . LYS B 1 287 ? 21.797 28.156 -6.492 1 77.69 287 LYS B CA 1
ATOM 5830 C C . LYS B 1 287 ? 21.25 29.469 -7.023 1 77.69 287 LYS B C 1
ATOM 5832 O O . LYS B 1 287 ? 22 30.422 -7.242 1 77.69 287 LYS B O 1
ATOM 5837 N N . THR B 1 288 ? 20 29.453 -7.262 1 77.06 288 THR B N 1
ATOM 5838 C CA . THR B 1 288 ? 19.375 30.625 -7.848 1 77.06 288 THR B CA 1
ATOM 5839 C C . THR B 1 288 ? 19.312 31.766 -6.836 1 77.06 288 THR B C 1
ATOM 5841 O O . THR B 1 288 ? 19.5 32.938 -7.191 1 77.06 288 THR B O 1
ATOM 5844 N N . LEU B 1 289 ? 18.969 31.469 -5.648 1 70.31 289 LEU B N 1
ATOM 5845 C CA . LEU B 1 289 ? 18.828 32.5 -4.629 1 70.31 289 LEU B CA 1
ATOM 5846 C C . LEU B 1 289 ? 20.172 33.094 -4.234 1 70.31 289 LEU B C 1
ATOM 5848 O O . LEU B 1 289 ? 20.281 34.25 -3.898 1 70.31 289 LEU B O 1
ATOM 5852 N N . LYS B 1 290 ? 21.094 32.281 -4.152 1 68.31 290 LYS B N 1
ATOM 5853 C CA . LYS B 1 290 ? 22.438 32.781 -3.883 1 68.31 290 LYS B CA 1
ATOM 5854 C C . LYS B 1 290 ? 22.844 33.875 -4.891 1 68.31 290 LYS B C 1
ATOM 5856 O O . LYS B 1 290 ? 23.578 34.812 -4.551 1 68.31 290 LYS B O 1
ATOM 5861 N N . LYS B 1 291 ? 22.297 33.719 -5.977 1 67.44 291 LYS B N 1
ATOM 5862 C CA . LYS B 1 291 ? 22.672 34.656 -7.043 1 67.44 291 LYS B CA 1
ATOM 5863 C C . LYS B 1 291 ? 21.75 35.875 -7.074 1 67.44 291 LYS B C 1
ATOM 5865 O O . LYS B 1 291 ? 22.047 36.875 -7.734 1 67.44 291 LYS B O 1
ATOM 5870 N N . SER B 1 292 ? 20.672 35.688 -6.422 1 64.75 292 SER B N 1
ATOM 5871 C CA . SER B 1 292 ? 19.672 36.75 -6.527 1 64.75 292 SER B CA 1
ATOM 5872 C C . SER B 1 292 ? 19.828 37.75 -5.41 1 64.75 292 SER B C 1
ATOM 5874 O O . SER B 1 292 ? 20.438 37.469 -4.379 1 64.75 292 SER B O 1
ATOM 5876 N N . LYS B 1 293 ? 19.453 39 -5.691 1 59.28 293 LYS B N 1
ATOM 5877 C CA . LYS B 1 293 ? 19.453 40.125 -4.762 1 59.28 293 LYS B CA 1
ATOM 5878 C C . LYS B 1 293 ? 18.594 39.844 -3.537 1 59.28 293 LYS B C 1
ATOM 5880 O O . LYS B 1 293 ? 18.812 40.406 -2.469 1 59.28 293 LYS B O 1
ATOM 5885 N N . TYR B 1 294 ? 17.609 39 -3.688 1 56.53 294 TYR B N 1
ATOM 5886 C CA . TYR B 1 294 ? 16.656 38.719 -2.621 1 56.53 294 TYR B CA 1
ATOM 5887 C C . TYR B 1 294 ? 17.203 37.688 -1.65 1 56.53 294 TYR B C 1
ATOM 5889 O O . TYR B 1 294 ? 16.688 37.531 -0.538 1 56.53 294 TYR B O 1
ATOM 5897 N N . GLY B 1 295 ? 18.25 36.938 -2.113 1 57.31 295 GLY B N 1
ATOM 5898 C CA . GLY B 1 295 ? 18.656 35.781 -1.358 1 57.31 295 GLY B CA 1
ATOM 5899 C C . GLY B 1 295 ? 19.984 35.938 -0.648 1 57.31 295 GLY B C 1
ATOM 5900 O O . GLY B 1 295 ? 20.438 35.031 0.051 1 57.31 295 GLY B O 1
ATOM 5901 N N . LYS B 1 296 ? 20.781 37 -0.969 1 55.69 296 LYS B N 1
ATOM 5902 C CA . LYS B 1 296 ? 22.141 37 -0.44 1 55.69 296 LYS B CA 1
ATOM 5903 C C . LYS B 1 296 ? 22.141 36.781 1.071 1 55.69 296 LYS B C 1
ATOM 5905 O O . LYS B 1 296 ? 22.984 36.062 1.602 1 55.69 296 LYS B O 1
ATOM 5910 N N . ASP B 1 297 ? 21.203 37.531 1.85 1 59.81 297 ASP B N 1
ATOM 5911 C CA . ASP B 1 297 ? 21.281 37.438 3.305 1 59.81 297 ASP B CA 1
ATOM 5912 C C . ASP B 1 297 ? 20.094 36.656 3.875 1 59.81 297 ASP B C 1
ATOM 5914 O O . ASP B 1 297 ? 19.812 36.75 5.07 1 59.81 297 ASP B O 1
ATOM 5918 N N . ARG B 1 298 ? 19.359 35.938 2.934 1 69.38 298 ARG B N 1
ATOM 5919 C CA . ARG B 1 298 ? 18.156 35.281 3.473 1 69.38 298 ARG B CA 1
ATOM 5920 C C . ARG B 1 298 ? 18.219 33.781 3.246 1 69.38 298 ARG B C 1
ATOM 5922 O O . ARG B 1 298 ? 18.844 33.312 2.291 1 69.38 298 ARG B O 1
ATOM 5929 N N . GLU B 1 299 ? 17.781 33.156 4.352 1 73.62 299 GLU B N 1
ATOM 5930 C CA . GLU B 1 299 ? 17.625 31.719 4.219 1 73.62 299 GLU B CA 1
ATOM 5931 C C . GLU B 1 299 ? 16.328 31.359 3.494 1 73.62 299 GLU B C 1
ATOM 5933 O O . GLU B 1 299 ? 15.273 31.922 3.787 1 73.62 299 GLU B O 1
ATOM 5938 N N . PHE B 1 300 ? 16.375 30.781 2.42 1 80.56 300 PHE B N 1
ATOM 5939 C CA . PHE B 1 300 ? 15.203 30.281 1.701 1 80.56 300 PHE B CA 1
ATOM 5940 C C . PHE B 1 300 ? 14.781 28.922 2.23 1 80.56 300 PHE B C 1
ATOM 5942 O O . PHE B 1 300 ? 15.445 27.906 1.959 1 80.56 300 PHE B O 1
ATOM 5949 N N . ILE B 1 301 ? 13.75 28.984 2.996 1 89.56 301 ILE B N 1
ATOM 5950 C CA . ILE B 1 301 ? 13.234 27.766 3.578 1 89.56 301 ILE B CA 1
ATOM 5951 C C . ILE B 1 301 ? 12.039 27.266 2.762 1 89.56 301 ILE B C 1
ATOM 5953 O O . ILE B 1 301 ? 11.086 28.016 2.537 1 89.56 301 ILE B O 1
ATOM 5957 N N . ILE B 1 302 ? 12.148 26.109 2.309 1 86.94 302 ILE B N 1
ATOM 5958 C CA . ILE B 1 302 ? 11.094 25.531 1.476 1 86.94 302 ILE B CA 1
ATOM 5959 C C . ILE B 1 302 ? 10.102 24.766 2.35 1 86.94 302 ILE B C 1
ATOM 5961 O O . ILE B 1 302 ? 10.5 23.969 3.201 1 86.94 302 ILE B O 1
ATOM 5965 N N . ALA B 1 303 ? 8.859 25.078 2.188 1 91.75 303 ALA B N 1
ATOM 5966 C CA . ALA B 1 303 ? 7.824 24.297 2.861 1 91.75 303 ALA B CA 1
ATOM 5967 C C . ALA B 1 303 ? 7.684 22.922 2.234 1 91.75 303 ALA B C 1
ATOM 5969 O O . ALA B 1 303 ? 7.645 22.781 1.008 1 91.75 303 ALA B O 1
ATOM 5970 N N . VAL B 1 304 ? 7.676 21.938 3.09 1 88 304 VAL B N 1
ATOM 5971 C CA . VAL B 1 304 ? 7.605 20.562 2.586 1 88 304 VAL B CA 1
ATOM 5972 C C . VAL B 1 304 ? 6.418 19.844 3.217 1 88 304 VAL B C 1
ATOM 5974 O O . VAL B 1 304 ? 5.926 20.25 4.273 1 88 304 VAL B O 1
ATOM 5977 N N . ASN B 1 305 ? 6.012 18.828 2.547 1 87.62 305 ASN B N 1
ATOM 5978 C CA . ASN B 1 305 ? 4.906 18 3.012 1 87.62 305 ASN B CA 1
ATOM 5979 C C . ASN B 1 305 ? 5.277 17.219 4.273 1 87.62 305 ASN B C 1
ATOM 5981 O O . ASN B 1 305 ? 6.43 16.812 4.438 1 87.62 305 ASN B O 1
ATOM 5985 N N . ASP B 1 306 ? 4.328 17.031 5.09 1 91.25 306 ASP B N 1
ATOM 5986 C CA . ASP B 1 306 ? 4.531 16.359 6.379 1 91.25 306 ASP B CA 1
ATOM 5987 C C . ASP B 1 306 ? 4.852 14.883 6.191 1 91.25 306 ASP B C 1
ATOM 5989 O O . ASP B 1 306 ? 5.367 14.234 7.102 1 91.25 306 ASP B O 1
ATOM 5993 N N . ALA B 1 307 ? 4.641 14.367 5.078 1 88.19 307 ALA B N 1
ATOM 5994 C CA . ALA B 1 307 ? 4.926 12.961 4.805 1 88.19 307 ALA B CA 1
ATOM 5995 C C . ALA B 1 307 ? 6.418 12.672 4.938 1 88.19 307 ALA B C 1
ATOM 5997 O O . ALA B 1 307 ? 6.816 11.523 5.16 1 88.19 307 ALA B O 1
ATOM 5998 N N . LEU B 1 308 ? 7.246 13.641 4.879 1 88.19 308 LEU B N 1
ATOM 5999 C CA . LEU B 1 308 ? 8.695 13.469 4.934 1 88.19 308 LEU B CA 1
ATOM 6000 C C . LEU B 1 308 ? 9.125 12.945 6.297 1 88.19 308 LEU B C 1
ATOM 6002 O O . LEU B 1 308 ? 10.109 12.203 6.398 1 88.19 308 LEU B O 1
ATOM 6006 N N . GLY B 1 309 ? 8.383 13.359 7.289 1 92.81 309 GLY B N 1
ATOM 6007 C CA . GLY B 1 309 ? 8.781 12.938 8.625 1 92.81 309 GLY B CA 1
ATOM 6008 C C . GLY B 1 309 ? 8.094 11.664 9.078 1 92.81 309 GLY B C 1
ATOM 6009 O O . GLY B 1 309 ? 8.477 11.062 10.078 1 92.81 309 GLY B O 1
ATOM 6010 N N . TYR B 1 310 ? 7.105 11.195 8.336 1 91.25 310 TYR B N 1
ATOM 6011 C CA . TYR B 1 310 ? 6.234 10.086 8.719 1 91.25 310 TYR B CA 1
ATOM 6012 C C . TYR B 1 310 ? 7.031 8.797 8.859 1 91.25 310 TYR B C 1
ATOM 6014 O O . TYR B 1 310 ? 6.789 8.008 9.773 1 91.25 310 TYR B O 1
ATOM 6022 N N . GLY B 1 311 ? 8.023 8.602 8.078 1 88.75 311 GLY B N 1
ATOM 6023 C CA . GLY B 1 311 ? 8.703 7.324 7.961 1 88.75 311 GLY B CA 1
ATOM 6024 C C . GLY B 1 311 ? 9.805 7.137 8.984 1 88.75 311 GLY B C 1
ATOM 6025 O O . GLY B 1 311 ? 10.359 6.043 9.117 1 88.75 311 GLY B O 1
ATOM 6026 N N . GLU B 1 312 ? 10.117 8.18 9.75 1 93.5 312 GLU B N 1
ATOM 6027 C CA . GLU B 1 312 ? 11.172 8.094 10.758 1 93.5 312 GLU B CA 1
ATOM 6028 C C . GLU B 1 312 ? 10.766 7.164 11.898 1 93.5 312 GLU B C 1
ATOM 6030 O O . GLU B 1 312 ? 9.602 7.133 12.297 1 93.5 312 GLU B O 1
ATOM 6035 N N . ALA B 1 313 ? 11.695 6.344 12.406 1 92.19 313 ALA B N 1
ATOM 6036 C CA . ALA B 1 313 ? 11.453 5.219 13.305 1 92.19 313 ALA B CA 1
ATOM 6037 C C . ALA B 1 313 ? 10.742 5.672 14.578 1 92.19 313 ALA B C 1
ATOM 6039 O O . ALA B 1 313 ? 9.75 5.066 15 1 92.19 313 ALA B O 1
ATOM 6040 N N . ALA B 1 314 ? 11.273 6.691 15.227 1 95.44 314 ALA B N 1
ATOM 6041 C CA . ALA B 1 314 ? 10.664 7.172 16.469 1 95.44 314 ALA B CA 1
ATOM 6042 C C . ALA B 1 314 ? 9.266 7.73 16.203 1 95.44 314 ALA B C 1
ATOM 6044 O O . ALA B 1 314 ? 8.367 7.586 17.047 1 95.44 314 ALA B O 1
ATOM 6045 N N . THR B 1 315 ? 9.125 8.383 15.078 1 96.62 315 THR B N 1
ATOM 6046 C CA . THR B 1 315 ? 7.844 8.969 14.703 1 96.62 315 THR B CA 1
ATOM 6047 C C . THR B 1 315 ? 6.797 7.883 14.477 1 96.62 315 THR B C 1
ATOM 6049 O O . THR B 1 315 ? 5.695 7.945 15.023 1 96.62 315 THR B O 1
ATOM 6052 N N . LEU B 1 316 ? 7.121 6.898 13.75 1 93.5 316 LEU B N 1
ATOM 6053 C CA . LEU B 1 316 ? 6.223 5.785 13.469 1 93.5 316 LEU B CA 1
ATOM 6054 C C . LEU B 1 316 ? 5.863 5.039 14.75 1 93.5 316 LEU B C 1
ATOM 6056 O O . LEU B 1 316 ? 4.691 4.746 15 1 93.5 316 LEU B O 1
ATOM 6060 N N . THR B 1 317 ? 6.891 4.777 15.539 1 93.06 317 THR B N 1
ATOM 6061 C CA . THR B 1 317 ? 6.676 4.023 16.766 1 93.06 317 THR B CA 1
ATOM 6062 C C . THR B 1 317 ? 5.766 4.793 17.719 1 93.06 317 THR B C 1
ATOM 6064 O O . THR B 1 317 ? 4.812 4.23 18.266 1 93.06 317 THR B O 1
ATOM 6067 N N . THR B 1 318 ? 6.07 6.027 17.859 1 96.12 318 THR B N 1
ATOM 6068 C CA . THR B 1 318 ? 5.27 6.867 18.75 1 96.12 318 THR B CA 1
ATOM 6069 C C . THR B 1 318 ? 3.824 6.934 18.266 1 96.12 318 THR B C 1
ATOM 6071 O O . THR B 1 318 ? 2.893 6.77 19.062 1 96.12 318 THR B O 1
ATOM 6074 N N . GLY B 1 319 ? 3.682 7.199 17 1 95.38 319 GLY B N 1
ATOM 6075 C CA . GLY B 1 319 ? 2.344 7.27 16.438 1 95.38 319 GLY B CA 1
ATOM 6076 C C . GLY B 1 319 ? 1.549 5.992 16.625 1 95.38 319 GLY B C 1
ATOM 6077 O O . GLY B 1 319 ? 0.363 6.035 16.953 1 95.38 319 GLY B O 1
ATOM 6078 N N . LEU B 1 320 ? 2.166 4.875 16.438 1 91.88 320 LEU B N 1
ATOM 6079 C CA . LEU B 1 320 ? 1.505 3.582 16.594 1 91.88 320 LEU B CA 1
ATOM 6080 C C . LEU B 1 320 ? 1.109 3.334 18.047 1 91.88 320 LEU B C 1
ATOM 6082 O O . LEU B 1 320 ? 0.031 2.803 18.312 1 91.88 320 LEU B O 1
ATOM 6086 N N . LEU B 1 321 ? 1.962 3.773 18.938 1 93.44 321 LEU B N 1
ATOM 6087 C CA . LEU B 1 321 ? 1.701 3.555 20.344 1 93.44 321 LEU B CA 1
ATOM 6088 C C . LEU B 1 321 ? 0.548 4.426 20.828 1 93.44 321 LEU B C 1
ATOM 6090 O O . LEU B 1 321 ? -0.115 4.098 21.812 1 93.44 321 LEU B O 1
ATOM 6094 N N . VAL B 1 322 ? 0.342 5.484 20.141 1 95.69 322 VAL B N 1
ATOM 6095 C CA . VAL B 1 322 ? -0.74 6.391 20.516 1 95.69 322 VAL B CA 1
ATOM 6096 C C . VAL B 1 322 ? -2.084 5.77 20.141 1 95.69 322 VAL B C 1
ATOM 6098 O O . VAL B 1 322 ? -3.107 6.07 20.766 1 95.69 322 VAL B O 1
ATOM 6101 N N . ILE B 1 323 ? -2.146 4.859 19.188 1 92.56 323 ILE B N 1
ATOM 6102 C CA . ILE B 1 323 ? -3.383 4.355 18.609 1 92.56 323 ILE B CA 1
ATOM 6103 C C . ILE B 1 323 ? -4.219 3.666 19.688 1 92.56 323 ILE B C 1
ATOM 6105 O O . ILE B 1 323 ? -5.383 4.016 19.891 1 92.56 323 ILE B O 1
ATOM 6109 N N . PRO B 1 324 ? -3.633 2.717 20.422 1 89.19 324 PRO B N 1
ATOM 6110 C CA . PRO B 1 324 ? -4.457 2.068 21.438 1 89.19 324 PRO B CA 1
ATOM 6111 C C . PRO B 1 324 ? -4.953 3.043 22.5 1 89.19 324 PRO B C 1
ATOM 6113 O O . PRO B 1 324 ? -6.09 2.926 22.969 1 89.19 324 PRO B O 1
ATOM 6116 N N . VAL B 1 325 ? -4.207 3.971 22.859 1 91.94 325 VAL B N 1
ATOM 6117 C CA . VAL B 1 325 ? -4.598 4.949 23.875 1 91.94 325 VAL B CA 1
ATOM 6118 C C . VAL B 1 325 ? -5.664 5.883 23.312 1 91.94 325 VAL B C 1
ATOM 6120 O O . VAL B 1 325 ? -6.605 6.262 24.016 1 91.94 325 VAL B O 1
ATOM 6123 N N . ALA B 1 326 ? -5.43 6.25 22.078 1 91.81 326 ALA B N 1
ATOM 6124 C CA . ALA B 1 326 ? -6.406 7.113 21.406 1 91.81 326 ALA B CA 1
ATOM 6125 C C . ALA B 1 326 ? -7.785 6.461 21.391 1 91.81 326 ALA B C 1
ATOM 6127 O O . ALA B 1 326 ? -8.797 7.129 21.625 1 91.81 326 ALA B O 1
ATOM 6128 N N . LEU B 1 327 ? -7.824 5.23 21.125 1 86.25 327 LEU B N 1
ATOM 6129 C CA . LEU B 1 327 ? -9.086 4.5 21.094 1 86.25 327 LEU B CA 1
ATOM 6130 C C . LEU B 1 327 ? -9.719 4.465 22.484 1 86.25 327 LEU B C 1
ATOM 6132 O O . LEU B 1 327 ? -10.93 4.688 22.625 1 86.25 327 LEU B O 1
ATOM 6136 N N . LEU B 1 328 ? -8.938 4.242 23.438 1 86.62 328 LEU B N 1
ATOM 6137 C CA . LEU B 1 328 ? -9.438 4.207 24.812 1 86.62 328 LEU B CA 1
ATOM 6138 C C . LEU B 1 328 ? -9.938 5.582 25.234 1 86.62 328 LEU B C 1
ATOM 6140 O O . LEU B 1 328 ? -11 5.699 25.859 1 86.62 328 LEU B O 1
ATOM 6144 N N . LEU B 1 329 ? -9.219 6.578 24.891 1 91.56 329 LEU B N 1
ATOM 6145 C CA . LEU B 1 329 ? -9.57 7.945 25.266 1 91.56 329 LEU B CA 1
ATOM 6146 C C . LEU B 1 329 ? -10.875 8.367 24.594 1 91.56 329 LEU B C 1
ATOM 6148 O O . LEU B 1 329 ? -11.664 9.117 25.188 1 91.56 329 LEU B O 1
ATOM 6152 N N . ALA B 1 330 ? -11.055 7.961 23.391 1 89.62 330 ALA B N 1
ATOM 6153 C CA . ALA B 1 330 ? -12.266 8.328 22.656 1 89.62 330 ALA B CA 1
ATOM 6154 C C . ALA B 1 330 ? -13.516 7.855 23.406 1 89.62 330 ALA B C 1
ATOM 6156 O O . ALA B 1 330 ? -14.555 8.508 23.344 1 89.62 330 ALA B O 1
ATOM 6157 N N . PHE B 1 331 ? -13.391 6.812 24.156 1 86.19 331 PHE B N 1
ATOM 6158 C CA . PHE B 1 331 ? -14.547 6.223 24.812 1 86.19 331 PHE B CA 1
ATOM 6159 C C . PHE B 1 331 ? -14.688 6.754 26.234 1 86.19 331 PHE B C 1
ATOM 6161 O O . PHE B 1 331 ? -15.789 6.82 26.781 1 86.19 331 PHE B O 1
ATOM 6168 N N . ILE B 1 332 ? -13.547 7.152 26.828 1 89.94 332 ILE B N 1
ATOM 6169 C CA . ILE B 1 332 ? -13.594 7.473 28.25 1 89.94 332 ILE B CA 1
ATOM 6170 C C . ILE B 1 332 ? -13.656 8.992 28.438 1 89.94 332 ILE B C 1
ATOM 6172 O O . ILE B 1 332 ? -14.086 9.477 29.484 1 89.94 332 ILE B O 1
ATOM 6176 N N . LEU B 1 333 ? -13.195 9.773 27.531 1 94.31 333 LEU B N 1
ATOM 6177 C CA . LEU B 1 333 ? -13.109 11.219 27.672 1 94.31 333 LEU B CA 1
ATOM 6178 C C . LEU B 1 333 ? -14.492 11.852 27.672 1 94.31 333 LEU B C 1
ATOM 6180 O O . LEU B 1 333 ? -15.227 11.766 26.688 1 94.31 333 LEU B O 1
ATOM 6184 N N . PRO B 1 334 ? -14.773 12.438 28.797 1 94.31 334 PRO B N 1
ATOM 6185 C CA . PRO B 1 334 ? -16.078 13.102 28.844 1 94.31 334 PRO B CA 1
ATOM 6186 C C . PRO B 1 334 ? -16.203 14.258 27.859 1 94.31 334 PRO B C 1
ATOM 6188 O O . PRO B 1 334 ? -15.281 15.078 27.766 1 94.31 334 PRO B O 1
ATOM 6191 N N . GLY B 1 335 ? -17.25 14.297 27.172 1 93.88 335 GLY B N 1
ATOM 6192 C CA . GLY B 1 335 ? -17.484 15.375 26.234 1 93.88 335 GLY B CA 1
ATOM 6193 C C . GLY B 1 335 ? -17.156 15 24.797 1 93.88 335 GLY B C 1
ATOM 6194 O O . GLY B 1 335 ? -17.594 15.688 23.859 1 93.88 335 GLY B O 1
ATOM 6195 N N . ASN B 1 336 ? -16.5 13.93 24.641 1 95.88 336 ASN B N 1
ATOM 6196 C CA . ASN B 1 336 ? -16.141 13.5 23.281 1 95.88 336 ASN B CA 1
ATOM 6197 C C . ASN B 1 336 ? -17.312 12.789 22.594 1 95.88 336 ASN B C 1
ATOM 6199 O O . ASN B 1 336 ? -17.984 11.953 23.219 1 95.88 336 ASN B O 1
ATOM 6203 N N . ILE B 1 337 ? -17.562 13.125 21.375 1 94.56 337 ILE B N 1
ATOM 6204 C CA . ILE B 1 337 ? -18.609 12.453 20.625 1 94.56 337 ILE B CA 1
ATOM 6205 C C . ILE B 1 337 ? -18.047 11.867 19.344 1 94.56 337 ILE B C 1
ATOM 6207 O O . ILE B 1 337 ? -18.797 11.344 18.516 1 94.56 337 ILE B O 1
ATOM 6211 N N . VAL B 1 338 ? -16.766 12 19.172 1 94.25 338 VAL B N 1
ATOM 6212 C CA . VAL B 1 338 ? -16.141 11.609 17.906 1 94.25 338 VAL B CA 1
ATOM 6213 C C . VAL B 1 338 ? -15.531 10.219 18.047 1 94.25 338 VAL B C 1
ATOM 6215 O O . VAL B 1 338 ? -14.82 9.93 19.016 1 94.25 338 VAL B O 1
ATOM 6218 N N . LEU B 1 339 ? -15.844 9.391 17.156 1 90 339 LEU B N 1
ATOM 6219 C CA . LEU B 1 339 ? -15.141 8.125 16.969 1 90 339 LEU B CA 1
ATOM 6220 C C . LEU B 1 339 ? -13.984 8.281 15.992 1 90 339 LEU B C 1
ATOM 6222 O O . LEU B 1 339 ? -14.203 8.383 14.781 1 90 339 LEU B O 1
ATOM 6226 N N . PRO B 1 340 ? -12.727 8.25 16.5 1 91.88 340 PRO B N 1
ATOM 6227 C CA . PRO B 1 340 ? -11.57 8.492 15.641 1 91.88 340 PRO B CA 1
ATOM 6228 C C . PRO B 1 340 ? -11.156 7.254 14.852 1 91.88 340 PRO B C 1
ATOM 6230 O O . PRO B 1 340 ? -10.227 6.551 15.242 1 91.88 340 PRO B O 1
ATOM 6233 N N . VAL B 1 341 ? -11.641 7.109 13.664 1 86.19 341 VAL B N 1
ATOM 6234 C CA . VAL B 1 341 ? -11.359 5.906 12.891 1 86.19 341 VAL B CA 1
ATOM 6235 C C . VAL B 1 341 ? -10.32 6.223 11.812 1 86.19 341 VAL B C 1
ATOM 6237 O O . VAL B 1 341 ? -9.188 5.73 11.867 1 86.19 341 VAL B O 1
ATOM 6240 N N . MET B 1 342 ? -10.602 7.203 11.016 1 87.75 342 MET B N 1
ATOM 6241 C CA . MET B 1 342 ? -9.781 7.441 9.828 1 87.75 342 MET B CA 1
ATOM 6242 C C . MET B 1 342 ? -8.5 8.188 10.195 1 87.75 342 MET B C 1
ATOM 6244 O O . MET B 1 342 ? -7.559 8.227 9.406 1 87.75 342 MET B O 1
ATOM 6248 N N . VAL B 1 343 ? -8.422 8.688 11.383 1 92.19 343 VAL B N 1
ATOM 6249 C CA . VAL B 1 343 ? -7.238 9.43 11.805 1 92.19 343 VAL B CA 1
ATOM 6250 C C . VAL B 1 343 ? -6.172 8.461 12.305 1 92.19 343 VAL B C 1
ATOM 6252 O O . VAL B 1 343 ? -4.988 8.805 12.352 1 92.19 343 VAL B O 1
ATOM 6255 N N . LEU B 1 344 ? -6.543 7.309 12.641 1 90.44 344 LEU B N 1
ATOM 6256 C CA . LEU B 1 344 ? -5.652 6.395 13.352 1 90.44 344 LEU B CA 1
ATOM 6257 C C . LEU B 1 344 ? -4.387 6.129 12.539 1 90.44 344 LEU B C 1
ATOM 6259 O O . LEU B 1 344 ? -3.275 6.262 13.055 1 90.44 344 LEU B O 1
ATOM 6263 N N . PRO B 1 345 ? -4.5 5.848 11.242 1 89.5 345 PRO B N 1
ATOM 6264 C CA . PRO B 1 345 ? -3.268 5.633 10.484 1 89.5 345 PRO B CA 1
ATOM 6265 C C . PRO B 1 345 ? -2.443 6.906 10.32 1 89.5 345 PRO B C 1
ATOM 6267 O O . PRO B 1 345 ? -1.266 6.84 9.953 1 89.5 345 PRO B O 1
ATOM 6270 N N . SER B 1 346 ? -2.982 8.031 10.602 1 91.25 346 SER B N 1
ATOM 6271 C CA . SER B 1 346 ? -2.326 9.32 10.391 1 91.25 346 SER B CA 1
ATOM 6272 C C . SER B 1 346 ? -1.68 9.828 11.68 1 91.25 346 SER B C 1
ATOM 6274 O O . SER B 1 346 ? -1.039 10.875 11.68 1 91.25 346 SER B O 1
ATOM 6276 N N . LEU B 1 347 ? -1.783 9.102 12.719 1 93.69 347 LEU B N 1
ATOM 6277 C CA . LEU B 1 347 ? -1.303 9.57 14.016 1 93.69 347 LEU B CA 1
ATOM 6278 C C . LEU B 1 347 ? 0.207 9.789 13.992 1 93.69 347 LEU B C 1
ATOM 6280 O O . LEU B 1 347 ? 0.717 10.703 14.633 1 93.69 347 LEU B O 1
ATOM 6284 N N . PRO B 1 348 ? 0.93 8.977 13.195 1 93.19 348 PRO B N 1
ATOM 6285 C CA . PRO B 1 348 ? 2.363 9.273 13.109 1 93.19 348 PRO B CA 1
ATOM 6286 C C . PRO B 1 348 ? 2.646 10.648 12.516 1 93.19 348 PRO B C 1
ATOM 6288 O O . PRO B 1 348 ? 3.654 11.273 12.852 1 93.19 348 PRO B O 1
ATOM 6291 N N . TYR B 1 349 ? 1.803 11.156 11.727 1 92.88 349 TYR B N 1
ATOM 6292 C CA . TYR B 1 349 ? 1.955 12.516 11.234 1 92.88 349 TYR B CA 1
ATOM 6293 C C . TYR B 1 349 ? 1.853 13.531 12.367 1 92.88 349 TYR B C 1
ATOM 6295 O O . TYR B 1 349 ? 2.576 14.523 12.391 1 92.88 349 TYR B O 1
ATOM 6303 N N . MET B 1 350 ? 1.043 13.258 13.32 1 94.19 350 MET B N 1
ATOM 6304 C CA . MET B 1 350 ? 0.669 14.211 14.359 1 94.19 350 MET B CA 1
ATOM 6305 C C . MET B 1 350 ? 1.764 14.32 15.414 1 94.19 350 MET B C 1
ATOM 6307 O O . MET B 1 350 ? 1.806 15.289 16.172 1 94.19 350 MET B O 1
ATOM 6311 N N . VAL B 1 351 ? 2.629 13.352 15.43 1 97.19 351 VAL B N 1
ATOM 6312 C CA . VAL B 1 351 ? 3.582 13.336 16.531 1 97.19 351 VAL B CA 1
ATOM 6313 C C . VAL B 1 351 ? 4.941 13.844 16.062 1 97.19 351 VAL B C 1
ATOM 6315 O O . VAL B 1 351 ? 5.926 13.797 16.797 1 97.19 351 VAL B O 1
ATOM 6318 N N . GLU B 1 352 ? 5.035 14.328 14.836 1 97.12 352 GLU B N 1
ATOM 6319 C CA . GLU B 1 352 ? 6.305 14.797 14.297 1 97.12 352 GLU B CA 1
ATOM 6320 C C . GLU B 1 352 ? 6.891 15.914 15.156 1 97.12 352 GLU B C 1
ATOM 6322 O O . GLU B 1 352 ? 8.102 15.961 15.391 1 97.12 352 GLU B O 1
ATOM 6327 N N . VAL B 1 353 ? 6.043 16.781 15.672 1 97.31 353 VAL B N 1
ATOM 6328 C CA . VAL B 1 353 ? 6.512 17.938 16.422 1 97.31 353 VAL B CA 1
ATOM 6329 C C . VAL B 1 353 ? 7.086 17.484 17.766 1 97.31 353 VAL B C 1
ATOM 6331 O O . VAL B 1 353 ? 8.242 17.766 18.078 1 97.31 353 VAL B O 1
ATOM 6334 N N . PRO B 1 354 ? 6.344 16.766 18.578 1 97.75 354 PRO B N 1
ATOM 6335 C CA . PRO B 1 354 ? 6.926 16.359 19.859 1 97.75 354 PRO B CA 1
ATOM 6336 C C . PRO B 1 354 ? 8.125 15.438 19.688 1 97.75 354 PRO B C 1
ATOM 6338 O O . PRO B 1 354 ? 9.047 15.453 20.5 1 97.75 354 PRO B O 1
ATOM 6341 N N . VAL B 1 355 ? 8.164 14.617 18.672 1 97.44 355 VAL B N 1
ATOM 6342 C CA . VAL B 1 355 ? 9.297 13.727 18.438 1 97.44 355 VAL B CA 1
ATOM 6343 C C . VAL B 1 355 ? 10.539 14.547 18.109 1 97.44 355 VAL B C 1
ATOM 6345 O O . VAL B 1 355 ? 11.633 14.258 18.609 1 97.44 355 VAL B O 1
ATOM 6348 N N . SER B 1 356 ? 10.398 15.57 17.297 1 97.31 356 SER B N 1
ATOM 6349 C CA . SER B 1 356 ? 11.531 16.422 16.984 1 97.31 356 SER B CA 1
ATOM 6350 C C . SER B 1 356 ? 11.992 17.219 18.203 1 97.31 356 SER B C 1
ATOM 6352 O O . SER B 1 356 ? 13.195 17.359 18.438 1 97.31 356 SER B O 1
ATOM 6354 N N . LEU B 1 357 ? 11.055 17.688 19.031 1 96.88 357 LEU B N 1
ATOM 6355 C CA . LEU B 1 357 ? 11.375 18.484 20.203 1 96.88 357 LEU B CA 1
ATOM 6356 C C . LEU B 1 357 ? 12.125 17.641 21.234 1 96.88 357 LEU B C 1
ATOM 6358 O O . LEU B 1 357 ? 12.953 18.172 21.984 1 96.88 357 LEU B O 1
ATOM 6362 N N . SER B 1 358 ? 11.836 16.422 21.281 1 95.81 358 SER B N 1
ATOM 6363 C CA . SER B 1 358 ? 12.438 15.539 22.281 1 95.81 358 SER B CA 1
ATOM 6364 C C . SER B 1 358 ? 13.609 14.758 21.688 1 95.81 358 SER B C 1
ATOM 6366 O O . SER B 1 358 ? 14.148 13.852 22.328 1 95.81 358 SER B O 1
ATOM 6368 N N . ASN B 1 359 ? 13.969 15.016 20.484 1 95.81 359 ASN B N 1
ATOM 6369 C CA . ASN B 1 359 ? 15.07 14.359 19.781 1 95.81 359 ASN B CA 1
ATOM 6370 C C . ASN B 1 359 ? 14.883 12.844 19.734 1 95.81 359 ASN B C 1
ATOM 6372 O O . ASN B 1 359 ? 15.797 12.094 20.062 1 95.81 359 ASN B O 1
ATOM 6376 N N . GLY B 1 360 ? 13.617 12.508 19.469 1 95.31 360 GLY B N 1
ATOM 6377 C CA . GLY B 1 360 ? 13.336 11.109 19.203 1 95.31 360 GLY B CA 1
ATOM 6378 C C . GLY B 1 360 ? 12.977 10.328 20.453 1 95.31 360 GLY B C 1
ATOM 6379 O O . GLY B 1 360 ? 12.922 9.094 20.422 1 95.31 360 GLY B O 1
ATOM 6380 N N . ASN B 1 361 ? 12.781 11.023 21.578 1 96.19 361 ASN B N 1
ATOM 6381 C CA . ASN B 1 361 ? 12.367 10.336 22.797 1 96.19 361 ASN B CA 1
ATOM 6382 C C . ASN B 1 361 ? 10.914 9.891 22.719 1 96.19 361 ASN B C 1
ATOM 6384 O O . ASN B 1 361 ? 10 10.695 22.922 1 96.19 361 ASN B O 1
ATOM 6388 N N . ILE B 1 362 ? 10.742 8.609 22.578 1 96 362 ILE B N 1
ATOM 6389 C CA . ILE B 1 362 ? 9.414 8.047 22.344 1 96 362 ILE B CA 1
ATOM 6390 C C . ILE B 1 362 ? 8.539 8.227 23.578 1 96 362 ILE B C 1
ATOM 6392 O O . ILE B 1 362 ? 7.367 8.578 23.469 1 96 362 ILE B O 1
ATOM 6396 N N . PHE B 1 363 ? 9.125 8.07 24.734 1 95.75 363 PHE B N 1
ATOM 6397 C CA . PHE B 1 363 ? 8.367 8.156 25.984 1 95.75 363 PHE B CA 1
ATOM 6398 C C . PHE B 1 363 ? 7.793 9.555 26.172 1 95.75 363 PHE B C 1
ATOM 6400 O O . PHE B 1 363 ? 6.586 9.711 26.359 1 95.75 363 PHE B O 1
ATOM 6407 N N . LYS B 1 364 ? 8.609 10.539 26.156 1 96.81 364 LYS B N 1
ATOM 6408 C CA . LYS B 1 364 ? 8.195 11.93 26.328 1 96.81 364 LYS B CA 1
ATOM 6409 C C . LYS B 1 364 ? 7.203 12.344 25.25 1 96.81 364 LYS B C 1
ATOM 6411 O O . LYS B 1 364 ? 6.195 12.992 25.531 1 96.81 364 LYS B O 1
ATOM 6416 N N . SER B 1 365 ? 7.496 11.961 23.984 1 97.5 365 SER B N 1
ATOM 6417 C CA . SER B 1 365 ? 6.633 12.305 22.859 1 97.5 365 SER B CA 1
ATOM 6418 C C . SER B 1 365 ? 5.273 11.625 22.984 1 97.5 365 SER B C 1
ATOM 6420 O O . SER B 1 365 ? 4.25 12.211 22.641 1 97.5 365 SER B O 1
ATOM 6422 N N . TRP B 1 366 ? 5.309 10.391 23.406 1 97.38 366 TRP B N 1
ATOM 6423 C CA . TRP B 1 366 ? 4.082 9.617 23.531 1 97.38 366 TRP B CA 1
ATOM 6424 C C . TRP B 1 366 ? 3.15 10.25 24.562 1 97.38 366 TRP B C 1
ATOM 6426 O O . TRP B 1 366 ? 1.949 10.383 24.328 1 97.38 366 TRP B O 1
ATOM 6436 N N . ILE B 1 367 ? 3.66 10.656 25.703 1 97.75 367 ILE B N 1
ATOM 6437 C CA . ILE B 1 367 ? 2.865 11.289 26.75 1 97.75 367 ILE B CA 1
ATOM 6438 C C . ILE B 1 367 ? 2.279 12.602 26.234 1 97.75 367 ILE B C 1
ATOM 6440 O O . ILE B 1 367 ? 1.086 12.859 26.391 1 97.75 367 ILE B O 1
ATOM 6444 N N . ALA B 1 368 ? 3.145 13.383 25.656 1 98 368 ALA B N 1
ATOM 6445 C CA . ALA B 1 368 ? 2.703 14.664 25.109 1 98 368 ALA B CA 1
ATOM 6446 C C . ALA B 1 368 ? 1.605 14.461 24.078 1 98 368 ALA B C 1
ATOM 6448 O O . ALA B 1 368 ? 0.601 15.18 24.078 1 98 368 ALA B O 1
ATOM 6449 N N . ALA B 1 369 ? 1.77 13.484 23.203 1 97.62 369 ALA B N 1
ATOM 6450 C CA . ALA B 1 369 ? 0.821 13.219 22.125 1 97.62 369 ALA B CA 1
ATOM 6451 C C . ALA B 1 369 ? -0.527 12.773 22.688 1 97.62 369 ALA B C 1
ATOM 6453 O O . ALA B 1 369 ? -1.578 13.164 22.172 1 97.62 369 ALA B O 1
ATOM 6454 N N . CYS B 1 370 ? -0.523 11.945 23.672 1 97.44 370 CYS B N 1
ATOM 6455 C CA . CYS B 1 370 ? -1.761 11.477 24.281 1 97.44 370 CYS B CA 1
ATOM 6456 C C . CYS B 1 370 ? -2.541 12.633 24.891 1 97.44 370 CYS B C 1
ATOM 6458 O O . CYS B 1 370 ? -3.762 12.711 24.734 1 97.44 370 CYS B O 1
ATOM 6460 N N . ILE B 1 371 ? -1.852 13.516 25.531 1 97.38 371 ILE B N 1
ATOM 6461 C CA . ILE B 1 371 ? -2.494 14.664 26.156 1 97.38 371 ILE B CA 1
ATOM 6462 C C . ILE B 1 371 ? -3.082 15.578 25.078 1 97.38 371 ILE B C 1
ATOM 6464 O O . ILE B 1 371 ? -4.234 16.016 25.188 1 97.38 371 ILE B O 1
ATOM 6468 N N . VAL B 1 372 ? -2.293 15.836 24.109 1 97.19 372 VAL B N 1
ATOM 6469 C CA . VAL B 1 372 ? -2.746 16.719 23.047 1 97.19 372 VAL B CA 1
ATOM 6470 C C . VAL B 1 372 ? -3.914 16.078 22.297 1 97.19 372 VAL B C 1
ATOM 6472 O O . VAL B 1 372 ? -4.832 16.766 21.859 1 97.19 372 VAL B O 1
ATOM 6475 N N . PHE B 1 373 ? -3.893 14.781 22.141 1 96.81 373 PHE B N 1
ATOM 6476 C CA . PHE B 1 373 ? -4.977 14.078 21.469 1 96.81 373 PHE B CA 1
ATOM 6477 C C . PHE B 1 373 ? -6.289 14.258 22.219 1 96.81 373 PHE B C 1
ATOM 6479 O O . PHE B 1 373 ? -7.355 14.359 21.609 1 96.81 373 PHE B O 1
ATOM 6486 N N . CYS B 1 374 ? -6.23 14.312 23.531 1 96.81 374 CYS B N 1
ATOM 6487 C CA . CYS B 1 374 ? -7.43 14.586 24.312 1 96.81 374 CYS B CA 1
ATOM 6488 C C . CYS B 1 374 ? -8.023 15.945 23.969 1 96.81 374 CYS B C 1
ATOM 6490 O O . CYS B 1 374 ? -9.227 16.062 23.75 1 96.81 374 CYS B O 1
ATOM 6492 N N . ALA B 1 375 ? -7.18 16.891 23.922 1 96.69 375 ALA B N 1
ATOM 6493 C CA . ALA B 1 375 ? -7.625 18.234 23.562 1 96.69 375 ALA B CA 1
ATOM 6494 C C . ALA B 1 375 ? -8.195 18.25 22.141 1 96.69 375 ALA B C 1
ATOM 6496 O O . ALA B 1 375 ? -9.203 18.906 21.891 1 96.69 375 ALA B O 1
ATOM 6497 N N . LYS B 1 376 ? -7.602 17.5 21.281 1 96.19 376 LYS B N 1
ATOM 6498 C CA . LYS B 1 376 ? -8.023 17.453 19.891 1 96.19 376 LYS B CA 1
ATOM 6499 C C . LYS B 1 376 ? -9.383 16.766 19.75 1 96.19 376 LYS B C 1
ATOM 6501 O O . LYS B 1 376 ? -10.219 17.203 18.953 1 96.19 376 LYS B O 1
ATOM 6506 N N . LEU B 1 377 ? -9.594 15.742 20.531 1 96.44 377 LEU B N 1
ATOM 6507 C CA . LEU B 1 377 ? -10.883 15.062 20.531 1 96.44 377 LEU B CA 1
ATOM 6508 C C . LEU B 1 377 ? -12 16.016 20.922 1 96.44 377 LEU B C 1
ATOM 6510 O O . LEU B 1 377 ? -13.062 16.047 20.297 1 96.44 377 LEU B O 1
ATOM 6514 N N . LEU B 1 378 ? -11.742 16.797 21.922 1 96.88 378 LEU B N 1
ATOM 6515 C CA . LEU B 1 378 ? -12.742 17.734 22.406 1 96.88 378 LEU B CA 1
ATOM 6516 C C . LEU B 1 378 ? -12.992 18.844 21.391 1 96.88 378 LEU B C 1
ATOM 6518 O O . LEU B 1 378 ? -14.133 19.25 21.172 1 96.88 378 LEU B O 1
ATOM 6522 N N . MET B 1 379 ? -11.953 19.312 20.812 1 96.69 379 MET B N 1
ATOM 6523 C CA . MET B 1 379 ? -12.086 20.328 19.781 1 96.69 379 MET B CA 1
ATOM 6524 C C . MET B 1 379 ? -12.875 19.812 18.594 1 96.69 379 MET B C 1
ATOM 6526 O O . MET B 1 379 ? -13.773 20.484 18.094 1 96.69 379 MET B O 1
ATOM 6530 N N . ALA B 1 380 ? -12.523 18.609 18.125 1 96.19 380 ALA B N 1
ATOM 6531 C CA . ALA B 1 380 ? -13.242 18 17.016 1 96.19 380 ALA B CA 1
ATOM 6532 C C . ALA B 1 380 ? -14.711 17.797 17.359 1 96.19 380 ALA B C 1
ATOM 6534 O O . ALA B 1 380 ? -15.586 18 16.516 1 96.19 380 ALA B O 1
ATOM 6535 N N . SER B 1 381 ? -14.992 17.406 18.578 1 96.5 381 SER B N 1
ATOM 6536 C CA . SER B 1 381 ? -16.359 17.172 19.031 1 96.5 381 SER B CA 1
ATOM 6537 C C . SER B 1 381 ? -17.188 18.453 18.953 1 96.5 381 SER B C 1
ATOM 6539 O O . SER B 1 381 ? -18.375 18.391 18.625 1 96.5 381 SER B O 1
ATOM 6541 N N . SER B 1 382 ? -16.562 19.531 19.172 1 96.06 382 SER B N 1
ATOM 6542 C CA . SER B 1 382 ? -17.281 20.797 19.203 1 96.06 382 SER B CA 1
ATOM 6543 C C . SER B 1 382 ? -17.672 21.25 17.797 1 96.06 382 SER B C 1
ATOM 6545 O O . SER B 1 382 ? -18.625 22.031 17.625 1 96.06 382 SER B O 1
ATOM 6547 N N . TRP B 1 383 ? -17 20.781 16.781 1 96.44 383 TRP B N 1
ATOM 6548 C CA . TRP B 1 383 ? -17.203 21.281 15.422 1 96.44 383 TRP B CA 1
ATOM 6549 C C . TRP B 1 383 ? -17.953 20.281 14.562 1 96.44 383 TRP B C 1
ATOM 6551 O O . TRP B 1 383 ? -18.297 20.562 13.414 1 96.44 383 TRP B O 1
ATOM 6561 N N . ALA B 1 384 ? -18.266 19.109 15.07 1 94.69 384 ALA B N 1
ATOM 6562 C CA . ALA B 1 384 ? -18.797 18 14.289 1 94.69 384 ALA B CA 1
ATOM 6563 C C . ALA B 1 384 ? -20.125 18.375 13.641 1 94.69 384 ALA B C 1
ATOM 6565 O O . ALA B 1 384 ? -20.344 18.109 12.453 1 94.69 384 ALA B O 1
ATOM 6566 N N . ALA B 1 385 ? -21.016 19.047 14.352 1 93.06 385 ALA B N 1
ATOM 6567 C CA . ALA B 1 385 ? -22.328 19.391 13.836 1 93.06 385 ALA B CA 1
ATOM 6568 C C . ALA B 1 385 ? -22.234 20.391 12.68 1 93.06 385 ALA B C 1
ATOM 6570 O O . ALA B 1 385 ? -22.844 20.188 11.633 1 93.06 385 ALA B O 1
ATOM 6571 N N . VAL B 1 386 ? -21.453 21.391 12.867 1 93.75 386 VAL B N 1
ATOM 6572 C CA . VAL B 1 386 ? -21.328 22.438 11.859 1 93.75 386 VAL B CA 1
ATOM 6573 C C . VAL B 1 386 ? -20.625 21.875 10.617 1 93.75 386 VAL B C 1
ATOM 6575 O O . VAL B 1 386 ? -21.031 22.188 9.492 1 93.75 386 VAL B O 1
ATOM 6578 N N . PHE B 1 387 ? -19.625 21.078 10.805 1 94.5 387 PHE B N 1
ATOM 6579 C CA . PHE B 1 387 ? -18.922 20.516 9.664 1 94.5 387 PHE B CA 1
ATOM 6580 C C . PHE B 1 387 ? -19.844 19.594 8.867 1 94.5 387 PHE B C 1
ATOM 6582 O O . PHE B 1 387 ? -19.766 19.547 7.637 1 94.5 387 PHE B O 1
ATOM 6589 N N . THR B 1 388 ? -20.656 18.859 9.531 1 92.56 388 THR B N 1
ATOM 6590 C CA . THR B 1 388 ? -21.594 17.984 8.852 1 92.56 388 THR B CA 1
ATOM 6591 C C . THR B 1 388 ? -22.5 18.781 7.906 1 92.56 388 THR B C 1
ATOM 6593 O O . THR B 1 388 ? -22.734 18.375 6.77 1 92.56 388 THR B O 1
ATOM 6596 N N . GLU B 1 389 ? -22.938 19.875 8.375 1 90.44 389 GLU B N 1
ATOM 6597 C CA . GLU B 1 389 ? -23.781 20.75 7.559 1 90.44 389 GLU B CA 1
ATOM 6598 C C . GLU B 1 389 ? -23.031 21.234 6.32 1 90.44 389 GLU B C 1
ATOM 6600 O O . GLU B 1 389 ? -23.594 21.266 5.223 1 90.44 389 GLU B O 1
ATOM 6605 N N . ILE B 1 390 ? -21.844 21.609 6.488 1 90.31 390 ILE B N 1
ATOM 6606 C CA . ILE B 1 390 ? -21.031 22.109 5.383 1 90.31 390 ILE B CA 1
ATOM 6607 C C . ILE B 1 390 ? -20.828 20.984 4.359 1 90.31 390 ILE B C 1
ATOM 6609 O O . ILE B 1 390 ? -20.922 21.219 3.152 1 90.31 390 ILE B O 1
ATOM 6613 N N . ALA B 1 391 ? -20.484 19.812 4.844 1 87.81 391 ALA B N 1
ATOM 6614 C CA . ALA B 1 391 ? -20.219 18.672 3.979 1 87.81 391 ALA B CA 1
ATOM 6615 C C . ALA B 1 391 ? -21.453 18.297 3.16 1 87.81 391 ALA B C 1
ATOM 6617 O O . ALA B 1 391 ? -21.359 18.031 1.961 1 87.81 391 ALA B O 1
ATOM 6618 N N . VAL B 1 392 ? -22.625 18.328 3.785 1 86 392 VAL B N 1
ATOM 6619 C CA . VAL B 1 392 ? -23.875 18.031 3.105 1 86 392 VAL B CA 1
ATOM 6620 C C . VAL B 1 392 ? -24.156 19.078 2.035 1 86 392 VAL B C 1
ATOM 6622 O O . VAL B 1 392 ? -24.562 18.75 0.916 1 86 392 VAL B O 1
ATOM 6625 N N . ASN B 1 393 ? -23.891 20.266 2.357 1 84.5 393 ASN B N 1
ATOM 6626 C CA . ASN B 1 393 ? -24.125 21.359 1.413 1 84.5 393 ASN B CA 1
ATOM 6627 C C . ASN B 1 393 ? -23.172 21.266 0.222 1 84.5 393 ASN B C 1
ATOM 6629 O O . ASN B 1 393 ? -23.516 21.719 -0.877 1 84.5 393 ASN B O 1
ATOM 6633 N N . ALA B 1 394 ? -22.062 20.719 0.497 1 79.75 394 ALA B N 1
ATOM 6634 C CA . ALA B 1 394 ? -21.062 20.594 -0.562 1 79.75 394 ALA B CA 1
ATOM 6635 C C . ALA B 1 394 ? -21.312 19.344 -1.407 1 79.75 394 ALA B C 1
ATOM 6637 O O . ALA B 1 394 ? -20.594 19.094 -2.377 1 79.75 394 ALA B O 1
ATOM 6638 N N . GLY B 1 395 ? -22.281 18.516 -1.027 1 75.56 395 GLY B N 1
ATOM 6639 C CA . GLY B 1 395 ? -22.672 17.359 -1.838 1 75.56 395 GLY B CA 1
ATOM 6640 C C . GLY B 1 395 ? -22.172 16.047 -1.285 1 75.56 395 GLY B C 1
ATOM 6641 O O . GLY B 1 395 ? -22.281 15.008 -1.938 1 75.56 395 GLY B O 1
ATOM 6642 N N . TYR B 1 396 ? -21.547 16.141 -0.225 1 74.88 396 TYR B N 1
ATOM 6643 C CA . TYR B 1 396 ? -21.094 14.906 0.402 1 74.88 396 TYR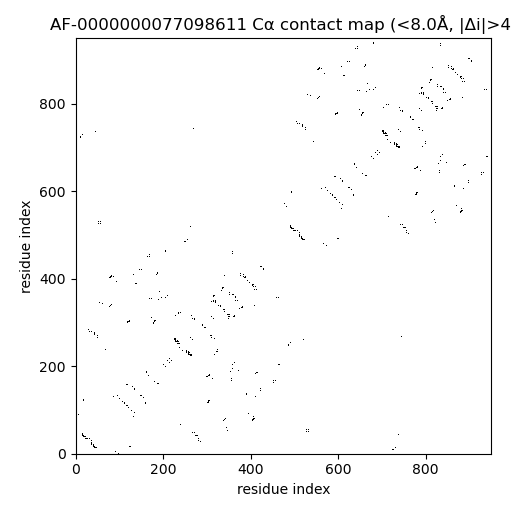 B CA 1
ATOM 6644 C C . TYR B 1 396 ? -22.266 14.055 0.867 1 74.88 396 TYR B C 1
ATOM 6646 O O . TYR B 1 396 ? -23.172 14.555 1.544 1 74.88 396 TYR B O 1
ATOM 6654 N N . GLU B 1 397 ? -22.344 12.781 0.272 1 69.12 397 GLU B N 1
ATOM 6655 C CA . GLU B 1 397 ? -23.422 11.891 0.669 1 69.12 397 GLU B CA 1
ATOM 6656 C C . GLU B 1 397 ? -23.125 11.219 2.008 1 69.12 397 GLU B C 1
ATOM 6658 O O . GLU B 1 397 ? -22.078 10.594 2.176 1 69.12 397 GLU B O 1
ATOM 6663 N N . VAL B 1 398 ? -23.781 11.656 2.922 1 65.19 398 VAL B N 1
ATOM 6664 C CA . VAL B 1 398 ? -23.656 11.023 4.23 1 65.19 398 VAL B CA 1
ATOM 6665 C C . VAL B 1 398 ? -24.562 9.805 4.312 1 65.19 398 VAL B C 1
ATOM 6667 O O . VAL B 1 398 ? -25.703 9.844 3.832 1 65.19 398 VAL B O 1
ATOM 6670 N N . THR B 1 399 ? -23.969 8.523 4.125 1 56.16 399 THR B N 1
ATOM 6671 C CA . THR B 1 399 ? -24.766 7.301 4.188 1 56.16 399 THR B CA 1
ATOM 6672 C C . THR B 1 399 ? -25.922 7.465 5.164 1 56.16 399 THR B C 1
ATOM 6674 O O . THR B 1 399 ? -25.828 8.227 6.129 1 56.16 399 THR B O 1
ATOM 6677 N N . ALA B 1 400 ? -27.047 6.781 4.855 1 44.12 400 ALA B N 1
ATOM 6678 C CA . ALA B 1 400 ? -28.328 6.707 5.527 1 44.12 400 ALA B CA 1
ATOM 6679 C C . ALA B 1 400 ? -28.172 6.277 6.98 1 44.12 400 ALA B C 1
ATOM 6681 O O . ALA B 1 400 ? -27.438 5.328 7.277 1 44.12 400 ALA B O 1
ATOM 6682 N N . GLY B 1 401 ? -28.609 7.145 8.07 1 50.56 401 GLY B N 1
ATOM 6683 C CA . GLY B 1 401 ? -28.719 7.184 9.523 1 50.56 401 GLY B CA 1
ATOM 6684 C C . GLY B 1 401 ? -27.906 8.305 10.148 1 50.56 401 GLY B C 1
ATOM 6685 O O . GLY B 1 401 ? -26.969 8.82 9.531 1 50.56 401 GLY B O 1
ATOM 6686 N N . THR B 1 402 ? -28.391 9.273 10.961 1 56.53 402 THR B N 1
ATOM 6687 C CA . THR B 1 402 ? -28.172 10.594 11.539 1 56.53 402 THR B CA 1
ATOM 6688 C C . THR B 1 402 ? -26.734 10.727 12.039 1 56.53 402 THR B C 1
ATOM 6690 O O . THR B 1 402 ? -26.484 11.297 13.102 1 56.53 402 THR B O 1
ATOM 6693 N N . VAL B 1 403 ? -25.641 10.219 11.289 1 76.12 403 VAL B N 1
ATOM 6694 C CA . VAL B 1 403 ? -24.344 10.266 11.938 1 76.12 403 VAL B CA 1
ATOM 6695 C C . VAL B 1 403 ? -23.625 11.555 11.562 1 76.12 403 VAL B C 1
ATOM 6697 O O . VAL B 1 403 ? -23.734 12.031 10.43 1 76.12 403 VAL B O 1
ATOM 6700 N N . LEU B 1 404 ? -23.188 12.359 12.578 1 90 404 LEU B N 1
ATOM 6701 C CA . LEU B 1 404 ? -22.281 13.492 12.406 1 90 404 LEU B CA 1
ATOM 6702 C C . LEU B 1 404 ? -20.938 13.031 11.836 1 90 404 LEU B C 1
ATOM 6704 O O . LEU B 1 404 ? -20.531 11.883 12.039 1 90 404 LEU B O 1
ATOM 6708 N N . ILE B 1 405 ? -20.5 13.852 10.914 1 91.5 405 ILE B N 1
ATOM 6709 C CA . ILE B 1 405 ? -19.172 13.539 10.391 1 91.5 405 ILE B CA 1
ATOM 6710 C C . ILE B 1 405 ? -18.188 14.656 10.75 1 91.5 405 ILE B C 1
ATOM 6712 O O . ILE B 1 405 ? -18.594 15.805 10.945 1 91.5 405 ILE B O 1
ATOM 6716 N N . ILE B 1 406 ? -16.922 14.312 10.875 1 93.19 406 ILE B N 1
ATOM 6717 C CA . ILE B 1 406 ? -15.867 15.281 11.172 1 93.19 406 ILE B CA 1
ATOM 6718 C C . ILE B 1 406 ? -14.531 14.758 10.648 1 93.19 406 ILE B C 1
ATOM 6720 O O . ILE B 1 406 ? -14.398 13.57 10.336 1 93.19 406 ILE B O 1
ATOM 6724 N N . GLY B 1 407 ? -13.625 15.664 10.328 1 92.06 407 GLY B N 1
ATOM 6725 C CA . GLY B 1 407 ? -12.227 15.312 10.133 1 92.06 407 GLY B CA 1
ATOM 6726 C C . GLY B 1 407 ? -11.312 15.859 11.211 1 92.06 407 GLY B C 1
ATOM 6727 O O . GLY B 1 407 ? -11.508 16.984 11.68 1 92.06 407 GLY B O 1
ATOM 6728 N N . PHE B 1 408 ? -10.32 15.156 11.531 1 91.81 408 PHE B N 1
ATOM 6729 C CA . PHE B 1 408 ? -9.461 15.523 12.648 1 91.81 408 PHE B CA 1
ATOM 6730 C C . PHE B 1 408 ? -8.57 16.703 12.281 1 91.81 408 PHE B C 1
ATOM 6732 O O . PHE B 1 408 ? -7.844 17.234 13.133 1 91.81 408 PHE B O 1
ATOM 6739 N N . ILE B 1 409 ? -8.664 17.078 11.07 1 90.25 409 ILE B N 1
ATOM 6740 C CA . ILE B 1 409 ? -8.047 18.344 10.672 1 90.25 409 ILE B CA 1
ATOM 6741 C C . ILE B 1 409 ? -8.648 19.484 11.484 1 90.25 409 ILE B C 1
ATOM 6743 O O . ILE B 1 409 ? -7.957 20.453 11.805 1 90.25 409 ILE B O 1
ATOM 6747 N N . LEU B 1 410 ? -9.938 19.344 11.789 1 93.44 410 LEU B N 1
ATOM 6748 C CA . LEU B 1 410 ? -10.672 20.359 12.539 1 93.44 410 LEU B CA 1
ATOM 6749 C C . LEU B 1 410 ? -10.477 20.172 14.039 1 93.44 410 LEU B C 1
ATOM 6751 O O . LEU B 1 410 ? -11.258 20.688 14.836 1 93.44 410 LEU B O 1
ATOM 6755 N N . SER B 1 411 ? -9.461 19.469 14.391 1 94.31 411 SER B N 1
ATOM 6756 C CA . SER B 1 411 ? -9.164 19.234 15.797 1 94.31 411 SER B CA 1
ATOM 6757 C C . SER B 1 411 ? -8.031 20.141 16.281 1 94.31 411 SER B C 1
ATOM 6759 O O . SER B 1 411 ? -7.664 20.109 17.453 1 94.31 411 SER B O 1
ATOM 6761 N N . ASN B 1 412 ? -7.523 20.953 15.391 1 94.25 412 ASN B N 1
ATOM 6762 C CA . ASN B 1 412 ? -6.449 21.875 15.75 1 94.25 412 ASN B CA 1
ATOM 6763 C C . ASN B 1 412 ? -6.895 22.859 16.828 1 94.25 412 ASN B C 1
ATOM 6765 O O . ASN B 1 412 ? -7.754 23.703 16.578 1 94.25 412 ASN B O 1
ATOM 6769 N N . CYS B 1 413 ? -6.25 22.828 17.922 1 94.5 413 CYS B N 1
ATOM 6770 C CA . CYS B 1 413 ? -6.727 23.578 19.094 1 94.5 413 CYS B CA 1
ATOM 6771 C C . CYS B 1 413 ? -6.488 25.078 18.906 1 94.5 413 CYS B C 1
ATOM 6773 O O . CYS B 1 413 ? -7.352 25.891 19.25 1 94.5 413 CYS B O 1
ATOM 6775 N N . THR B 1 414 ? -5.379 25.453 18.359 1 97.06 414 THR B N 1
ATOM 6776 C CA . THR B 1 414 ? -5.059 26.859 18.172 1 97.06 414 THR B CA 1
ATOM 6777 C C . THR B 1 414 ? -5.984 27.5 17.141 1 97.06 414 THR B C 1
ATOM 6779 O O . THR B 1 414 ? -6.59 28.547 17.406 1 97.06 414 THR B O 1
ATOM 6782 N N . ALA B 1 415 ? -6.137 26.875 16.062 1 96.75 415 ALA B N 1
ATOM 6783 C CA . ALA B 1 415 ? -7.031 27.391 15.023 1 96.75 415 ALA B CA 1
ATOM 6784 C C . ALA B 1 415 ? -8.477 27.406 15.508 1 96.75 415 ALA B C 1
ATOM 6786 O O . ALA B 1 415 ? -9.242 28.328 15.195 1 96.75 415 ALA B O 1
ATOM 6787 N N . GLY B 1 416 ? -8.82 26.375 16.281 1 96.56 416 GLY B N 1
ATOM 6788 C CA . GLY B 1 416 ? -10.164 26.312 16.828 1 96.56 416 GLY B CA 1
ATOM 6789 C C . GLY B 1 416 ? -10.461 27.438 17.797 1 96.56 416 GLY B C 1
ATOM 6790 O O . GLY B 1 416 ? -11.523 28.062 17.719 1 96.56 416 GLY B O 1
ATOM 6791 N N . LEU B 1 417 ? -9.531 27.719 18.656 1 96.62 417 LEU B N 1
ATOM 6792 C CA . LEU B 1 417 ? -9.711 28.781 19.641 1 96.62 417 LEU B CA 1
ATOM 6793 C C . LEU B 1 417 ? -9.781 30.141 18.953 1 96.62 417 LEU B C 1
ATOM 6795 O O . LEU B 1 417 ? -10.57 31 19.344 1 96.62 417 LEU B O 1
ATOM 6799 N N . ILE B 1 418 ? -8.969 30.312 17.969 1 97.88 418 ILE B N 1
ATOM 6800 C CA . ILE B 1 418 ? -9 31.562 17.188 1 97.88 418 ILE B CA 1
ATOM 6801 C C . ILE B 1 418 ? -10.359 31.703 16.516 1 97.88 418 ILE B C 1
ATOM 6803 O O . ILE B 1 418 ? -10.945 32.781 16.516 1 97.88 418 ILE B O 1
ATOM 6807 N N . THR B 1 419 ? -10.836 30.594 15.969 1 97.81 419 THR B N 1
ATOM 6808 C CA . THR B 1 419 ? -12.125 30.625 15.281 1 97.81 419 THR B CA 1
ATOM 6809 C C . THR B 1 419 ? -13.25 30.953 16.25 1 97.81 419 THR B C 1
ATOM 6811 O O . THR B 1 419 ? -14.156 31.719 15.93 1 97.81 419 THR B O 1
ATOM 6814 N N . TYR B 1 420 ? -13.195 30.422 17.5 1 97.25 420 TYR B N 1
ATOM 6815 C CA . TYR B 1 420 ? -14.172 30.766 18.516 1 97.25 420 TYR B CA 1
ATOM 6816 C C . TYR B 1 420 ? -14.148 32.25 18.828 1 97.25 420 TYR B C 1
ATOM 6818 O O . TYR B 1 420 ? -15.195 32.875 19.016 1 97.25 420 TYR B O 1
ATOM 6826 N N . ALA B 1 421 ? -12.992 32.781 18.891 1 97.75 421 ALA B N 1
ATOM 6827 C CA . ALA B 1 421 ? -12.859 34.219 19.156 1 97.75 421 ALA B CA 1
ATOM 6828 C C . ALA B 1 421 ? -13.484 35.062 18.031 1 97.75 421 ALA B C 1
ATOM 6830 O O . ALA B 1 421 ? -14.188 36.031 18.297 1 97.75 421 ALA B O 1
ATOM 6831 N N . PHE B 1 422 ? -13.219 34.656 16.828 1 97.94 422 PHE B N 1
ATOM 6832 C CA . PHE B 1 422 ? -13.75 35.375 15.68 1 97.94 422 PHE B CA 1
ATOM 6833 C C . PHE B 1 422 ? -15.266 35.25 15.609 1 97.94 422 PHE B C 1
ATOM 6835 O O . PHE B 1 422 ? -15.961 36.156 15.156 1 97.94 422 PHE B O 1
ATOM 6842 N N . LEU B 1 423 ? -15.797 34.125 16.031 1 97.12 423 LEU B N 1
ATOM 6843 C CA . LEU B 1 423 ? -17.234 33.844 16 1 97.12 423 LEU B CA 1
ATOM 6844 C C . LEU B 1 423 ? -17.984 34.812 16.922 1 97.12 423 LEU B C 1
ATOM 6846 O O . LEU B 1 423 ? -19.172 35.062 16.719 1 97.12 423 LEU B O 1
ATOM 6850 N N . THR B 1 424 ? -17.328 35.375 17.906 1 96.62 424 THR B N 1
ATOM 6851 C CA . THR B 1 424 ? -17.969 36.344 18.797 1 96.62 424 THR B CA 1
ATOM 6852 C C . THR B 1 424 ? -18.328 37.625 18.047 1 96.62 424 THR B C 1
ATOM 6854 O O . THR B 1 424 ? -19.172 38.406 18.484 1 96.62 424 THR B O 1
ATOM 6857 N N . MET B 1 425 ? -17.688 37.938 17.047 1 96.06 425 MET B N 1
ATOM 6858 C CA . MET B 1 425 ? -17.844 39.125 16.234 1 96.06 425 MET B CA 1
ATOM 6859 C C . MET B 1 425 ? -17.594 40.375 17.078 1 96.06 425 MET B C 1
ATOM 6861 O O . MET B 1 425 ? -18.031 41.469 16.703 1 96.06 425 MET B O 1
ATOM 6865 N N . ASN B 1 426 ? -16.969 40.156 18.203 1 96.75 426 ASN B N 1
ATOM 6866 C CA . ASN B 1 426 ? -16.594 41.25 19.094 1 96.75 426 ASN B CA 1
ATOM 6867 C C . ASN B 1 426 ? -15.211 41.812 18.75 1 96.75 426 ASN B C 1
ATOM 6869 O O . ASN B 1 426 ? -14.211 41.094 18.875 1 96.75 426 ASN B O 1
ATOM 6873 N N . PRO B 1 427 ? -15.148 43 18.297 1 95.69 427 PRO B N 1
ATOM 6874 C CA . PRO B 1 427 ? -13.875 43.562 17.875 1 95.69 427 PRO B CA 1
ATOM 6875 C C . PRO B 1 427 ? -12.82 43.562 18.969 1 95.69 427 PRO B C 1
ATOM 6877 O O . PRO B 1 427 ? -11.625 43.469 18.703 1 95.69 427 PRO B O 1
ATOM 6880 N N . ILE B 1 428 ? -13.234 43.656 20.188 1 97 428 ILE B N 1
ATOM 6881 C CA . ILE B 1 428 ? -12.297 43.656 21.312 1 97 428 ILE B CA 1
ATOM 6882 C C . ILE B 1 428 ? -11.648 42.281 21.453 1 97 428 ILE B C 1
ATOM 6884 O O . ILE B 1 428 ? -10.43 42.188 21.625 1 97 428 ILE B O 1
ATOM 6888 N N . ILE B 1 429 ? -12.453 41.281 21.391 1 97.56 429 ILE B N 1
ATOM 6889 C CA . ILE B 1 429 ? -11.945 39.938 21.516 1 97.56 429 ILE B CA 1
ATOM 6890 C C . ILE B 1 429 ? -11.047 39.594 20.328 1 97.56 429 ILE B C 1
ATOM 6892 O O . ILE B 1 429 ? -9.953 39.062 20.484 1 97.56 429 ILE B O 1
ATOM 6896 N N . ILE B 1 430 ? -11.516 39.875 19.125 1 97.5 430 ILE B N 1
ATOM 6897 C CA . ILE B 1 430 ? -10.734 39.656 17.922 1 97.5 430 ILE B CA 1
ATOM 6898 C C . ILE B 1 430 ? -9.445 40.469 17.953 1 97.5 430 ILE B C 1
ATOM 6900 O O . ILE B 1 430 ? -8.375 39.969 17.625 1 97.5 430 ILE B O 1
ATOM 6904 N N . GLY B 1 431 ? -9.586 41.719 18.406 1 97.19 431 GLY B N 1
ATOM 6905 C CA . GLY B 1 431 ? -8.406 42.562 18.547 1 97.19 431 GLY B CA 1
ATOM 6906 C C . GLY B 1 431 ? -7.398 42 19.547 1 97.19 431 GLY B C 1
ATOM 6907 O O . GLY B 1 431 ? -6.188 42.094 19.328 1 97.19 431 GLY B O 1
ATOM 6908 N N . LEU B 1 432 ? -7.879 41.469 20.625 1 97.38 432 LEU B N 1
ATOM 6909 C CA . LEU B 1 432 ? -7.004 40.906 21.625 1 97.38 432 LEU B CA 1
ATOM 6910 C C . LEU B 1 432 ? -6.246 39.688 21.062 1 97.38 432 LEU B C 1
ATOM 6912 O O . LEU B 1 432 ? -5.062 39.5 21.359 1 97.38 432 LEU B O 1
ATOM 6916 N N . VAL B 1 433 ? -6.926 38.875 20.281 1 97.75 433 VAL B N 1
ATOM 6917 C CA . VAL B 1 433 ? -6.301 37.688 19.656 1 97.75 433 VAL B CA 1
ATOM 6918 C C . VAL B 1 433 ? -5.211 38.156 18.688 1 97.75 433 VAL B C 1
ATOM 6920 O O . VAL B 1 433 ? -4.117 37.594 18.672 1 97.75 433 VAL B O 1
ATOM 6923 N N . ILE B 1 434 ? -5.461 39.125 17.906 1 97.88 434 ILE B N 1
ATOM 6924 C CA . ILE B 1 434 ? -4.496 39.656 16.953 1 97.88 434 ILE B CA 1
ATOM 6925 C C . ILE B 1 434 ? -3.314 40.281 17.703 1 97.88 434 ILE B C 1
ATOM 6927 O O . ILE B 1 434 ? -2.162 40.125 17.281 1 97.88 434 ILE B O 1
ATOM 6931 N N . ALA B 1 435 ? -3.613 40.938 18.844 1 97.88 435 ALA B N 1
ATOM 6932 C CA . ALA B 1 435 ? -2.562 41.531 19.656 1 97.88 435 ALA B CA 1
ATOM 6933 C C . ALA B 1 435 ? -1.628 40.469 20.219 1 97.88 435 ALA B C 1
ATOM 6935 O O . ALA B 1 435 ? -0.413 40.688 20.281 1 97.88 435 ALA B O 1
ATOM 6936 N N . VAL B 1 436 ? -2.197 39.438 20.688 1 97.62 436 VAL B N 1
ATOM 6937 C CA . VAL B 1 436 ? -1.385 38.344 21.219 1 97.62 436 VAL B CA 1
ATOM 6938 C C . VAL B 1 436 ? -0.469 37.812 20.125 1 97.62 436 VAL B C 1
ATOM 6940 O O . VAL B 1 436 ? 0.709 37.531 20.359 1 97.62 436 VAL B O 1
ATOM 6943 N N . TYR B 1 437 ? -0.992 37.594 18.906 1 97.56 437 TYR B N 1
ATOM 6944 C CA . TYR B 1 437 ? -0.194 37.156 17.781 1 97.56 437 TYR B CA 1
ATOM 6945 C C . TYR B 1 437 ? 0.944 38.125 17.484 1 97.56 437 TYR B C 1
ATOM 6947 O O . TYR B 1 437 ? 2.09 37.688 17.297 1 97.56 437 TYR B O 1
ATOM 6955 N N . LEU B 1 438 ? 0.598 39.406 17.406 1 97.62 438 LEU B N 1
ATOM 6956 C CA . LEU B 1 438 ? 1.605 40.406 17.094 1 97.62 438 LEU B CA 1
ATOM 6957 C C . LEU B 1 438 ? 2.699 40.438 18.156 1 97.62 438 LEU B C 1
ATOM 6959 O O . LEU B 1 438 ? 3.879 40.625 17.828 1 97.62 438 LEU B O 1
ATOM 6963 N N . LEU B 1 439 ? 2.277 40.281 19.359 1 97.44 439 LEU B N 1
ATOM 6964 C CA . LEU B 1 439 ? 3.252 40.25 20.438 1 97.44 439 LEU B CA 1
ATOM 6965 C C . LEU B 1 439 ? 4.172 39.031 20.281 1 97.44 439 LEU B C 1
ATOM 6967 O O . LEU B 1 439 ? 5.395 39.156 20.391 1 97.44 439 LEU B O 1
ATOM 6971 N N . CYS B 1 440 ? 3.605 37.844 20.062 1 97.12 440 CYS B N 1
ATOM 6972 C CA . CYS B 1 440 ? 4.398 36.656 19.875 1 97.12 440 CYS B CA 1
ATOM 6973 C C . CYS B 1 440 ? 5.293 36.75 18.656 1 97.12 440 CYS B C 1
ATOM 6975 O O . CYS B 1 440 ? 6.438 36.312 18.656 1 97.12 440 CYS B O 1
ATOM 6977 N N . PHE B 1 441 ? 4.742 37.375 17.609 1 97.38 441 PHE B N 1
ATOM 6978 C CA . PHE B 1 441 ? 5.469 37.531 16.359 1 97.38 441 PHE B CA 1
ATOM 6979 C C . PHE B 1 441 ? 6.699 38.406 16.562 1 97.38 441 PHE B C 1
ATOM 6981 O O . PHE B 1 441 ? 7.805 38.031 16.172 1 97.38 441 PHE B O 1
ATOM 6988 N N . VAL B 1 442 ? 6.543 39.531 17.234 1 96.88 442 VAL B N 1
ATOM 6989 C CA . VAL B 1 442 ? 7.633 40.469 17.453 1 96.88 442 VAL B CA 1
ATOM 6990 C C . VAL B 1 442 ? 8.656 39.844 18.406 1 96.88 442 VAL B C 1
ATOM 6992 O O . VAL B 1 442 ? 9.867 39.969 18.188 1 96.88 442 VAL B O 1
ATOM 6995 N N . LEU B 1 443 ? 8.148 39.219 19.453 1 96.44 443 LEU B N 1
ATOM 6996 C CA . LEU B 1 443 ? 9.047 38.562 20.406 1 96.44 443 LEU B CA 1
ATOM 6997 C C . LEU B 1 443 ? 9.891 37.5 19.75 1 96.44 443 LEU B C 1
ATOM 6999 O O . LEU B 1 443 ? 11.086 37.375 20.031 1 96.44 443 LEU B O 1
ATOM 7003 N N . PHE B 1 444 ? 9.281 36.75 18.859 1 96.12 444 PHE B N 1
ATOM 7004 C CA . PHE B 1 444 ? 10.008 35.688 18.188 1 96.12 444 PHE B CA 1
ATOM 7005 C C . PHE B 1 444 ? 11.023 36.25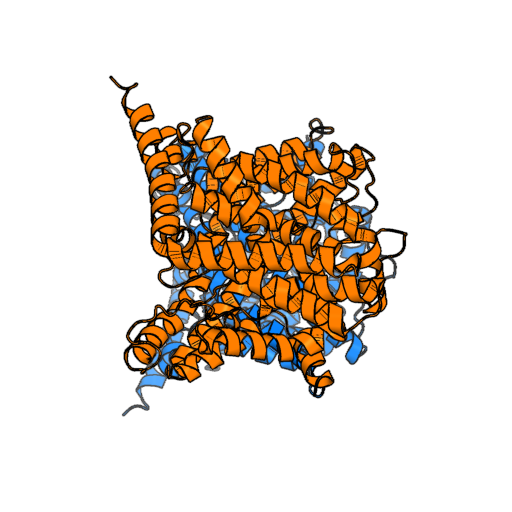 17.203 1 96.12 444 PHE B C 1
ATOM 7007 O O . PHE B 1 444 ? 12.172 35.812 17.156 1 96.12 444 PHE B O 1
ATOM 7014 N N . LYS B 1 445 ? 10.57 37.25 16.422 1 94.38 445 LYS B N 1
ATOM 7015 C CA . LYS B 1 445 ? 11.453 37.812 15.414 1 94.38 445 LYS B CA 1
ATOM 7016 C C . LYS B 1 445 ? 12.672 38.469 16.062 1 94.38 445 LYS B C 1
ATOM 7018 O O . LYS B 1 445 ? 13.773 38.406 15.516 1 94.38 445 LYS B O 1
ATOM 7023 N N . LYS B 1 446 ? 12.516 39 17.219 1 95.06 446 LYS B N 1
ATOM 7024 C CA . LYS B 1 446 ? 13.602 39.656 17.938 1 95.06 446 LYS B CA 1
ATOM 7025 C C . LYS B 1 446 ? 14.531 38.656 18.594 1 95.06 446 LYS B C 1
ATOM 7027 O O . LYS B 1 446 ? 15.719 38.906 18.797 1 95.06 446 LYS B O 1
ATOM 7032 N N . ASN B 1 447 ? 13.914 37.531 18.938 1 96.44 447 ASN B N 1
ATOM 7033 C CA . ASN B 1 447 ? 14.688 36.531 19.672 1 96.44 447 ASN B CA 1
ATOM 7034 C C . ASN B 1 447 ? 14.758 35.219 18.922 1 96.44 447 ASN B C 1
ATOM 7036 O O . ASN B 1 447 ? 14.789 34.156 19.531 1 96.44 447 ASN B O 1
ATOM 7040 N N . LYS B 1 448 ? 14.703 35.25 17.703 1 94.19 448 LYS B N 1
ATOM 7041 C CA . LYS B 1 448 ? 14.609 34.062 16.859 1 94.19 448 LYS B CA 1
ATOM 7042 C C . LYS B 1 448 ? 15.742 33.094 17.156 1 94.19 448 LYS B C 1
ATOM 7044 O O . LYS B 1 448 ? 15.5 31.922 17.438 1 94.19 448 LYS B O 1
ATOM 7049 N N . GLN B 1 449 ? 17 33.531 17.078 1 94.25 449 GLN B N 1
ATOM 7050 C CA . GLN B 1 449 ? 18.172 32.688 17.297 1 94.25 449 GLN B CA 1
ATOM 7051 C C . GLN B 1 449 ? 18.172 32.094 18.703 1 94.25 449 GLN B C 1
ATOM 7053 O O . GLN B 1 449 ? 18.547 30.938 18.906 1 94.25 449 GLN B O 1
ATOM 7058 N N . LYS B 1 450 ? 17.75 32.938 19.656 1 95.69 450 LYS B N 1
ATOM 7059 C CA . LYS B 1 450 ? 17.703 32.469 21.047 1 95.69 450 LYS B CA 1
ATOM 7060 C C . LYS B 1 450 ? 16.688 31.328 21.219 1 95.69 450 LYS B C 1
ATOM 7062 O O . LYS B 1 450 ? 16.953 30.359 21.938 1 95.69 450 LYS B O 1
ATOM 7067 N N . VAL B 1 451 ? 15.539 31.516 20.625 1 95.81 451 VAL B N 1
ATOM 7068 C CA . VAL B 1 451 ? 14.492 30.5 20.703 1 95.81 451 VAL B CA 1
ATOM 7069 C C . VAL B 1 451 ? 14.969 29.203 20.047 1 95.81 451 VAL B C 1
ATOM 7071 O O . VAL B 1 451 ? 14.828 28.125 20.625 1 95.81 451 VAL B O 1
ATOM 7074 N N . TRP B 1 452 ? 15.547 29.266 18.859 1 95.75 452 TRP B N 1
ATOM 7075 C CA . TRP B 1 452 ? 16.047 28.109 18.141 1 95.75 452 TRP B CA 1
ATOM 7076 C C . TRP B 1 452 ? 17.141 27.406 18.938 1 95.75 452 TRP B C 1
ATOM 7078 O O . TRP B 1 452 ? 17.141 26.172 19.047 1 95.75 452 TRP B O 1
ATOM 7088 N N . ASP B 1 453 ? 18.078 28.188 19.484 1 95.38 453 ASP B N 1
ATOM 7089 C CA . ASP B 1 453 ? 19.156 27.609 20.281 1 95.38 453 ASP B CA 1
ATOM 7090 C C . ASP B 1 453 ? 18.609 26.906 21.516 1 95.38 453 ASP B C 1
ATOM 7092 O O . ASP B 1 453 ? 19.109 25.828 21.891 1 95.38 453 ASP B O 1
ATOM 7096 N N . TYR B 1 454 ? 17.672 27.547 22.109 1 94.69 454 TYR B N 1
ATOM 7097 C CA . TYR B 1 454 ? 17.062 26.938 23.281 1 94.69 454 TYR B CA 1
ATOM 7098 C C . TYR B 1 454 ? 16.438 25.578 22.938 1 94.69 454 TYR B C 1
ATOM 7100 O O . TYR B 1 454 ? 16.641 24.594 23.641 1 94.69 454 TYR B O 1
ATOM 7108 N N . LEU B 1 455 ? 15.664 25.5 21.875 1 95.56 455 LEU B N 1
ATOM 7109 C CA . LEU B 1 455 ? 15 24.266 21.484 1 95.56 455 LEU B CA 1
ATOM 7110 C C . LEU B 1 455 ? 16.016 23.188 21.109 1 95.56 455 LEU B C 1
ATOM 7112 O O . LEU B 1 455 ? 15.828 22.016 21.406 1 95.56 455 LEU B O 1
ATOM 7116 N N . GLU B 1 456 ? 17.109 23.625 20.422 1 94.69 456 GLU B N 1
ATOM 7117 C CA . GLU B 1 456 ? 18.172 22.688 20.062 1 94.69 456 GLU B CA 1
ATOM 7118 C C . GLU B 1 456 ? 18.859 22.141 21.312 1 94.69 456 GLU B C 1
ATOM 7120 O O . GLU B 1 456 ? 19.109 20.938 21.422 1 94.69 456 GLU B O 1
ATOM 7125 N N . HIS B 1 457 ? 19.125 23.062 22.219 1 92.12 457 HIS B N 1
ATOM 7126 C CA . HIS B 1 457 ? 19.812 22.688 23.453 1 92.12 457 HIS B CA 1
ATOM 7127 C C . HIS B 1 457 ? 18.938 21.797 24.312 1 92.12 457 HIS B C 1
ATOM 7129 O O . HIS B 1 457 ? 19.422 20.844 24.938 1 92.12 457 HIS B O 1
ATOM 7135 N N . ASN B 1 458 ? 17.75 22.172 24.406 1 91.25 458 ASN B N 1
ATOM 7136 C CA . ASN B 1 458 ? 16.812 21.375 25.188 1 91.25 458 ASN B CA 1
ATOM 7137 C C . ASN B 1 458 ? 16.688 19.953 24.625 1 91.25 458 ASN B C 1
ATOM 7139 O O . ASN B 1 458 ? 16.641 18.984 25.391 1 91.25 458 ASN B O 1
ATOM 7143 N N . ALA B 1 459 ? 16.609 19.797 23.391 1 91.69 459 ALA B N 1
ATOM 7144 C CA . ALA B 1 459 ? 16.469 18.5 22.734 1 91.69 459 ALA B CA 1
ATOM 7145 C C . ALA B 1 459 ? 17.734 17.656 22.922 1 91.69 459 ALA B C 1
ATOM 7147 O O . ALA B 1 459 ? 17.641 16.453 23.219 1 91.69 459 ALA B O 1
ATOM 7148 N N . MET B 1 460 ? 18.891 18.266 22.75 1 86.88 460 MET B N 1
ATOM 7149 C CA . MET B 1 460 ? 20.156 17.562 22.875 1 86.88 460 MET B CA 1
ATOM 7150 C C . MET B 1 460 ? 20.469 17.266 24.344 1 86.88 460 MET B C 1
ATOM 7152 O O . MET B 1 460 ? 21.062 16.219 24.656 1 86.88 460 MET B O 1
ATOM 7156 N N . GLY B 1 461 ? 20.125 18.188 25.125 1 77.44 461 GLY B N 1
ATOM 7157 C CA . GLY B 1 461 ? 20.312 18 26.547 1 77.44 461 GLY B CA 1
ATOM 7158 C C . GLY B 1 461 ? 19.547 16.812 27.109 1 77.44 461 GLY B C 1
ATOM 7159 O O . GLY B 1 461 ? 20.062 16.047 27.906 1 77.44 461 GLY B O 1
ATOM 7160 N N . GLY B 1 462 ? 18.453 16.703 26.719 1 76.19 462 GLY B N 1
ATOM 7161 C CA . GLY B 1 462 ? 17.672 15.531 27.109 1 76.19 462 GLY B CA 1
ATOM 7162 C C . GLY B 1 462 ? 18.281 14.227 26.641 1 76.19 462 GLY B C 1
ATOM 7163 O O . GLY B 1 462 ? 18.281 13.242 27.391 1 76.19 462 GLY B O 1
ATOM 7164 N N . ALA B 1 463 ? 18.859 14.281 25.484 1 77.19 463 ALA B N 1
ATOM 7165 C CA . ALA B 1 463 ? 19.516 13.094 24.938 1 77.19 463 ALA B CA 1
ATOM 7166 C C . ALA B 1 463 ? 20.781 12.766 25.734 1 77.19 463 ALA B C 1
ATOM 7168 O O . ALA B 1 463 ? 21.062 11.594 26 1 77.19 463 ALA B O 1
ATOM 7169 N N . GLN B 1 464 ? 21.5 13.805 26.047 1 73.5 464 GLN B N 1
ATOM 7170 C CA . GLN B 1 464 ? 22.719 13.633 26.828 1 73.5 464 GLN B CA 1
ATOM 7171 C C . GLN B 1 464 ? 22.391 13.18 28.25 1 73.5 464 GLN B C 1
ATOM 7173 O O . GLN B 1 464 ? 23.078 12.32 28.797 1 73.5 464 GLN B O 1
ATOM 7178 N N . ALA B 1 465 ? 21.422 13.68 28.812 1 65.75 465 ALA B N 1
ATOM 7179 C CA . ALA B 1 465 ? 20.969 13.273 30.156 1 65.75 465 ALA B CA 1
ATOM 7180 C C . ALA B 1 465 ? 20.594 11.797 30.172 1 65.75 465 ALA B C 1
ATOM 7182 O O . ALA B 1 465 ? 20.891 11.094 31.141 1 65.75 465 ALA B O 1
ATOM 7183 N N . ALA B 1 466 ? 19.984 11.336 29.188 1 70.5 466 ALA B N 1
ATOM 7184 C CA . ALA B 1 466 ? 19.578 9.938 29.094 1 70.5 466 ALA B CA 1
ATOM 7185 C C . ALA B 1 466 ? 20.781 9.023 28.953 1 70.5 466 ALA B C 1
ATOM 7187 O O . ALA B 1 466 ? 20.828 7.934 29.516 1 70.5 466 ALA B O 1
ATOM 7188 N N . ALA B 1 467 ? 21.781 9.438 28.203 1 68.56 467 ALA B N 1
ATOM 7189 C CA . ALA B 1 467 ? 23.016 8.672 27.984 1 68.56 467 ALA B CA 1
ATOM 7190 C C . ALA B 1 467 ? 23.828 8.555 29.266 1 68.56 467 ALA B C 1
ATOM 7192 O O . ALA B 1 467 ? 24.484 7.535 29.516 1 68.56 467 ALA B O 1
ATOM 7193 N N . GLY B 1 468 ? 23.891 9.492 30.016 1 56.5 468 GLY B N 1
ATOM 7194 C CA . GLY B 1 468 ? 24.594 9.516 31.297 1 56.5 468 GLY B CA 1
ATOM 7195 C C . GLY B 1 468 ? 23.969 8.602 32.344 1 56.5 468 GLY B C 1
ATOM 7196 O O . GLY B 1 468 ? 24.656 7.992 33.156 1 56.5 468 GLY B O 1
ATOM 7197 N N . THR B 1 469 ? 22.75 8.57 32.375 1 54.69 469 THR B N 1
ATOM 7198 C CA . THR B 1 469 ? 22.062 7.699 33.312 1 54.69 469 THR B CA 1
ATOM 7199 C C . THR B 1 469 ? 22.219 6.234 32.938 1 54.69 469 THR B C 1
ATOM 7201 O O . THR B 1 469 ? 22.234 5.352 33.781 1 54.69 469 THR B O 1
ATOM 7204 N N . SER B 1 470 ? 22.25 5.926 31.703 1 53.44 470 SER B N 1
ATOM 7205 C CA . SER B 1 470 ? 22.438 4.555 31.25 1 53.44 470 SER B CA 1
ATOM 7206 C C . SER B 1 470 ? 23.875 4.094 31.5 1 53.44 470 SER B C 1
ATOM 7208 O O . SER B 1 470 ? 24.125 2.906 31.719 1 53.44 470 SER B O 1
ATOM 7210 N N . GLY B 1 471 ? 24.922 4.875 31.391 1 46.69 471 GLY B N 1
ATOM 7211 C CA . GLY B 1 471 ? 26.297 4.523 31.688 1 46.69 471 GLY B CA 1
ATOM 7212 C C . GLY B 1 471 ? 26.578 4.305 33.156 1 46.69 471 GLY B C 1
ATOM 7213 O O . GLY B 1 471 ? 27.594 3.732 33.531 1 46.69 471 GLY B O 1
ATOM 7214 N N . GLY B 1 472 ? 26 4.867 34.062 1 36.03 472 GLY B N 1
ATOM 7215 C CA . GLY B 1 472 ? 26.328 4.652 35.469 1 36.03 472 GLY B CA 1
ATOM 7216 C C . GLY B 1 472 ? 26.031 3.244 35.938 1 36.03 472 GLY B C 1
ATOM 7217 O O . GLY B 1 472 ? 26.391 2.867 37.062 1 36.03 472 GLY B O 1
ATOM 7218 N N . GLU B 1 473 ? 25.094 2.582 35.531 1 31.95 473 GLU B N 1
ATOM 7219 C CA . GLU B 1 473 ? 24.828 1.299 36.156 1 31.95 473 GLU B CA 1
ATOM 7220 C C . GLU B 1 473 ? 25.812 0.234 35.688 1 31.95 473 GLU B C 1
ATOM 7222 O O . GLU B 1 473 ? 25.781 -0.9 36.188 1 31.95 473 GLU B O 1
ATOM 7227 N N . THR B 1 474 ? 26.5 0.477 34.625 1 30.02 474 THR B N 1
ATOM 7228 C CA . THR B 1 474 ? 27.484 -0.59 34.469 1 30.02 474 THR B CA 1
ATOM 7229 C C . THR B 1 474 ? 28.75 -0.279 35.281 1 30.02 474 THR B C 1
ATOM 7231 O O . THR B 1 474 ? 29.766 -0.941 35.125 1 30.02 474 THR B O 1
ATOM 7234 N N . ALA B 1 475 ? 28.766 0.648 36.188 1 21.41 475 ALA B N 1
ATOM 7235 C CA . ALA B 1 475 ? 29.922 0.515 37.062 1 21.41 475 ALA B CA 1
ATOM 7236 C C . ALA B 1 475 ? 29.672 -0.504 38.188 1 21.41 475 ALA B C 1
ATOM 7238 O O . ALA B 1 475 ? 28.578 -0.554 38.75 1 21.41 475 ALA B O 1
#

Radius of gyration: 29.73 Å; Cα contacts (8 Å, |Δi|>4): 1535; chains: 2; bounding box: 59×88×76 Å

Organism: Anaerostipes caccae (strain DSM 14662 / CCUG 47493 / JCM 13470 / NCIMB 13811 / L1-92) (NCBI:txid411490)

Sequence (950 aa):
MWDTLKLFFDTFGNYITVPIIIFIICLIFKAPVKKAFMSAVLIGVGLKGMAFITSAFGSVLSALVTKLIEQTGINLPALDVGWQAVASVAYSTDIGMMFIGVGLIFQIVIFLVKITDIFQPSDLWNNYSIIVWGSLLYQIKGNLVISFVLMLFVNLVVLLLAEIVQKRWSTYYHYPGCAMIAPHHMGDVPLYLVLDFILGKLGADKINLRPDAIKKKIGFLGEPMYVGLIVGLILGIVGNISTLNEMTSWGQVADVAVTCSAVMAIFPKIAGLFASGFTVITDYSRKTLKKSKYGKDREFIIAVNDALGYGEAATLTTGLLVIPVALLLAFILPGNIVLPVMVLPSLPYMVEVPVSLSNGNIFKSWIAACIVFCAKLLMASSWAAVFTEIAVNAGYEVTAGTVLIIGFILSNCTAGLITYAFLTMNPIIIGLVIAVYLLCFVLFKKNKQKVWDYLEHNAMGGAQAAAGTSGGETAMWDTLKLFFDTFGNYITVPIIIFIICLIFKAPVKKAFMSAVLIGVGLKGMAFITSAFGSVLSALVTKLIEQTGINLPALDVGWQAVASVAYSTDIGMMFIGVGLIFQIVIFLVKITDIFQPSDLWNNYSIIVWGSLLYQIKGNLVISFVLMLFVNLVVLLLAEIVQKRWSTYYHYPGCAMIAPHHMGDVPLYLVLDFILGKLGADKINLRPDAIKKKIGFLGEPMYVGLIVGLILGIVGNISTLNEMTSWGQVADVAVTCSAVMAIFPKIAGLFASGFTVITDYSRKTLKKSKYGKDREFIIAVNDALGYGEAATLTTGLLVIPVALLLAFILPGNIVLPVMVLPSLPYMVEVPVSLSNGNIFKSWIAACIVFCAKLLMASSWAAVFTEIAVNAGYEVTAGTVLIIGFILSNCTAGLITYAFLTMNPIIIGLVIAVYLLCFVLFKKNKQKVWDYLEHNAMGGAQAAAGTSGGETA